Protein AF-0000000067828102 (afdb_homodimer)

Structure (mmCIF, N/CA/C/O backbone):
data_AF-0000000067828102-model_v1
#
loop_
_entity.id
_entity.type
_entity.pdbx_description
1 polymer 'Sll0887 protein'
#
loop_
_atom_site.group_PDB
_atom_site.id
_atom_site.type_symbol
_atom_site.label_atom_id
_atom_site.label_alt_id
_atom_site.label_comp_id
_atom_site.label_asym_id
_atom_site.label_entity_id
_atom_site.label_seq_id
_atom_site.pdbx_PDB_ins_code
_atom_site.Cartn_x
_atom_site.Cartn_y
_atom_site.Cartn_z
_atom_site.occupancy
_atom_site.B_iso_or_equiv
_atom_site.auth_seq_id
_atom_site.auth_comp_id
_atom_site.auth_asym_id
_atom_site.auth_atom_id
_atom_site.pdbx_PDB_model_num
ATOM 1 N N . MET A 1 1 ? 25.422 -5.965 -7.871 1 66.94 1 MET A N 1
ATOM 2 C CA . MET A 1 1 ? 25.219 -7.316 -7.359 1 66.94 1 MET A CA 1
ATOM 3 C C . MET A 1 1 ? 25.672 -7.418 -5.906 1 66.94 1 MET A C 1
ATOM 5 O O . MET A 1 1 ? 26.672 -6.812 -5.512 1 66.94 1 MET A O 1
ATOM 9 N N . LEU A 1 2 ? 24.719 -8.117 -5.129 1 79.94 2 LEU A N 1
ATOM 10 C CA . LEU A 1 2 ? 25.047 -8.297 -3.719 1 79.94 2 LEU A CA 1
ATOM 11 C C . LEU A 1 2 ? 26.281 -9.18 -3.562 1 79.94 2 LEU A C 1
ATOM 13 O O . LEU A 1 2 ? 26.422 -10.18 -4.266 1 79.94 2 LEU A O 1
ATOM 17 N N . ASP A 1 3 ? 27.203 -8.742 -2.801 1 86.69 3 ASP A N 1
ATOM 18 C CA . ASP A 1 3 ? 28.312 -9.602 -2.404 1 86.69 3 ASP A CA 1
ATOM 19 C C . ASP A 1 3 ? 27.953 -10.438 -1.177 1 86.69 3 ASP A C 1
ATOM 21 O O . ASP A 1 3 ? 28.297 -10.07 -0.05 1 86.69 3 ASP A O 1
ATOM 25 N N . ILE A 1 4 ? 27.359 -11.539 -1.429 1 89.44 4 ILE A N 1
ATOM 26 C CA . ILE A 1 4 ? 26.797 -12.375 -0.381 1 89.44 4 ILE A CA 1
ATOM 27 C C . ILE A 1 4 ? 27.906 -12.914 0.514 1 89.44 4 ILE A C 1
ATOM 29 O O . ILE A 1 4 ? 27.734 -13.023 1.73 1 89.44 4 ILE A O 1
ATOM 33 N N . GLN A 1 5 ? 28.969 -13.219 -0.144 1 91.44 5 GLN A N 1
ATOM 34 C CA . GLN A 1 5 ? 30.109 -13.719 0.635 1 91.44 5 GLN A CA 1
ATOM 35 C C . GLN A 1 5 ? 30.609 -12.656 1.608 1 91.44 5 GLN A C 1
ATOM 37 O O . GLN A 1 5 ? 30.906 -12.961 2.764 1 91.44 5 GLN A O 1
ATOM 42 N N . ALA A 1 6 ? 30.609 -11.484 1.113 1 93.12 6 ALA A N 1
ATOM 43 C CA . ALA A 1 6 ? 31.031 -10.398 1.994 1 93.12 6 ALA A CA 1
ATOM 44 C C . ALA A 1 6 ? 30.062 -10.227 3.156 1 93.12 6 ALA A C 1
ATOM 46 O O . ALA A 1 6 ? 30.484 -10.055 4.305 1 93.12 6 ALA A O 1
ATOM 47 N N . ILE A 1 7 ? 28.828 -10.297 2.836 1 93.88 7 ILE A N 1
ATOM 48 C CA . ILE A 1 7 ? 27.797 -10.141 3.865 1 93.88 7 ILE A CA 1
ATOM 49 C C . ILE A 1 7 ? 27.906 -11.281 4.879 1 93.88 7 ILE A C 1
ATOM 51 O O . ILE A 1 7 ? 27.828 -11.047 6.09 1 93.88 7 ILE A O 1
ATOM 55 N N . ALA A 1 8 ? 28.125 -12.469 4.367 1 94.5 8 ALA A N 1
ATOM 56 C CA . ALA A 1 8 ? 28.297 -13.633 5.242 1 94.5 8 ALA A CA 1
ATOM 57 C C . ALA A 1 8 ? 29.5 -13.453 6.164 1 94.5 8 ALA A C 1
ATOM 59 O O . ALA A 1 8 ? 29.422 -13.734 7.363 1 94.5 8 ALA A O 1
ATOM 60 N N . ASP A 1 9 ? 30.516 -12.977 5.629 1 95.94 9 ASP A N 1
ATOM 61 C CA . ASP A 1 9 ? 31.734 -12.75 6.406 1 95.94 9 ASP A CA 1
ATOM 62 C C . ASP A 1 9 ? 31.516 -11.672 7.469 1 95.94 9 ASP A C 1
ATOM 64 O O . ASP A 1 9 ? 31.922 -11.836 8.617 1 95.94 9 ASP A O 1
ATOM 68 N N . HIS A 1 10 ? 30.906 -10.602 7.02 1 96.06 10 HIS A N 1
ATOM 69 C CA . HIS A 1 10 ? 30.594 -9.539 7.969 1 96.06 10 HIS A CA 1
ATOM 70 C C . HIS A 1 10 ? 29.734 -10.062 9.117 1 96.06 10 HIS A C 1
ATOM 72 O O . HIS A 1 10 ? 29.969 -9.719 10.273 1 96.06 10 HIS A O 1
ATOM 78 N N . ALA A 1 11 ? 28.766 -10.867 8.75 1 96.06 11 ALA A N 1
ATOM 79 C CA . ALA A 1 11 ? 27.859 -11.422 9.75 1 96.06 11 ALA A CA 1
ATOM 80 C C . ALA A 1 11 ? 28.609 -12.336 10.711 1 96.06 11 ALA A C 1
ATOM 82 O O . ALA A 1 11 ? 28.422 -12.25 11.93 1 96.06 11 ALA A O 1
ATOM 83 N N . HIS A 1 12 ? 29.438 -13.164 10.172 1 96.31 12 HIS A N 1
ATOM 84 C CA . HIS A 1 12 ? 30.203 -14.094 10.992 1 96.31 12 HIS A CA 1
ATOM 85 C C . HIS A 1 12 ? 31.141 -13.352 11.945 1 96.31 12 HIS A C 1
ATOM 87 O O . HIS A 1 12 ? 31.188 -13.656 13.141 1 96.31 12 HIS A O 1
ATOM 93 N N . GLN A 1 13 ? 31.781 -12.445 11.461 1 96.81 13 GLN A N 1
ATOM 94 C CA . GLN A 1 13 ? 32.719 -11.672 12.266 1 96.81 13 GLN A CA 1
ATOM 95 C C . GLN A 1 13 ? 32 -10.859 13.336 1 96.81 13 GLN A C 1
ATOM 97 O O . GLN A 1 13 ? 32.406 -10.836 14.492 1 96.81 13 GLN A O 1
ATOM 102 N N . GLY A 1 14 ? 30.969 -10.211 12.867 1 96.88 14 GLY A N 1
ATOM 103 C CA . GLY A 1 14 ? 30.188 -9.438 13.812 1 96.88 14 GLY A CA 1
ATOM 104 C C . GLY A 1 14 ? 29.594 -10.273 14.922 1 96.88 14 GLY A C 1
ATOM 105 O O . GLY A 1 14 ? 29.641 -9.898 16.094 1 96.88 14 GLY A O 1
ATOM 106 N N . ALA A 1 15 ? 29.078 -11.406 14.578 1 97.69 15 ALA A N 1
ATOM 107 C CA . ALA A 1 15 ? 28.484 -12.312 15.555 1 97.69 15 ALA A CA 1
ATOM 108 C C . ALA A 1 15 ? 29.516 -12.812 16.547 1 97.69 15 ALA A C 1
ATOM 110 O O . ALA A 1 15 ? 29.266 -12.859 17.766 1 97.69 15 ALA A O 1
ATOM 111 N N . ALA A 1 16 ? 30.609 -13.156 16.047 1 97.12 16 ALA A N 1
ATOM 112 C CA . ALA A 1 16 ? 31.703 -13.641 16.891 1 97.12 16 ALA A CA 1
ATOM 113 C C . ALA A 1 16 ? 32.125 -12.57 17.906 1 97.12 16 ALA A C 1
ATOM 115 O O . ALA A 1 16 ? 32.281 -12.859 19.094 1 97.12 16 ALA A O 1
ATOM 116 N N . ALA A 1 17 ? 32.219 -11.383 17.438 1 97.12 17 ALA A N 1
ATOM 117 C CA . ALA A 1 17 ? 32.656 -10.266 18.281 1 97.12 17 ALA A CA 1
ATOM 118 C C . ALA A 1 17 ? 31.625 -9.984 19.375 1 97.12 17 ALA A C 1
ATOM 120 O O . ALA A 1 17 ? 31.969 -9.562 20.469 1 97.12 17 ALA A O 1
ATOM 121 N N . LEU A 1 18 ? 30.391 -10.289 19.125 1 96.5 18 LEU A N 1
ATOM 122 C CA . LEU A 1 18 ? 29.312 -9.961 20.031 1 96.5 18 LEU A CA 1
ATOM 123 C C . LEU A 1 18 ? 28.922 -11.172 20.875 1 96.5 18 LEU A C 1
ATOM 125 O O . LEU A 1 18 ? 28.062 -11.078 21.75 1 96.5 18 LEU A O 1
ATOM 129 N N . GLY A 1 19 ? 29.469 -12.305 20.547 1 97 19 GLY A N 1
ATOM 130 C CA . GLY A 1 19 ? 29.156 -13.523 21.266 1 97 19 GLY A CA 1
ATOM 131 C C . GLY A 1 19 ? 27.828 -14.141 20.859 1 97 19 GLY A C 1
ATOM 132 O O . GLY A 1 19 ? 27.188 -14.812 21.672 1 97 19 GLY A O 1
ATOM 133 N N . ILE A 1 20 ? 27.391 -13.82 19.672 1 97.56 20 ILE A N 1
ATOM 134 C CA . ILE A 1 20 ? 26.141 -14.352 19.156 1 97.56 20 ILE A CA 1
ATOM 135 C C . ILE A 1 20 ? 26.375 -15.734 18.547 1 97.56 20 ILE A C 1
ATOM 137 O O . ILE A 1 20 ? 27.172 -15.883 17.625 1 97.56 20 ILE A O 1
ATOM 141 N N . LYS A 1 21 ? 25.641 -16.688 18.969 1 97.19 21 LYS A N 1
ATOM 142 C CA . LYS A 1 21 ? 25.844 -18.062 18.516 1 97.19 21 LYS A CA 1
ATOM 143 C C . LYS A 1 21 ? 24.875 -18.422 17.406 1 97.19 21 LYS A C 1
ATOM 145 O O . LYS A 1 21 ? 25.188 -19.234 16.531 1 97.19 21 LYS A O 1
ATOM 150 N N . GLN A 1 22 ? 23.688 -17.906 17.531 1 97.75 22 GLN A N 1
ATOM 151 C CA . GLN A 1 22 ? 22.656 -18.266 16.562 1 97.75 22 GLN A CA 1
ATOM 152 C C . GLN A 1 22 ? 22.047 -17.031 15.914 1 97.75 22 GLN A C 1
ATOM 154 O O . GLN A 1 22 ? 21.562 -16.125 16.609 1 97.75 22 GLN A O 1
ATOM 159 N N . TYR A 1 23 ? 22.125 -16.969 14.602 1 97.94 23 TYR A N 1
ATOM 160 C CA . TYR A 1 23 ? 21.547 -15.883 13.82 1 97.94 23 TYR A CA 1
ATOM 161 C C . TYR A 1 23 ? 21.203 -16.344 12.406 1 97.94 23 TYR A C 1
ATOM 163 O O . TYR A 1 23 ? 21.75 -17.344 11.93 1 97.94 23 TYR A O 1
ATOM 171 N N . ASP A 1 24 ? 20.281 -15.688 11.781 1 97.62 24 ASP A N 1
ATOM 172 C CA . ASP A 1 24 ? 20.094 -15.844 10.344 1 97.62 24 ASP A CA 1
ATOM 173 C C . ASP A 1 24 ? 19.828 -14.5 9.672 1 97.62 24 ASP A C 1
ATOM 175 O O . ASP A 1 24 ? 19.594 -13.5 10.344 1 97.62 24 ASP A O 1
ATOM 179 N N . ILE A 1 25 ? 20.125 -14.43 8.383 1 97.5 25 ILE A N 1
ATOM 180 C CA . ILE A 1 25 ? 20 -13.219 7.582 1 97.5 25 ILE A CA 1
ATOM 181 C C . ILE A 1 25 ? 19.266 -13.539 6.273 1 97.5 25 ILE A C 1
ATOM 183 O O . ILE A 1 25 ? 19.609 -14.508 5.59 1 97.5 25 ILE A O 1
ATOM 187 N N . TYR A 1 26 ? 18.25 -12.797 6.055 1 97.5 26 TYR A N 1
ATOM 188 C CA . TYR A 1 26 ? 17.609 -12.773 4.742 1 97.5 26 TYR A CA 1
ATOM 189 C C . TYR A 1 26 ? 17.828 -11.438 4.051 1 97.5 26 TYR A C 1
ATOM 191 O O . TYR A 1 26 ? 17.672 -10.383 4.676 1 97.5 26 TYR A O 1
ATOM 199 N N . GLY A 1 27 ? 18.188 -11.523 2.789 1 95.94 27 GLY A N 1
ATOM 200 C CA . GLY A 1 27 ? 18.422 -10.289 2.051 1 95.94 27 GLY A CA 1
ATOM 201 C C . GLY A 1 27 ? 17.875 -10.336 0.637 1 95.94 27 GLY A C 1
ATOM 202 O O . GLY A 1 27 ? 17.672 -11.414 0.078 1 95.94 27 GLY A O 1
ATOM 203 N N . SER A 1 28 ? 17.562 -9.141 0.165 1 94.69 28 SER A N 1
ATOM 204 C CA . SER A 1 28 ? 17.109 -8.992 -1.21 1 94.69 28 SER A CA 1
AT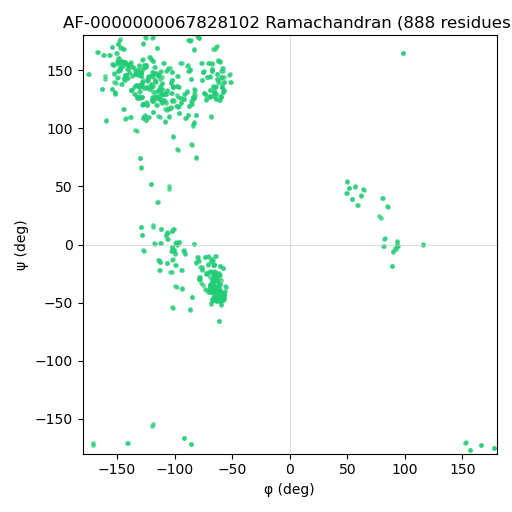OM 205 C C . SER A 1 28 ? 17.641 -7.711 -1.84 1 94.69 28 SER A C 1
ATOM 207 O O . SER A 1 28 ? 17.922 -6.734 -1.139 1 94.69 28 SER A O 1
ATOM 209 N N . SER A 1 29 ? 17.984 -7.809 -3.076 1 94.88 29 SER A N 1
ATOM 210 C CA . SER A 1 29 ? 18.344 -6.676 -3.916 1 94.88 29 SER A CA 1
ATOM 211 C C . SER A 1 29 ? 17.531 -6.648 -5.203 1 94.88 29 SER A C 1
ATOM 213 O O . SER A 1 29 ? 17.297 -7.691 -5.816 1 94.88 29 SER A O 1
ATOM 215 N N . VAL A 1 30 ? 17.047 -5.508 -5.543 1 95.12 30 VAL A N 1
ATOM 216 C CA . VAL A 1 30 ? 16.234 -5.355 -6.738 1 95.12 30 VAL A CA 1
ATOM 217 C C . VAL A 1 30 ? 16.781 -4.234 -7.609 1 95.12 30 VAL A C 1
ATOM 219 O O . VAL A 1 30 ? 16.953 -3.102 -7.148 1 95.12 30 VAL A O 1
ATOM 222 N N . ASP A 1 31 ? 17.125 -4.594 -8.828 1 94 31 ASP A N 1
ATOM 223 C CA . ASP A 1 31 ? 17.438 -3.633 -9.883 1 94 31 ASP A CA 1
ATOM 224 C C . ASP A 1 31 ? 16.25 -3.473 -10.836 1 94 31 ASP A C 1
ATOM 226 O O . ASP A 1 31 ? 15.781 -4.453 -11.414 1 94 31 ASP A O 1
ATOM 230 N N . ASP A 1 32 ? 15.828 -2.256 -10.969 1 94.62 32 ASP A N 1
ATOM 231 C CA . ASP A 1 32 ? 14.656 -2.008 -11.789 1 94.62 32 ASP A CA 1
ATOM 232 C C . ASP A 1 32 ? 14.906 -0.877 -12.789 1 94.62 32 ASP A C 1
ATOM 234 O O . ASP A 1 32 ? 15.594 0.095 -12.469 1 94.62 32 ASP A O 1
ATOM 238 N N . ALA A 1 33 ? 14.508 -1.045 -14.008 1 94.69 33 ALA A N 1
ATOM 239 C CA . ALA A 1 33 ? 14.469 -0.009 -15.039 1 94.69 33 ALA A CA 1
ATOM 240 C C . ALA A 1 33 ? 13.133 -0.003 -15.766 1 94.69 33 ALA A C 1
ATOM 242 O O . ALA A 1 33 ? 12.648 -1.051 -16.203 1 94.69 33 ALA A O 1
ATOM 243 N N . GLY A 1 34 ? 12.5 1.102 -15.828 1 95.25 34 GLY A N 1
ATOM 244 C CA . GLY A 1 34 ? 11.18 1.155 -16.438 1 95.25 34 GLY A CA 1
ATOM 245 C C . GLY A 1 34 ? 10.914 2.463 -17.172 1 95.25 34 GLY A C 1
ATOM 246 O O . GLY A 1 34 ? 11.586 3.463 -16.922 1 95.25 34 GLY A O 1
ATOM 247 N N . VAL A 1 35 ? 9.938 2.418 -18.125 1 95 35 VAL A N 1
ATOM 248 C CA . VAL A 1 35 ? 9.57 3.582 -18.922 1 95 35 VAL A CA 1
ATOM 249 C C . VAL A 1 35 ? 8.055 3.678 -19.047 1 95 35 VAL A C 1
ATOM 251 O O . VAL A 1 35 ? 7.359 2.66 -19 1 95 35 VAL A O 1
ATOM 254 N N . GLU A 1 36 ? 7.531 4.758 -19.078 1 94.56 36 GLU A N 1
ATOM 255 C CA . GLU A 1 36 ? 6.168 5.102 -19.453 1 94.56 36 GLU A CA 1
ATOM 256 C C . GLU A 1 36 ? 6.156 6.102 -20.609 1 94.56 36 GLU A C 1
ATOM 258 O O . GLU A 1 36 ? 7.055 6.934 -20.734 1 94.56 36 GLU A O 1
ATOM 263 N N . VAL A 1 37 ? 5.188 5.973 -21.469 1 93.69 37 VAL A N 1
ATOM 264 C CA . VAL A 1 37 ? 5.109 6.863 -22.625 1 93.69 37 VAL A CA 1
ATOM 265 C C . VAL A 1 37 ? 3.715 7.48 -22.703 1 93.69 37 VAL A C 1
ATOM 267 O O . VAL A 1 37 ? 2.771 6.988 -22.078 1 93.69 37 VAL A O 1
ATOM 270 N N . ASP A 1 38 ? 3.617 8.57 -23.375 1 90.31 38 ASP A N 1
ATOM 271 C CA . ASP A 1 38 ? 2.371 9.266 -23.688 1 90.31 38 ASP A CA 1
ATOM 272 C C . ASP A 1 38 ? 2.416 9.891 -25.078 1 90.31 38 ASP A C 1
ATOM 274 O O . ASP A 1 38 ? 3.189 10.82 -25.328 1 90.31 38 ASP A O 1
ATOM 278 N N . SER A 1 39 ? 1.56 9.422 -25.938 1 88.19 39 SER A N 1
ATOM 279 C CA . SER A 1 39 ? 1.425 9.938 -27.297 1 88.19 39 SER A CA 1
ATOM 280 C C . SER A 1 39 ? 2.764 9.93 -28.031 1 88.19 39 SER A C 1
ATOM 282 O O . SER A 1 39 ? 3.158 10.938 -28.625 1 88.19 39 SER A O 1
ATOM 284 N N . GLY A 1 40 ? 3.518 8.891 -27.812 1 89.56 40 GLY A N 1
ATOM 285 C CA . GLY A 1 40 ? 4.727 8.648 -28.594 1 89.56 40 GLY A CA 1
ATOM 286 C C . GLY A 1 40 ? 5.973 9.219 -27.938 1 89.56 40 GLY A C 1
ATOM 287 O O . GLY A 1 40 ? 7.086 8.992 -28.422 1 89.56 40 GLY A O 1
ATOM 288 N N . GLU A 1 41 ? 5.805 9.867 -26.781 1 88.69 41 GLU A N 1
ATOM 289 C CA . GLU A 1 41 ? 6.941 10.484 -26.109 1 88.69 41 GLU A CA 1
ATOM 290 C C . GLU A 1 41 ? 7.152 9.875 -24.734 1 88.69 41 GLU A C 1
ATOM 292 O O . GLU A 1 41 ? 6.191 9.492 -24.062 1 88.69 41 GLU A O 1
ATOM 297 N N . PRO A 1 42 ? 8.461 9.828 -24.328 1 87.62 42 PRO A N 1
ATOM 298 C CA . PRO A 1 42 ? 8.688 9.359 -22.953 1 87.62 42 PRO A CA 1
ATOM 299 C C . PRO A 1 42 ? 8.023 10.25 -21.906 1 87.62 42 PRO A C 1
ATOM 301 O O . PRO A 1 42 ? 8.172 11.477 -21.953 1 87.62 42 PRO A O 1
ATOM 304 N N . LYS A 1 43 ? 7.223 9.664 -21.109 1 85.19 43 LYS A N 1
ATOM 305 C CA . LYS A 1 43 ? 6.562 10.336 -19.984 1 85.19 43 LYS A CA 1
ATOM 306 C C . LYS A 1 43 ? 7.367 10.172 -18.703 1 85.19 43 LYS A C 1
ATOM 308 O O . LYS A 1 43 ? 7.445 11.102 -17.891 1 85.19 43 LYS A O 1
ATOM 313 N N . GLN A 1 44 ? 7.938 8.984 -18.531 1 85.81 44 GLN A N 1
ATOM 314 C CA . GLN A 1 44 ? 8.727 8.664 -17.359 1 85.81 44 GLN A CA 1
ATOM 315 C C . GLN A 1 44 ? 9.797 7.617 -17.672 1 85.81 44 GLN A C 1
ATOM 317 O O . GLN A 1 44 ? 9.531 6.648 -18.391 1 85.81 44 GLN A O 1
ATOM 322 N N . VAL A 1 45 ? 11.023 7.961 -17.25 1 89.38 45 VAL A N 1
ATOM 323 C CA . VAL A 1 45 ? 12.133 7.016 -17.297 1 89.38 45 VAL A CA 1
ATOM 324 C C . VAL A 1 45 ? 12.805 6.926 -15.93 1 89.38 45 VAL A C 1
ATOM 326 O O . VAL A 1 45 ? 13.227 7.941 -15.375 1 89.38 45 VAL A O 1
ATOM 329 N N . GLU A 1 46 ? 12.836 5.758 -15.375 1 91.19 46 GLU A N 1
ATOM 330 C CA . GLU A 1 46 ? 13.367 5.617 -14.023 1 91.19 46 GLU A CA 1
ATOM 331 C C . GLU A 1 46 ? 14.141 4.312 -13.867 1 91.19 46 GLU A C 1
ATOM 333 O O . GLU A 1 46 ? 13.844 3.324 -14.547 1 91.19 46 GLU A O 1
ATOM 338 N N . ALA A 1 47 ? 15.164 4.387 -13.062 1 93.44 47 ALA A N 1
ATOM 339 C CA . ALA A 1 47 ? 15.906 3.209 -12.633 1 93.44 47 ALA A CA 1
ATOM 340 C C . ALA A 1 47 ? 16.094 3.197 -11.117 1 93.44 47 ALA A C 1
ATOM 342 O O . ALA A 1 47 ? 15.969 4.234 -10.461 1 93.44 47 ALA A O 1
ATOM 343 N N . SER A 1 48 ? 16.25 2.025 -10.602 1 94.12 48 SER A N 1
ATOM 344 C CA . SER A 1 48 ? 16.438 1.927 -9.156 1 94.12 48 SER A CA 1
ATOM 345 C C . SER A 1 48 ? 17.297 0.723 -8.797 1 94.12 48 SER A C 1
ATOM 347 O O . SER A 1 48 ? 17.297 -0.287 -9.5 1 94.12 48 SER A O 1
ATOM 349 N N . ASN A 1 49 ? 18.109 0.901 -7.809 1 93.25 49 ASN A N 1
ATOM 350 C CA . ASN A 1 49 ? 18.859 -0.155 -7.129 1 93.25 49 ASN A CA 1
ATOM 351 C C . ASN A 1 49 ? 18.609 -0.135 -5.625 1 93.25 49 ASN A C 1
ATOM 353 O O . ASN A 1 49 ? 19.094 0.762 -4.926 1 93.25 49 ASN A O 1
ATOM 357 N N . ARG A 1 50 ? 17.922 -1.169 -5.176 1 93.75 50 ARG A N 1
ATOM 358 C CA . ARG A 1 50 ? 17.547 -1.214 -3.766 1 93.75 50 ARG A CA 1
ATOM 359 C C . ARG A 1 50 ? 17.938 -2.545 -3.135 1 93.75 50 ARG A C 1
ATOM 361 O O . ARG A 1 50 ? 17.812 -3.598 -3.766 1 93.75 50 ARG A O 1
ATOM 368 N N . ALA A 1 51 ? 18.484 -2.455 -1.957 1 94.81 51 ALA A N 1
ATOM 369 C CA . ALA A 1 51 ? 18.844 -3.666 -1.229 1 94.81 51 ALA A CA 1
ATOM 370 C C . ALA A 1 51 ? 18.578 -3.514 0.264 1 94.81 51 ALA A C 1
ATOM 372 O O . ALA A 1 51 ? 18.641 -2.408 0.806 1 94.81 51 ALA A O 1
ATOM 373 N N . SER A 1 52 ? 18.188 -4.574 0.926 1 95.12 52 SER A N 1
ATOM 374 C CA . SER A 1 52 ? 17.969 -4.605 2.367 1 95.12 52 SER A CA 1
ATOM 375 C C . SER A 1 52 ? 18.172 -6.008 2.932 1 95.12 52 SER A C 1
ATOM 377 O O . SER A 1 52 ? 18.109 -6.992 2.193 1 95.12 52 SER A O 1
ATOM 379 N N . VAL A 1 53 ? 18.516 -6.062 4.223 1 95.94 53 VAL A N 1
ATOM 380 C CA . VAL A 1 53 ? 18.609 -7.355 4.887 1 95.94 53 VAL A CA 1
ATOM 381 C C . VAL A 1 53 ? 17.812 -7.336 6.188 1 95.94 53 VAL A C 1
ATOM 383 O O . VAL A 1 53 ? 17.625 -6.277 6.793 1 95.94 53 VAL A O 1
ATOM 386 N N . ILE A 1 54 ? 17.281 -8.422 6.535 1 97.19 54 ILE A N 1
ATOM 387 C CA . ILE A 1 54 ? 16.656 -8.695 7.828 1 97.19 54 ILE A CA 1
ATOM 388 C C . ILE A 1 54 ? 17.531 -9.664 8.625 1 97.19 54 ILE A C 1
ATOM 390 O O . ILE A 1 54 ? 17.969 -10.688 8.102 1 97.19 54 ILE A O 1
ATOM 394 N N . VAL A 1 55 ? 17.797 -9.273 9.867 1 97.19 55 VAL A N 1
ATOM 395 C CA . VAL A 1 55 ? 18.656 -10.07 10.742 1 97.19 55 VAL A CA 1
ATOM 396 C C . VAL A 1 55 ? 17.844 -10.539 11.953 1 97.19 55 VAL A C 1
ATOM 398 O O . VAL A 1 55 ? 17.172 -9.742 12.602 1 97.19 55 VAL A O 1
ATOM 401 N N . ARG A 1 56 ? 17.938 -11.852 12.266 1 97.06 56 ARG A N 1
ATOM 402 C CA . ARG A 1 56 ? 17.406 -12.391 13.508 1 97.06 56 ARG A CA 1
ATOM 403 C C . ARG A 1 56 ? 18.531 -12.969 14.375 1 97.06 56 ARG A C 1
ATOM 405 O O . ARG A 1 56 ? 19.453 -13.609 13.867 1 97.06 56 ARG A O 1
ATOM 412 N N . VAL A 1 57 ? 18.375 -12.727 15.617 1 97.19 57 VAL A N 1
ATOM 413 C CA . VAL A 1 57 ? 19.359 -13.227 16.578 1 97.19 57 VAL A CA 1
ATOM 414 C C . VAL A 1 57 ? 18.641 -13.938 17.719 1 97.19 57 VAL A C 1
ATOM 416 O O . VAL A 1 57 ? 17.625 -13.438 18.234 1 97.19 57 VAL A O 1
ATOM 419 N N . TRP A 1 58 ? 19.109 -15.133 18.047 1 96.31 58 TRP A N 1
ATOM 420 C CA . TRP A 1 58 ? 18.672 -15.844 19.25 1 96.31 58 TRP A CA 1
ATOM 421 C C . TRP A 1 58 ? 19.656 -15.625 20.391 1 96.31 58 TRP A C 1
ATOM 423 O O . TRP A 1 58 ? 20.859 -15.875 20.234 1 96.31 58 TRP A O 1
ATOM 433 N N . ASN A 1 59 ? 19.156 -15.203 21.484 1 95.44 59 ASN A N 1
ATOM 434 C CA . ASN A 1 59 ? 20.031 -15.023 22.625 1 95.44 59 ASN A CA 1
ATOM 435 C C . ASN A 1 59 ? 20.203 -16.328 23.406 1 95.44 59 ASN A C 1
ATOM 437 O O . ASN A 1 59 ? 19.75 -17.375 22.969 1 95.44 59 ASN A O 1
ATOM 441 N N . GLU A 1 60 ? 20.844 -16.25 24.562 1 94.25 60 GLU A N 1
ATOM 442 C CA . GLU A 1 60 ? 21.203 -17.438 25.344 1 94.25 60 GLU A CA 1
ATOM 443 C C . GLU A 1 60 ? 19.953 -18.156 25.859 1 94.25 60 GLU A C 1
ATOM 445 O O . GLU A 1 60 ? 19.984 -19.359 26.094 1 94.25 60 GLU A O 1
ATOM 450 N N . LYS A 1 61 ? 18.938 -17.469 26 1 91.94 61 LYS A N 1
ATOM 451 C CA . LYS A 1 61 ? 17.688 -18.047 26.516 1 91.94 61 LYS A CA 1
ATOM 452 C C . LYS A 1 61 ? 16.797 -18.531 25.375 1 91.94 61 LYS A C 1
ATOM 454 O O . LYS A 1 61 ? 15.688 -19 25.609 1 91.94 61 LYS A O 1
ATOM 459 N N . GLY A 1 62 ? 17.266 -18.25 24.141 1 91.56 62 GLY A N 1
ATOM 460 C CA . GLY A 1 62 ? 16.531 -18.703 22.969 1 91.56 62 GLY A CA 1
ATOM 461 C C . GLY A 1 62 ? 15.555 -17.656 22.438 1 91.56 62 GLY A C 1
ATOM 462 O O . GLY A 1 62 ? 14.875 -17.891 21.438 1 91.56 62 GLY A O 1
ATOM 463 N N . LEU A 1 63 ? 15.5 -16.547 23.062 1 92.5 63 LEU A N 1
ATOM 464 C CA . LEU A 1 63 ? 14.594 -15.492 22.625 1 92.5 63 LEU A CA 1
ATOM 465 C C . LEU A 1 63 ? 15.133 -14.805 21.375 1 92.5 63 LEU A C 1
ATOM 467 O O . LEU A 1 63 ? 16.344 -14.656 21.203 1 92.5 63 LEU A O 1
ATOM 471 N N . VAL A 1 64 ? 14.211 -14.344 20.547 1 93.38 64 VAL A N 1
ATOM 472 C CA . VAL A 1 64 ? 14.617 -13.875 19.219 1 93.38 64 VAL A CA 1
ATOM 473 C C . VAL A 1 64 ? 14.406 -12.367 19.125 1 93.38 64 VAL A C 1
ATOM 475 O O . VAL A 1 64 ? 13.406 -11.836 19.609 1 93.38 64 VAL A O 1
ATOM 478 N N . GLY A 1 65 ? 15.383 -11.633 18.578 1 94.25 65 GLY A N 1
ATOM 479 C CA . GLY A 1 65 ? 15.281 -10.25 18.156 1 94.25 65 GLY A CA 1
ATOM 480 C C . GLY A 1 65 ? 15.477 -10.07 16.656 1 94.25 65 GLY A C 1
ATOM 481 O O . GLY A 1 65 ? 16.234 -10.82 16.031 1 94.25 65 GLY A O 1
ATOM 482 N N . VAL A 1 66 ? 14.789 -9.086 16.078 1 94.94 66 VAL A N 1
ATOM 483 C CA . VAL A 1 66 ? 14.812 -8.898 14.633 1 94.94 66 VAL A CA 1
ATOM 484 C C . VAL A 1 66 ? 15.148 -7.441 14.312 1 94.94 66 VAL A C 1
ATOM 486 O O . VAL A 1 66 ? 14.664 -6.523 14.977 1 94.94 66 VAL A O 1
ATOM 489 N N . THR A 1 67 ? 15.977 -7.242 13.352 1 95.5 67 THR A N 1
ATOM 490 C CA . THR A 1 67 ? 16.297 -5.918 12.836 1 95.5 67 THR A CA 1
ATOM 491 C C . THR A 1 67 ? 16.406 -5.945 11.312 1 95.5 67 THR A C 1
ATOM 493 O O . THR A 1 67 ? 16.766 -6.969 10.727 1 95.5 67 THR A O 1
ATOM 496 N N . SER A 1 68 ? 16.062 -4.867 10.68 1 95.75 68 SER A N 1
ATOM 497 C CA . SER A 1 68 ? 16.266 -4.695 9.25 1 95.75 68 SER A CA 1
ATOM 498 C C . SER A 1 68 ? 17.188 -3.506 8.961 1 95.75 68 SER A C 1
ATOM 500 O O . SER A 1 68 ? 17.188 -2.531 9.719 1 95.75 68 SER A O 1
ATOM 502 N N . THR A 1 69 ? 18 -3.615 7.961 1 95.25 69 THR A N 1
ATOM 503 C CA . THR A 1 69 ? 18.922 -2.533 7.617 1 95.25 69 THR A CA 1
ATOM 504 C C . THR A 1 69 ? 19.156 -2.484 6.109 1 95.25 69 THR A C 1
ATOM 506 O O . THR A 1 69 ? 19.047 -3.506 5.426 1 95.25 69 THR A O 1
ATOM 509 N N . THR A 1 70 ? 19.422 -1.308 5.559 1 94.69 70 THR A N 1
ATOM 510 C CA . THR A 1 70 ? 19.844 -1.131 4.176 1 94.69 70 THR A CA 1
ATOM 511 C C . THR A 1 70 ? 21.344 -0.877 4.094 1 94.69 70 THR A C 1
ATOM 513 O O . THR A 1 70 ? 21.906 -0.757 3.002 1 94.69 70 THR A O 1
ATOM 516 N N . ASP A 1 71 ? 22.016 -0.804 5.242 1 92.38 71 ASP A N 1
ATOM 517 C CA . ASP A 1 71 ? 23.469 -0.67 5.281 1 92.38 71 ASP A CA 1
ATOM 518 C C . ASP A 1 71 ? 24.141 -2.039 5.32 1 92.38 71 ASP A C 1
ATOM 520 O O . ASP A 1 71 ? 24.219 -2.672 6.375 1 92.38 71 ASP A O 1
ATOM 524 N N . LEU A 1 72 ? 24.781 -2.418 4.207 1 93 72 LEU A N 1
ATOM 525 C CA . LEU A 1 72 ? 25.234 -3.799 4.066 1 93 72 LEU A CA 1
ATOM 526 C C . LEU A 1 72 ? 26.75 -3.893 4.23 1 93 72 LEU A C 1
ATOM 528 O O . LEU A 1 72 ? 27.344 -4.941 3.961 1 93 72 LEU A O 1
ATOM 532 N N . ASP A 1 73 ? 27.344 -2.85 4.641 1 90.5 73 ASP A N 1
ATOM 533 C CA . ASP A 1 73 ? 28.781 -2.92 4.91 1 90.5 73 ASP A CA 1
ATOM 534 C C . ASP A 1 73 ? 29.047 -3.555 6.273 1 90.5 73 ASP A C 1
ATOM 536 O O . ASP A 1 73 ? 28.125 -3.979 6.965 1 90.5 73 ASP A O 1
ATOM 540 N N . GLN A 1 74 ? 30.312 -3.697 6.629 1 93.69 74 GLN A N 1
ATOM 541 C CA . GLN A 1 74 ? 30.688 -4.395 7.855 1 93.69 74 GLN A CA 1
ATOM 542 C C . GLN A 1 74 ? 30.078 -3.721 9.086 1 93.69 74 GLN A C 1
ATOM 544 O O . GLN A 1 74 ? 29.531 -4.395 9.953 1 93.69 74 GLN A O 1
ATOM 549 N N . ALA A 1 75 ? 30.172 -2.406 9.141 1 92.06 75 ALA A N 1
ATOM 550 C CA . ALA A 1 75 ? 29.641 -1.663 10.281 1 92.06 75 ALA A CA 1
ATOM 551 C C . ALA A 1 75 ? 28.125 -1.804 10.375 1 92.06 75 ALA A C 1
ATOM 553 O O . ALA A 1 75 ? 27.578 -1.979 11.461 1 92.06 75 ALA A O 1
ATOM 554 N N . GLY A 1 76 ? 27.5 -1.698 9.203 1 92.56 76 GLY A N 1
ATOM 555 C CA . GLY A 1 76 ? 26.047 -1.81 9.164 1 92.56 76 GLY A CA 1
ATOM 556 C C . GLY A 1 76 ? 25.547 -3.168 9.609 1 92.56 76 GLY A C 1
ATOM 557 O O . GLY A 1 76 ? 24.609 -3.258 10.406 1 92.56 76 GLY A O 1
ATOM 558 N N . ILE A 1 77 ? 26.156 -4.215 9.164 1 95.88 77 ILE A N 1
ATOM 559 C CA . ILE A 1 77 ? 25.766 -5.574 9.516 1 95.88 77 ILE A CA 1
ATOM 560 C C . ILE A 1 77 ? 26.031 -5.82 11 1 95.88 77 ILE A C 1
ATOM 562 O O . ILE A 1 77 ? 25.203 -6.406 11.695 1 95.88 77 ILE A O 1
ATOM 566 N N . SER A 1 78 ? 27.156 -5.352 11.484 1 96.06 78 SER A N 1
ATOM 567 C CA . SER A 1 78 ? 27.484 -5.512 12.898 1 96.06 78 SER A CA 1
ATOM 568 C C . SER A 1 78 ? 26.469 -4.793 13.781 1 96.06 78 SER A C 1
ATOM 570 O O . SER A 1 78 ? 26.031 -5.34 14.805 1 96.06 78 SER A O 1
ATOM 572 N N . LEU A 1 79 ? 26.141 -3.645 13.352 1 94.38 79 LEU A N 1
ATOM 573 C CA . LEU A 1 79 ? 25.156 -2.879 14.109 1 94.38 79 LEU A CA 1
ATOM 574 C C . LEU A 1 79 ? 23.812 -3.586 14.109 1 94.38 79 LEU A C 1
ATOM 576 O O . LEU A 1 79 ? 23.109 -3.6 15.133 1 94.38 79 LEU A O 1
ATOM 580 N N . ALA A 1 80 ? 23.406 -4.094 12.984 1 95.69 80 ALA A N 1
ATOM 581 C CA . ALA A 1 80 ? 22.141 -4.824 12.891 1 95.69 80 ALA A CA 1
ATOM 582 C C . ALA A 1 80 ? 22.141 -6.027 13.828 1 95.69 80 ALA A C 1
ATOM 584 O O . ALA A 1 80 ? 21.141 -6.285 14.508 1 95.69 80 ALA A O 1
ATOM 585 N N . LEU A 1 81 ? 23.266 -6.762 13.875 1 97.44 81 LEU A N 1
ATOM 586 C CA . LEU A 1 81 ? 23.406 -7.902 14.766 1 97.44 81 LEU A CA 1
ATOM 587 C C . LEU A 1 81 ? 23.297 -7.469 16.219 1 97.44 81 LEU A C 1
ATOM 589 O O . LEU A 1 81 ? 22.562 -8.086 17.016 1 97.44 81 LEU A O 1
ATOM 593 N N . GLU A 1 82 ? 23.938 -6.43 16.562 1 96.12 82 GLU A N 1
ATOM 594 C CA . GLU A 1 82 ? 23.922 -5.918 17.922 1 96.12 82 GLU A CA 1
ATOM 595 C C . GLU A 1 82 ? 22.516 -5.5 18.344 1 96.12 82 GLU A C 1
ATOM 597 O O . GLU A 1 82 ? 22.062 -5.844 19.438 1 96.12 82 GLU A O 1
ATOM 602 N N . THR A 1 83 ? 21.891 -4.781 17.469 1 94.19 83 THR A N 1
ATOM 603 C CA . THR A 1 83 ? 20.547 -4.297 17.75 1 94.19 83 THR A CA 1
ATOM 604 C C . THR A 1 83 ? 19.562 -5.461 17.891 1 94.19 83 THR A C 1
ATOM 606 O O . THR A 1 83 ? 18.703 -5.453 18.766 1 94.19 83 THR A O 1
ATOM 609 N N . ALA A 1 84 ? 19.672 -6.398 17.016 1 95.62 84 ALA A N 1
ATOM 610 C CA . ALA A 1 84 ? 18.828 -7.586 17.094 1 95.62 84 ALA A CA 1
ATOM 611 C C . ALA A 1 84 ? 19.062 -8.336 18.406 1 95.62 84 ALA A C 1
ATOM 613 O O . ALA A 1 84 ? 18.125 -8.82 19.031 1 95.62 84 ALA A O 1
ATOM 614 N N . ALA A 1 85 ? 20.328 -8.445 18.797 1 95.75 85 ALA A N 1
ATOM 615 C CA . ALA A 1 85 ? 20.656 -9.109 20.062 1 95.75 85 ALA A CA 1
ATOM 616 C C . ALA A 1 85 ? 20.016 -8.398 21.25 1 95.75 85 ALA A C 1
ATOM 618 O O . ALA A 1 85 ? 19.453 -9.039 22.141 1 95.75 85 ALA A O 1
ATOM 619 N N . GLU A 1 86 ? 20.062 -7.148 21.219 1 91.94 86 GLU A N 1
ATOM 620 C CA . GLU A 1 86 ? 19.453 -6.367 22.281 1 91.94 86 GLU A CA 1
ATOM 621 C C . GLU A 1 86 ? 17.938 -6.57 22.312 1 91.94 86 GLU A C 1
ATOM 623 O O . GLU A 1 86 ? 17.344 -6.746 23.375 1 91.94 86 GLU A O 1
ATOM 628 N N . ALA A 1 87 ? 17.375 -6.559 21.172 1 91.44 87 ALA A N 1
ATOM 629 C CA . ALA A 1 87 ? 15.93 -6.75 21.062 1 91.44 87 ALA A CA 1
ATOM 630 C C . ALA A 1 87 ? 15.523 -8.133 21.547 1 91.44 87 ALA A C 1
ATOM 632 O O . ALA A 1 87 ? 14.414 -8.312 22.078 1 91.44 87 ALA A O 1
ATOM 633 N N . SER A 1 88 ? 16.406 -9.102 21.422 1 93.5 88 SER A N 1
ATOM 634 C CA . SER A 1 88 ? 16.094 -10.484 21.766 1 93.5 88 SER A CA 1
ATOM 635 C C . SER A 1 88 ? 15.812 -10.625 23.266 1 93.5 88 SER A C 1
ATOM 637 O O . SER A 1 88 ? 15.133 -11.562 23.672 1 93.5 88 SER A O 1
ATOM 639 N N . ALA A 1 89 ? 16.328 -9.734 24.031 1 91.56 89 ALA A N 1
ATOM 640 C CA . ALA A 1 89 ? 16.078 -9.766 25.469 1 91.56 89 ALA A CA 1
ATOM 641 C C . ALA A 1 89 ? 14.578 -9.633 25.766 1 91.56 89 ALA A C 1
ATOM 643 O O . ALA A 1 89 ? 14.109 -10.055 26.828 1 91.56 89 ALA A O 1
ATOM 644 N N . PHE A 1 90 ? 13.883 -9.148 24.781 1 88.5 90 PHE A N 1
ATOM 645 C CA . PHE A 1 90 ? 12.461 -8.875 24.969 1 88.5 90 PHE A CA 1
ATOM 646 C C . PHE A 1 90 ? 11.625 -9.711 24 1 88.5 90 PHE A C 1
ATOM 648 O O . PHE A 1 90 ? 10.492 -9.352 23.688 1 88.5 90 PHE A O 1
ATOM 655 N N . GLY A 1 91 ? 12.219 -10.648 23.469 1 87.12 91 GLY A N 1
ATOM 656 C CA . GLY A 1 91 ? 11.547 -11.508 22.516 1 87.12 91 GLY A CA 1
ATOM 657 C C . GLY A 1 91 ? 10.422 -12.312 23.125 1 87.12 91 GLY A C 1
ATOM 658 O O . GLY A 1 91 ? 10.297 -12.398 24.344 1 87.12 91 GLY A O 1
ATOM 659 N N . ILE A 1 92 ? 9.672 -12.898 22.234 1 83.56 92 ILE A N 1
ATOM 660 C CA . ILE A 1 92 ? 8.531 -13.703 22.656 1 83.56 92 ILE A CA 1
ATOM 661 C C . ILE A 1 92 ? 9.023 -14.961 23.391 1 83.56 92 ILE A C 1
ATOM 663 O O . ILE A 1 92 ? 10.062 -15.523 23.031 1 83.56 92 ILE A O 1
ATOM 667 N N . THR A 1 93 ? 8.219 -15.398 24.312 1 85.06 93 THR A N 1
ATOM 668 C CA . THR A 1 93 ? 8.633 -16.531 25.125 1 85.06 93 THR A CA 1
ATOM 669 C C . THR A 1 93 ? 7.859 -17.781 24.734 1 85.06 93 THR A C 1
ATOM 671 O O . THR A 1 93 ? 8.297 -18.906 25.016 1 85.06 93 THR A O 1
ATOM 674 N N . ASP A 1 94 ? 6.73 -17.547 23.984 1 83.81 94 ASP A N 1
ATOM 675 C CA . ASP A 1 94 ? 5.922 -18.688 23.547 1 83.81 94 ASP A CA 1
ATOM 676 C C . ASP A 1 94 ? 6.203 -19.031 22.078 1 83.81 94 ASP A C 1
ATOM 678 O O . ASP A 1 94 ? 6.32 -18.125 21.234 1 83.81 94 ASP A O 1
ATOM 682 N N . ASN A 1 95 ? 6.352 -20.344 21.844 1 86.69 95 ASN A N 1
ATOM 683 C CA . ASN A 1 95 ? 6.555 -20.844 20.484 1 86.69 95 ASN A CA 1
ATOM 684 C C . ASN A 1 95 ? 7.66 -20.062 19.766 1 86.69 95 ASN A C 1
ATOM 686 O O . ASN A 1 95 ? 7.453 -19.547 18.672 1 86.69 95 ASN A O 1
ATOM 690 N N . ILE A 1 96 ? 8.781 -20 20.359 1 87.94 96 ILE A N 1
ATOM 691 C CA . ILE A 1 96 ? 9.938 -19.281 19.844 1 87.94 96 ILE A CA 1
ATOM 692 C C . ILE A 1 96 ? 10.336 -19.844 18.484 1 87.94 96 ILE A C 1
ATOM 694 O O . ILE A 1 96 ? 10.492 -21.062 18.344 1 87.94 96 ILE A O 1
ATOM 698 N N . PRO A 1 97 ? 10.445 -19.016 17.547 1 88.12 97 PRO A N 1
ATOM 699 C CA . PRO A 1 97 ? 10.867 -19.516 16.25 1 88.12 97 PRO A CA 1
ATOM 700 C C . PRO A 1 97 ? 12.273 -20.109 16.266 1 88.12 97 PRO A C 1
ATOM 702 O O . PRO A 1 97 ? 13.102 -19.719 17.094 1 88.12 97 PRO A O 1
ATOM 705 N N . ASP A 1 98 ? 12.477 -21.125 15.438 1 91.38 98 ASP A N 1
ATOM 706 C CA . ASP A 1 98 ? 13.789 -21.719 15.195 1 91.38 98 ASP A CA 1
ATOM 707 C C . ASP A 1 98 ? 14.094 -21.781 13.703 1 91.38 98 ASP A C 1
ATOM 709 O O . ASP A 1 98 ? 13.258 -21.406 12.875 1 91.38 98 ASP A O 1
ATOM 713 N N . PHE A 1 99 ? 15.375 -22.172 13.445 1 96.06 99 PHE A N 1
ATOM 714 C CA . PHE A 1 99 ? 15.711 -22.391 12.047 1 96.06 99 PHE A CA 1
ATOM 715 C C . PHE A 1 99 ? 14.781 -23.422 11.414 1 96.06 99 PHE A C 1
ATOM 717 O O . PHE A 1 99 ? 14.383 -24.375 12.078 1 96.06 99 PHE A O 1
ATOM 724 N N . SER A 1 100 ? 14.445 -23.219 10.156 1 96.81 100 SER A N 1
ATOM 725 C CA . SER A 1 100 ? 13.781 -24.281 9.422 1 96.81 100 SER A CA 1
ATOM 726 C C . SER A 1 100 ? 14.625 -25.562 9.422 1 96.81 100 SER A C 1
ATOM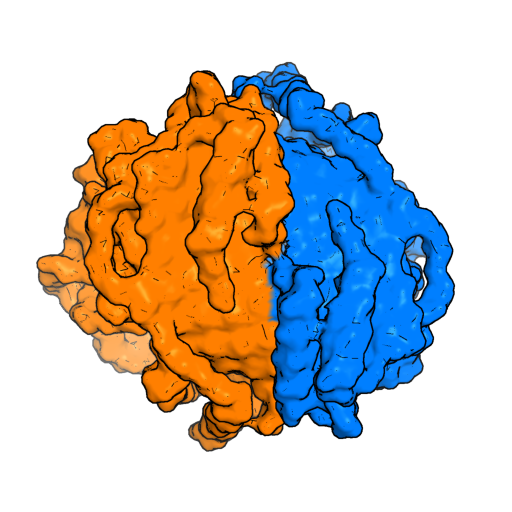 728 O O . SER A 1 100 ? 15.828 -25.516 9.141 1 96.81 100 SER A O 1
ATOM 730 N N . PRO A 1 101 ? 13.977 -26.672 9.727 1 96.81 101 PRO A N 1
ATOM 731 C CA . PRO A 1 101 ? 14.719 -27.922 9.648 1 96.81 101 PRO A CA 1
ATOM 732 C C . PRO A 1 101 ? 15.18 -28.266 8.234 1 96.81 101 PRO A C 1
ATOM 734 O O . PRO A 1 101 ? 16.016 -29.156 8.039 1 96.81 101 PRO A O 1
ATOM 737 N N . GLU A 1 102 ? 14.664 -27.5 7.305 1 97.62 102 GLU A N 1
ATOM 738 C CA . GLU A 1 102 ? 14.984 -27.812 5.914 1 97.62 102 GLU A CA 1
ATOM 739 C C . GLU A 1 102 ? 15.859 -26.734 5.297 1 97.62 102 GLU A C 1
ATOM 741 O O . GLU A 1 102 ? 16.078 -26.719 4.082 1 97.62 102 GLU A O 1
ATOM 746 N N . ALA A 1 103 ? 16.391 -25.891 6.105 1 97.06 103 ALA A N 1
ATOM 747 C CA . ALA A 1 103 ? 17.156 -24.766 5.605 1 97.06 103 ALA A CA 1
ATOM 748 C C . ALA A 1 103 ? 18.438 -25.219 4.91 1 97.06 103 ALA A C 1
ATOM 750 O O . ALA A 1 103 ? 19.047 -24.469 4.145 1 97.06 103 ALA A O 1
ATOM 751 N N . GLN A 1 104 ? 18.844 -26.484 5.168 1 96.44 104 GLN A N 1
ATOM 752 C CA . GLN A 1 104 ? 20.094 -26.969 4.598 1 96.44 104 GLN A CA 1
ATOM 753 C C . GLN A 1 104 ? 19.844 -28.062 3.562 1 96.44 104 GLN A C 1
ATOM 755 O O . GLN A 1 104 ? 20.797 -28.625 3.006 1 96.44 104 GLN A O 1
ATOM 760 N N . VAL A 1 105 ? 18.578 -28.344 3.344 1 96.38 105 VAL A N 1
ATOM 761 C CA . VAL A 1 105 ? 18.25 -29.344 2.334 1 96.38 105 VAL A CA 1
ATOM 762 C C . VAL A 1 105 ? 18.641 -28.844 0.951 1 96.38 105 VAL A C 1
ATOM 764 O O . VAL A 1 105 ? 18.344 -27.703 0.592 1 96.38 105 VAL A O 1
ATOM 767 N N . PRO A 1 106 ? 19.328 -29.672 0.213 1 94.38 106 PRO A N 1
ATOM 768 C CA . PRO A 1 106 ? 19.734 -29.219 -1.126 1 94.38 106 PRO A CA 1
ATOM 769 C C . PRO A 1 106 ? 18.531 -28.844 -1.998 1 94.38 106 PRO A C 1
ATOM 771 O O . PRO A 1 106 ? 17.484 -29.5 -1.931 1 94.38 106 PRO A O 1
ATOM 774 N N . ILE A 1 107 ? 18.734 -27.766 -2.658 1 92.75 107 ILE A N 1
ATOM 775 C CA . ILE A 1 107 ? 17.719 -27.281 -3.592 1 92.75 107 ILE A CA 1
ATOM 776 C C . ILE A 1 107 ? 18.234 -27.406 -5.023 1 92.75 107 ILE A C 1
ATOM 778 O O . ILE A 1 107 ? 19.344 -26.984 -5.324 1 92.75 107 ILE A O 1
ATOM 782 N N . GLY A 1 108 ? 17.469 -27.984 -5.848 1 84.44 108 GLY A N 1
ATOM 783 C CA . GLY A 1 108 ? 17.859 -28.125 -7.242 1 84.44 108 GLY A CA 1
ATOM 784 C C . GLY A 1 108 ? 17.547 -26.891 -8.07 1 84.44 108 GLY A C 1
ATOM 785 O O . GLY A 1 108 ? 16.922 -25.953 -7.574 1 84.44 108 GLY A O 1
ATOM 786 N N . GLY A 1 109 ? 18.094 -26.828 -9.281 1 80.5 109 GLY A N 1
ATOM 787 C CA . GLY A 1 109 ? 17.812 -25.75 -10.227 1 80.5 109 GLY A CA 1
ATOM 788 C C . GLY A 1 109 ? 18.859 -24.672 -10.242 1 80.5 109 GLY A C 1
ATOM 789 O O . GLY A 1 109 ? 19.734 -24.625 -9.375 1 80.5 109 GLY A O 1
ATOM 790 N N . ALA A 1 110 ? 18.734 -23.938 -11.289 1 80.88 110 ALA A N 1
ATOM 791 C CA . ALA A 1 110 ? 19.719 -22.875 -11.477 1 80.88 110 ALA A CA 1
ATOM 792 C C . ALA A 1 110 ? 19.547 -21.781 -10.445 1 80.88 110 ALA A C 1
ATOM 794 O O . ALA A 1 110 ? 18.422 -21.297 -10.211 1 80.88 110 ALA A O 1
ATOM 795 N N . GLU A 1 111 ? 20.625 -21.375 -9.859 1 83.81 111 GLU A N 1
ATOM 796 C CA . GLU A 1 111 ? 20.609 -20.297 -8.891 1 83.81 111 GLU A CA 1
ATOM 797 C C . GLU A 1 111 ? 20.531 -18.938 -9.586 1 83.81 111 GLU A C 1
ATOM 799 O O . GLU A 1 111 ? 20.031 -17.969 -9.008 1 83.81 111 GLU A O 1
ATOM 804 N N . ASN A 1 112 ? 21.047 -18.969 -10.656 1 84.44 112 ASN A N 1
ATOM 805 C CA . ASN A 1 112 ? 21.094 -17.734 -11.438 1 84.44 112 ASN A CA 1
ATOM 806 C C . ASN A 1 112 ? 20.438 -17.906 -12.797 1 84.44 112 ASN A C 1
ATOM 808 O O . ASN A 1 112 ? 20.938 -18.656 -13.648 1 84.44 112 ASN A O 1
ATOM 812 N N . ASP A 1 113 ? 19.328 -17.297 -12.984 1 86.75 113 ASP A N 1
ATOM 813 C CA . ASP A 1 113 ? 18.578 -17.297 -14.234 1 86.75 113 ASP A CA 1
ATOM 814 C C . ASP A 1 113 ? 18.219 -15.867 -14.648 1 86.75 113 ASP A C 1
ATOM 816 O O . ASP A 1 113 ? 17.031 -15.508 -14.664 1 86.75 113 ASP A O 1
ATOM 820 N N . VAL A 1 114 ? 19.312 -15.133 -14.961 1 91.12 114 VAL A N 1
ATOM 821 C CA . VAL A 1 114 ? 19.125 -13.719 -15.258 1 91.12 114 VAL A CA 1
ATOM 822 C C . VAL A 1 114 ? 19.375 -13.461 -16.75 1 91.12 114 VAL A C 1
ATOM 824 O O . VAL A 1 114 ? 20.359 -13.945 -17.297 1 91.12 114 VAL A O 1
ATOM 827 N N . ALA A 1 115 ? 18.469 -12.812 -17.375 1 91.62 115 ALA A N 1
ATOM 828 C CA . ALA A 1 115 ? 18.672 -12.352 -18.75 1 91.62 115 ALA A CA 1
ATOM 829 C C . ALA A 1 115 ? 19.359 -10.992 -18.766 1 91.62 115 ALA A C 1
ATOM 831 O O . ALA A 1 115 ? 19.234 -10.203 -17.828 1 91.62 115 ALA A O 1
ATOM 832 N N . GLU A 1 116 ? 20.062 -10.82 -19.828 1 89.94 116 GLU A N 1
ATOM 833 C CA . GLU A 1 116 ? 20.688 -9.508 -19.969 1 89.94 116 GLU A CA 1
ATOM 834 C C . GLU A 1 116 ? 19.641 -8.414 -20.156 1 89.94 116 GLU A C 1
ATOM 836 O O . GLU A 1 116 ? 18.75 -8.531 -21 1 89.94 116 GLU A O 1
ATOM 841 N N . PRO A 1 117 ? 19.781 -7.457 -19.344 1 91.06 117 PRO A N 1
ATOM 842 C CA . PRO A 1 117 ? 18.797 -6.375 -19.5 1 91.06 117 PRO A CA 1
ATOM 843 C C . PRO A 1 117 ? 18.891 -5.68 -20.844 1 91.06 117 PRO A C 1
ATOM 845 O O . PRO A 1 117 ? 20 -5.504 -21.375 1 91.06 117 PRO A O 1
ATOM 848 N N . ALA A 1 118 ? 17.797 -5.316 -21.391 1 93.19 118 ALA A N 1
ATOM 849 C CA . ALA A 1 118 ? 17.781 -4.543 -22.625 1 93.19 118 ALA A CA 1
ATOM 850 C C . ALA A 1 118 ? 18.156 -3.088 -22.375 1 93.19 118 ALA A C 1
ATOM 852 O O . ALA A 1 118 ? 17.891 -2.555 -21.281 1 93.19 118 ALA A O 1
ATOM 853 N N . PRO A 1 119 ? 18.797 -2.494 -23.406 1 91.06 119 PRO A N 1
ATOM 854 C CA . PRO A 1 119 ? 19.047 -1.058 -23.266 1 91.06 119 PRO A CA 1
ATOM 855 C C . PRO A 1 119 ? 17.766 -0.252 -23.094 1 91.06 119 PRO A C 1
ATOM 857 O O . PRO A 1 119 ? 16.719 -0.6 -23.656 1 91.06 119 PRO A O 1
ATOM 860 N N . MET A 1 120 ? 17.922 0.815 -22.375 1 91.56 120 MET A N 1
ATOM 861 C CA . MET A 1 120 ? 16.766 1.674 -22.109 1 91.56 120 MET A CA 1
ATOM 862 C C . MET A 1 120 ? 16.109 2.141 -23.391 1 91.56 120 MET A C 1
ATOM 864 O O . MET A 1 120 ? 14.891 2.211 -23.484 1 91.56 120 MET A O 1
ATOM 868 N N . GLY A 1 121 ? 16.891 2.465 -24.359 1 92.38 121 GLY A N 1
ATOM 869 C CA . GLY A 1 121 ? 16.375 2.883 -25.641 1 92.38 121 GLY A CA 1
ATOM 870 C C . GLY A 1 121 ? 15.445 1.863 -26.281 1 92.38 121 GLY A C 1
ATOM 871 O O . GLY A 1 121 ? 14.438 2.229 -26.891 1 92.38 121 GLY A O 1
ATOM 872 N N . ASP A 1 122 ? 15.773 0.618 -26.078 1 95.25 122 ASP A N 1
ATOM 873 C CA . ASP A 1 122 ? 14.938 -0.453 -26.609 1 95.25 122 ASP A CA 1
ATOM 874 C C . ASP A 1 122 ? 13.594 -0.513 -25.891 1 95.25 122 ASP A C 1
ATOM 876 O O . ASP A 1 122 ? 12.562 -0.772 -26.516 1 95.25 122 ASP A O 1
ATOM 880 N N . LEU A 1 123 ? 13.625 -0.311 -24.578 1 96.5 123 LEU A N 1
ATOM 881 C CA . LEU A 1 123 ? 12.375 -0.29 -23.812 1 96.5 123 LEU A CA 1
ATOM 882 C C . LEU A 1 123 ? 11.453 0.819 -24.328 1 96.5 123 LEU A C 1
ATOM 884 O O . LEU A 1 123 ? 10.266 0.592 -24.547 1 96.5 123 LEU A O 1
ATOM 888 N N . ILE A 1 124 ? 12.008 1.955 -24.609 1 95 124 ILE A N 1
ATOM 889 C CA . ILE A 1 124 ? 11.234 3.117 -25.031 1 95 124 ILE A CA 1
ATOM 890 C C . ILE A 1 124 ? 10.648 2.871 -26.406 1 95 124 ILE A C 1
ATOM 892 O O . ILE A 1 124 ? 9.445 3.035 -26.625 1 95 124 ILE A O 1
ATOM 896 N N . THR A 1 125 ? 11.5 2.459 -27.328 1 95.88 125 THR A N 1
ATOM 897 C CA . THR A 1 125 ? 11.062 2.246 -28.703 1 95.88 125 THR A CA 1
ATOM 898 C C . THR A 1 125 ? 9.969 1.182 -28.766 1 95.88 125 THR A C 1
ATOM 900 O O . THR A 1 125 ? 8.984 1.333 -29.5 1 95.88 125 THR A O 1
ATOM 903 N N . THR A 1 126 ? 10.195 0.189 -27.938 1 97.5 126 THR A N 1
ATOM 904 C CA . THR A 1 126 ? 9.219 -0.896 -27.906 1 97.5 126 THR A CA 1
ATOM 905 C C . THR A 1 126 ? 7.875 -0.399 -27.375 1 97.5 126 THR A C 1
ATOM 907 O O . THR A 1 126 ? 6.828 -0.696 -27.953 1 97.5 126 THR A O 1
ATOM 910 N N . LEU A 1 127 ? 7.883 0.35 -26.281 1 97.94 127 LEU A N 1
ATOM 911 C CA . LEU A 1 127 ? 6.641 0.816 -25.672 1 97.94 127 LEU A CA 1
ATOM 912 C C . LEU A 1 127 ? 5.957 1.854 -26.562 1 97.94 127 LEU A C 1
ATOM 914 O O . LEU A 1 127 ? 4.73 1.872 -26.656 1 97.94 127 LEU A O 1
ATOM 918 N N . VAL A 1 128 ? 6.738 2.707 -27.234 1 96.81 128 VAL A N 1
ATOM 919 C CA . VAL A 1 128 ? 6.184 3.691 -28.156 1 96.81 128 VAL A CA 1
ATOM 920 C C . VAL A 1 128 ? 5.438 2.98 -29.281 1 96.81 128 VAL A C 1
ATOM 922 O O . VAL A 1 128 ? 4.309 3.344 -29.625 1 96.81 128 VAL A O 1
ATOM 925 N N . LYS A 1 129 ? 6.082 2.033 -29.828 1 97.75 129 LYS A N 1
ATOM 926 C CA . LYS A 1 129 ? 5.457 1.273 -30.906 1 97.75 129 LYS A CA 1
ATOM 927 C C . LYS A 1 129 ? 4.176 0.593 -30.422 1 97.75 129 LYS A C 1
ATOM 929 O O . LYS A 1 129 ? 3.16 0.609 -31.125 1 97.75 129 LYS A O 1
ATOM 934 N N . ALA A 1 130 ? 4.258 -0.013 -29.203 1 98.12 130 ALA A N 1
ATOM 935 C CA . ALA A 1 130 ? 3.082 -0.684 -28.656 1 98.12 130 ALA A CA 1
ATOM 936 C C . ALA A 1 130 ? 1.924 0.294 -28.484 1 98.12 130 ALA A C 1
ATOM 938 O O . ALA A 1 130 ? 0.782 -0.018 -28.828 1 98.12 130 ALA A O 1
ATOM 939 N N . GLU A 1 131 ? 2.211 1.423 -27.906 1 97.88 131 GLU A N 1
ATOM 940 C CA . GLU A 1 131 ? 1.186 2.445 -27.719 1 97.88 131 GLU A CA 1
ATOM 941 C C . GLU A 1 131 ? 0.585 2.877 -29.062 1 97.88 131 GLU A C 1
ATOM 943 O O . GLU A 1 131 ? -0.637 2.959 -29.203 1 97.88 131 GLU A O 1
ATOM 948 N N . GLN A 1 132 ? 1.404 3.104 -30.094 1 97.06 132 GLN A N 1
ATOM 949 C CA . GLN A 1 132 ? 0.96 3.539 -31.406 1 97.06 132 GLN A CA 1
ATOM 950 C C . GLN A 1 132 ? 0.098 2.473 -32.062 1 97.06 132 GLN A C 1
ATOM 952 O O . GLN A 1 132 ? -0.928 2.789 -32.688 1 97.06 132 GLN A O 1
ATOM 957 N N . ASP A 1 133 ? 0.585 1.292 -31.969 1 97.69 133 ASP A N 1
ATOM 958 C CA . ASP A 1 133 ? -0.172 0.189 -32.562 1 97.69 133 ASP A CA 1
ATOM 959 C C . ASP A 1 133 ? -1.566 0.094 -31.938 1 97.69 133 ASP A C 1
ATOM 961 O O . ASP A 1 133 ? -2.547 -0.145 -32.656 1 97.69 133 ASP A O 1
ATOM 965 N N . LEU A 1 134 ? -1.635 0.241 -30.625 1 97.69 134 LEU A N 1
ATOM 966 C CA . LEU A 1 134 ? -2.922 0.164 -29.953 1 97.69 134 LEU A CA 1
ATOM 967 C C . LEU A 1 134 ? -3.826 1.32 -30.359 1 97.69 134 LEU A C 1
ATOM 969 O O . LEU A 1 134 ? -5.012 1.118 -30.641 1 97.69 134 LEU A O 1
ATOM 973 N N . LEU A 1 135 ? -3.312 2.482 -30.484 1 96.94 135 LEU A N 1
ATOM 974 C CA . LEU A 1 135 ? -4.07 3.66 -30.891 1 96.94 135 LEU A CA 1
ATOM 975 C C . LEU A 1 135 ? -4.578 3.506 -32.312 1 96.94 135 LEU A C 1
ATOM 977 O O . LEU A 1 135 ? -5.695 3.932 -32.625 1 96.94 135 LEU A O 1
ATOM 981 N N . ALA A 1 136 ? -3.814 2.912 -33.125 1 96.81 136 ALA A N 1
ATOM 982 C CA . ALA A 1 136 ? -4.145 2.766 -34.531 1 96.81 136 ALA A CA 1
ATOM 983 C C . ALA A 1 136 ? -5.102 1.598 -34.75 1 96.81 136 ALA A C 1
ATOM 985 O O . ALA A 1 136 ? -5.703 1.474 -35.844 1 96.81 136 ALA A O 1
ATOM 986 N N . SER A 1 137 ? -5.215 0.776 -33.812 1 96.81 137 SER A N 1
ATOM 987 C CA . SER A 1 137 ? -5.941 -0.477 -33.969 1 96.81 137 SER A CA 1
ATOM 988 C C . SER A 1 137 ? -7.438 -0.229 -34.156 1 96.81 137 SER A C 1
ATOM 990 O O . SER A 1 137 ? -8.141 -1.043 -34.75 1 96.81 137 SER A O 1
ATOM 992 N N . HIS A 1 138 ? -7.977 0.826 -33.594 1 96.25 138 HIS A N 1
ATOM 993 C CA . HIS A 1 138 ? -9.391 1.147 -33.719 1 96.25 138 HIS A CA 1
ATOM 994 C C . HIS A 1 138 ? -9.656 2.619 -33.406 1 96.25 138 HIS A C 1
ATOM 996 O O . HIS A 1 138 ? -9.102 3.166 -32.469 1 96.25 138 HIS A O 1
ATOM 1002 N N . PRO A 1 139 ? -10.57 3.229 -34.125 1 95.88 139 PRO A N 1
ATOM 1003 C CA . PRO A 1 139 ? -10.812 4.664 -33.938 1 95.88 139 PRO A CA 1
ATOM 1004 C C . PRO A 1 139 ? -11.383 5.004 -32.562 1 95.88 139 PRO A C 1
ATOM 1006 O O . PRO A 1 139 ? -11.188 6.117 -32.062 1 95.88 139 PRO A O 1
ATOM 1009 N N . ALA A 1 140 ? -11.977 4.086 -31.938 1 95.69 140 ALA A N 1
ATOM 1010 C CA . ALA A 1 140 ? -12.594 4.355 -30.641 1 95.69 140 ALA A CA 1
ATOM 1011 C C . ALA A 1 140 ? -11.539 4.434 -29.547 1 95.69 140 ALA A C 1
ATOM 1013 O O . ALA A 1 140 ? -11.805 4.957 -28.469 1 95.69 140 ALA A O 1
ATOM 1014 N N . ILE A 1 141 ? -10.383 3.844 -29.797 1 96.38 141 ILE A N 1
ATOM 1015 C CA . ILE A 1 141 ? -9.297 3.912 -28.812 1 96.38 141 ILE A CA 1
ATOM 1016 C C . ILE A 1 141 ? -8.539 5.227 -28.984 1 96.38 141 ILE A C 1
ATOM 1018 O O . ILE A 1 141 ? -7.719 5.367 -29.891 1 96.38 141 ILE A O 1
ATOM 1022 N N . THR A 1 142 ? -8.797 6.07 -28.094 1 94.12 142 THR A N 1
ATOM 1023 C CA . THR A 1 142 ? -8.336 7.441 -28.281 1 94.12 142 THR A CA 1
ATOM 1024 C C . THR A 1 142 ? -7.082 7.715 -27.453 1 94.12 142 THR A C 1
ATOM 1026 O O . THR A 1 142 ? -6.414 8.734 -27.656 1 94.12 142 THR A O 1
ATOM 1029 N N . GLY A 1 143 ? -6.754 6.801 -26.516 1 93.88 143 GLY A N 1
ATOM 1030 C CA . GLY A 1 143 ? -5.574 7.004 -25.688 1 93.88 143 GLY A CA 1
ATOM 1031 C C . GLY A 1 143 ? -5.168 5.766 -24.906 1 93.88 143 GLY A C 1
ATOM 1032 O O . GLY A 1 143 ? -5.93 4.797 -24.828 1 93.88 143 GLY A O 1
ATOM 1033 N N . VAL A 1 144 ? -3.965 5.84 -24.406 1 94.88 144 VAL A N 1
ATOM 1034 C CA . VAL A 1 144 ? -3.43 4.836 -23.5 1 94.88 144 VAL A CA 1
ATOM 1035 C C . VAL A 1 144 ? -2.826 5.52 -22.266 1 94.88 144 VAL A C 1
ATOM 1037 O O . VAL A 1 144 ? -1.612 5.473 -22.062 1 94.88 144 VAL A O 1
ATOM 1040 N N . PRO A 1 145 ? -3.652 5.984 -21.406 1 88.19 145 PRO A N 1
ATOM 1041 C CA . PRO A 1 145 ? -3.17 6.844 -20.328 1 88.19 145 PRO A CA 1
ATOM 1042 C C . PRO A 1 145 ? -2.27 6.102 -19.344 1 88.19 145 PRO A C 1
ATOM 1044 O O . PRO A 1 145 ? -1.414 6.715 -18.688 1 88.19 145 PRO A O 1
ATOM 1047 N N . TYR A 1 146 ? -2.537 4.844 -19.109 1 91.38 146 TYR A N 1
ATOM 1048 C CA . TYR A 1 146 ? -1.722 4.043 -18.203 1 91.38 146 TYR A CA 1
ATOM 1049 C C . TYR A 1 146 ? -0.975 2.953 -18.969 1 91.38 146 TYR A C 1
ATOM 1051 O O . TYR A 1 146 ? -1.594 2.074 -19.578 1 91.38 146 TYR A O 1
ATOM 1059 N N . ASN A 1 147 ? 0.257 3.133 -19.047 1 96.38 147 ASN A N 1
ATOM 1060 C CA . ASN A 1 147 ? 1.105 2.143 -19.703 1 96.38 147 ASN A CA 1
ATOM 1061 C C . ASN A 1 147 ? 2.498 2.098 -19.078 1 96.38 147 ASN A C 1
ATOM 1063 O O . ASN A 1 147 ? 2.871 2.99 -18.312 1 96.38 147 ASN A O 1
ATOM 1067 N N . GLY A 1 148 ? 3.182 1.02 -19.312 1 97.38 148 GLY A N 1
ATOM 1068 C CA . GLY A 1 148 ? 4.543 0.9 -18.812 1 97.38 148 GLY A CA 1
ATOM 1069 C C . GLY A 1 148 ? 5.238 -0.367 -19.266 1 97.38 148 GLY A C 1
ATOM 1070 O O . GLY A 1 148 ? 4.582 -1.352 -19.609 1 97.38 148 GLY A O 1
ATOM 1071 N N . LEU A 1 149 ? 6.512 -0.262 -19.469 1 98.12 149 LEU A N 1
ATOM 1072 C CA . LEU A 1 149 ? 7.41 -1.373 -19.75 1 98.12 149 LEU A CA 1
ATOM 1073 C C . LEU A 1 149 ? 8.625 -1.334 -18.828 1 98.12 149 LEU A C 1
ATOM 1075 O O . LEU A 1 149 ? 9.25 -0.283 -18.656 1 98.12 149 LEU A O 1
ATOM 1079 N N . SER A 1 150 ? 8.867 -2.463 -18.156 1 97.5 150 SER A N 1
ATOM 1080 C CA . SER A 1 150 ? 9.969 -2.461 -17.203 1 97.5 150 SER A CA 1
ATOM 1081 C C . SER A 1 150 ? 10.695 -3.805 -17.188 1 97.5 150 SER A C 1
ATOM 1083 O O . SER A 1 150 ? 10.156 -4.809 -17.672 1 97.5 150 SER A O 1
ATOM 1085 N N . GLU A 1 151 ? 11.906 -3.752 -16.766 1 96.75 151 GLU A N 1
ATOM 1086 C CA . GLU A 1 151 ? 12.719 -4.922 -16.453 1 96.75 151 GLU A CA 1
ATOM 1087 C C . GLU A 1 151 ? 13.219 -4.875 -15.008 1 96.75 151 GLU A C 1
ATOM 1089 O O . GLU A 1 151 ? 13.531 -3.801 -14.492 1 96.75 151 GLU A O 1
ATOM 1094 N N . GLN A 1 152 ? 13.234 -6.031 -14.43 1 95.94 152 GLN A N 1
ATOM 1095 C CA . GLN A 1 152 ? 13.648 -6.133 -13.031 1 95.94 152 GLN A CA 1
ATOM 1096 C C . GLN A 1 152 ? 14.555 -7.344 -12.82 1 95.94 152 GLN A C 1
ATOM 1098 O O . GLN A 1 152 ? 14.312 -8.414 -13.383 1 95.94 152 GLN A O 1
ATOM 1103 N N . THR A 1 153 ? 15.633 -7.133 -12.133 1 95 153 THR A N 1
ATOM 1104 C CA . THR A 1 153 ? 16.469 -8.219 -11.633 1 95 153 THR A CA 1
ATOM 1105 C C . THR A 1 153 ? 16.391 -8.297 -10.109 1 95 153 THR A C 1
ATOM 1107 O O . THR A 1 153 ? 16.625 -7.297 -9.422 1 95 153 THR A O 1
ATOM 1110 N N . THR A 1 154 ? 16.031 -9.438 -9.609 1 94.12 154 THR A N 1
ATOM 1111 C CA . THR A 1 154 ? 15.898 -9.641 -8.164 1 94.12 154 THR A CA 1
ATOM 1112 C C . THR A 1 154 ? 16.891 -10.688 -7.676 1 94.12 154 THR A C 1
ATOM 1114 O O . THR A 1 154 ? 16.969 -11.789 -8.227 1 94.12 154 THR A O 1
ATOM 1117 N N . GLU A 1 155 ? 17.625 -10.305 -6.707 1 94.56 155 GLU A N 1
ATOM 1118 C CA . GLU A 1 155 ? 18.531 -11.203 -6 1 94.56 155 GLU A CA 1
ATOM 1119 C C . GLU A 1 155 ? 18.062 -11.43 -4.562 1 94.56 155 GLU A C 1
ATOM 1121 O O . GLU A 1 155 ? 17.719 -10.477 -3.861 1 94.56 155 GLU A O 1
ATOM 1126 N N . ARG A 1 156 ? 18.031 -12.695 -4.16 1 95.25 156 ARG A N 1
ATOM 1127 C CA . ARG A 1 156 ? 17.672 -13.023 -2.783 1 95.25 156 ARG A CA 1
ATOM 1128 C C . ARG A 1 156 ? 18.641 -14.039 -2.189 1 95.25 156 ARG A C 1
ATOM 1130 O O . ARG A 1 156 ? 19.203 -14.867 -2.912 1 95.25 156 ARG A O 1
ATOM 1137 N N . PHE A 1 157 ? 18.844 -13.961 -0.936 1 96.44 157 PHE A N 1
ATOM 1138 C CA . PHE A 1 157 ? 19.672 -14.953 -0.266 1 96.44 157 PHE A CA 1
ATOM 1139 C C . PHE A 1 157 ? 19.203 -15.18 1.166 1 96.44 157 PHE A C 1
ATOM 1141 O O . PHE A 1 157 ? 18.438 -14.375 1.709 1 96.44 157 PHE A O 1
ATOM 1148 N N . TYR A 1 158 ? 19.547 -16.312 1.708 1 97.44 158 TYR A N 1
ATOM 1149 C CA . TYR A 1 158 ? 19.359 -16.688 3.104 1 97.44 158 TYR A CA 1
ATOM 1150 C C . TYR A 1 158 ? 20.594 -17.406 3.65 1 97.44 158 TYR A C 1
ATOM 1152 O O . TYR A 1 158 ? 21.172 -18.266 2.98 1 97.44 158 TYR A O 1
ATOM 1160 N N . LEU A 1 159 ? 21.031 -17.016 4.785 1 97.19 159 LEU A N 1
ATOM 1161 C CA . LEU A 1 159 ? 22.109 -17.719 5.469 1 97.19 159 LEU A CA 1
ATOM 1162 C C . LEU A 1 159 ? 21.828 -17.797 6.969 1 97.19 159 LEU A C 1
ATOM 1164 O O . LEU A 1 159 ? 21.078 -16.984 7.512 1 97.19 159 LEU A O 1
ATOM 1168 N N . ASN A 1 160 ? 22.391 -18.766 7.59 1 97.31 160 ASN A N 1
ATOM 1169 C CA . ASN A 1 160 ? 22.25 -18.828 9.039 1 97.31 160 ASN A CA 1
ATOM 1170 C C . ASN A 1 160 ? 23.516 -19.375 9.695 1 97.31 160 ASN A C 1
ATOM 1172 O O . ASN A 1 160 ? 24.438 -19.812 9 1 97.31 160 ASN A O 1
ATOM 1176 N N . SER A 1 161 ? 23.625 -19.281 10.961 1 97.44 161 SER A N 1
ATOM 1177 C CA . SER A 1 161 ? 24.812 -19.625 11.742 1 97.44 161 SER A CA 1
ATOM 1178 C C . SER A 1 161 ? 25.047 -21.125 11.773 1 97.44 161 SER A C 1
ATOM 1180 O O . SER A 1 161 ? 26.109 -21.594 12.188 1 97.44 161 SER A O 1
ATOM 1182 N N . ALA A 1 162 ? 24.047 -21.875 11.297 1 96.69 162 ALA A N 1
ATOM 1183 C CA . ALA A 1 162 ? 24.203 -23.328 11.258 1 96.69 162 ALA A CA 1
ATOM 1184 C C . ALA A 1 162 ? 24.781 -23.781 9.93 1 96.69 162 ALA A C 1
ATOM 1186 O O . ALA A 1 162 ? 25.047 -24.969 9.727 1 96.69 162 ALA A O 1
ATOM 1187 N N . GLY A 1 163 ? 24.891 -22.875 9.047 1 94.81 163 GLY A N 1
ATOM 1188 C CA . GLY A 1 163 ? 25.609 -23.219 7.828 1 94.81 163 GLY A CA 1
ATOM 1189 C C . GLY A 1 163 ? 24.719 -23.188 6.594 1 94.81 163 GLY A C 1
ATOM 1190 O O . GLY A 1 163 ? 25.188 -23.438 5.48 1 94.81 163 GLY A O 1
ATOM 1191 N N . ALA A 1 164 ? 23.484 -22.875 6.75 1 96.38 164 ALA A N 1
ATOM 1192 C CA . ALA A 1 164 ? 22.625 -22.734 5.586 1 96.38 164 ALA A CA 1
ATOM 1193 C C . ALA A 1 164 ? 23.031 -21.547 4.73 1 96.38 164 ALA A C 1
ATOM 1195 O O . ALA A 1 164 ? 23.391 -20.484 5.262 1 96.38 164 ALA A O 1
ATOM 1196 N N . LYS A 1 165 ? 23.062 -21.75 3.41 1 93.75 165 LYS A N 1
ATOM 1197 C CA . LYS A 1 165 ? 23.344 -20.703 2.432 1 93.75 165 LYS A CA 1
ATOM 1198 C C . LYS A 1 165 ? 22.484 -20.875 1.179 1 93.75 165 LYS A C 1
ATOM 1200 O O . LYS A 1 165 ? 22.609 -21.875 0.472 1 93.75 165 LYS A O 1
ATOM 1205 N N . ARG A 1 166 ? 21.547 -19.984 1.031 1 96.19 166 ARG A N 1
ATOM 1206 C CA . ARG A 1 166 ? 20.656 -19.969 -0.133 1 96.19 166 ARG A CA 1
ATOM 1207 C C . ARG A 1 166 ? 20.922 -18.734 -0.997 1 96.19 166 ARG A C 1
ATOM 1209 O O . ARG A 1 166 ? 21.266 -17.672 -0.481 1 96.19 166 ARG A O 1
ATOM 1216 N N . TYR A 1 167 ? 20.828 -18.953 -2.238 1 94.25 167 TYR A N 1
ATOM 1217 C CA . TYR A 1 167 ? 20.953 -17.844 -3.172 1 94.25 167 TYR A CA 1
ATOM 1218 C C . TYR A 1 167 ? 20.156 -18.109 -4.445 1 94.25 167 TYR A C 1
ATOM 1220 O O . TYR A 1 167 ? 20.109 -19.234 -4.922 1 94.25 167 TYR A O 1
ATOM 1228 N N . GLU A 1 168 ? 19.5 -17.078 -4.93 1 94.69 168 GLU A N 1
ATOM 1229 C CA . GLU A 1 168 ? 18.891 -17.141 -6.258 1 94.69 168 GLU A CA 1
ATOM 1230 C C . GLU A 1 168 ? 18.797 -15.75 -6.883 1 94.69 168 GLU A C 1
ATOM 1232 O O . GLU A 1 168 ? 18.719 -14.75 -6.172 1 94.69 168 GLU A O 1
ATOM 1237 N N . CYS A 1 169 ? 18.922 -15.656 -8.133 1 94.19 169 CYS A N 1
ATOM 1238 C CA . CYS A 1 169 ? 18.828 -14.438 -8.922 1 94.19 169 CYS A CA 1
ATOM 1239 C C . CYS A 1 169 ? 17.969 -14.664 -10.164 1 94.19 169 CYS A C 1
ATOM 1241 O O . CYS A 1 169 ? 18.141 -15.656 -10.875 1 94.19 169 CYS A O 1
ATOM 1243 N N . ARG A 1 170 ? 16.984 -13.75 -10.352 1 92.94 170 ARG A N 1
ATOM 1244 C CA . ARG A 1 170 ? 16.078 -13.875 -11.492 1 92.94 170 ARG A CA 1
ATOM 1245 C C . ARG A 1 170 ? 15.773 -12.508 -12.086 1 92.94 170 ARG A C 1
ATOM 1247 O O . ARG A 1 170 ? 15.953 -11.477 -11.43 1 92.94 170 ARG A O 1
ATOM 1254 N N . SER A 1 171 ? 15.445 -12.5 -13.312 1 93.81 171 SER A N 1
ATOM 1255 C CA . SER A 1 171 ? 15.016 -11.273 -13.977 1 93.81 171 SER A CA 1
ATOM 1256 C C . SER A 1 171 ? 13.68 -11.477 -14.688 1 93.81 171 SER A C 1
ATOM 1258 O O . SER A 1 171 ? 13.32 -12.602 -15.039 1 93.81 171 SER A O 1
ATOM 1260 N N . TYR A 1 172 ? 12.93 -10.477 -14.805 1 95.25 172 TYR A N 1
ATOM 1261 C CA . TYR A 1 172 ? 11.719 -10.539 -15.617 1 95.25 172 TYR A CA 1
ATOM 1262 C C . TYR A 1 172 ? 11.398 -9.18 -16.219 1 95.25 172 TYR A C 1
ATOM 1264 O O . TYR A 1 172 ? 11.969 -8.164 -15.82 1 95.25 172 TYR A O 1
ATOM 1272 N N . ALA A 1 173 ? 10.648 -9.18 -17.312 1 96.75 173 ALA A N 1
ATOM 1273 C CA . ALA A 1 173 ? 10.109 -8.008 -17.984 1 96.75 173 ALA A CA 1
ATOM 1274 C C . ALA A 1 173 ? 8.586 -7.977 -17.906 1 96.75 173 ALA A C 1
ATOM 1276 O O . ALA A 1 173 ? 7.938 -9.031 -17.891 1 96.75 173 ALA A O 1
ATOM 1277 N N . SER A 1 174 ? 8.055 -6.836 -17.797 1 97.56 174 SER A N 1
ATOM 1278 C CA . SER A 1 174 ? 6.605 -6.703 -17.734 1 97.56 174 SER A CA 1
ATOM 1279 C C . SER A 1 174 ? 6.121 -5.492 -18.531 1 97.56 174 SER A C 1
ATOM 1281 O O . SER A 1 174 ? 6.812 -4.473 -18.594 1 97.56 174 SER A O 1
ATOM 1283 N N . ILE A 1 175 ? 4.98 -5.664 -19.156 1 98.25 175 ILE A N 1
ATOM 1284 C CA . ILE A 1 175 ? 4.305 -4.57 -19.844 1 98.25 175 ILE A CA 1
ATOM 1285 C C . ILE A 1 175 ? 2.854 -4.484 -19.375 1 98.25 175 ILE A C 1
ATOM 1287 O O . ILE A 1 175 ? 2.217 -5.508 -19.109 1 98.25 175 ILE A O 1
ATOM 1291 N N . TYR A 1 176 ? 2.406 -3.352 -19.203 1 98 176 TYR A N 1
ATOM 1292 C CA . TYR A 1 176 ? 0.978 -3.148 -18.984 1 98 176 TYR A CA 1
ATOM 1293 C C . TYR A 1 176 ? 0.453 -2.006 -19.844 1 98 176 TYR A C 1
ATOM 1295 O O . TYR A 1 176 ? 1.144 -1.003 -20.047 1 98 176 TYR A O 1
ATOM 1303 N N . LEU A 1 177 ? -0.686 -2.197 -20.422 1 97.75 177 LEU A N 1
ATOM 1304 C CA . LEU A 1 177 ? -1.394 -1.224 -21.25 1 97.75 177 LEU A CA 1
ATOM 1305 C C . LEU A 1 177 ? -2.848 -1.093 -20.812 1 97.75 177 LEU A C 1
ATOM 1307 O O . LEU A 1 177 ? -3.559 -2.094 -20.703 1 97.75 177 LEU A O 1
ATOM 1311 N N . TYR A 1 178 ? -3.236 0.082 -20.547 1 95.38 178 TYR A N 1
ATOM 1312 C CA . TYR A 1 178 ? -4.637 0.383 -20.281 1 95.38 178 TYR A CA 1
ATOM 1313 C C . TYR A 1 178 ? -5.16 1.454 -21.219 1 95.38 178 TYR A C 1
ATOM 1315 O O . TYR A 1 178 ? -4.703 2.598 -21.188 1 95.38 178 TYR A O 1
ATOM 1323 N N . SER A 1 179 ? -6.148 1.095 -21.969 1 95.38 179 SER A N 1
ATOM 1324 C CA . SER A 1 179 ? -6.668 1.969 -23.016 1 95.38 179 SER A CA 1
ATOM 1325 C C . SER A 1 179 ? -7.84 2.801 -22.5 1 95.38 179 SER A C 1
ATOM 1327 O O . SER A 1 179 ? -8.445 2.469 -21.484 1 95.38 179 SER A O 1
ATOM 1329 N N . ARG A 1 180 ? -8 3.867 -23.172 1 91.56 180 ARG A N 1
ATOM 1330 C CA . ARG A 1 180 ? -9.203 4.688 -23.047 1 91.56 180 ARG A CA 1
ATOM 1331 C C . ARG A 1 180 ? -9.953 4.77 -24.375 1 91.56 180 ARG A C 1
ATOM 1333 O O . ARG A 1 180 ? -9.383 5.164 -25.391 1 91.56 180 ARG A O 1
ATOM 1340 N N . ALA A 1 181 ? -11.219 4.379 -24.328 1 94.12 181 ALA A N 1
ATOM 1341 C CA . ALA A 1 181 ? -12.062 4.414 -25.516 1 94.12 181 ALA A CA 1
ATOM 1342 C C . ALA A 1 181 ? -13.234 5.383 -25.328 1 94.12 181 ALA A C 1
ATOM 1344 O O . ALA A 1 181 ? -13.805 5.477 -24.25 1 94.12 181 ALA A O 1
ATOM 1345 N N . GLU A 1 182 ? -13.477 6.043 -26.391 1 92.06 182 GLU A N 1
ATOM 1346 C CA . GLU A 1 182 ? -14.57 7.012 -26.391 1 92.06 182 GLU A CA 1
ATOM 1347 C C . GLU A 1 182 ? -15.43 6.875 -27.641 1 92.06 182 GLU A C 1
ATOM 1349 O O . GLU A 1 182 ? -14.93 6.578 -28.719 1 92.06 182 GLU A O 1
ATOM 1354 N N . GLN A 1 183 ? -16.719 6.926 -27.391 1 90.56 183 GLN A N 1
ATOM 1355 C CA . GLN A 1 183 ? -17.719 7.023 -28.453 1 90.56 183 GLN A CA 1
ATOM 1356 C C . GLN A 1 183 ? -18.719 8.133 -28.156 1 90.56 183 GLN A C 1
ATOM 1358 O O . GLN A 1 183 ? -19.062 8.367 -27 1 90.56 183 GLN A O 1
ATOM 1363 N N . GLU A 1 184 ? -19.156 8.742 -29.156 1 90 184 GLU A N 1
ATOM 1364 C CA . GLU A 1 184 ? -20.109 9.836 -28.984 1 90 184 GLU A CA 1
ATOM 1365 C C . GLU A 1 184 ? -21.359 9.367 -28.25 1 90 184 GLU A C 1
ATOM 1367 O O . GLU A 1 184 ? -21.938 8.328 -28.578 1 90 184 GLU A O 1
ATOM 1372 N N . GLY A 1 185 ? -21.719 10.086 -27.297 1 87.5 185 GLY A N 1
ATOM 1373 C CA . GLY A 1 185 ? -22.953 9.82 -26.562 1 87.5 185 GLY A CA 1
ATOM 1374 C C . GLY A 1 185 ? -22.797 8.742 -25.516 1 87.5 185 GLY A C 1
ATOM 1375 O O . GLY A 1 185 ?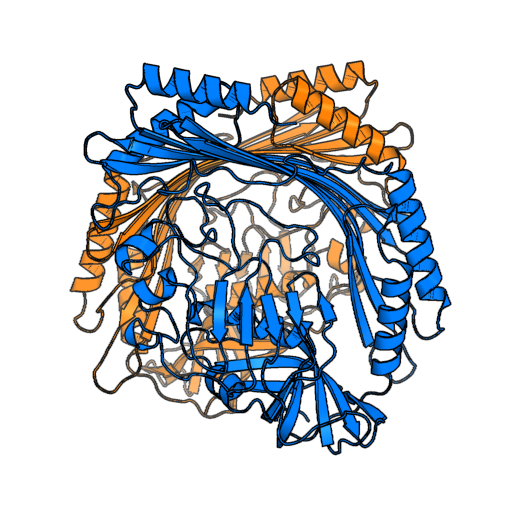 -23.766 8.383 -24.844 1 87.5 185 GLY A O 1
ATOM 1376 N N . LYS A 1 186 ? -21.641 8.227 -25.469 1 87.25 186 LYS A N 1
ATOM 1377 C CA . LYS A 1 186 ? -21.422 7.156 -24.5 1 87.25 186 LYS A CA 1
ATOM 1378 C C . LYS A 1 186 ? -20.344 7.535 -23.484 1 87.25 186 LYS A C 1
ATOM 1380 O O . LYS A 1 186 ? -19.547 8.43 -23.734 1 87.25 186 LYS A O 1
ATOM 1385 N N . LYS A 1 187 ? -20.359 6.871 -22.312 1 82.19 187 LYS A N 1
ATOM 1386 C CA . LYS A 1 187 ? -19.312 7.047 -21.328 1 82.19 187 LYS A CA 1
ATOM 1387 C C . LYS A 1 187 ? -18.016 6.383 -21.781 1 82.19 187 LYS A C 1
ATOM 1389 O O . LYS A 1 187 ? -18.031 5.336 -22.438 1 82.19 187 LYS A O 1
ATOM 1394 N N . PRO A 1 188 ? -16.875 7.031 -21.438 1 87.25 188 PRO A N 1
ATOM 1395 C CA . PRO A 1 188 ? -15.602 6.383 -21.781 1 87.25 188 PRO A CA 1
ATOM 1396 C C . PRO A 1 188 ? -15.453 5.008 -21.125 1 87.25 188 PRO A C 1
ATOM 1398 O O . PRO A 1 188 ? -15.945 4.789 -20.016 1 87.25 188 PRO A O 1
ATOM 1401 N N . ARG A 1 189 ? -14.867 4.137 -21.844 1 90 189 ARG A N 1
ATOM 1402 C CA . ARG A 1 189 ? -14.578 2.793 -21.359 1 90 189 ARG A CA 1
ATOM 1403 C C . ARG A 1 189 ? -13.078 2.527 -21.344 1 90 189 ARG A C 1
ATOM 1405 O O . ARG A 1 189 ? -12.328 3.133 -22.125 1 90 189 ARG A O 1
ATOM 1412 N N . SER A 1 190 ? -12.648 1.731 -20.422 1 91.38 190 SER A N 1
ATOM 1413 C CA . SER A 1 190 ? -11.242 1.368 -20.328 1 91.38 190 SER A CA 1
ATOM 1414 C C . SER A 1 190 ? -11.07 -0.139 -20.172 1 91.38 190 SER A C 1
ATOM 1416 O O . SER A 1 190 ? -11.984 -0.831 -19.719 1 91.38 190 SER A O 1
ATOM 1418 N N . ALA A 1 191 ? -10.047 -0.653 -20.625 1 92.88 191 ALA A N 1
ATOM 1419 C CA . ALA A 1 191 ? -9.617 -2.033 -20.406 1 92.88 191 ALA A CA 1
ATOM 1420 C C . ALA A 1 191 ? -8.094 -2.137 -20.391 1 92.88 191 ALA A C 1
ATOM 1422 O O . ALA A 1 191 ? -7.402 -1.237 -20.875 1 92.88 191 ALA A O 1
ATOM 1423 N N . GLY A 1 192 ? -7.625 -3.154 -19.75 1 94.69 192 GLY A N 1
ATOM 1424 C CA . GLY A 1 192 ? -6.18 -3.283 -19.672 1 94.69 192 GLY A CA 1
ATOM 1425 C C . GLY A 1 192 ? -5.711 -4.723 -19.578 1 94.69 192 GLY A C 1
ATOM 1426 O O . GLY A 1 192 ? -6.527 -5.637 -19.422 1 94.69 192 GLY A O 1
ATOM 1427 N N . GLU A 1 193 ? -4.473 -4.859 -19.812 1 95.94 193 GLU A N 1
ATOM 1428 C CA . GLU A 1 193 ? -3.795 -6.148 -19.734 1 95.94 193 GLU A CA 1
ATOM 1429 C C . GLU A 1 193 ? -2.338 -5.98 -19.297 1 95.94 193 GLU A C 1
ATOM 1431 O O . GLU A 1 193 ? -1.754 -4.906 -19.484 1 95.94 193 GLU A O 1
ATOM 1436 N N . MET A 1 194 ? -1.883 -7.016 -18.641 1 96.19 194 MET A N 1
ATOM 1437 C CA . MET A 1 194 ? -0.476 -7.066 -18.25 1 96.19 194 MET A CA 1
ATOM 1438 C C . MET A 1 194 ? 0.152 -8.398 -18.641 1 96.19 194 MET A C 1
ATOM 1440 O O . MET A 1 194 ? -0.481 -9.445 -18.531 1 96.19 194 MET A O 1
ATOM 1444 N N . LYS A 1 195 ? 1.342 -8.305 -19.172 1 97 195 LYS A N 1
ATOM 1445 C CA . LYS A 1 195 ? 2.125 -9.492 -19.516 1 97 195 LYS A CA 1
ATOM 1446 C C . LYS A 1 195 ? 3.482 -9.469 -18.812 1 97 195 LYS A C 1
ATOM 1448 O O . LYS A 1 195 ? 4.062 -8.406 -18.609 1 97 195 LYS A O 1
ATOM 1453 N N . ILE A 1 196 ? 3.9 -10.617 -18.375 1 96.31 196 ILE A N 1
ATOM 1454 C CA . ILE A 1 196 ? 5.211 -10.773 -17.75 1 96.31 196 ILE A CA 1
ATOM 1455 C C . ILE A 1 196 ? 5.965 -11.922 -18.422 1 96.31 196 ILE A C 1
ATOM 1457 O O . ILE A 1 196 ? 5.359 -12.914 -18.844 1 96.31 196 ILE A O 1
ATOM 1461 N N . SER A 1 197 ? 7.246 -11.781 -18.641 1 95.62 197 SER A N 1
ATOM 1462 C CA . SER A 1 197 ? 8.133 -12.82 -19.156 1 95.62 197 SER A CA 1
ATOM 1463 C C . SER A 1 197 ? 9.539 -12.688 -18.578 1 95.62 197 SER A C 1
ATOM 1465 O O . SER A 1 197 ? 9.805 -11.781 -17.781 1 95.62 197 SER A O 1
ATOM 1467 N N . ARG A 1 198 ? 10.406 -13.594 -18.906 1 93 198 ARG A N 1
ATOM 1468 C CA . ARG A 1 198 ? 11.75 -13.617 -18.344 1 93 198 ARG A CA 1
ATOM 1469 C C . ARG A 1 198 ? 12.578 -12.445 -18.859 1 93 198 ARG A C 1
ATOM 1471 O O . ARG A 1 198 ? 13.477 -11.961 -18.172 1 93 198 ARG A O 1
ATOM 1478 N N . ASP A 1 199 ? 12.273 -12.102 -20.125 1 94.31 199 ASP A N 1
ATOM 1479 C CA . ASP A 1 199 ? 13 -10.992 -20.734 1 94.31 199 ASP A CA 1
ATOM 1480 C C . ASP A 1 199 ? 12.125 -10.258 -21.75 1 94.31 199 ASP A C 1
ATOM 1482 O O . ASP A 1 199 ? 10.992 -10.672 -22.016 1 94.31 199 ASP A O 1
ATOM 1486 N N . LEU A 1 200 ? 12.68 -9.148 -22.219 1 96.12 200 LEU A N 1
ATOM 1487 C CA . LEU A 1 200 ? 11.93 -8.328 -23.156 1 96.12 200 LEU A CA 1
ATOM 1488 C C . LEU A 1 200 ? 11.641 -9.094 -24.438 1 96.12 200 LEU A C 1
ATOM 1490 O O . LEU A 1 200 ? 10.531 -9.008 -24.984 1 96.12 200 LEU A O 1
ATOM 1494 N N . ALA A 1 201 ? 12.555 -9.898 -24.906 1 94.31 201 ALA A N 1
ATOM 1495 C CA . ALA A 1 201 ? 12.453 -10.594 -26.188 1 94.31 201 ALA A CA 1
ATOM 1496 C C . ALA A 1 201 ? 11.312 -11.609 -26.172 1 94.31 201 ALA A C 1
ATOM 1498 O O . ALA A 1 201 ? 10.672 -11.844 -27.188 1 94.31 201 ALA A O 1
ATOM 1499 N N . SER A 1 202 ? 11.047 -12.148 -25.016 1 94.75 202 SER A N 1
ATOM 1500 C CA . SER A 1 202 ? 10.031 -13.188 -24.922 1 94.75 202 SER A CA 1
ATOM 1501 C C . SER A 1 202 ? 8.695 -12.617 -24.469 1 94.75 202 SER A C 1
ATOM 1503 O O . SER A 1 202 ? 7.723 -13.352 -24.312 1 94.75 202 SER A O 1
ATOM 1505 N N . LEU A 1 203 ? 8.68 -11.352 -24.25 1 96.44 203 LEU A N 1
ATOM 1506 C CA . LEU A 1 203 ? 7.457 -10.711 -23.781 1 96.44 203 LEU A CA 1
ATOM 1507 C C . LEU A 1 203 ? 6.395 -10.719 -24.875 1 96.44 203 LEU A C 1
ATOM 1509 O O . LEU A 1 203 ? 6.668 -10.328 -26.016 1 96.44 203 LEU A O 1
ATOM 1513 N N . ASP A 1 204 ? 5.234 -11.18 -24.594 1 96.56 204 ASP A N 1
ATOM 1514 C CA . ASP A 1 204 ? 4.148 -11.297 -25.562 1 96.56 204 ASP A CA 1
ATOM 1515 C C . ASP A 1 204 ? 3.43 -9.961 -25.734 1 96.56 204 ASP A C 1
ATOM 1517 O O . ASP A 1 204 ? 2.26 -9.828 -25.375 1 96.56 204 ASP A O 1
ATOM 1521 N N . ILE A 1 205 ? 4.059 -9.047 -26.438 1 97.75 205 ILE A N 1
ATOM 1522 C CA . ILE A 1 205 ? 3.531 -7.699 -26.625 1 97.75 205 ILE A CA 1
ATOM 1523 C C . ILE A 1 205 ? 2.314 -7.754 -27.547 1 97.75 205 ILE A C 1
ATOM 1525 O O . ILE A 1 205 ? 1.297 -7.109 -27.281 1 97.75 205 ILE A O 1
ATOM 1529 N N . ASP A 1 206 ? 2.391 -8.555 -28.578 1 97.25 206 ASP A N 1
ATOM 1530 C CA . ASP A 1 206 ? 1.278 -8.688 -29.516 1 97.25 206 ASP A CA 1
ATOM 1531 C C . ASP A 1 206 ? 0.032 -9.227 -28.812 1 97.25 206 ASP A C 1
ATOM 1533 O O . ASP A 1 206 ? -1.077 -8.742 -29.047 1 97.25 206 ASP A O 1
ATOM 1537 N N . GLY A 1 207 ? 0.312 -10.227 -27.969 1 96.81 207 GLY A N 1
ATOM 1538 C CA . GLY A 1 207 ? -0.808 -10.758 -27.219 1 96.81 207 GLY A CA 1
ATOM 1539 C C . GLY A 1 207 ? -1.432 -9.734 -26.281 1 96.81 207 GLY A C 1
ATOM 1540 O O . GLY A 1 207 ? -2.652 -9.695 -26.125 1 96.81 207 GLY A O 1
ATOM 1541 N N . CYS A 1 208 ? -0.612 -8.938 -25.672 1 97.5 208 CYS A N 1
ATOM 1542 C CA . CYS A 1 208 ? -1.109 -7.871 -24.812 1 97.5 208 CYS A CA 1
ATOM 1543 C C . CYS A 1 208 ? -1.979 -6.895 -25.594 1 97.5 208 CYS A C 1
ATOM 1545 O O . CYS A 1 208 ? -3.096 -6.582 -25.188 1 97.5 208 CYS A O 1
ATOM 1547 N N . LEU A 1 209 ? -1.473 -6.484 -26.75 1 97.75 209 LEU A N 1
ATOM 1548 C CA . LEU A 1 209 ? -2.174 -5.531 -27.609 1 97.75 209 LEU A CA 1
ATOM 1549 C C . LEU A 1 209 ? -3.521 -6.09 -28.047 1 97.75 209 LEU A C 1
ATOM 1551 O O . LEU A 1 209 ? -4.543 -5.402 -27.969 1 97.75 209 LEU A O 1
ATOM 1555 N N . GLN A 1 210 ? -3.508 -7.266 -28.469 1 97.56 210 GLN A N 1
ATOM 1556 C CA . GLN A 1 210 ? -4.727 -7.906 -28.953 1 97.56 210 GLN A CA 1
ATOM 1557 C C . GLN A 1 210 ? -5.773 -8.008 -27.844 1 97.56 210 GLN A C 1
ATOM 1559 O O . GLN A 1 210 ? -6.949 -7.719 -28.062 1 97.56 210 GLN A O 1
ATOM 1564 N N . THR A 1 211 ? -5.289 -8.414 -26.688 1 96.38 211 THR A N 1
ATOM 1565 C CA . THR A 1 211 ? -6.199 -8.562 -25.562 1 96.38 211 THR A CA 1
ATOM 1566 C C . THR A 1 211 ? -6.812 -7.223 -25.172 1 96.38 211 THR A C 1
ATOM 1568 O O . THR A 1 211 ? -8.023 -7.125 -24.984 1 96.38 211 THR A O 1
ATOM 1571 N N . VAL A 1 212 ? -6 -6.188 -25.062 1 97.44 212 VAL A N 1
ATOM 1572 C CA . VAL A 1 212 ? -6.488 -4.867 -24.672 1 97.44 212 VAL A CA 1
ATOM 1573 C C . VAL A 1 212 ? -7.488 -4.363 -25.719 1 97.44 212 VAL A C 1
ATOM 1575 O O . VAL A 1 212 ? -8.555 -3.854 -25.359 1 97.44 212 VAL A O 1
ATOM 1578 N N . LYS A 1 213 ? -7.133 -4.551 -27 1 97.5 213 LYS A N 1
ATOM 1579 C CA . LYS A 1 213 ? -8.016 -4.117 -28.078 1 97.5 213 LYS A CA 1
ATOM 1580 C C . LYS A 1 213 ? -9.375 -4.816 -27.984 1 97.5 213 LYS A C 1
ATOM 1582 O O . LYS A 1 213 ? -10.414 -4.16 -27.969 1 97.5 213 LYS A O 1
ATOM 1587 N N . GLU A 1 214 ? -9.352 -6.094 -27.891 1 96.44 214 GLU A N 1
ATOM 1588 C CA . GLU A 1 214 ? -10.578 -6.887 -27.875 1 96.44 214 GLU A CA 1
ATOM 1589 C C . GLU A 1 214 ? -11.438 -6.555 -26.656 1 96.44 214 GLU A C 1
ATOM 1591 O O . GLU A 1 214 ? -12.648 -6.367 -26.781 1 96.44 214 GLU A O 1
ATOM 1596 N N . LYS A 1 215 ? -10.789 -6.5 -25.5 1 95.44 215 LYS A N 1
ATOM 1597 C CA . LYS A 1 215 ? -11.531 -6.191 -24.281 1 95.44 215 LYS A CA 1
ATOM 1598 C C . LYS A 1 215 ? -12.125 -4.785 -24.344 1 95.44 215 LYS A C 1
ATOM 1600 O O . LYS A 1 215 ? -13.289 -4.582 -24 1 95.44 215 LYS A O 1
ATOM 1605 N N . THR A 1 216 ? -11.328 -3.832 -24.781 1 95.31 216 THR A N 1
ATOM 1606 C CA . THR A 1 216 ? -11.789 -2.451 -24.859 1 95.31 216 THR A CA 1
ATOM 1607 C C . THR A 1 216 ? -13.008 -2.338 -25.766 1 95.31 216 THR A C 1
ATOM 1609 O O . THR A 1 216 ? -14.023 -1.749 -25.375 1 95.31 216 THR A O 1
ATOM 1612 N N . LEU A 1 217 ? -12.945 -2.943 -26.938 1 95.5 217 LEU A N 1
ATOM 1613 C CA . LEU A 1 217 ? -14.039 -2.863 -27.906 1 95.5 217 LEU A CA 1
ATOM 1614 C C . LEU A 1 217 ? -15.273 -3.588 -27.391 1 95.5 217 LEU A C 1
ATOM 1616 O O . LEU A 1 217 ? -16.406 -3.143 -27.609 1 95.5 217 LEU A O 1
ATOM 1620 N N . SER A 1 218 ? -15.039 -4.645 -26.641 1 94.88 218 SER A N 1
ATOM 1621 C CA . SER A 1 218 ? -16.141 -5.445 -26.109 1 94.88 218 SER A CA 1
ATOM 1622 C C . SER A 1 218 ? -16.906 -4.699 -25.016 1 94.88 218 SER A C 1
ATOM 1624 O O . SER A 1 218 ? -18.047 -5.035 -24.719 1 94.88 218 SER A O 1
ATOM 1626 N N . HIS A 1 219 ? -16.312 -3.635 -24.453 1 94.94 219 HIS A N 1
ATOM 1627 C CA . HIS A 1 219 ? -16.938 -2.916 -23.359 1 94.94 219 HIS A CA 1
ATOM 1628 C C . HIS A 1 219 ? -17.641 -1.653 -23.844 1 94.94 219 HIS A C 1
ATOM 1630 O O . HIS A 1 219 ? -18.266 -0.938 -23.062 1 94.94 219 HIS A O 1
ATOM 1636 N N . LEU A 1 220 ? -17.594 -1.436 -25.156 1 92.88 220 LEU A N 1
ATOM 1637 C CA . LEU A 1 220 ? -18.172 -0.209 -25.703 1 92.88 220 LEU A CA 1
ATOM 1638 C C . LEU A 1 220 ? -19.703 -0.283 -25.719 1 92.88 220 LEU A C 1
ATOM 1640 O O . LEU A 1 220 ? -20.375 0.738 -25.578 1 92.88 220 LEU A O 1
ATOM 1644 N N . ASP A 1 221 ? -20.172 -1.473 -25.953 1 90.94 221 ASP A N 1
ATOM 1645 C CA . ASP A 1 221 ? -21.625 -1.656 -25.953 1 90.94 221 ASP A CA 1
ATOM 1646 C C . ASP A 1 221 ? -22.125 -2.172 -24.609 1 90.94 221 ASP A C 1
ATOM 1648 O O . ASP A 1 221 ? -22.469 -3.35 -24.484 1 90.94 221 ASP A O 1
ATOM 1652 N N . TYR A 1 222 ? -22.266 -1.24 -23.688 1 94.38 222 TYR A N 1
ATOM 1653 C CA . TYR A 1 222 ? -22.656 -1.635 -22.328 1 94.38 222 TYR A CA 1
ATOM 1654 C C . TYR A 1 222 ? -24.125 -1.321 -22.062 1 94.38 222 TYR A C 1
ATOM 1656 O O . TYR A 1 222 ? -24.703 -0.459 -22.719 1 94.38 222 TYR A O 1
ATOM 1664 N N . ARG A 1 223 ? -24.719 -2.102 -21.188 1 94.38 223 ARG A N 1
ATOM 1665 C CA . ARG A 1 223 ? -26.078 -1.896 -20.688 1 94.38 223 ARG A CA 1
ATOM 1666 C C . ARG A 1 223 ? -26.156 -2.209 -19.188 1 94.38 223 ARG A C 1
ATOM 1668 O O . ARG A 1 223 ? -25.344 -2.965 -18.672 1 94.38 223 ARG A O 1
ATOM 1675 N N . PRO A 1 224 ? -27.094 -1.52 -18.5 1 94.19 224 PRO A N 1
ATOM 1676 C CA . PRO A 1 224 ? -27.312 -1.934 -17.109 1 94.19 224 PRO A CA 1
ATOM 1677 C C . PRO A 1 224 ? -27.812 -3.369 -17 1 94.19 224 PRO A C 1
ATOM 1679 O O . PRO A 1 224 ? -28.328 -3.93 -17.969 1 94.19 224 PRO A O 1
ATOM 1682 N N . ILE A 1 225 ? -27.641 -3.932 -15.891 1 95.62 225 ILE A N 1
ATOM 1683 C CA . ILE A 1 225 ? -28.125 -5.281 -15.625 1 95.62 225 ILE A CA 1
ATOM 1684 C C . ILE A 1 225 ? -29.109 -5.254 -14.469 1 95.62 225 ILE A C 1
ATOM 1686 O O . ILE A 1 225 ? -28.906 -4.539 -13.484 1 95.62 225 ILE A O 1
ATOM 1690 N N . PRO A 1 226 ? -30.25 -5.965 -14.57 1 95.06 226 PRO A N 1
ATOM 1691 C CA . PRO A 1 226 ? -31.172 -6.039 -13.43 1 95.06 226 PRO A CA 1
ATOM 1692 C C . PRO A 1 226 ? -30.562 -6.75 -12.227 1 95.06 226 PRO A C 1
ATOM 1694 O O . PRO A 1 226 ? -29.828 -7.727 -12.383 1 95.06 226 PRO A O 1
ATOM 1697 N N . THR A 1 227 ? -30.812 -6.117 -11.078 1 93.12 227 THR A N 1
ATOM 1698 C CA . THR A 1 227 ? -30.422 -6.781 -9.844 1 93.12 227 THR A CA 1
ATOM 1699 C C . THR A 1 227 ? -31.078 -8.156 -9.734 1 93.12 227 THR A C 1
ATOM 1701 O O . THR A 1 227 ? -32.25 -8.328 -10.086 1 93.12 227 THR A O 1
ATOM 1704 N N . GLY A 1 228 ? -30.344 -9.133 -9.266 1 95.38 228 GLY A N 1
ATOM 1705 C CA . GLY A 1 228 ? -30.875 -10.484 -9.125 1 95.38 228 GLY A CA 1
ATOM 1706 C C . GLY A 1 228 ? -29.797 -11.523 -8.891 1 95.38 228 GLY A C 1
ATOM 1707 O O . GLY A 1 228 ? -28.641 -11.188 -8.625 1 95.38 228 GLY A O 1
ATOM 1708 N N . LYS A 1 229 ? -30.25 -12.797 -8.922 1 96.44 229 LYS A N 1
ATOM 1709 C CA . LYS A 1 229 ? -29.328 -13.922 -8.836 1 96.44 229 LYS A CA 1
ATOM 1710 C C . LYS A 1 229 ? -28.984 -14.453 -10.219 1 96.44 229 LYS A C 1
ATOM 1712 O O . LYS A 1 229 ? -29.844 -14.547 -11.094 1 96.44 229 LYS A O 1
ATOM 1717 N N . TYR A 1 230 ? -27.703 -14.711 -10.414 1 98 230 TYR A N 1
ATOM 1718 C CA . TYR A 1 230 ? -27.234 -15.18 -11.711 1 98 230 TYR A CA 1
ATOM 1719 C C . TYR A 1 230 ? -26.25 -16.328 -11.547 1 98 230 TYR A C 1
ATOM 1721 O O . TYR A 1 230 ? -25.641 -16.5 -10.484 1 98 230 TYR A O 1
ATOM 1729 N N . THR A 1 231 ? -26.203 -17.188 -12.594 1 97.94 231 THR A N 1
ATOM 1730 C CA . THR A 1 231 ? -24.984 -17.984 -12.758 1 97.94 231 THR A CA 1
ATOM 1731 C C . THR A 1 231 ? -23.828 -17.094 -13.195 1 97.94 231 THR A C 1
ATOM 1733 O O . THR A 1 231 ? -23.953 -16.297 -14.125 1 97.94 231 THR A O 1
ATOM 1736 N N . VAL A 1 232 ? -22.75 -17.172 -12.461 1 98.62 232 VAL A N 1
ATOM 1737 C CA . VAL A 1 232 ? -21.594 -16.312 -12.711 1 98.62 232 VAL A CA 1
ATOM 1738 C C . VAL A 1 232 ? -20.406 -17.156 -13.164 1 98.62 232 VAL A C 1
ATOM 1740 O O . VAL A 1 232 ? -20.156 -18.234 -12.617 1 98.62 232 VAL A O 1
ATOM 1743 N N . VAL A 1 233 ? -19.766 -16.766 -14.203 1 98.69 233 VAL A N 1
ATOM 1744 C CA . VAL A 1 233 ? -18.516 -17.359 -14.656 1 98.69 233 VAL A CA 1
ATOM 1745 C C . VAL A 1 233 ? -17.344 -16.438 -14.328 1 98.69 233 VAL A C 1
ATOM 1747 O O . VAL A 1 233 ? -17.281 -15.312 -14.828 1 98.69 233 VAL A O 1
ATOM 1750 N N . PHE A 1 234 ? -16.438 -16.891 -13.492 1 98.62 234 PHE A N 1
ATOM 1751 C CA . PHE A 1 234 ? -15.234 -16.109 -13.164 1 98.62 234 PHE A CA 1
ATOM 1752 C C . PHE A 1 234 ? -14.109 -16.422 -14.141 1 98.62 234 PHE A C 1
ATOM 1754 O O . PHE A 1 234 ? -13.82 -17.594 -14.414 1 98.62 234 PHE A O 1
ATOM 1761 N N . SER A 1 235 ? -13.523 -15.359 -14.641 1 98 235 SER A N 1
ATOM 1762 C CA . SER A 1 235 ? -12.258 -15.547 -15.336 1 98 235 SER A CA 1
ATOM 1763 C C . SER A 1 235 ? -11.18 -16.078 -14.391 1 98 235 SER A C 1
ATOM 1765 O O . SER A 1 235 ? -11.375 -16.109 -13.172 1 98 235 SER A O 1
ATOM 1767 N N . ALA A 1 236 ? -10.039 -16.469 -15 1 98.06 236 ALA A N 1
ATOM 1768 C CA . ALA A 1 236 ? -8.906 -16.922 -14.195 1 98.06 236 ALA A CA 1
ATOM 1769 C C . ALA A 1 236 ? -8.477 -15.836 -13.211 1 98.06 236 ALA A C 1
ATOM 1771 O O . ALA A 1 236 ? -8.312 -16.094 -12.016 1 98.06 236 ALA A O 1
ATOM 1772 N N . ARG A 1 237 ? -8.328 -14.625 -13.648 1 96.5 237 ARG A N 1
ATOM 1773 C CA . ARG A 1 237 ? -7.859 -13.523 -12.82 1 96.5 237 ARG A CA 1
ATOM 1774 C C . ARG A 1 237 ? -8.836 -13.234 -11.688 1 96.5 237 ARG A C 1
ATOM 1776 O O . ARG A 1 237 ? -8.43 -13.016 -10.547 1 96.5 237 ARG A O 1
ATOM 1783 N N . ALA A 1 238 ? -10.109 -13.227 -12.031 1 97.88 238 ALA A N 1
ATOM 1784 C CA . ALA A 1 238 ? -11.133 -12.922 -11.039 1 97.88 238 ALA A CA 1
ATOM 1785 C C . ALA A 1 238 ? -11.164 -13.977 -9.938 1 97.88 238 ALA A C 1
ATOM 1787 O O . ALA A 1 238 ? -11.18 -13.641 -8.75 1 97.88 238 ALA A O 1
ATOM 1788 N N . PHE A 1 239 ? -11.172 -15.227 -10.336 1 98.44 239 PHE A N 1
ATOM 1789 C CA . PHE A 1 239 ? -11.273 -16.281 -9.344 1 98.44 239 PHE A CA 1
ATOM 1790 C C . PHE A 1 239 ? -10.023 -16.328 -8.469 1 98.44 239 PHE A C 1
ATOM 1792 O O . PHE A 1 239 ? -10.117 -16.516 -7.254 1 98.44 239 PHE A O 1
ATOM 1799 N N . LEU A 1 240 ? -8.883 -16.156 -9.078 1 98.25 240 LEU A N 1
ATOM 1800 C CA . LEU A 1 240 ? -7.629 -16.156 -8.328 1 98.25 240 LEU A CA 1
ATOM 1801 C C . LEU A 1 240 ? -7.586 -14.992 -7.344 1 98.25 240 LEU A C 1
ATOM 1803 O O . LEU A 1 240 ? -7.039 -15.117 -6.246 1 98.25 240 LEU A O 1
ATOM 1807 N N . SER A 1 241 ? -8.141 -13.875 -7.773 1 97.06 241 SER A N 1
ATOM 1808 C CA . SER A 1 241 ? -8.219 -12.734 -6.863 1 97.06 241 SER A CA 1
ATOM 1809 C C . SER A 1 241 ? -9.055 -13.062 -5.633 1 97.06 241 SER A C 1
ATOM 1811 O O . SER A 1 241 ? -8.703 -12.672 -4.516 1 97.06 241 SER A O 1
ATOM 1813 N N . LEU A 1 242 ? -10.133 -13.758 -5.801 1 96.38 242 LEU A N 1
ATOM 1814 C CA . LEU A 1 242 ? -10.969 -14.172 -4.68 1 96.38 242 LEU A CA 1
ATOM 1815 C C . LEU A 1 242 ? -10.234 -15.172 -3.791 1 96.38 242 LEU A C 1
ATOM 1817 O O . LEU A 1 242 ? -10.258 -15.047 -2.564 1 96.38 242 LEU A O 1
ATOM 1821 N N . LEU A 1 243 ? -9.617 -16.094 -4.484 1 97.06 243 LEU A N 1
ATOM 1822 C CA . LEU A 1 243 ? -8.836 -17.078 -3.744 1 97.06 243 LEU A CA 1
ATOM 1823 C C . LEU A 1 243 ? -7.781 -16.406 -2.877 1 97.06 243 LEU A C 1
ATOM 1825 O O . LEU A 1 243 ? -7.586 -16.797 -1.721 1 97.06 243 LEU A O 1
ATOM 1829 N N . GLY A 1 244 ? -7.125 -15.445 -3.469 1 97.12 244 GLY A N 1
ATOM 1830 C CA . GLY A 1 244 ? -6.109 -14.703 -2.734 1 97.12 244 GLY A CA 1
ATOM 1831 C C . GLY A 1 244 ? -6.676 -13.875 -1.598 1 97.12 244 GLY A C 1
ATOM 1832 O O . GLY A 1 244 ? -6.074 -13.797 -0.523 1 97.12 244 GLY A O 1
ATOM 1833 N N . ALA A 1 245 ? -7.809 -13.258 -1.814 1 96 245 ALA A N 1
ATOM 1834 C CA . ALA A 1 245 ? -8.438 -12.406 -0.81 1 96 245 ALA A CA 1
ATOM 1835 C C . ALA A 1 245 ? -8.852 -13.219 0.415 1 96 245 ALA A C 1
ATOM 1837 O O . ALA A 1 245 ? -8.938 -12.688 1.521 1 96 245 ALA A O 1
ATOM 1838 N N . PHE A 1 246 ? -9.086 -14.461 0.277 1 96.94 246 PHE A N 1
ATOM 1839 C CA . PHE A 1 246 ? -9.516 -15.32 1.378 1 96.94 246 PHE A CA 1
ATOM 1840 C C . PHE A 1 246 ? -8.461 -16.359 1.698 1 96.94 246 PHE A C 1
ATOM 1842 O O . PHE A 1 246 ? -8.789 -17.5 2.041 1 96.94 246 PHE A O 1
ATOM 1849 N N . SER A 1 247 ? -7.211 -15.922 1.571 1 97.62 247 SER A N 1
ATOM 1850 C CA . SER A 1 247 ? -6.082 -16.812 1.811 1 97.62 247 SER A CA 1
ATOM 1851 C C . SER A 1 247 ? -6.008 -17.234 3.275 1 97.62 247 SER A C 1
ATOM 1853 O O . SER A 1 247 ? -5.32 -18.203 3.617 1 97.62 247 SER A O 1
ATOM 1855 N N . ASN A 1 248 ? -6.691 -16.5 4.18 1 96.5 248 ASN A N 1
ATOM 1856 C CA . ASN A 1 248 ? -6.707 -16.875 5.59 1 96.5 248 ASN A CA 1
ATOM 1857 C C . ASN A 1 248 ? -7.258 -18.281 5.789 1 96.5 248 ASN A C 1
ATOM 1859 O O . ASN A 1 248 ? -6.977 -18.922 6.805 1 96.5 248 ASN A O 1
ATOM 1863 N N . LEU A 1 249 ? -7.977 -18.781 4.844 1 96.94 249 LEU A N 1
ATOM 1864 C CA . LEU A 1 249 ? -8.594 -20.109 4.871 1 96.94 249 LEU A CA 1
ATOM 1865 C C . LEU A 1 249 ? -7.527 -21.188 4.938 1 96.94 249 LEU A C 1
ATOM 1867 O O . LEU A 1 249 ? -7.754 -22.25 5.535 1 96.94 249 LEU A O 1
ATOM 1871 N N . TYR A 1 250 ? -6.395 -20.953 4.344 1 97.94 250 TYR A N 1
ATOM 1872 C CA . TYR A 1 250 ? -5.375 -21.984 4.266 1 97.94 250 TYR A CA 1
ATOM 1873 C C . TYR A 1 250 ? -4.027 -21.469 4.746 1 97.94 250 TYR A C 1
ATOM 1875 O O . TYR A 1 250 ? -2.98 -22.031 4.41 1 97.94 250 TYR A O 1
ATOM 1883 N N . ASN A 1 251 ? -4.008 -20.391 5.387 1 98 251 ASN A N 1
ATOM 1884 C CA . ASN A 1 251 ? -2.861 -19.812 6.09 1 98 251 ASN A CA 1
ATOM 1885 C C . ASN A 1 251 ? -2.775 -20.328 7.527 1 98 251 ASN A C 1
ATOM 1887 O O . ASN A 1 251 ? -3.58 -19.938 8.375 1 98 251 ASN A O 1
ATOM 1891 N N . ALA A 1 252 ? -1.794 -21.109 7.809 1 98 252 ALA A N 1
ATOM 1892 C CA . ALA A 1 252 ? -1.698 -21.781 9.109 1 98 252 ALA A CA 1
ATOM 1893 C C . ALA A 1 252 ? -1.569 -20.75 10.234 1 98 252 ALA A C 1
ATOM 1895 O O . ALA A 1 252 ? -2.084 -20.969 11.336 1 98 252 ALA A O 1
ATOM 1896 N N . GLN A 1 253 ? -0.847 -19.672 9.938 1 95.06 253 GLN A N 1
ATOM 1897 C CA . GLN A 1 253 ? -0.692 -18.641 10.969 1 95.06 253 GLN A CA 1
ATOM 1898 C C . GLN A 1 253 ? -2.027 -17.984 11.281 1 95.06 253 GLN A C 1
ATOM 1900 O O . GLN A 1 253 ? -2.342 -17.719 12.445 1 95.06 253 GLN A O 1
ATOM 1905 N N . SER A 1 254 ? -2.787 -17.75 10.266 1 95.06 254 SER A N 1
ATOM 1906 C CA . SER A 1 254 ? -4.105 -17.156 10.477 1 95.06 254 SER A CA 1
ATOM 1907 C C . SER A 1 254 ? -4.988 -18.062 11.328 1 95.06 254 SER A C 1
ATOM 1909 O O . SER A 1 254 ? -5.762 -17.594 12.156 1 95.06 254 SER A O 1
ATOM 1911 N N . ILE A 1 255 ? -4.902 -19.297 11.086 1 95.62 255 ILE A N 1
ATOM 1912 C CA . ILE A 1 255 ? -5.684 -20.281 11.836 1 95.62 255 ILE A CA 1
ATOM 1913 C C . ILE A 1 255 ? -5.266 -20.25 13.305 1 95.62 255 ILE A C 1
ATOM 1915 O O . ILE A 1 255 ? -6.117 -20.203 14.203 1 95.62 255 ILE A O 1
ATOM 1919 N N . LEU A 1 256 ? -3.977 -20.281 13.531 1 93 256 LEU A N 1
ATOM 1920 C CA . LEU A 1 256 ? -3.473 -20.234 14.898 1 93 256 LEU A CA 1
ATOM 1921 C C . LEU A 1 256 ? -3.895 -18.953 15.594 1 93 256 LEU A C 1
ATOM 1923 O O . LEU A 1 256 ? -4.145 -18.953 16.797 1 93 256 LEU A O 1
ATOM 1927 N N . ASP A 1 257 ? -3.971 -17.891 14.828 1 87.12 257 ASP A N 1
ATOM 1928 C CA . ASP A 1 257 ? -4.332 -16.594 15.391 1 87.12 257 ASP A CA 1
ATOM 1929 C C . ASP A 1 257 ? -5.848 -16.453 15.516 1 87.12 257 ASP A C 1
ATOM 1931 O O . ASP A 1 257 ? -6.344 -15.398 15.93 1 87.12 257 ASP A O 1
ATOM 1935 N N . LYS A 1 258 ? -6.578 -17.484 15.117 1 86.94 258 LYS A N 1
ATOM 1936 C CA . LYS A 1 258 ? -8.039 -17.469 15.117 1 86.94 258 LYS A CA 1
ATOM 1937 C C . LYS A 1 258 ? -8.578 -16.344 14.234 1 86.94 258 LYS A C 1
ATOM 1939 O O . LYS A 1 258 ? -9.523 -15.656 14.609 1 86.94 258 LYS A O 1
ATOM 1944 N N . GLN A 1 259 ? -7.848 -16.094 13.188 1 87.31 259 GLN A N 1
ATOM 1945 C CA . GLN A 1 259 ? -8.219 -15.102 12.18 1 87.31 259 GLN A CA 1
ATOM 1946 C C . GLN A 1 259 ? -8.359 -15.75 10.805 1 87.31 259 GLN A C 1
ATOM 1948 O O . GLN A 1 259 ? -7.773 -15.281 9.828 1 87.31 259 GLN A O 1
ATOM 1953 N N . SER A 1 260 ? -9.133 -16.75 10.828 1 93.62 260 SER A N 1
ATOM 1954 C CA . SER A 1 260 ? -9.297 -17.547 9.617 1 93.62 260 SER A CA 1
ATOM 1955 C C . SER A 1 260 ? -10.742 -18.031 9.469 1 93.62 260 SER A C 1
ATOM 1957 O O . SER A 1 260 ? -11.477 -18.109 10.445 1 93.62 260 SER A O 1
ATOM 1959 N N . LEU A 1 261 ? -11.102 -18.312 8.258 1 93.06 261 LEU A N 1
ATOM 1960 C CA . LEU A 1 261 ? -12.383 -18.969 7.98 1 93.06 261 LEU A CA 1
ATOM 1961 C C . LEU A 1 261 ? -12.336 -20.438 8.375 1 93.06 261 LEU A C 1
ATOM 1963 O O . LEU A 1 261 ? -13.367 -21.109 8.414 1 93.06 261 LEU A O 1
ATOM 1967 N N . ALA A 1 262 ? -11.156 -20.922 8.68 1 95.69 262 ALA A N 1
ATOM 1968 C CA . ALA A 1 262 ? -10.961 -22.328 9.023 1 95.69 262 ALA A CA 1
ATOM 1969 C C . ALA A 1 262 ? -10.367 -22.469 10.43 1 95.69 262 ALA A C 1
ATOM 1971 O O . ALA A 1 262 ? -9.891 -21.484 11.008 1 95.69 262 ALA A O 1
ATOM 1972 N N . THR A 1 263 ? -10.547 -23.609 10.961 1 95.25 263 THR A N 1
ATOM 1973 C CA . THR A 1 263 ? -9.875 -24.047 12.18 1 95.25 263 THR A CA 1
ATOM 1974 C C . THR A 1 263 ? -9.023 -25.281 11.914 1 95.25 263 THR A C 1
ATOM 1976 O O . THR A 1 263 ? -9.008 -25.797 10.797 1 95.25 263 THR A O 1
ATOM 1979 N N . LYS A 1 264 ? -8.328 -25.75 13.008 1 94.81 264 LYS A N 1
ATOM 1980 C CA . LYS A 1 264 ? -7.535 -26.969 12.867 1 94.81 264 LYS A CA 1
ATOM 1981 C C . LYS A 1 264 ? -8.414 -28.172 12.5 1 94.81 264 LYS A C 1
ATOM 1983 O O . LYS A 1 264 ? -7.988 -29.047 11.75 1 94.81 264 LYS A O 1
ATOM 1988 N N . GLU A 1 265 ? -9.609 -28.094 12.938 1 96.12 265 GLU A N 1
ATOM 1989 C CA . GLU A 1 265 ? -10.531 -29.203 12.734 1 96.12 265 GLU A CA 1
ATOM 1990 C C . GLU A 1 265 ? -11.109 -29.188 11.32 1 96.12 265 GLU A C 1
ATOM 1992 O O . GLU A 1 265 ? -11.695 -30.188 10.875 1 96.12 265 GLU A O 1
ATOM 1997 N N . THR A 1 266 ? -10.914 -28.078 10.641 1 96.94 266 THR A N 1
ATOM 1998 C CA . THR A 1 266 ? -11.43 -27.969 9.281 1 96.94 266 THR A CA 1
ATOM 1999 C C . THR A 1 266 ? -10.609 -28.828 8.32 1 96.94 266 THR A C 1
ATOM 2001 O O . THR A 1 266 ? -11.102 -29.25 7.27 1 96.94 266 THR A O 1
ATOM 2004 N N . LEU A 1 267 ? -9.383 -29.062 8.711 1 96.62 267 LEU A N 1
ATOM 2005 C CA . LEU A 1 267 ? -8.516 -29.906 7.891 1 96.62 267 LEU A CA 1
ATOM 2006 C C . LEU A 1 267 ? -9.109 -31.297 7.73 1 96.62 267 LEU A C 1
ATOM 2008 O O . LEU A 1 267 ? -9.539 -31.906 8.711 1 96.62 267 LEU A O 1
ATOM 2012 N N . GLY A 1 268 ? -9.195 -31.672 6.496 1 97.19 268 GLY A N 1
ATOM 2013 C CA . GLY A 1 268 ? -9.727 -33 6.227 1 97.19 268 GLY A CA 1
ATOM 2014 C C . GLY A 1 268 ? -11.227 -33 5.98 1 97.19 268 GLY A C 1
ATOM 2015 O O . GLY A 1 268 ? -11.82 -34.062 5.719 1 97.19 268 GLY A O 1
ATOM 2016 N N . THR A 1 269 ? -11.812 -31.875 5.984 1 98.12 269 THR A N 1
ATOM 2017 C CA . THR A 1 269 ? -13.258 -31.812 5.77 1 98.12 269 THR A CA 1
ATOM 2018 C C . THR A 1 269 ? -13.578 -31.188 4.414 1 98.12 269 THR A C 1
ATOM 2020 O O . THR A 1 269 ? -12.734 -30.516 3.824 1 98.12 269 THR A O 1
ATOM 2023 N N . ALA A 1 270 ? -14.781 -31.531 3.896 1 98.44 270 ALA A N 1
ATOM 2024 C CA . ALA A 1 270 ? -15.242 -30.953 2.635 1 98.44 270 ALA A CA 1
ATOM 2025 C C . ALA A 1 270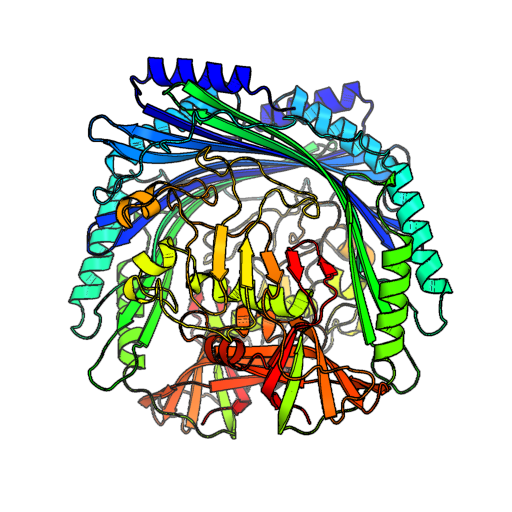 ? -15.641 -29.5 2.807 1 98.44 270 ALA A C 1
ATOM 2027 O O . ALA A 1 270 ? -16.484 -29.172 3.646 1 98.44 270 ALA A O 1
ATOM 2028 N N . ILE A 1 271 ? -15.016 -28.625 1.977 1 98.25 271 ILE A N 1
ATOM 2029 C CA . ILE A 1 271 ? -15.344 -27.219 2.109 1 98.25 271 ILE A CA 1
ATOM 2030 C C . ILE A 1 271 ? -15.75 -26.656 0.752 1 98.25 271 ILE A C 1
ATOM 2032 O O . ILE A 1 271 ? -16.125 -25.484 0.647 1 98.25 271 ILE A O 1
ATOM 2036 N N . ALA A 1 272 ? -15.664 -27.422 -0.298 1 98.5 272 ALA A N 1
ATOM 2037 C CA . ALA A 1 272 ? -15.914 -26.953 -1.66 1 98.5 272 ALA A CA 1
ATOM 2038 C C . ALA A 1 272 ? -16.516 -28.062 -2.516 1 98.5 272 ALA A C 1
ATOM 2040 O O . ALA A 1 272 ? -16.656 -29.203 -2.061 1 98.5 272 ALA A O 1
ATOM 2041 N N . SER A 1 273 ? -16.984 -27.672 -3.711 1 98.12 273 SER A N 1
ATOM 2042 C CA . SER A 1 273 ? -17.422 -28.641 -4.711 1 98.12 273 SER A CA 1
ATOM 2043 C C . SER A 1 273 ? -16.344 -29.688 -4.953 1 98.12 273 SER A C 1
ATOM 2045 O O . SER A 1 273 ? -15.148 -29.375 -4.996 1 98.12 273 SER A O 1
ATOM 2047 N N . GLU A 1 274 ? -16.797 -30.891 -5.23 1 97.62 274 GLU A N 1
ATOM 2048 C CA . GLU A 1 274 ? -15.859 -31.984 -5.488 1 97.62 274 GLU A CA 1
ATOM 2049 C C . GLU A 1 274 ? -15.086 -31.766 -6.781 1 97.62 274 GLU A C 1
ATOM 2051 O O . GLU A 1 274 ? -14.055 -32.406 -7.02 1 97.62 274 GLU A O 1
ATOM 2056 N N . LEU A 1 275 ? -15.492 -30.859 -7.562 1 97.88 275 LEU A N 1
ATOM 2057 C CA . LEU A 1 275 ? -14.828 -30.562 -8.828 1 97.88 275 LEU A CA 1
ATOM 2058 C C . LEU A 1 275 ? -13.562 -29.75 -8.586 1 97.88 275 LEU A C 1
ATOM 2060 O O . LEU A 1 275 ? -12.688 -29.672 -9.461 1 97.88 275 LEU A O 1
ATOM 2064 N N . LEU A 1 276 ? -13.43 -29.125 -7.469 1 98.56 276 LEU A N 1
ATOM 2065 C CA . LEU A 1 276 ? -12.398 -28.109 -7.277 1 98.56 276 LEU A CA 1
ATOM 2066 C C . LEU A 1 276 ? -11.148 -28.719 -6.652 1 98.56 276 LEU A C 1
ATOM 2068 O O . LEU A 1 276 ? -11.219 -29.359 -5.602 1 98.56 276 LEU A O 1
ATOM 2072 N N . CYS A 1 277 ? -10.078 -28.5 -7.285 1 98.69 277 CYS A N 1
ATOM 2073 C CA . CYS A 1 277 ? -8.742 -28.688 -6.723 1 98.69 277 CYS A CA 1
ATOM 2074 C C . CYS A 1 277 ? -7.949 -27.391 -6.773 1 98.69 277 CYS A C 1
ATOM 2076 O O . CYS A 1 277 ? -8.016 -26.656 -7.758 1 98.69 277 CYS A O 1
ATOM 2078 N N . VAL A 1 278 ? -7.301 -27.047 -5.707 1 98.69 278 VAL A N 1
ATOM 2079 C CA . VAL A 1 278 ? -6.422 -25.875 -5.629 1 98.69 278 VAL A CA 1
ATOM 2080 C C . VAL A 1 278 ? -5.062 -26.297 -5.07 1 98.69 278 VAL A C 1
ATOM 2082 O O . VAL A 1 278 ? -4.988 -26.938 -4.016 1 98.69 278 VAL A O 1
ATOM 2085 N N . SER A 1 279 ? -4.043 -25.984 -5.742 1 98.5 279 SER A N 1
ATOM 2086 C CA . SER A 1 279 ? -2.68 -26.156 -5.242 1 98.5 279 SER A CA 1
ATOM 2087 C C . SER A 1 279 ? -1.896 -24.844 -5.34 1 98.5 279 SER A C 1
ATOM 2089 O O . SER A 1 279 ? -2.283 -23.938 -6.074 1 98.5 279 SER A O 1
ATOM 2091 N N . ASP A 1 280 ? -0.946 -24.703 -4.547 1 98.25 280 ASP A N 1
ATOM 2092 C CA . ASP A 1 280 ? 0.07 -23.672 -4.707 1 98.25 280 ASP A CA 1
ATOM 2093 C C . ASP A 1 280 ? 1.404 -24.281 -5.141 1 98.25 280 ASP A C 1
ATOM 2095 O O . ASP A 1 280 ? 1.924 -25.188 -4.488 1 98.25 280 ASP A O 1
ATOM 2099 N N . ASP A 1 281 ? 1.858 -23.781 -6.234 1 97 281 ASP A N 1
ATOM 2100 C CA . ASP A 1 281 ? 3.057 -24.375 -6.82 1 97 281 ASP A CA 1
ATOM 2101 C C . ASP A 1 281 ? 4.047 -23.297 -7.258 1 97 281 ASP A C 1
ATOM 2103 O O . ASP A 1 281 ? 4.027 -22.844 -8.406 1 97 281 ASP A O 1
ATOM 2107 N N . ALA A 1 282 ? 5.02 -23.062 -6.398 1 95.06 282 ALA A N 1
ATOM 2108 C CA . ALA A 1 282 ? 5.996 -22 -6.637 1 95.06 282 ALA A CA 1
ATOM 2109 C C . ALA A 1 282 ? 6.809 -22.281 -7.898 1 95.06 282 ALA A C 1
ATOM 2111 O O . ALA A 1 282 ? 7.219 -21.359 -8.594 1 95.06 282 ALA A O 1
ATOM 2112 N N . LEU A 1 283 ? 7.027 -23.5 -8.227 1 94.12 283 LEU A N 1
ATOM 2113 C CA . LEU A 1 283 ? 7.961 -23.875 -9.289 1 94.12 283 LEU A CA 1
ATOM 2114 C C . LEU A 1 283 ? 7.215 -24.25 -10.562 1 94.12 283 LEU A C 1
ATOM 2116 O O . LEU A 1 283 ? 7.797 -24.844 -11.477 1 94.12 283 LEU A O 1
ATOM 2120 N N . HIS A 1 284 ? 5.918 -23.953 -10.57 1 94.94 284 HIS A N 1
ATOM 2121 C CA . HIS A 1 284 ? 5.164 -24.188 -11.797 1 94.94 284 HIS A CA 1
ATOM 2122 C C . HIS A 1 284 ? 5.852 -23.562 -13 1 94.94 284 HIS A C 1
ATOM 2124 O O . HIS A 1 284 ? 6.352 -22.438 -12.914 1 94.94 284 HIS A O 1
ATOM 2130 N N . PRO A 1 285 ? 5.855 -24.25 -14.109 1 91.75 285 PRO A N 1
ATOM 2131 C CA . PRO A 1 285 ? 6.543 -23.719 -15.289 1 91.75 285 PRO A CA 1
ATOM 2132 C C . PRO A 1 285 ? 5.957 -22.391 -15.766 1 91.75 285 PRO A C 1
ATOM 2134 O O . PRO A 1 285 ? 6.652 -21.594 -16.391 1 91.75 285 PRO A O 1
ATOM 2137 N N . GLY A 1 286 ? 4.734 -22.188 -15.461 1 92 286 GLY A N 1
ATOM 2138 C CA . GLY A 1 286 ? 4.09 -20.953 -15.852 1 92 286 GLY A CA 1
ATOM 2139 C C . GLY A 1 286 ? 4.426 -19.781 -14.938 1 92 286 GLY A C 1
ATOM 2140 O O . GLY A 1 286 ? 4.117 -18.641 -15.242 1 92 286 GLY A O 1
ATOM 2141 N N . ASN A 1 287 ? 5.047 -20.031 -13.828 1 94.25 287 ASN A N 1
ATOM 2142 C CA . ASN A 1 287 ? 5.426 -19 -12.875 1 94.25 287 ASN A CA 1
ATOM 2143 C C . ASN A 1 287 ? 6.75 -18.344 -13.25 1 94.25 287 ASN A C 1
ATOM 2145 O O . ASN A 1 287 ? 7.816 -18.906 -13 1 94.25 287 ASN A O 1
ATOM 2149 N N . ILE A 1 288 ? 6.715 -17.203 -13.797 1 91.5 288 ILE A N 1
ATOM 2150 C CA . ILE A 1 288 ? 7.887 -16.484 -14.297 1 91.5 288 ILE A CA 1
ATOM 2151 C C . ILE A 1 288 ? 8.797 -16.109 -13.125 1 91.5 288 ILE A C 1
ATOM 2153 O O . ILE A 1 288 ? 10.023 -16.125 -13.266 1 91.5 288 ILE A O 1
ATOM 2157 N N . SER A 1 289 ? 8.219 -15.789 -12 1 86.69 289 SER A N 1
ATOM 2158 C CA . SER A 1 289 ? 8.992 -15.352 -10.836 1 86.69 289 SER A CA 1
ATOM 2159 C C . SER A 1 289 ? 9.07 -16.453 -9.781 1 86.69 289 SER A C 1
ATOM 2161 O O . SER A 1 289 ? 8.844 -16.188 -8.594 1 86.69 289 SER A O 1
ATOM 2163 N N . ALA A 1 290 ? 9.398 -17.625 -10.219 1 91 290 ALA A N 1
ATOM 2164 C CA . ALA A 1 290 ? 9.438 -18.766 -9.305 1 91 290 ALA A CA 1
ATOM 2165 C C . ALA A 1 290 ? 10.516 -18.594 -8.242 1 91 290 ALA A C 1
ATOM 2167 O O . ALA A 1 290 ? 11.648 -18.203 -8.562 1 91 290 ALA A O 1
ATOM 2168 N N . GLU A 1 291 ? 10.164 -18.781 -7.059 1 93.31 291 GLU A N 1
ATOM 2169 C CA . GLU A 1 291 ? 11.086 -18.766 -5.926 1 93.31 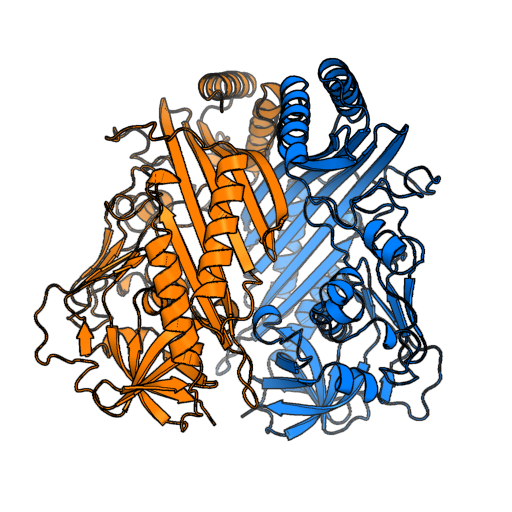291 GLU A CA 1
ATOM 2170 C C . GLU A 1 291 ? 11.398 -20.188 -5.453 1 93.31 291 GLU A C 1
ATOM 2172 O O . GLU A 1 291 ? 10.492 -21.016 -5.34 1 93.31 291 GLU A O 1
ATOM 2177 N N . ARG A 1 292 ? 12.672 -20.438 -5.125 1 95.94 292 ARG A N 1
ATOM 2178 C CA . ARG A 1 292 ? 13.07 -21.797 -4.805 1 95.94 292 ARG A CA 1
ATOM 2179 C C . ARG A 1 292 ? 13.133 -22.016 -3.297 1 95.94 292 ARG A C 1
ATOM 2181 O O . ARG A 1 292 ? 13.234 -23.156 -2.832 1 95.94 292 ARG A O 1
ATOM 2188 N N . PHE A 1 293 ? 13.18 -20.953 -2.537 1 97.31 293 PHE A N 1
ATOM 2189 C CA . PHE A 1 293 ? 13.141 -21.031 -1.081 1 97.31 293 PHE A CA 1
ATOM 2190 C C . PHE A 1 293 ? 12.398 -19.828 -0.493 1 97.31 293 PHE A C 1
ATOM 2192 O O . PHE A 1 293 ? 12.281 -18.797 -1.143 1 97.31 293 PHE A O 1
ATOM 2199 N N . ASP A 1 294 ? 11.852 -20.016 0.651 1 97.19 294 ASP A N 1
ATOM 2200 C CA . ASP A 1 294 ? 11.086 -18.938 1.273 1 97.19 294 ASP A CA 1
ATOM 2201 C C . ASP A 1 294 ? 11.969 -18.094 2.188 1 97.19 294 ASP A C 1
ATOM 2203 O O . ASP A 1 294 ? 13.195 -18.156 2.113 1 97.19 294 ASP A O 1
ATOM 2207 N N . GLY A 1 295 ? 11.398 -17.25 3.025 1 97.19 295 GLY A N 1
ATOM 2208 C CA . GLY A 1 295 ? 12.133 -16.312 3.861 1 97.19 295 GLY A CA 1
ATOM 2209 C C . GLY A 1 295 ? 12.945 -17 4.949 1 97.19 295 GLY A C 1
ATOM 2210 O O . GLY A 1 295 ? 13.836 -16.391 5.543 1 97.19 295 GLY A O 1
ATOM 2211 N N . GLU A 1 296 ? 12.672 -18.312 5.203 1 97.06 296 GLU A N 1
ATOM 2212 C CA . GLU A 1 296 ? 13.375 -19.062 6.238 1 97.06 296 GLU A CA 1
ATOM 2213 C C . GLU A 1 296 ? 14.352 -20.062 5.625 1 97.06 296 GLU A C 1
ATOM 2215 O O . GLU A 1 296 ? 14.914 -20.906 6.332 1 97.06 296 GLU A O 1
ATOM 2220 N N . GLY A 1 297 ? 14.508 -19.969 4.293 1 97.5 297 GLY A N 1
ATOM 2221 C CA . GLY A 1 297 ? 15.422 -20.859 3.6 1 97.5 297 GLY A CA 1
ATOM 2222 C C . GLY A 1 297 ? 14.805 -22.219 3.283 1 97.5 297 GLY A C 1
ATOM 2223 O O . GLY A 1 297 ? 15.484 -23.109 2.785 1 97.5 297 GLY A O 1
ATOM 2224 N N . THR A 1 298 ? 13.57 -22.328 3.57 1 98.19 298 THR A N 1
ATOM 2225 C CA . THR A 1 298 ? 12.883 -23.578 3.281 1 98.19 298 THR A CA 1
ATOM 2226 C C . THR A 1 298 ? 12.617 -23.719 1.784 1 98.19 298 THR A C 1
ATOM 2228 O O . THR A 1 298 ? 12.102 -22.781 1.152 1 98.19 298 THR A O 1
ATOM 2231 N N . PRO A 1 299 ? 13 -24.922 1.243 1 97.56 299 PRO A N 1
ATOM 2232 C CA . PRO A 1 299 ? 12.672 -25.109 -0.172 1 97.56 299 PRO A CA 1
ATOM 2233 C C . PRO A 1 299 ? 11.18 -25 -0.451 1 97.56 299 PRO A C 1
ATOM 2235 O O . PRO A 1 299 ? 10.359 -25.5 0.331 1 97.56 299 PRO A O 1
ATOM 2238 N N . THR A 1 300 ? 10.898 -24.25 -1.529 1 97.19 300 THR A N 1
ATOM 2239 C CA . THR A 1 300 ? 9.5 -24.172 -1.933 1 97.19 300 THR A CA 1
ATOM 2240 C C . THR A 1 300 ? 9.031 -25.516 -2.518 1 97.19 300 THR A C 1
ATOM 2242 O O . THR A 1 300 ? 9.852 -26.328 -2.945 1 97.19 300 THR A O 1
ATOM 2245 N N . ARG A 1 301 ? 7.77 -25.734 -2.469 1 96.44 301 ARG A N 1
ATOM 2246 C CA . ARG A 1 301 ? 7.203 -26.969 -2.975 1 96.44 301 ARG A CA 1
ATOM 2247 C C . ARG A 1 301 ? 5.734 -26.797 -3.346 1 96.44 301 ARG A C 1
ATOM 2249 O O . ARG A 1 301 ? 5.121 -25.781 -3 1 96.44 301 ARG A O 1
ATOM 2256 N N . ARG A 1 302 ? 5.281 -27.75 -4.125 1 97.38 302 ARG A N 1
ATOM 2257 C CA . ARG A 1 302 ? 3.848 -27.797 -4.402 1 97.38 302 ARG A CA 1
ATOM 2258 C C . ARG A 1 302 ? 3.068 -28.281 -3.188 1 97.38 302 ARG A C 1
ATOM 2260 O O . ARG A 1 302 ? 3.473 -29.234 -2.529 1 97.38 302 ARG A O 1
ATOM 2267 N N . VAL A 1 303 ? 2.072 -27.547 -2.803 1 98.25 303 VAL A N 1
ATOM 2268 C CA . VAL A 1 303 ? 1.182 -27.922 -1.708 1 98.25 303 VAL A CA 1
ATOM 2269 C C . VAL A 1 303 ? -0.251 -28.047 -2.225 1 98.25 303 VAL A C 1
ATOM 2271 O O . VAL A 1 303 ? -0.769 -27.109 -2.857 1 98.25 303 VAL A O 1
ATOM 2274 N N . ASP A 1 304 ? -0.847 -29.219 -1.968 1 98.19 304 ASP A N 1
ATOM 2275 C CA . ASP A 1 304 ? -2.268 -29.375 -2.264 1 98.19 304 ASP A CA 1
ATOM 2276 C C . ASP A 1 304 ? -3.129 -28.781 -1.146 1 98.19 304 ASP A C 1
ATOM 2278 O O . ASP A 1 304 ? -3.174 -29.328 -0.042 1 98.19 304 ASP A O 1
ATOM 2282 N N . ILE A 1 305 ? -3.803 -27.703 -1.459 1 98.5 305 ILE A N 1
ATOM 2283 C CA . ILE A 1 305 ? -4.609 -27.016 -0.467 1 98.5 305 ILE A CA 1
ATOM 2284 C C . ILE A 1 305 ? -6.004 -27.625 -0.406 1 98.5 305 ILE A C 1
ATOM 2286 O O . ILE A 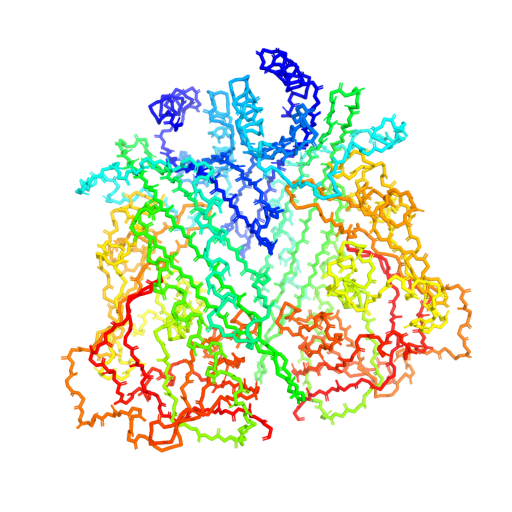1 305 ? -6.465 -28.031 0.663 1 98.5 305 ILE A O 1
ATOM 2290 N N . ILE A 1 306 ? -6.68 -27.672 -1.53 1 98.75 306 ILE A N 1
ATOM 2291 C CA . ILE A 1 306 ? -7.98 -28.312 -1.675 1 98.75 306 ILE A CA 1
ATOM 2292 C C . ILE A 1 306 ? -7.883 -29.453 -2.691 1 98.75 306 ILE A C 1
ATOM 2294 O O . ILE A 1 306 ? -7.41 -29.25 -3.812 1 98.75 306 ILE A O 1
ATOM 2298 N N . LYS A 1 307 ? -8.227 -30.625 -2.322 1 98.5 307 LYS A N 1
ATOM 2299 C CA . LYS A 1 307 ? -8.297 -31.781 -3.211 1 98.5 307 LYS A CA 1
ATOM 2300 C C . LYS A 1 307 ? -9.719 -32.344 -3.285 1 98.5 307 LYS A C 1
ATOM 2302 O O . LYS A 1 307 ? -10.242 -32.844 -2.295 1 98.5 307 LYS A O 1
ATOM 2307 N N . ASN A 1 308 ? -10.289 -32.219 -4.465 1 98.38 308 ASN A N 1
ATOM 2308 C CA . ASN A 1 308 ? -11.648 -32.688 -4.699 1 98.38 308 ASN A CA 1
ATOM 2309 C C . ASN A 1 308 ? -12.609 -32.188 -3.633 1 98.38 308 ASN A C 1
ATOM 2311 O O . ASN A 1 308 ? -13.367 -32.969 -3.055 1 98.38 308 ASN A O 1
ATOM 2315 N N . GLY A 1 309 ? -12.453 -30.922 -3.336 1 98.5 309 GLY A N 1
ATOM 2316 C CA . GLY A 1 309 ? -13.383 -30.219 -2.465 1 98.5 309 GLY A CA 1
ATOM 2317 C C . GLY A 1 309 ? -13 -30.297 -0.998 1 98.5 309 GLY A C 1
ATOM 2318 O O . GLY A 1 309 ? -13.633 -29.672 -0.15 1 98.5 309 GLY A O 1
ATOM 2319 N N . VAL A 1 310 ? -12 -31.047 -0.654 1 98.69 310 VAL A N 1
ATOM 2320 C CA . VAL A 1 310 ? -11.594 -31.25 0.735 1 98.69 310 VAL A CA 1
ATOM 2321 C C . VAL A 1 310 ? -10.359 -30.406 1.04 1 98.69 310 VAL A C 1
ATOM 2323 O O . VAL A 1 310 ? -9.414 -30.375 0.251 1 98.69 310 VAL A O 1
ATOM 2326 N N . LEU A 1 311 ? -10.43 -29.672 2.137 1 98.62 311 LEU A N 1
ATOM 2327 C CA . LEU A 1 311 ? -9.227 -28.984 2.59 1 98.62 311 LEU A CA 1
ATOM 2328 C C . LEU A 1 311 ? -8.18 -29.969 3.076 1 98.62 311 LEU A C 1
ATOM 2330 O O . LEU A 1 311 ? -8.32 -30.562 4.152 1 98.62 311 LEU A O 1
ATOM 2334 N N . THR A 1 312 ? -7.102 -30.109 2.328 1 97.69 312 THR A N 1
ATOM 2335 C CA . THR A 1 312 ? -6.156 -31.172 2.625 1 97.69 312 THR A CA 1
ATOM 2336 C C . THR A 1 312 ? -4.828 -30.609 3.109 1 97.69 312 THR A C 1
ATOM 2338 O O . THR A 1 312 ? -4.027 -31.312 3.723 1 97.69 312 THR A O 1
ATOM 2341 N N . GLY A 1 313 ? -4.57 -29.359 2.768 1 97.25 313 GLY A N 1
ATOM 2342 C CA . GLY A 1 313 ? -3.277 -28.797 3.135 1 97.25 313 GLY A CA 1
ATOM 2343 C C . GLY A 1 313 ? -3.348 -27.344 3.531 1 97.25 313 GLY A C 1
ATOM 2344 O O . GLY A 1 313 ? -4.281 -26.625 3.148 1 97.25 313 GLY A O 1
ATOM 2345 N N . LEU A 1 314 ? -2.346 -26.922 4.305 1 98.31 314 LEU A N 1
ATOM 2346 C CA . LEU A 1 314 ? -2.141 -25.547 4.711 1 98.31 314 LEU A CA 1
ATOM 2347 C C . LEU A 1 314 ? -0.741 -25.062 4.336 1 98.31 314 LEU A C 1
ATOM 2349 O O . LEU A 1 314 ? 0.167 -25.875 4.156 1 98.31 314 LEU A O 1
ATOM 2353 N N . LEU A 1 315 ? -0.612 -23.812 4.168 1 98.62 315 LEU A N 1
ATOM 2354 C CA . LEU A 1 315 ? 0.713 -23.219 4.031 1 98.62 315 LEU A CA 1
ATOM 2355 C C . LEU A 1 315 ? 1.346 -22.984 5.398 1 98.62 315 LEU A C 1
ATOM 2357 O O . LEU A 1 315 ? 0.707 -22.438 6.297 1 98.62 315 LEU A O 1
ATOM 2361 N N . HIS A 1 316 ? 2.6 -23.406 5.461 1 98.25 316 HIS A N 1
ATOM 2362 C CA . HIS A 1 316 ? 3.236 -23.391 6.773 1 98.25 316 HIS A CA 1
ATOM 2363 C C . HIS A 1 316 ? 4.586 -22.672 6.719 1 98.25 316 HIS A C 1
ATOM 2365 O O . HIS A 1 316 ? 5.316 -22.797 5.734 1 98.25 316 HIS A O 1
ATOM 2371 N N . SER A 1 317 ? 4.867 -22.016 7.777 1 97.5 317 SER A N 1
ATOM 2372 C CA . SER A 1 317 ? 6.238 -21.688 8.156 1 97.5 317 SER A CA 1
ATOM 2373 C C . SER A 1 317 ? 6.855 -22.797 9 1 97.5 317 SER A C 1
ATOM 2375 O O . SER A 1 317 ? 6.195 -23.797 9.297 1 97.5 317 SER A O 1
ATOM 2377 N N . ALA A 1 318 ? 8.109 -22.656 9.336 1 96.25 318 ALA A N 1
ATOM 2378 C CA . ALA A 1 318 ? 8.711 -23.609 10.266 1 96.25 318 ALA A CA 1
ATOM 2379 C C . ALA A 1 318 ? 7.965 -23.609 11.602 1 96.25 318 ALA A C 1
ATOM 2381 O O . ALA A 1 318 ? 7.695 -24.672 12.164 1 96.25 318 ALA A O 1
ATOM 2382 N N . GLY A 1 319 ? 7.582 -22.453 12.102 1 94.31 319 GLY A N 1
ATOM 2383 C CA . GLY A 1 319 ? 6.902 -22.328 13.383 1 94.31 319 GLY A CA 1
ATOM 2384 C C . GLY A 1 319 ? 5.512 -22.922 13.375 1 94.31 319 GLY A C 1
ATOM 2385 O O . GLY A 1 319 ? 5.145 -23.672 14.297 1 94.31 319 GLY A O 1
ATOM 2386 N N . THR A 1 320 ? 4.746 -22.594 12.359 1 96.38 320 THR A N 1
ATOM 2387 C CA . THR A 1 320 ? 3.391 -23.141 12.312 1 96.38 320 THR A CA 1
ATOM 2388 C C . THR A 1 320 ? 3.414 -24.641 12.047 1 96.38 320 THR A C 1
ATOM 2390 O O . THR A 1 320 ? 2.559 -25.375 12.547 1 96.38 320 THR A O 1
ATOM 2393 N N . ALA A 1 321 ? 4.352 -25.094 11.25 1 97.38 321 ALA A N 1
ATOM 2394 C CA . ALA A 1 321 ? 4.48 -26.531 11 1 97.38 321 ALA A CA 1
ATOM 2395 C C . ALA A 1 321 ? 4.691 -27.297 12.305 1 97.38 321 ALA A C 1
ATOM 2397 O O . ALA A 1 321 ? 4.059 -28.328 12.531 1 97.38 321 ALA A O 1
ATOM 2398 N N . LYS A 1 322 ? 5.555 -26.812 13.133 1 95.44 322 LYS A N 1
ATOM 2399 C CA . LYS A 1 322 ? 5.809 -27.438 14.43 1 95.44 322 LYS A CA 1
ATOM 2400 C C . LYS A 1 322 ? 4.531 -27.516 15.266 1 95.44 322 LYS A C 1
ATOM 2402 O O . LYS A 1 322 ? 4.234 -28.547 15.852 1 95.44 322 LYS A O 1
ATOM 2407 N N . ARG A 1 323 ? 3.809 -26.453 15.258 1 94.94 323 ARG A N 1
ATOM 2408 C CA . ARG A 1 323 ? 2.615 -26.359 16.094 1 94.94 323 ARG A CA 1
ATOM 2409 C C . ARG A 1 323 ? 1.495 -27.25 15.555 1 94.94 323 ARG A C 1
ATOM 2411 O O . ARG A 1 323 ? 0.573 -27.609 16.281 1 94.94 323 ARG A O 1
ATOM 2418 N N . PHE A 1 324 ? 1.526 -27.516 14.273 1 96.69 324 PHE A N 1
ATOM 2419 C CA . PHE A 1 324 ? 0.551 -28.406 13.648 1 96.69 324 PHE A CA 1
ATOM 2420 C C . PHE A 1 324 ? 1.1 -29.828 13.531 1 96.69 324 PHE A C 1
ATOM 2422 O O . PHE A 1 324 ? 0.456 -30.703 12.945 1 96.69 324 PHE A O 1
ATOM 2429 N N . ASP A 1 325 ? 2.264 -30.047 14.008 1 95.56 325 ASP A N 1
ATOM 2430 C CA . ASP A 1 325 ? 2.938 -31.344 13.938 1 95.56 325 ASP A CA 1
ATOM 2431 C C . ASP A 1 325 ? 3.064 -31.828 12.492 1 95.56 325 ASP A C 1
ATOM 2433 O O . ASP A 1 325 ? 2.652 -32.938 12.164 1 95.56 325 ASP A O 1
ATOM 2437 N N . THR A 1 326 ? 3.584 -30.922 11.625 1 96.69 326 THR A N 1
ATOM 2438 C CA . THR A 1 326 ? 3.82 -31.203 10.211 1 96.69 326 THR A CA 1
ATOM 2439 C C . THR A 1 326 ? 5.129 -30.562 9.75 1 96.69 326 THR A C 1
ATOM 2441 O O . THR A 1 326 ? 5.973 -30.203 10.57 1 96.69 326 THR A O 1
ATOM 2444 N N . GLN A 1 327 ? 5.383 -30.562 8.477 1 96.75 327 GLN A N 1
ATOM 2445 C CA . GLN A 1 327 ? 6.609 -30 7.914 1 96.75 327 GLN A CA 1
ATOM 2446 C C . GLN A 1 327 ? 6.355 -28.625 7.297 1 96.75 327 GLN A C 1
ATOM 2448 O O . GLN A 1 327 ? 5.246 -28.344 6.836 1 96.75 327 GLN A O 1
ATOM 2453 N N . PRO A 1 328 ? 7.391 -27.797 7.367 1 97.88 328 PRO A N 1
ATOM 2454 C CA . PRO A 1 328 ? 7.23 -26.516 6.668 1 97.88 328 PRO A CA 1
ATOM 2455 C C . PRO A 1 328 ? 7.004 -26.688 5.168 1 97.88 328 PRO A C 1
ATOM 2457 O O . PRO A 1 328 ? 7.359 -27.734 4.602 1 97.88 328 PRO A O 1
ATOM 2460 N N . THR A 1 329 ? 6.402 -25.703 4.535 1 98.31 329 THR A N 1
ATOM 2461 C CA . THR A 1 329 ? 5.988 -25.906 3.15 1 98.31 329 THR A CA 1
ATOM 2462 C C . THR A 1 329 ? 6.727 -24.953 2.223 1 98.31 329 THR A C 1
ATOM 2464 O O . THR A 1 329 ? 6.484 -24.938 1.013 1 98.31 329 THR A O 1
ATOM 2467 N N . GLY A 1 330 ? 7.625 -24.094 2.713 1 98 330 GLY A N 1
ATOM 2468 C CA . GLY A 1 330 ? 8.359 -23.141 1.887 1 98 330 GLY A CA 1
ATOM 2469 C C . GLY A 1 330 ? 7.562 -21.906 1.536 1 98 330 GLY A C 1
ATOM 2470 O O . GLY A 1 330 ? 7.688 -21.375 0.432 1 98 330 GLY A O 1
ATOM 2471 N N . HIS A 1 331 ? 6.781 -21.359 2.477 1 98.25 331 HIS A N 1
ATOM 2472 C CA . HIS A 1 331 ? 5.871 -20.266 2.176 1 98.25 331 HIS A CA 1
ATOM 2473 C C . HIS A 1 331 ? 6.062 -19.109 3.146 1 98.25 331 HIS A C 1
ATOM 2475 O O . HIS A 1 331 ? 5.336 -18.109 3.088 1 98.25 331 HIS A O 1
ATOM 2481 N N . ALA A 1 332 ? 7.062 -19.141 3.986 1 97.69 332 ALA A N 1
ATOM 2482 C CA . ALA A 1 332 ? 7.203 -18.203 5.102 1 97.69 332 ALA A CA 1
ATOM 2483 C C . ALA A 1 332 ? 7.902 -16.922 4.656 1 97.69 332 ALA A C 1
ATOM 2485 O O . ALA A 1 332 ? 8.828 -16.969 3.84 1 97.69 332 ALA A O 1
ATOM 2486 N N . ASN A 1 333 ? 7.445 -15.891 5.188 1 94.88 333 ASN A N 1
ATOM 2487 C CA . ASN A 1 333 ? 8.297 -14.711 5.168 1 94.88 333 ASN A CA 1
ATOM 2488 C C . ASN A 1 333 ? 9.258 -14.688 6.352 1 94.88 333 ASN A C 1
ATOM 2490 O O . ASN A 1 333 ? 9.312 -15.641 7.133 1 94.88 333 ASN A O 1
ATOM 2494 N N . ILE A 1 334 ? 10.141 -13.68 6.348 1 92 334 ILE A N 1
ATOM 2495 C CA . ILE A 1 334 ? 11.047 -13.516 7.484 1 92 334 ILE A CA 1
ATOM 2496 C C . ILE A 1 334 ? 10.734 -12.211 8.203 1 92 334 ILE A C 1
ATOM 2498 O O . ILE A 1 334 ? 10.336 -11.227 7.578 1 92 334 ILE A O 1
ATOM 2502 N N . GLY A 1 335 ? 10.875 -12.172 9.461 1 85.5 335 GLY A N 1
ATOM 2503 C CA . GLY A 1 335 ? 10.656 -10.984 10.273 1 85.5 335 GLY A CA 1
ATOM 2504 C C . GLY A 1 335 ? 10.25 -11.305 11.695 1 85.5 335 GLY A C 1
ATOM 2505 O O . GLY A 1 335 ? 10.445 -12.43 12.164 1 85.5 335 GLY A O 1
ATOM 2506 N N . SER A 1 336 ? 9.844 -10.219 12.375 1 78.38 336 SER A N 1
ATOM 2507 C CA . SER A 1 336 ? 9.414 -10.406 13.758 1 78.38 336 SER A CA 1
ATOM 2508 C C . SER A 1 336 ? 8.094 -11.172 13.82 1 78.38 336 SER A C 1
ATOM 2510 O O . SER A 1 336 ? 7.91 -12.023 14.695 1 78.38 336 SER A O 1
ATOM 2512 N N . LYS A 1 337 ? 7.277 -10.852 12.883 1 79.81 337 LYS A N 1
ATOM 2513 C CA . LYS A 1 337 ? 6.039 -11.617 12.719 1 79.81 337 LYS A CA 1
ATOM 2514 C C . LYS A 1 337 ? 6.086 -12.484 11.469 1 79.81 337 LYS A C 1
ATOM 2516 O O . LYS A 1 337 ? 6 -11.977 10.352 1 79.81 337 LYS A O 1
ATOM 2521 N N . ILE A 1 338 ? 6.254 -13.773 11.727 1 88 338 ILE A N 1
ATOM 2522 C CA . ILE A 1 338 ? 6.359 -14.688 10.602 1 88 338 ILE A CA 1
ATOM 2523 C C . ILE A 1 338 ? 4.961 -15.102 10.148 1 88 338 ILE A C 1
ATOM 2525 O O . ILE A 1 338 ? 4.152 -15.57 10.953 1 88 338 ILE A O 1
ATOM 2529 N N . THR A 1 339 ? 4.695 -14.812 8.914 1 91.69 339 THR A N 1
ATOM 2530 C CA . THR A 1 339 ? 3.479 -15.305 8.281 1 91.69 339 THR A CA 1
ATOM 2531 C C . THR A 1 339 ? 3.807 -16.062 7.004 1 91.69 339 THR A C 1
ATOM 2533 O O . THR A 1 339 ? 4.973 -16.375 6.742 1 91.69 339 THR A O 1
ATOM 2536 N N . VAL A 1 340 ? 2.703 -16.594 6.406 1 96.62 340 VAL A N 1
ATOM 2537 C CA . VAL A 1 340 ? 2.891 -17.375 5.188 1 96.62 340 VAL A CA 1
ATOM 2538 C C . VAL A 1 340 ? 2.025 -16.797 4.066 1 96.62 340 VAL A C 1
ATOM 2540 O O . VAL A 1 340 ? 1.032 -16.109 4.328 1 96.62 340 VAL A O 1
ATOM 2543 N N . GLY A 1 341 ? 2.475 -17 2.838 1 96.56 341 GLY A N 1
ATOM 2544 C CA . GLY A 1 341 ? 1.724 -16.578 1.668 1 96.56 341 GLY A CA 1
ATOM 2545 C C . GLY A 1 341 ? 1.907 -17.5 0.475 1 96.56 341 GLY A C 1
ATOM 2546 O O . GLY A 1 341 ? 2.947 -18.141 0.339 1 96.56 341 GLY A O 1
ATOM 2547 N N . ALA A 1 342 ? 0.906 -17.438 -0.41 1 97.44 342 ALA A N 1
ATOM 2548 C CA . ALA A 1 342 ? 0.94 -18.281 -1.602 1 97.44 342 ALA A CA 1
ATOM 2549 C C . ALA A 1 342 ? 1.92 -17.719 -2.635 1 97.44 342 ALA A C 1
ATOM 2551 O O . ALA A 1 342 ? 2.252 -16.531 -2.613 1 97.44 342 ALA A O 1
ATOM 2552 N N . HIS A 1 343 ? 2.377 -18.688 -3.488 1 96.75 343 HIS A N 1
ATOM 2553 C CA . HIS A 1 343 ? 3.297 -18.328 -4.559 1 96.75 343 HIS A CA 1
ATOM 2554 C C . HIS A 1 343 ? 2.572 -18.219 -5.898 1 96.75 343 HIS A C 1
ATOM 2556 O O . HIS A 1 343 ? 2.703 -17.219 -6.602 1 96.75 343 HIS A O 1
ATOM 2562 N N . PHE A 1 344 ? 1.925 -19.219 -6.227 1 97.69 344 PHE A N 1
ATOM 2563 C CA . PHE A 1 344 ? 1.353 -19.406 -7.555 1 97.69 344 PHE A CA 1
ATOM 2564 C C . PHE A 1 344 ? 0.231 -20.453 -7.512 1 97.69 344 PHE A C 1
ATOM 2566 O O . PHE A 1 344 ? 0.491 -21.656 -7.484 1 97.69 344 PHE A O 1
ATOM 2573 N N . TYR A 1 345 ? -1.012 -19.953 -7.633 1 98.25 345 TYR A N 1
ATOM 2574 C CA . TYR A 1 345 ? -2.162 -20.844 -7.492 1 98.25 345 TYR A CA 1
ATOM 2575 C C . TYR A 1 345 ? -2.35 -21.688 -8.742 1 98.25 345 TYR A C 1
ATOM 2577 O O . TYR A 1 345 ? -2.127 -21.219 -9.859 1 98.25 345 TYR A O 1
ATOM 2585 N N . HIS A 1 346 ? -2.727 -22.953 -8.547 1 98.19 346 HIS A N 1
ATOM 2586 C CA . HIS A 1 346 ? -3.148 -23.844 -9.609 1 98.19 346 HIS A CA 1
ATOM 2587 C C . HIS A 1 346 ? -4.535 -24.422 -9.336 1 98.19 346 HIS A C 1
ATOM 2589 O O . HIS A 1 346 ? -4.703 -25.25 -8.43 1 98.19 346 HIS A O 1
ATOM 2595 N N . VAL A 1 347 ? -5.484 -23.938 -10.078 1 98.56 347 VAL A N 1
ATOM 2596 C CA . VAL A 1 347 ? -6.863 -24.391 -9.945 1 98.56 347 VAL A CA 1
ATOM 2597 C C . VAL A 1 347 ? -7.199 -25.359 -11.078 1 98.56 347 VAL A C 1
ATOM 2599 O O . VAL A 1 347 ? -6.988 -25.047 -12.25 1 98.56 347 VAL A O 1
ATOM 2602 N N . TYR A 1 348 ? -7.637 -26.531 -10.75 1 97.88 348 TYR A N 1
ATOM 2603 C CA . TYR A 1 348 ? -7.949 -27.562 -11.734 1 97.88 348 TYR A CA 1
ATOM 2604 C C . TYR A 1 348 ? -8.977 -28.547 -11.195 1 97.88 348 TYR A C 1
ATOM 2606 O O . TYR A 1 348 ? -9.422 -28.422 -10.047 1 97.88 348 TYR A O 1
ATOM 2614 N N . SER A 1 349 ? -9.445 -29.344 -12.07 1 97.69 349 SER A N 1
ATOM 2615 C CA . SER A 1 349 ? -10.367 -30.406 -11.68 1 97.69 349 SER A CA 1
ATOM 2616 C C . SER A 1 349 ? -9.812 -31.781 -12.023 1 97.69 349 SER A C 1
ATOM 2618 O O . SER A 1 349 ? -9.195 -31.953 -13.086 1 97.69 349 SER A O 1
ATOM 2620 N N . GLU A 1 350 ? -9.977 -32.688 -11.125 1 95.94 350 GLU A N 1
ATOM 2621 C CA . GLU A 1 350 ? -9.594 -34.062 -11.383 1 95.94 350 GLU A CA 1
ATOM 2622 C C . GLU A 1 350 ? -10.812 -34.938 -11.695 1 95.94 350 GLU A C 1
ATOM 2624 O O . GLU A 1 350 ? -10.672 -36.094 -12.062 1 95.94 350 GLU A O 1
ATOM 2629 N N . LYS A 1 351 ? -11.922 -34.344 -11.555 1 93.94 351 LYS A N 1
ATOM 2630 C CA . LYS A 1 351 ? -13.172 -35.031 -11.812 1 93.94 351 LYS A CA 1
ATOM 2631 C C . LYS A 1 351 ? -13.883 -34.469 -13.039 1 93.94 351 LYS A C 1
ATOM 2633 O O . LYS A 1 351 ? -13.742 -33.312 -13.359 1 93.94 351 LYS A O 1
ATOM 2638 N N . THR A 1 352 ? -14.562 -35.406 -13.656 1 89.19 352 THR A N 1
ATOM 2639 C CA . THR A 1 352 ? -15.406 -34.969 -14.766 1 89.19 352 THR A CA 1
ATOM 2640 C C . THR A 1 352 ? -16.75 -34.469 -14.266 1 89.19 352 THR A C 1
ATOM 2642 O O . THR A 1 352 ? -17.422 -35.156 -13.484 1 89.19 352 THR A O 1
ATOM 2645 N N . ALA A 1 353 ? -17.031 -33.312 -14.695 1 87.31 353 ALA A N 1
ATOM 2646 C CA . ALA A 1 353 ? -18.328 -32.75 -14.289 1 87.31 353 ALA A CA 1
ATOM 2647 C C . ALA A 1 353 ? -19.469 -33.531 -14.922 1 87.31 353 ALA A C 1
ATOM 2649 O O . ALA A 1 353 ? -19.328 -34.062 -16.016 1 87.31 353 ALA A O 1
ATOM 2650 N N . GLU A 1 354 ? -20.594 -33.531 -14.211 1 86.56 354 GLU A N 1
ATOM 2651 C CA . GLU A 1 354 ? -21.781 -34.188 -14.742 1 86.56 354 GLU A CA 1
ATOM 2652 C C . GLU A 1 354 ? -22.344 -33.438 -15.93 1 86.56 354 GLU A C 1
ATOM 2654 O O . GLU A 1 354 ? -22.828 -34.031 -16.891 1 86.56 354 GLU A O 1
ATOM 2659 N N . LYS A 1 355 ? -22.344 -32.219 -15.82 1 90.31 355 LYS A N 1
ATOM 2660 C CA . LYS A 1 355 ? -22.812 -31.297 -16.859 1 90.31 355 LYS A CA 1
ATOM 2661 C C . LYS A 1 355 ? -21.719 -30.344 -17.297 1 90.31 355 LYS A C 1
ATOM 2663 O O . LYS A 1 355 ? -20.906 -29.906 -16.484 1 90.31 355 LYS A O 1
ATOM 2668 N N . SER A 1 356 ? -21.688 -30.219 -18.609 1 92.38 356 SER A N 1
ATOM 2669 C CA . SER A 1 356 ? -20.75 -29.234 -19.141 1 92.38 356 SER A CA 1
ATOM 2670 C C . SER A 1 356 ? -21.484 -27.953 -19.547 1 92.38 356 SER A C 1
ATOM 2672 O O . SER A 1 356 ? -22.641 -28 -19.984 1 92.38 356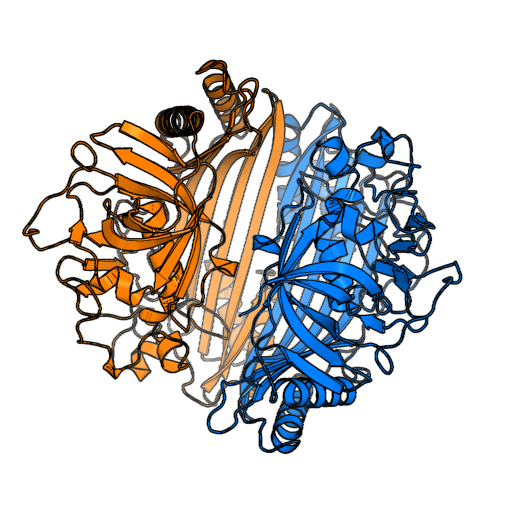 SER A O 1
ATOM 2674 N N . TYR A 1 357 ? -20.844 -26.891 -19.281 1 93.69 357 TYR A N 1
ATOM 2675 C CA . TYR A 1 357 ? -21.375 -25.578 -19.656 1 93.69 357 TYR A CA 1
ATOM 2676 C C . TYR A 1 357 ? -20.469 -24.875 -20.656 1 93.69 357 TYR A C 1
ATOM 2678 O O . TYR A 1 357 ? -19.297 -25.203 -20.781 1 93.69 357 TYR A O 1
ATOM 2686 N N . SER A 1 358 ? -21.094 -24.016 -21.438 1 95 358 SER A N 1
ATOM 2687 C CA . SER A 1 358 ? -20.359 -23.172 -22.375 1 95 358 SER A CA 1
ATOM 2688 C C . SER A 1 358 ? -21 -21.781 -22.484 1 95 358 SER A C 1
ATOM 2690 O O . SER A 1 358 ? -22.219 -21.656 -22.5 1 95 358 SER A O 1
ATOM 2692 N N . LEU A 1 359 ? -20.109 -20.844 -22.625 1 95.56 359 LEU A N 1
ATOM 2693 C CA . LEU A 1 359 ? -20.609 -19.484 -22.797 1 95.56 359 LEU A CA 1
ATOM 2694 C C . LEU A 1 359 ? -21.375 -19.328 -24.109 1 95.56 359 LEU A C 1
ATOM 2696 O O . LEU A 1 359 ? -22.297 -18.516 -24.203 1 95.56 359 LEU A O 1
ATOM 2700 N N . ASP A 1 360 ? -21.062 -20.188 -25.062 1 95.12 360 ASP A N 1
ATOM 2701 C CA . ASP A 1 360 ? -21.672 -20.125 -26.375 1 95.12 360 ASP A CA 1
ATOM 2702 C C . ASP A 1 360 ? -23.156 -20.531 -26.312 1 95.12 360 ASP A C 1
ATOM 2704 O O . ASP A 1 360 ? -23.953 -20.094 -27.141 1 95.12 360 ASP A O 1
ATOM 2708 N N . GLN A 1 361 ? -23.484 -21.266 -25.328 1 95.12 361 GLN A N 1
ATOM 2709 C CA . GLN A 1 361 ? -24.844 -21.797 -25.234 1 95.12 361 GLN A CA 1
ATOM 2710 C C . GLN A 1 361 ? -25.578 -21.203 -24.031 1 95.12 361 GLN A C 1
ATOM 2712 O O . GLN A 1 361 ? -26.797 -21.312 -23.938 1 95.12 361 GLN A O 1
ATOM 2717 N N . ALA A 1 362 ? -24.812 -20.594 -23.203 1 94.88 362 ALA A N 1
ATOM 2718 C CA . ALA A 1 362 ? -25.375 -20.125 -21.938 1 94.88 362 ALA A CA 1
ATOM 2719 C C . ALA A 1 362 ? -26.344 -18.969 -22.172 1 94.88 362 ALA A C 1
ATOM 2721 O O . ALA A 1 362 ? -26.203 -18.203 -23.125 1 94.88 362 ALA A O 1
ATOM 2722 N N . GLU A 1 363 ? -27.406 -18.969 -21.312 1 96.06 363 GLU A N 1
ATOM 2723 C CA . GLU A 1 363 ? -28.375 -17.875 -21.312 1 96.06 363 GLU A CA 1
ATOM 2724 C C . GLU A 1 363 ? -28.422 -17.172 -19.953 1 96.06 363 GLU A C 1
ATOM 2726 O O . GLU A 1 363 ? -28.531 -17.828 -18.906 1 96.06 363 GLU A O 1
ATOM 2731 N N . ASN A 1 364 ? -28.266 -15.922 -20.016 1 96.75 364 ASN A N 1
ATOM 2732 C CA . ASN A 1 364 ? -28.391 -15.094 -18.828 1 96.75 364 ASN A CA 1
ATOM 2733 C C . ASN A 1 364 ? -27.297 -15.414 -17.797 1 96.75 364 ASN A C 1
ATOM 2735 O O . ASN A 1 364 ? -27.594 -15.664 -16.641 1 96.75 364 ASN A O 1
ATOM 2739 N N . VAL A 1 365 ? -26.109 -15.492 -18.312 1 98.12 365 VAL A N 1
ATOM 2740 C CA . VAL A 1 365 ? -24.953 -15.766 -17.469 1 98.12 365 VAL A CA 1
ATOM 2741 C C . VAL A 1 365 ? -24.062 -14.523 -17.375 1 98.12 365 VAL A C 1
ATOM 2743 O O . VAL A 1 365 ? -23.906 -13.797 -18.359 1 98.12 365 VAL A O 1
ATOM 2746 N N . VAL A 1 366 ? -23.578 -14.25 -16.203 1 98.5 366 VAL A N 1
ATOM 2747 C CA . VAL A 1 366 ? -22.672 -13.117 -16.031 1 98.5 366 VAL A CA 1
ATOM 2748 C C . VAL A 1 366 ? -21.219 -13.602 -16.078 1 98.5 366 VAL A C 1
ATOM 2750 O O . VAL A 1 366 ? -20.828 -14.469 -15.289 1 98.5 366 VAL A O 1
ATOM 2753 N N . TYR A 1 367 ? -20.469 -13.117 -17.031 1 98.38 367 TYR A N 1
ATOM 2754 C CA . TYR A 1 367 ? -19.047 -13.391 -17.141 1 98.38 367 TYR A CA 1
ATOM 2755 C C . TYR A 1 367 ? -18.219 -12.266 -16.516 1 98.38 367 TYR A C 1
ATOM 2757 O O . TYR A 1 367 ? -18.234 -11.141 -17 1 98.38 367 TYR A O 1
ATOM 2765 N N . ILE A 1 368 ? -17.516 -12.57 -15.398 1 98.19 368 ILE A N 1
ATOM 2766 C CA . ILE A 1 368 ? -16.719 -11.578 -14.688 1 98.19 368 ILE A CA 1
ATOM 2767 C C . ILE A 1 368 ? -15.25 -11.711 -15.094 1 98.19 368 ILE A C 1
ATOM 2769 O O . ILE A 1 368 ? -14.625 -12.734 -14.844 1 98.19 368 ILE A O 1
ATOM 2773 N N . ASP A 1 369 ? -14.805 -10.664 -15.633 1 96.75 369 ASP A N 1
ATOM 2774 C CA . ASP A 1 369 ? -13.414 -10.633 -16.078 1 96.75 369 ASP A CA 1
ATOM 2775 C C . ASP A 1 369 ? -12.477 -10.25 -14.945 1 96.75 369 ASP A C 1
ATOM 2777 O O . ASP A 1 369 ? -11.406 -10.844 -14.781 1 96.75 369 ASP A O 1
ATOM 2781 N N . LYS A 1 370 ? -12.867 -9.211 -14.188 1 95.06 370 LYS A N 1
ATOM 2782 C CA . LYS A 1 370 ? -12.016 -8.664 -13.141 1 95.06 370 LYS A CA 1
ATOM 2783 C C . LYS A 1 370 ? -12.844 -8.164 -11.961 1 95.06 370 LYS A C 1
ATOM 2785 O O . LYS A 1 370 ? -13.898 -7.547 -12.156 1 95.06 370 LYS A O 1
ATOM 2790 N N . LEU A 1 371 ? -12.305 -8.484 -10.812 1 94.5 371 LEU A N 1
ATOM 2791 C CA . LEU A 1 371 ? -12.898 -7.957 -9.586 1 94.5 371 LEU A CA 1
ATOM 2792 C C . LEU A 1 371 ? -12.141 -6.723 -9.109 1 94.5 371 LEU A C 1
ATOM 2794 O O . LEU A 1 371 ? -10.922 -6.641 -9.266 1 94.5 371 LEU A O 1
ATOM 2798 N N . GLN A 1 372 ? -12.883 -5.855 -8.57 1 87.69 372 GLN A N 1
ATOM 2799 C CA . GLN A 1 372 ? -12.273 -4.621 -8.094 1 87.69 372 GLN A CA 1
ATOM 2800 C C . GLN A 1 372 ? -12.523 -4.422 -6.602 1 87.69 372 GLN A C 1
ATOM 2802 O O . GLN A 1 372 ? -13.383 -5.09 -6.016 1 87.69 372 GLN A O 1
ATOM 2807 N N . ALA A 1 373 ? -11.766 -3.596 -5.953 1 81.19 373 ALA A N 1
ATOM 2808 C CA . ALA A 1 373 ? -11.938 -3.107 -4.59 1 81.19 373 ALA A CA 1
ATOM 2809 C C . ALA A 1 373 ? -11.883 -4.258 -3.584 1 81.19 373 ALA A C 1
ATOM 2811 O O . ALA A 1 373 ? -12.641 -4.273 -2.609 1 81.19 373 ALA A O 1
ATOM 2812 N N . LEU A 1 374 ? -10.969 -5.129 -3.789 1 83.5 374 LEU A N 1
ATOM 2813 C CA . LEU A 1 374 ? -10.875 -6.301 -2.924 1 83.5 374 LEU A CA 1
ATOM 2814 C C . LEU A 1 374 ? -10.578 -5.891 -1.485 1 83.5 374 LEU A C 1
ATOM 2816 O O . LEU A 1 374 ? -11.148 -6.445 -0.547 1 83.5 374 LEU A O 1
ATOM 2820 N N . HIS A 1 375 ? -9.734 -4.918 -1.283 1 73.75 375 HIS A N 1
ATOM 2821 C CA . HIS A 1 375 ? -9.336 -4.508 0.059 1 73.75 375 HIS A CA 1
ATOM 2822 C C . HIS A 1 375 ? -10.516 -3.939 0.837 1 73.75 375 HIS A C 1
ATOM 2824 O O . HIS A 1 375 ? -10.594 -4.09 2.059 1 73.75 375 HIS A O 1
ATOM 2830 N N . ALA A 1 376 ? -11.492 -3.395 0.171 1 67.62 376 ALA A N 1
ATOM 2831 C CA . ALA A 1 376 ? -12.602 -2.715 0.832 1 67.62 376 ALA A CA 1
ATOM 2832 C C . ALA A 1 376 ? -13.859 -3.58 0.826 1 67.62 376 ALA A C 1
ATOM 2834 O O . ALA A 1 376 ? -14.711 -3.449 1.705 1 67.62 376 ALA A O 1
ATOM 2835 N N . GLY A 1 377 ? -13.922 -4.41 -0.036 1 76.75 377 GLY A N 1
ATOM 2836 C CA . GLY A 1 377 ? -15.18 -5.105 -0.238 1 76.75 377 GLY A CA 1
ATOM 2837 C C . GLY A 1 377 ? -15.164 -6.535 0.273 1 76.75 377 GLY A C 1
ATOM 2838 O O . GLY A 1 377 ? -16.125 -7.285 0.065 1 76.75 377 GLY A O 1
ATOM 2839 N N . VAL A 1 378 ? -14.078 -6.91 0.904 1 84.38 378 VAL A N 1
ATOM 2840 C CA . VAL A 1 378 ? -13.945 -8.281 1.385 1 84.38 378 VAL A CA 1
ATOM 2841 C C . VAL A 1 378 ? -13.883 -8.289 2.91 1 84.38 378 VAL A C 1
ATOM 2843 O O . VAL A 1 378 ? -13.172 -7.484 3.516 1 84.38 378 VAL A O 1
ATOM 2846 N N . ASN A 1 379 ? -14.727 -9.055 3.473 1 81.81 379 ASN A N 1
ATOM 2847 C CA . ASN A 1 379 ? -14.609 -9.398 4.887 1 81.81 379 ASN A CA 1
ATOM 2848 C C . ASN A 1 379 ? -14.023 -10.797 5.07 1 81.81 379 ASN A C 1
ATOM 2850 O O . ASN A 1 379 ? -14.758 -11.781 5.113 1 81.81 379 ASN A O 1
ATOM 2854 N N . SER A 1 380 ? -12.75 -10.812 5.207 1 85.12 380 SER A N 1
ATOM 2855 C CA . SER A 1 380 ? -12.023 -12.07 5.145 1 85.12 380 SER A CA 1
ATOM 2856 C C . SER A 1 380 ? -12.375 -12.969 6.324 1 85.12 380 SER A C 1
ATOM 2858 O O . SER A 1 380 ? -12.344 -14.195 6.203 1 85.12 380 SER A O 1
ATOM 2860 N N . LEU A 1 381 ? -12.703 -12.43 7.43 1 82.38 381 LEU A N 1
ATOM 2861 C CA . LEU A 1 381 ? -12.992 -13.234 8.617 1 82.38 381 LEU A CA 1
ATOM 2862 C C . LEU A 1 381 ? -14.398 -13.812 8.539 1 82.38 381 LEU A C 1
ATOM 2864 O O . LEU A 1 381 ? -14.656 -14.906 9.055 1 82.38 381 LEU A O 1
ATOM 2868 N N . GLN A 1 382 ? -15.234 -13.055 7.863 1 80.44 382 GLN A N 1
ATOM 2869 C CA . GLN A 1 382 ? -16.625 -13.508 7.77 1 80.44 382 GLN A CA 1
ATOM 2870 C C . GLN A 1 382 ? -16.859 -14.312 6.496 1 80.44 382 GLN A C 1
ATOM 2872 O O . GLN A 1 382 ? -17.828 -15.07 6.398 1 80.44 382 GLN A O 1
ATOM 2877 N N . GLY A 1 383 ? -16.062 -14.133 5.566 1 89.06 383 GLY A N 1
ATOM 2878 C CA . GLY A 1 383 ? -16.156 -14.867 4.312 1 89.06 383 GLY A CA 1
ATOM 2879 C C . GLY A 1 383 ? -17 -14.148 3.27 1 89.06 383 GLY A C 1
ATOM 2880 O O . GLY A 1 383 ? -17.047 -14.562 2.109 1 89.06 383 GLY A O 1
ATOM 2881 N N . SER A 1 384 ? -17.578 -13.008 3.652 1 88.94 384 SER A N 1
ATOM 2882 C CA . SER A 1 384 ? -18.469 -12.297 2.742 1 88.94 384 SER A CA 1
ATOM 2883 C C . SER A 1 384 ? -17.703 -11.305 1.876 1 88.94 384 SER A C 1
ATOM 2885 O O . SER A 1 384 ? -16.609 -10.859 2.246 1 88.94 384 SER A O 1
ATOM 2887 N N . PHE A 1 385 ? -18.266 -11.008 0.678 1 89.75 385 PHE A N 1
ATOM 2888 C CA . PHE A 1 385 ? -17.672 -10.008 -0.203 1 89.75 385 PHE A CA 1
ATOM 2889 C C . PHE A 1 385 ? -18.75 -9.305 -1.017 1 89.75 385 PHE A C 1
ATOM 2891 O O . PHE A 1 385 ? -19.844 -9.844 -1.198 1 89.75 385 PHE A O 1
ATOM 2898 N N . SER A 1 386 ? -18.547 -8.094 -1.366 1 87.12 386 SER A N 1
ATOM 2899 C CA . SER A 1 386 ? -19.281 -7.27 -2.324 1 87.12 386 SER A CA 1
ATOM 2900 C C . SER A 1 386 ? -18.328 -6.441 -3.178 1 87.12 386 SER A C 1
ATOM 2902 O O . SER A 1 386 ? -17.719 -5.488 -2.691 1 87.12 386 SER A O 1
ATOM 2904 N N . LEU A 1 387 ? -18.234 -6.809 -4.434 1 91.19 387 LEU A N 1
ATOM 2905 C CA . LEU A 1 387 ? -17.141 -6.273 -5.25 1 91.19 387 LEU A CA 1
ATOM 2906 C C . LEU A 1 387 ? -17.672 -5.766 -6.59 1 91.19 387 LEU A C 1
ATOM 2908 O O . LEU A 1 387 ? -18.375 -6.484 -7.297 1 91.19 387 LEU A O 1
ATOM 2912 N N . PRO A 1 388 ? -17.344 -4.527 -6.898 1 89.31 388 PRO A N 1
ATOM 2913 C CA . PRO A 1 388 ? -17.547 -4.141 -8.297 1 89.31 388 PRO A CA 1
ATOM 2914 C C . PRO A 1 388 ? -16.766 -5.02 -9.266 1 89.31 388 PRO A C 1
ATOM 2916 O O . PRO A 1 388 ? -15.742 -5.613 -8.883 1 89.31 388 PRO A O 1
ATOM 2919 N N . PHE A 1 389 ? -17.312 -5.137 -10.492 1 93.44 389 PHE A N 1
ATOM 2920 C CA . PHE A 1 389 ? -16.594 -5.984 -11.438 1 93.44 389 PHE A CA 1
ATOM 2921 C C . PHE A 1 389 ? -16.766 -5.465 -12.859 1 93.44 389 PHE A C 1
ATOM 2923 O O . PHE A 1 389 ? -17.703 -4.711 -13.148 1 93.44 389 PHE A O 1
ATOM 2930 N N . ASP A 1 390 ? -15.758 -5.758 -13.68 1 94.31 390 ASP A N 1
ATOM 2931 C CA . ASP A 1 390 ? -15.898 -5.66 -15.133 1 94.31 390 ASP A CA 1
ATOM 2932 C C . ASP A 1 390 ? -16.344 -6.996 -15.734 1 94.31 390 ASP A C 1
ATOM 2934 O O . ASP A 1 390 ? -15.742 -8.039 -15.453 1 94.31 390 ASP A O 1
ATOM 2938 N N . GLY A 1 391 ? -17.391 -6.938 -16.438 1 97 391 GLY A N 1
ATOM 2939 C CA . GLY A 1 391 ? -17.859 -8.188 -17 1 97 391 GLY A CA 1
ATOM 2940 C C . GLY A 1 391 ? -18.984 -8 -18 1 97 391 GLY A C 1
ATOM 2941 O O . GLY A 1 391 ? -19.188 -6.898 -18.516 1 97 391 GLY A O 1
ATOM 2942 N N . TRP A 1 392 ? -19.594 -9.094 -18.453 1 97.75 392 TRP A N 1
ATOM 2943 C CA . TRP A 1 392 ? -20.609 -9.133 -19.5 1 97.75 392 TRP A CA 1
ATOM 2944 C C . TRP A 1 392 ? -21.797 -10 -19.078 1 97.75 392 TRP A C 1
ATOM 2946 O O . TRP A 1 392 ? -21.625 -10.961 -18.328 1 97.75 392 TRP A O 1
ATOM 2956 N N . LEU A 1 393 ? -22.938 -9.617 -19.531 1 98 393 LEU A N 1
ATOM 2957 C CA . LEU A 1 393 ? -24.047 -10.555 -19.594 1 98 393 LEU A CA 1
ATOM 2958 C C . LEU A 1 393 ? -24 -11.367 -20.891 1 98 393 LEU A C 1
ATOM 2960 O O . LEU A 1 393 ? -23.922 -10.797 -21.984 1 98 393 LEU A O 1
ATOM 2964 N N . VAL A 1 394 ? -23.969 -12.688 -20.734 1 97.69 394 VAL A N 1
ATOM 2965 C CA . VAL A 1 394 ? -23.766 -13.547 -21.906 1 97.69 394 VAL A CA 1
ATOM 2966 C C . VAL A 1 394 ? -25.062 -14.289 -22.219 1 97.69 394 VAL A C 1
ATOM 2968 O O . VAL A 1 394 ? -25.688 -14.898 -21.344 1 97.69 394 VAL A O 1
ATOM 2971 N N . ASN A 1 395 ? -25.531 -14.133 -23.438 1 96.88 395 ASN A N 1
ATOM 2972 C CA . ASN A 1 395 ? -26.672 -14.867 -23.984 1 96.88 395 ASN A CA 1
ATOM 2973 C C . ASN A 1 395 ? -26.312 -15.539 -25.312 1 96.88 395 ASN A C 1
ATOM 2975 O O . ASN A 1 395 ? -26.188 -14.867 -26.344 1 96.88 395 ASN A O 1
ATOM 2979 N N . LYS A 1 396 ? -26.203 -16.828 -25.312 1 95.38 396 LYS A N 1
ATOM 2980 C CA . LYS A 1 396 ? -25.938 -17.641 -26.5 1 95.38 396 LYS A CA 1
ATOM 2981 C C . LYS A 1 396 ? -24.719 -17.109 -27.25 1 95.38 396 LYS A C 1
ATOM 2983 O O . LYS A 1 396 ? -24.797 -16.859 -28.469 1 95.38 396 LYS A O 1
ATOM 2988 N N . GLY A 1 397 ? -23.719 -16.906 -26.484 1 93.38 397 GLY A N 1
ATOM 2989 C CA . GLY A 1 397 ? -22.453 -16.516 -27.078 1 93.38 397 GLY A CA 1
ATOM 2990 C C . GLY A 1 397 ? -22.297 -15.023 -27.234 1 93.38 397 GLY A C 1
ATOM 2991 O O . GLY A 1 397 ? -21.203 -14.523 -27.469 1 93.38 397 GLY A O 1
ATOM 2992 N N . GLU A 1 398 ? -23.406 -14.336 -27.188 1 94.69 398 GLU A N 1
ATOM 2993 C CA . GLU A 1 398 ? -23.359 -12.883 -27.312 1 94.69 398 GLU A CA 1
ATOM 2994 C C . GLU A 1 398 ? -23.047 -12.219 -25.969 1 94.69 398 GLU A C 1
ATOM 2996 O O . GLU A 1 398 ? -23.75 -12.445 -24.984 1 94.69 398 GLU A O 1
ATOM 3001 N N . LYS A 1 399 ? -22 -11.383 -26.016 1 95.31 399 LYS A N 1
ATOM 3002 C CA . LYS A 1 399 ? -21.562 -10.711 -24.797 1 95.31 399 LYS A CA 1
ATOM 3003 C C . LYS A 1 399 ? -22.016 -9.25 -24.781 1 95.31 399 LYS A C 1
ATOM 3005 O O . LYS A 1 399 ? -21.688 -8.484 -25.703 1 95.31 399 LYS A O 1
ATOM 3010 N N . GLN A 1 400 ? -22.797 -9 -23.828 1 96.06 400 GLN A N 1
ATOM 3011 C CA . GLN A 1 400 ? -23.203 -7.617 -23.578 1 96.06 400 GLN A CA 1
ATOM 3012 C C . GLN A 1 400 ? -22.531 -7.059 -22.344 1 96.06 400 GLN A C 1
ATOM 3014 O O . GLN A 1 400 ? -22.766 -7.535 -21.219 1 96.06 400 GLN A O 1
ATOM 3019 N N . SER A 1 401 ? -21.672 -5.988 -22.594 1 96.81 401 SER A N 1
ATOM 3020 C CA . SER A 1 401 ? -20.953 -5.398 -21.484 1 96.81 401 SER A CA 1
ATOM 3021 C C . SER A 1 401 ? -21.906 -4.816 -20.453 1 96.81 401 SER A C 1
ATOM 3023 O O . SER A 1 401 ? -22.953 -4.254 -20.797 1 96.81 401 SER A O 1
ATOM 3025 N N . ILE A 1 402 ? -21.516 -5.043 -19.203 1 96 402 ILE A N 1
ATOM 3026 C CA . ILE A 1 402 ? -22.312 -4.512 -18.109 1 96 402 ILE A CA 1
ATOM 3027 C C . ILE A 1 402 ? -21.797 -3.131 -17.719 1 96 402 ILE A C 1
ATOM 3029 O O . ILE A 1 402 ? -20.594 -2.957 -17.484 1 96 402 ILE A O 1
ATOM 3033 N N . ASP A 1 403 ? -22.656 -2.201 -17.641 1 91.75 403 ASP A N 1
ATOM 3034 C CA . ASP A 1 403 ? -22.281 -0.826 -17.328 1 91.75 403 ASP A CA 1
ATOM 3035 C C . ASP A 1 403 ? -21.625 -0.729 -15.945 1 91.75 403 ASP A C 1
ATOM 3037 O O . ASP A 1 403 ? -20.438 -0.422 -15.828 1 91.75 403 ASP A O 1
ATOM 3041 N N . ALA A 1 404 ? -22.328 -0.99 -14.938 1 87.75 404 ALA A N 1
ATOM 3042 C CA . ALA A 1 404 ? -21.844 -1.007 -13.562 1 87.75 404 ALA A CA 1
ATOM 3043 C C . ALA A 1 404 ? -22.672 -1.974 -12.711 1 87.75 404 ALA A C 1
ATOM 3045 O O . ALA A 1 404 ? -23.906 -1.98 -12.781 1 87.75 404 ALA A O 1
ATOM 3046 N N . ALA A 1 405 ? -21.922 -2.807 -11.977 1 90.94 405 ALA A N 1
ATOM 3047 C CA . ALA A 1 405 ? -22.594 -3.746 -11.086 1 90.94 405 ALA A CA 1
ATOM 3048 C C . ALA A 1 405 ? -21.641 -4.285 -10.031 1 90.94 405 ALA A C 1
ATOM 3050 O O . ALA A 1 405 ? -20.422 -4.098 -10.133 1 90.94 405 ALA A O 1
ATOM 3051 N N . THR A 1 406 ? -22.156 -4.855 -8.992 1 90.62 406 THR A N 1
ATOM 3052 C CA . THR A 1 406 ? -21.375 -5.516 -7.938 1 90.62 406 THR A CA 1
ATOM 3053 C C . THR A 1 406 ? -21.812 -6.973 -7.785 1 90.62 406 THR A C 1
ATOM 3055 O O . THR A 1 406 ? -22.984 -7.301 -7.992 1 90.62 406 THR A O 1
ATOM 3058 N N . VAL A 1 407 ? -20.891 -7.738 -7.512 1 94.81 407 VAL A N 1
ATOM 3059 C CA . VAL A 1 407 ? -21.172 -9.125 -7.164 1 94.81 407 VAL A CA 1
ATOM 3060 C C . VAL A 1 407 ? -20.969 -9.336 -5.664 1 94.81 407 VAL A C 1
ATOM 3062 O O . VAL A 1 407 ? -19.984 -8.852 -5.094 1 94.81 407 VAL A O 1
ATOM 3065 N N . ALA A 1 408 ? -21.906 -9.961 -5.066 1 91.88 408 ALA A N 1
ATOM 3066 C CA . ALA A 1 408 ? -21.828 -10.203 -3.627 1 91.88 408 ALA A CA 1
ATOM 3067 C C . ALA A 1 408 ? -22.078 -11.672 -3.305 1 91.88 408 ALA A C 1
ATOM 3069 O O . ALA A 1 408 ? -22.812 -12.359 -4.02 1 91.88 408 ALA A O 1
ATOM 3070 N N . GLY A 1 409 ? -21.422 -12.141 -2.244 1 92 409 GLY A N 1
ATOM 3071 C CA . GLY A 1 409 ? -21.609 -13.516 -1.804 1 92 409 GLY A CA 1
ATOM 3072 C C . GLY A 1 409 ? -20.734 -13.891 -0.632 1 92 409 GLY A C 1
ATOM 3073 O O . GLY A 1 409 ? -20.172 -13.016 0.034 1 92 409 GLY A O 1
ATOM 3074 N N . ASP A 1 410 ? -20.812 -15.141 -0.296 1 94.44 410 ASP A N 1
ATOM 3075 C CA . ASP A 1 410 ? -19.969 -15.789 0.699 1 94.44 410 ASP A CA 1
ATOM 3076 C C . ASP A 1 410 ? -18.953 -16.734 0.036 1 94.44 410 ASP A C 1
ATOM 3078 O O . ASP A 1 410 ? -19.344 -17.594 -0.763 1 94.44 410 ASP A O 1
ATOM 3082 N N . PHE A 1 411 ? -17.75 -16.562 0.416 1 96.69 411 PHE A N 1
ATOM 3083 C CA . PHE A 1 411 ? -16.688 -17.266 -0.301 1 96.69 411 PHE A CA 1
ATOM 3084 C C . PHE A 1 411 ? -16.844 -18.766 -0.157 1 96.69 411 PHE A C 1
ATOM 3086 O O . PHE A 1 411 ? -16.688 -19.516 -1.13 1 96.69 411 PHE A O 1
ATOM 3093 N N . LEU A 1 412 ? -17.109 -19.281 1.029 1 96.62 412 LEU A N 1
ATOM 3094 C CA . LEU A 1 412 ? -17.281 -20.719 1.219 1 96.62 412 LEU A CA 1
ATOM 3095 C C . LEU A 1 412 ? -18.469 -21.234 0.426 1 96.62 412 LEU A C 1
ATOM 3097 O O . LEU A 1 412 ? -18.438 -22.344 -0.111 1 96.62 412 LEU A O 1
ATOM 3101 N N . GLU A 1 413 ? -19.484 -20.453 0.375 1 97 413 GLU A N 1
ATOM 3102 C CA . GLU A 1 413 ? -20.641 -20.828 -0.446 1 97 413 GLU A CA 1
ATOM 3103 C C . GLU A 1 413 ? -20.266 -20.859 -1.928 1 97 413 GLU A C 1
ATOM 3105 O O . GLU A 1 413 ? -20.734 -21.719 -2.67 1 97 413 GLU A O 1
ATOM 3110 N N . VAL A 1 414 ? -19.453 -19.875 -2.318 1 98.19 414 VAL A N 1
ATOM 3111 C CA . VAL A 1 414 ? -18.984 -19.844 -3.695 1 98.19 414 VAL A CA 1
ATOM 3112 C C . VAL A 1 414 ? -18.266 -21.156 -4.012 1 98.19 414 VAL A C 1
ATOM 3114 O O . VAL A 1 414 ? -18.516 -21.781 -5.043 1 98.19 414 VAL A O 1
ATOM 3117 N N . LEU A 1 415 ? -17.375 -21.609 -3.141 1 98.5 415 LEU A N 1
ATOM 3118 C CA . LEU A 1 415 ? -16.609 -22.828 -3.355 1 98.5 415 LEU A CA 1
ATOM 3119 C C . LEU A 1 415 ? -17.531 -24.031 -3.469 1 98.5 415 LEU A C 1
ATOM 3121 O O . LEU A 1 415 ? -17.297 -24.922 -4.289 1 98.5 415 LEU A O 1
ATOM 3125 N N . LYS A 1 416 ? -18.578 -24.047 -2.744 1 97.94 416 LYS A N 1
ATOM 3126 C CA . LYS A 1 416 ? -19.5 -25.172 -2.699 1 97.94 416 LYS A CA 1
ATOM 3127 C C . LYS A 1 416 ? -20.422 -25.188 -3.916 1 97.94 416 LYS A C 1
ATOM 3129 O O . LYS A 1 416 ? -20.875 -26.25 -4.336 1 97.94 416 LYS A O 1
ATOM 3134 N N . THR A 1 417 ? -20.656 -24.031 -4.445 1 97.81 417 THR A N 1
ATOM 3135 C CA . THR A 1 417 ? -21.672 -23.938 -5.496 1 97.81 417 THR A CA 1
ATOM 3136 C C . THR A 1 417 ? -21.016 -23.875 -6.875 1 97.81 417 THR A C 1
ATOM 3138 O O . THR A 1 417 ? -21.641 -23.484 -7.855 1 97.81 417 THR A O 1
ATOM 3141 N N . ILE A 1 418 ? -19.75 -24.188 -6.91 1 98.25 418 ILE A N 1
ATOM 3142 C CA . ILE A 1 418 ? -19.094 -24.375 -8.195 1 98.25 418 ILE A CA 1
ATOM 3143 C C . ILE A 1 418 ? -19.719 -25.562 -8.922 1 98.25 418 ILE A C 1
ATOM 3145 O O . ILE A 1 418 ? -19.781 -26.672 -8.383 1 98.25 418 ILE A O 1
ATOM 3149 N N . VAL A 1 419 ? -20.172 -25.312 -10.156 1 97.25 419 VAL A N 1
ATOM 3150 C CA . VAL A 1 419 ? -20.906 -26.375 -10.852 1 97.25 419 VAL A CA 1
ATOM 3151 C C . VAL A 1 419 ? -20.094 -26.859 -12.047 1 97.25 419 VAL A C 1
ATOM 3153 O O . VAL A 1 419 ? -20.391 -27.922 -12.617 1 97.25 419 VAL A O 1
ATOM 3156 N N . TYR A 1 420 ? -19.078 -26.094 -12.461 1 97.56 420 TYR A N 1
ATOM 3157 C CA . TYR A 1 420 ? -18.297 -26.5 -13.625 1 97.56 420 TYR A CA 1
ATOM 3158 C C . TYR A 1 420 ? -16.969 -25.75 -13.68 1 97.56 420 TYR A C 1
ATOM 3160 O O . TYR A 1 420 ? -16.906 -24.562 -13.383 1 97.56 420 TYR A O 1
ATOM 3168 N N . LEU A 1 421 ? -15.867 -26.453 -13.93 1 98 421 LEU A N 1
ATOM 3169 C CA . LEU A 1 421 ? -14.562 -25.922 -14.312 1 98 421 LEU A CA 1
ATOM 3170 C C . LEU A 1 421 ? -14.234 -26.281 -15.758 1 98 421 LEU A C 1
ATOM 3172 O O . LEU A 1 421 ? -14.211 -27.453 -16.125 1 98 421 LEU A O 1
ATOM 3176 N N . GLU A 1 422 ? -14.016 -25.266 -16.516 1 96.5 422 GLU A N 1
ATOM 3177 C CA . GLU A 1 422 ? -13.703 -25.562 -17.906 1 96.5 422 GLU A CA 1
ATOM 3178 C C . GLU A 1 422 ? -12.359 -26.266 -18.047 1 96.5 422 GLU A C 1
ATOM 3180 O O . GLU A 1 422 ? -11.477 -26.094 -17.203 1 96.5 422 GLU A O 1
ATOM 3185 N N . PRO A 1 423 ? -12.211 -26.984 -19.109 1 93.69 423 PRO A N 1
ATOM 3186 C CA . PRO A 1 423 ? -11 -27.812 -19.25 1 93.69 423 PRO A CA 1
ATOM 3187 C C . PRO A 1 423 ? -9.758 -26.969 -19.547 1 93.69 423 PRO A C 1
ATOM 3189 O O . PRO A 1 423 ? -8.664 -27.297 -19.078 1 93.69 423 PRO A O 1
ATOM 3192 N N . GLU A 1 424 ? -9.906 -26.016 -20.312 1 94.69 424 GLU A N 1
ATOM 3193 C CA . GLU A 1 424 ? -8.758 -25.188 -20.656 1 94.69 424 GLU A CA 1
ATOM 3194 C C . GLU A 1 424 ? -8.484 -24.141 -19.578 1 94.69 424 GLU A C 1
ATOM 3196 O O . GLU A 1 424 ? -9.383 -23.406 -19.172 1 94.69 424 GLU A O 1
ATOM 3201 N N . ALA A 1 425 ? -7.203 -24.094 -19.125 1 96.75 425 ALA A N 1
ATOM 3202 C CA . ALA A 1 425 ? -6.816 -23.125 -18.109 1 96.75 425 ALA A CA 1
ATOM 3203 C C . ALA A 1 425 ? -5.977 -22 -18.703 1 96.75 425 ALA A C 1
ATOM 3205 O O . ALA A 1 425 ? -5.324 -22.188 -19.734 1 96.75 425 ALA A O 1
ATOM 3206 N N . GLU A 1 426 ? -6.09 -20.922 -18.141 1 96.12 426 GLU A N 1
ATOM 3207 C CA . GLU A 1 426 ? -5.285 -19.75 -18.516 1 96.12 426 GLU A CA 1
ATOM 3208 C C . GLU A 1 426 ? -4.137 -19.547 -17.547 1 96.12 426 GLU A C 1
ATOM 3210 O O . GLU A 1 426 ? -4.316 -19.672 -16.328 1 96.12 426 GLU A O 1
ATOM 3215 N N . VAL A 1 427 ? -2.93 -19.266 -18.141 1 95.25 427 VAL A N 1
ATOM 3216 C CA . VAL A 1 427 ? -1.784 -18.906 -17.297 1 95.25 427 VAL A CA 1
ATOM 3217 C C . VAL A 1 427 ? -1.771 -17.406 -17.031 1 95.25 427 VAL A C 1
ATOM 3219 O O . VAL A 1 427 ? -1.779 -16.609 -17.969 1 95.25 427 VAL A O 1
ATOM 3222 N N . THR A 1 428 ? -1.866 -17.047 -15.789 1 94.38 428 THR A N 1
ATOM 3223 C CA . THR A 1 428 ? -1.777 -15.656 -15.359 1 94.38 428 THR A CA 1
ATOM 3224 C C . THR A 1 428 ? -0.545 -15.438 -14.484 1 94.38 428 THR A C 1
ATOM 3226 O O . THR A 1 428 ? 0.092 -16.391 -14.047 1 94.38 428 THR A O 1
ATOM 3229 N N . PRO A 1 429 ? -0.221 -14.18 -14.211 1 91 429 PRO A N 1
ATOM 3230 C CA . PRO A 1 429 ? 0.919 -13.93 -13.328 1 91 429 PRO A CA 1
ATOM 3231 C C . PRO A 1 429 ? 0.722 -14.516 -11.93 1 91 429 PRO A C 1
ATOM 3233 O O . PRO A 1 429 ? 1.698 -14.844 -11.25 1 91 429 PRO A O 1
ATOM 3236 N N . GLY A 1 430 ? -0.501 -14.664 -11.531 1 93.12 430 GLY A N 1
ATOM 3237 C CA . GLY A 1 430 ? -0.761 -15.102 -10.172 1 93.12 430 GLY A CA 1
ATOM 3238 C C . GLY A 1 430 ? -1.101 -16.578 -10.07 1 93.12 430 GLY A C 1
ATOM 3239 O O . GLY A 1 430 ? -1.276 -17.109 -8.977 1 93.12 430 GLY A O 1
ATOM 3240 N N . GLY A 1 431 ? -1.211 -17.234 -11.227 1 97.31 431 GLY A N 1
ATOM 3241 C CA . GLY A 1 431 ? -1.575 -18.656 -11.195 1 97.31 431 GLY A CA 1
ATOM 3242 C C . GLY A 1 431 ? -2.201 -19.141 -12.484 1 97.31 431 GLY A C 1
ATOM 3243 O O . GLY A 1 431 ? -2.18 -18.422 -13.5 1 97.31 431 GLY A O 1
ATOM 3244 N N . VAL A 1 432 ? -2.586 -20.406 -12.438 1 98 432 VAL A N 1
ATOM 3245 C CA . VAL A 1 432 ? -3.281 -21.062 -13.531 1 98 432 VAL A CA 1
ATOM 3246 C C . VAL A 1 432 ? -4.703 -21.422 -13.102 1 98 432 VAL A C 1
ATOM 3248 O O . VAL A 1 432 ? -4.914 -21.984 -12.031 1 98 432 VAL A O 1
ATOM 3251 N N . CYS A 1 433 ? -5.598 -21.031 -13.867 1 98.62 433 CYS A N 1
ATOM 3252 C CA . CYS A 1 433 ? -6.996 -21.219 -13.5 1 98.62 433 CYS A CA 1
ATOM 3253 C C . CYS A 1 433 ? -7.883 -21.281 -14.742 1 98.62 433 CYS A C 1
ATOM 3255 O O . CYS A 1 433 ? -7.68 -20.531 -15.688 1 98.62 433 CYS A O 1
ATOM 3257 N N . PRO A 1 434 ? -8.82 -22.266 -14.82 1 98.06 434 PRO A N 1
ATOM 3258 C CA . PRO A 1 434 ? -9.844 -22.219 -15.867 1 98.06 434 PRO A CA 1
ATOM 3259 C C . PRO A 1 434 ? -10.977 -21.25 -15.555 1 98.06 434 PRO A C 1
ATOM 3261 O O . PRO A 1 434 ? -10.938 -20.562 -14.523 1 98.06 434 PRO A O 1
ATOM 3264 N N . LEU A 1 435 ? -11.891 -21.156 -16.5 1 98.19 435 LEU A N 1
ATOM 3265 C CA . LEU A 1 435 ? -13.141 -20.484 -16.156 1 98.19 435 LEU A CA 1
ATOM 3266 C C . LEU A 1 435 ? -13.898 -21.266 -15.086 1 98.19 435 LEU A C 1
ATOM 3268 O O . LEU A 1 435 ? -13.961 -22.5 -15.141 1 98.19 435 LEU A O 1
ATOM 3272 N N . VAL A 1 436 ? -14.391 -20.594 -14.141 1 98.62 436 VAL A N 1
ATOM 3273 C CA . VAL A 1 436 ? -15.078 -21.234 -13.023 1 98.62 436 VAL A CA 1
ATOM 3274 C C . VAL A 1 436 ? -16.547 -20.812 -13.023 1 98.62 436 VAL A C 1
ATOM 3276 O O . VAL A 1 436 ? -16.859 -19.625 -12.883 1 98.62 436 VAL A O 1
ATOM 3279 N N . TRP A 1 437 ? -17.422 -21.797 -13.141 1 98.56 437 TRP A N 1
ATOM 3280 C CA . TRP A 1 437 ? -18.875 -21.547 -13.156 1 98.56 437 TRP A CA 1
ATOM 3281 C C . TRP A 1 437 ? -19.469 -21.703 -11.758 1 98.56 437 TRP A C 1
ATOM 3283 O O . TRP A 1 437 ? -19.328 -22.766 -11.133 1 98.56 437 TRP A O 1
ATOM 3293 N N . VAL A 1 438 ? -20.094 -20.703 -11.258 1 98.38 438 VAL A N 1
ATOM 3294 C CA . VAL A 1 438 ? -20.703 -20.703 -9.93 1 98.38 438 VAL A CA 1
ATOM 3295 C C . VAL A 1 438 ? -22.188 -20.328 -10.039 1 98.38 438 VAL A C 1
ATOM 3297 O O . VAL A 1 438 ? -22.531 -19.328 -10.672 1 98.38 438 VAL A O 1
ATOM 3300 N N . GLU A 1 439 ? -23.062 -21.047 -9.352 1 96.38 439 GLU A N 1
ATOM 3301 C CA . GLU A 1 439 ? -24.5 -20.797 -9.43 1 96.38 439 GLU A CA 1
ATOM 3302 C C . GLU A 1 439 ? -24.984 -19.938 -8.266 1 96.38 439 GLU A C 1
ATOM 3304 O O . GLU A 1 439 ? -24.5 -20.094 -7.137 1 96.38 439 GLU A O 1
ATOM 3309 N N . GLY A 1 440 ? -25.844 -18.969 -8.641 1 95.31 440 GLY A N 1
ATOM 3310 C CA . GLY A 1 440 ? -26.688 -18.359 -7.625 1 95.31 440 GLY A CA 1
ATOM 3311 C C . GLY A 1 440 ? -26.016 -17.219 -6.902 1 95.31 440 GLY A C 1
ATOM 3312 O O . GLY A 1 440 ? -26.234 -17 -5.707 1 95.31 440 GLY A O 1
ATOM 3313 N N . LEU A 1 441 ? -25.125 -16.453 -7.566 1 96.56 441 LEU A N 1
ATOM 3314 C CA . LEU A 1 441 ? -24.516 -15.289 -6.914 1 96.56 441 LEU A CA 1
ATOM 3315 C C . LEU A 1 441 ? -25.391 -14.047 -7.113 1 96.56 441 LEU A C 1
ATOM 3317 O O . LEU A 1 441 ? -26.047 -13.906 -8.148 1 96.56 441 LEU A O 1
ATOM 3321 N N . ALA A 1 442 ? -25.328 -13.219 -6.164 1 95.19 442 ALA A N 1
ATOM 3322 C CA . ALA A 1 442 ? -26.109 -11.992 -6.211 1 95.19 442 ALA A CA 1
ATOM 3323 C C . ALA A 1 442 ? -25.391 -10.898 -7 1 95.19 442 ALA A C 1
ATOM 3325 O O . ALA A 1 442 ? -24.219 -10.609 -6.734 1 95.19 442 ALA A O 1
ATOM 3326 N N . ILE A 1 443 ? -26.109 -10.391 -7.969 1 95.62 443 ILE A N 1
ATOM 3327 C CA . ILE A 1 443 ? -25.625 -9.242 -8.734 1 95.62 443 ILE A CA 1
ATOM 3328 C C . ILE A 1 443 ? -26.516 -8.031 -8.461 1 95.62 443 ILE A C 1
ATOM 3330 O O . ILE A 1 443 ? -27.75 -8.125 -8.539 1 95.62 443 ILE A O 1
ATOM 3334 N N . THR A 1 444 ? -25.859 -6.996 -8.055 1 89.25 444 THR A N 1
ATOM 3335 C CA . THR A 1 444 ? -26.578 -5.746 -7.887 1 89.25 444 THR A CA 1
ATOM 3336 C C . THR A 1 444 ? -26.266 -4.781 -9.031 1 89.25 444 THR A C 1
ATOM 3338 O O . THR A 1 444 ? -25.125 -4.348 -9.18 1 89.25 444 THR A O 1
ATOM 3341 N N . GLY A 1 445 ? -27.219 -4.539 -9.867 1 87.25 445 GLY A N 1
ATOM 3342 C CA . GLY A 1 445 ? -27.125 -3.594 -10.969 1 87.25 445 GLY A CA 1
ATOM 3343 C C . GLY A 1 445 ? -28.141 -2.475 -10.883 1 87.25 445 GLY A C 1
ATOM 3344 O O . GLY A 1 445 ? -28.453 -1.989 -9.797 1 87.25 445 GLY A O 1
ATOM 3345 N N . GLU A 1 446 ? -28.547 -1.798 -11.977 1 81.06 446 GLU A N 1
ATOM 3346 C CA . GLU A 1 446 ? -29.531 -0.738 -12.07 1 81.06 446 GLU A CA 1
ATOM 3347 C C . GLU A 1 446 ? -30.812 -1.245 -12.727 1 81.06 446 GLU A C 1
ATOM 3349 O O . GLU A 1 446 ? -30.781 -2.133 -13.586 1 81.06 446 GLU A O 1
ATOM 3354 N N . MET B 1 1 ? 23.422 7.496 11.742 1 67 1 MET B N 1
ATOM 3355 C CA . MET B 1 1 ? 23.219 8.836 11.203 1 67 1 MET B CA 1
ATOM 3356 C C . MET B 1 1 ? 23.875 8.977 9.828 1 67 1 MET B C 1
ATOM 3358 O O . MET B 1 1 ? 24.953 8.43 9.586 1 67 1 MET B O 1
ATOM 3362 N N . LEU B 1 2 ? 23 9.617 8.914 1 79.75 2 LEU B N 1
ATOM 3363 C CA . LEU B 1 2 ? 23.531 9.828 7.574 1 79.75 2 LEU B CA 1
ATOM 3364 C C . LEU B 1 2 ? 24.719 10.789 7.598 1 79.75 2 LEU B C 1
ATOM 3366 O O . LEU B 1 2 ? 24.688 11.797 8.297 1 79.75 2 LEU B O 1
ATOM 3370 N N . ASP B 1 3 ? 25.766 10.406 6.996 1 86.69 3 ASP B N 1
ATOM 3371 C CA . ASP B 1 3 ? 26.875 11.336 6.773 1 86.69 3 ASP B CA 1
ATOM 3372 C C . ASP B 1 3 ? 26.656 12.156 5.5 1 86.69 3 ASP B C 1
ATOM 3374 O O . ASP B 1 3 ? 27.188 11.82 4.441 1 86.69 3 ASP B O 1
ATOM 3378 N N . ILE B 1 4 ? 25.953 13.219 5.652 1 89.5 4 ILE B N 1
ATOM 3379 C CA . ILE B 1 4 ? 25.5 14.023 4.527 1 89.5 4 ILE B CA 1
ATOM 3380 C C . ILE B 1 4 ? 26.703 14.641 3.816 1 89.5 4 ILE B C 1
ATOM 3382 O O . ILE B 1 4 ? 26.719 14.75 2.588 1 89.5 4 ILE B O 1
ATOM 3386 N N . GLN B 1 5 ? 27.641 15.023 4.621 1 91.5 5 GLN B N 1
ATOM 3387 C CA . GLN B 1 5 ? 28.828 15.594 4.02 1 91.5 5 GLN B CA 1
ATOM 3388 C C . GLN B 1 5 ? 29.547 14.578 3.139 1 91.5 5 GLN B C 1
ATOM 3390 O O . GLN B 1 5 ? 30 14.914 2.041 1 91.5 5 GLN B O 1
ATOM 3395 N N . ALA B 1 6 ? 29.562 13.398 3.629 1 93.19 6 ALA B N 1
ATOM 3396 C CA . ALA B 1 6 ? 30.188 12.352 2.826 1 93.19 6 ALA B CA 1
ATOM 3397 C C . ALA B 1 6 ? 29.422 12.125 1.528 1 93.19 6 ALA B C 1
ATOM 3399 O O . ALA B 1 6 ? 30.016 11.977 0.461 1 93.19 6 ALA B O 1
ATOM 3400 N N . ILE B 1 7 ? 28.141 12.102 1.661 1 93.94 7 ILE B N 1
ATOM 3401 C CA . ILE B 1 7 ? 27.297 11.883 0.488 1 93.94 7 ILE B CA 1
ATOM 3402 C C . ILE B 1 7 ? 27.484 13.031 -0.501 1 93.94 7 ILE B C 1
ATOM 3404 O O . ILE B 1 7 ? 27.609 12.812 -1.707 1 93.94 7 ILE B O 1
ATOM 3408 N N . ALA B 1 8 ? 27.547 14.242 0.038 1 94.56 8 ALA B N 1
ATOM 3409 C CA . ALA B 1 8 ? 27.781 15.414 -0.803 1 94.56 8 ALA B CA 1
ATOM 3410 C C . ALA B 1 8 ? 29.109 15.32 -1.529 1 94.56 8 ALA B C 1
ATOM 3412 O O . ALA B 1 8 ? 29.203 15.609 -2.725 1 94.56 8 ALA B O 1
ATOM 3413 N N . ASP B 1 9 ? 30.062 14.906 -0.85 1 95.94 9 ASP B N 1
ATOM 3414 C CA . ASP B 1 9 ? 31.391 14.773 -1.428 1 95.94 9 ASP B CA 1
ATOM 3415 C C . ASP B 1 9 ? 31.422 13.695 -2.51 1 95.94 9 ASP B C 1
ATOM 3417 O O . ASP B 1 9 ? 31.984 13.898 -3.584 1 95.94 9 ASP B O 1
ATOM 3421 N N . HIS B 1 10 ? 30.828 12.586 -2.15 1 96.06 10 HIS B N 1
ATOM 3422 C CA . HIS B 1 10 ? 30.734 11.508 -3.133 1 96.06 10 HIS B CA 1
ATOM 3423 C C . HIS B 1 10 ? 30.016 11.977 -4.398 1 96.06 10 HIS B C 1
ATOM 3425 O O . HIS B 1 10 ? 30.453 11.664 -5.508 1 96.06 10 HIS B O 1
ATOM 3431 N N . ALA B 1 11 ? 28.969 12.711 -4.188 1 96.12 11 ALA B N 1
ATOM 3432 C CA . ALA B 1 11 ? 28.188 13.211 -5.316 1 96.12 11 ALA B CA 1
ATOM 3433 C C . ALA B 1 11 ? 29.016 14.188 -6.16 1 96.12 11 ALA B C 1
ATOM 3435 O O . ALA B 1 11 ? 29.031 14.094 -7.391 1 96.12 11 ALA B O 1
ATOM 3436 N N . HIS B 1 12 ? 29.688 15.062 -5.496 1 96.31 12 HIS B N 1
ATOM 3437 C CA . HIS B 1 12 ? 30.5 16.047 -6.195 1 96.31 12 HIS B CA 1
ATOM 3438 C C . HIS B 1 12 ? 31.625 15.375 -6.992 1 96.31 12 HIS B C 1
ATOM 3440 O O . HIS B 1 12 ? 31.828 15.688 -8.164 1 96.31 12 HIS B O 1
ATOM 3446 N N . GLN B 1 13 ? 32.25 14.508 -6.41 1 96.88 13 GLN B N 1
ATOM 3447 C CA . GLN B 1 13 ? 33.344 13.805 -7.055 1 96.88 13 GLN B CA 1
ATOM 3448 C C . GLN B 1 13 ? 32.844 12.953 -8.219 1 96.88 13 GLN B C 1
ATOM 3450 O O . GLN B 1 13 ? 33.438 12.969 -9.305 1 96.88 13 GLN B O 1
ATOM 3455 N N . GLY B 1 14 ? 31.812 12.227 -7.91 1 96.94 14 GLY B N 1
ATOM 3456 C CA . GLY B 1 14 ? 31.234 11.406 -8.961 1 96.94 14 GLY B CA 1
ATOM 3457 C C . GLY B 1 14 ? 30.766 12.211 -10.156 1 96.94 14 GLY B C 1
ATOM 3458 O O . GLY B 1 14 ? 31.031 11.844 -11.305 1 96.94 14 GLY B O 1
ATOM 3459 N N . ALA B 1 15 ? 30.125 13.312 -9.906 1 97.75 15 ALA B N 1
ATOM 3460 C CA . ALA B 1 15 ? 29.625 14.18 -10.969 1 97.75 15 ALA B CA 1
ATOM 3461 C C . ALA B 1 15 ? 30.766 14.758 -11.789 1 97.75 15 ALA B C 1
ATOM 3463 O O . ALA B 1 15 ? 30.703 14.797 -13.023 1 97.75 15 ALA B O 1
ATOM 3464 N N . ALA B 1 16 ? 31.75 15.172 -11.125 1 97.06 16 ALA B N 1
ATOM 3465 C CA . ALA B 1 16 ? 32.906 15.727 -11.805 1 97.06 16 ALA B CA 1
ATOM 3466 C C . ALA B 1 16 ? 33.562 14.695 -12.727 1 97.06 16 ALA B C 1
ATOM 3468 O O . ALA B 1 16 ? 33.906 15.008 -13.867 1 97.06 16 ALA B O 1
ATOM 3469 N N . ALA B 1 17 ? 33.656 13.516 -12.25 1 97.19 17 ALA B N 1
ATOM 3470 C CA . ALA B 1 17 ? 34.281 12.438 -13.016 1 97.19 17 ALA B CA 1
ATOM 3471 C C . ALA B 1 17 ? 33.469 12.094 -14.258 1 97.19 17 ALA B C 1
ATOM 3473 O O . ALA B 1 17 ? 34 11.703 -15.289 1 97.19 17 ALA B O 1
ATOM 3474 N N . LEU B 1 18 ? 32.188 12.312 -14.18 1 96.56 18 LEU B N 1
ATOM 3475 C CA . LEU B 1 18 ? 31.281 11.914 -15.25 1 96.56 18 LEU B CA 1
ATOM 3476 C C . LEU B 1 18 ? 30.938 13.102 -16.141 1 96.56 18 LEU B C 1
ATOM 3478 O O . LEU B 1 18 ? 30.234 12.953 -17.141 1 96.56 18 LEU B O 1
ATOM 3482 N N . GLY B 1 19 ? 31.359 14.266 -15.742 1 97.06 19 GLY B N 1
ATOM 3483 C CA . GLY B 1 19 ? 31.078 15.469 -16.5 1 97.06 19 GLY B CA 1
ATOM 3484 C C . GLY B 1 19 ? 29.672 15.984 -16.312 1 97.06 19 GLY B C 1
ATOM 3485 O O . GLY B 1 19 ? 29.109 16.625 -17.203 1 97.06 19 GLY B O 1
ATOM 3486 N N . ILE B 1 20 ? 29.078 15.633 -15.195 1 97.62 20 ILE B N 1
ATOM 3487 C CA . ILE B 1 20 ? 27.734 16.078 -14.875 1 97.62 20 ILE B CA 1
ATOM 3488 C C . ILE B 1 20 ? 27.781 17.469 -14.242 1 97.62 20 ILE B C 1
ATOM 3490 O O . ILE B 1 20 ? 28.422 17.656 -13.203 1 97.62 20 ILE B O 1
ATOM 3494 N N . LYS B 1 21 ? 27.047 18.359 -14.781 1 97.25 21 LYS B N 1
ATOM 3495 C CA . LYS B 1 21 ? 27.094 19.734 -14.305 1 97.25 21 LYS B CA 1
ATOM 3496 C C . LYS B 1 21 ? 25.938 20.047 -13.359 1 97.25 21 LYS B C 1
ATOM 3498 O O . LYS B 1 21 ? 26.078 20.859 -12.438 1 97.25 21 LYS B O 1
ATOM 3503 N N . GLN B 1 22 ? 24.828 19.453 -13.664 1 97.81 22 GLN B N 1
ATOM 3504 C CA . GLN B 1 22 ? 23.625 19.734 -12.883 1 97.81 22 GLN B CA 1
ATOM 3505 C C . GLN B 1 22 ? 23.031 18.453 -12.32 1 97.81 22 GLN B C 1
ATOM 3507 O O . GLN B 1 22 ? 22.719 17.531 -13.078 1 97.81 22 GLN B O 1
ATOM 3512 N N . TYR B 1 23 ? 22.906 18.391 -11.008 1 98 23 TYR B N 1
ATOM 3513 C CA . TYR B 1 23 ? 22.281 17.266 -10.32 1 98 23 TYR B CA 1
ATOM 3514 C C . TYR B 1 23 ? 21.703 17.688 -8.977 1 98 23 TYR B C 1
ATOM 3516 O O . TYR B 1 23 ? 22.094 18.734 -8.43 1 98 23 TYR B O 1
ATOM 3524 N N . ASP B 1 24 ? 20.734 16.969 -8.5 1 97.69 24 ASP B N 1
ATOM 3525 C CA . ASP B 1 24 ? 20.328 17.109 -7.109 1 97.69 24 ASP B CA 1
ATOM 3526 C C . ASP B 1 24 ? 20.047 15.742 -6.477 1 97.69 24 ASP B C 1
ATOM 3528 O O . ASP B 1 24 ? 19.984 14.727 -7.18 1 97.69 24 ASP B O 1
ATOM 3532 N N . ILE B 1 25 ? 20.141 15.688 -5.16 1 97.5 25 ILE B N 1
ATOM 3533 C CA . ILE B 1 25 ? 19.969 14.461 -4.379 1 97.5 25 ILE B CA 1
ATOM 3534 C C . ILE B 1 25 ? 19.031 14.727 -3.203 1 97.5 25 ILE B C 1
ATOM 3536 O O . ILE B 1 25 ? 19.203 15.711 -2.479 1 97.5 25 ILE B O 1
ATOM 3540 N N . TYR B 1 26 ? 18.031 13.922 -3.139 1 97.5 26 TYR B N 1
ATOM 3541 C CA . TYR B 1 26 ? 17.203 13.852 -1.944 1 97.5 26 TYR B CA 1
ATOM 3542 C C . TYR B 1 26 ? 17.391 12.523 -1.223 1 97.5 26 TYR B C 1
ATOM 3544 O O . TYR B 1 26 ? 17.422 11.461 -1.854 1 97.5 26 TYR B O 1
ATOM 3552 N N . GLY B 1 27 ? 17.562 12.633 0.079 1 95.94 27 GLY B N 1
ATOM 3553 C CA . GLY B 1 27 ? 17.75 11.414 0.849 1 95.94 27 GLY B CA 1
ATOM 3554 C C . GLY B 1 27 ? 16.984 11.414 2.162 1 95.94 27 GLY B C 1
ATOM 3555 O O . GLY B 1 27 ? 16.641 12.477 2.678 1 95.94 27 GLY B O 1
ATOM 3556 N N . SER B 1 28 ? 16.703 10.188 2.592 1 94.69 28 SER B N 1
ATOM 3557 C CA . SER B 1 28 ? 16.047 10.008 3.881 1 94.69 28 SER B CA 1
ATOM 3558 C C . SER B 1 28 ? 16.562 8.758 4.594 1 94.69 28 SER B C 1
ATOM 3560 O O . SER B 1 28 ? 17.016 7.809 3.947 1 94.69 28 SER B O 1
ATOM 3562 N N . SER B 1 29 ? 16.703 8.883 5.859 1 94.88 29 SER B N 1
ATOM 3563 C CA . SER B 1 29 ? 17.016 7.766 6.75 1 94.88 29 SER B CA 1
ATOM 3564 C C . SER B 1 29 ? 16 7.68 7.898 1 94.88 29 SER B C 1
ATOM 3566 O O . SER B 1 29 ? 15.609 8.703 8.461 1 94.88 29 SER B O 1
ATOM 3568 N N . VAL B 1 30 ? 15.562 6.492 8.164 1 95.12 30 VAL B N 1
ATOM 3569 C CA . VAL B 1 30 ? 14.578 6.273 9.219 1 95.12 30 VAL B CA 1
ATOM 3570 C C . VAL B 1 30 ? 15.07 5.191 10.172 1 95.12 30 VAL B C 1
ATOM 3572 O O . VAL B 1 30 ? 15.383 4.078 9.75 1 95.12 30 VAL B O 1
ATOM 3575 N N . ASP B 1 31 ? 15.211 5.59 11.43 1 93.94 31 ASP B N 1
ATOM 3576 C CA . ASP B 1 31 ? 15.414 4.648 12.523 1 93.94 31 ASP B CA 1
ATOM 3577 C C . ASP B 1 31 ? 14.109 4.406 13.289 1 93.94 31 ASP B C 1
ATOM 3579 O O . ASP B 1 31 ? 13.484 5.348 13.781 1 93.94 31 ASP B O 1
ATOM 3583 N N . ASP B 1 32 ? 13.758 3.146 13.352 1 94.5 32 ASP B N 1
ATOM 3584 C CA . ASP B 1 32 ? 12.492 2.814 13.984 1 94.5 32 ASP B CA 1
ATOM 3585 C C . ASP B 1 32 ? 12.656 1.696 15.008 1 94.5 32 ASP B C 1
ATOM 3587 O O . ASP B 1 32 ? 13.445 0.771 14.797 1 94.5 32 ASP B O 1
ATOM 3591 N N . ALA B 1 33 ? 12.062 1.832 16.156 1 94.5 33 ALA B N 1
ATOM 3592 C CA . ALA B 1 33 ? 11.938 0.789 17.172 1 94.5 33 ALA B CA 1
ATOM 3593 C C . ALA B 1 33 ? 10.5 0.69 17.672 1 94.5 33 ALA B C 1
ATOM 3595 O O . ALA B 1 33 ? 9.883 1.702 18.016 1 94.5 33 ALA B O 1
ATOM 3596 N N . GLY B 1 34 ? 9.938 -0.459 17.641 1 95.12 34 GLY B N 1
ATOM 3597 C CA . GLY B 1 34 ? 8.547 -0.604 18.047 1 95.12 34 GLY B CA 1
ATOM 3598 C C . GLY B 1 34 ? 8.258 -1.932 18.719 1 95.12 34 GLY B C 1
ATOM 3599 O O . GLY B 1 34 ? 9.031 -2.885 18.578 1 95.12 34 GLY B O 1
ATOM 3600 N N . VAL B 1 35 ? 7.148 -1.956 19.516 1 94.81 35 VAL B N 1
ATOM 3601 C CA . VAL B 1 35 ? 6.742 -3.148 20.25 1 94.81 35 VAL B CA 1
ATOM 3602 C C . VAL B 1 35 ? 5.234 -3.344 20.125 1 94.81 35 VAL B C 1
ATOM 3604 O O . VAL B 1 35 ? 4.484 -2.373 19.984 1 94.81 35 VAL B O 1
ATOM 3607 N N . GLU B 1 36 ? 4.789 -4.465 20.078 1 94.5 36 GLU B N 1
ATOM 3608 C CA . GLU B 1 36 ? 3.404 -4.898 20.25 1 94.5 36 GLU B CA 1
ATOM 3609 C C . GLU B 1 36 ? 3.279 -5.906 21.391 1 94.5 36 GLU B C 1
ATOM 3611 O O . GLU B 1 36 ? 4.203 -6.68 21.656 1 94.5 36 GLU B O 1
ATOM 3616 N N . VAL B 1 37 ? 2.182 -5.848 22.094 1 93.5 37 VAL B N 1
ATOM 3617 C CA . VAL B 1 37 ? 1.983 -6.746 23.219 1 93.5 37 VAL B CA 1
ATOM 3618 C C . VAL B 1 37 ? 0.639 -7.461 23.078 1 93.5 37 VAL B C 1
ATOM 3620 O O . VAL B 1 37 ? -0.226 -7.027 22.312 1 93.5 37 VAL B O 1
ATOM 3623 N N . ASP B 1 38 ? 0.508 -8.562 23.75 1 90.19 38 ASP B N 1
ATOM 3624 C CA . ASP B 1 38 ? -0.722 -9.344 23.844 1 90.19 38 ASP B CA 1
ATOM 3625 C C . ASP B 1 38 ? -0.848 -9.984 25.234 1 90.19 38 ASP B C 1
ATOM 3627 O O . ASP B 1 38 ? -0.055 -10.852 25.594 1 90.19 38 ASP B O 1
ATOM 3631 N N . SER B 1 39 ? -1.864 -9.586 25.953 1 88.06 39 SER B N 1
ATOM 3632 C CA . SER B 1 39 ? -2.168 -10.133 27.266 1 88.06 39 SER B CA 1
ATOM 3633 C C . SER B 1 39 ? -0.964 -10.039 28.203 1 88.06 39 SER B C 1
ATOM 3635 O O . SER B 1 39 ? -0.591 -11.023 28.844 1 88.06 39 SER B O 1
ATOM 3637 N N . GLY B 1 40 ? -0.264 -8.945 28.109 1 89.31 40 GLY B N 1
ATOM 3638 C CA . GLY B 1 40 ? 0.789 -8.617 29.062 1 89.31 40 GLY B CA 1
ATOM 3639 C C . GLY B 1 40 ? 2.16 -9.094 28.609 1 89.31 40 GLY B C 1
ATOM 3640 O O . GLY B 1 40 ? 3.166 -8.789 29.266 1 89.31 40 GLY B O 1
ATOM 3641 N N . GLU B 1 41 ? 2.225 -9.742 27.453 1 88.56 41 GLU B N 1
ATOM 3642 C CA . GLU B 1 41 ? 3.496 -10.266 26.953 1 88.56 41 GLU B CA 1
ATOM 3643 C C . GLU B 1 41 ? 3.881 -9.641 25.625 1 88.56 41 GLU B C 1
ATOM 3645 O O . GLU B 1 41 ? 3.01 -9.32 24.812 1 88.56 41 GLU B O 1
ATOM 3650 N N . PRO B 1 42 ? 5.23 -9.492 25.438 1 87.62 42 PRO B N 1
ATOM 3651 C CA . PRO B 1 42 ? 5.641 -9 24.125 1 87.62 42 PRO B CA 1
ATOM 3652 C C . PRO B 1 42 ? 5.215 -9.93 22.984 1 87.62 42 PRO B C 1
ATOM 3654 O O . PRO B 1 42 ? 5.438 -11.141 23.062 1 87.62 42 PRO B O 1
ATOM 3657 N N . LYS B 1 43 ? 4.504 -9.383 22.062 1 85.19 43 LYS B N 1
ATOM 3658 C CA . LYS B 1 43 ? 4.078 -10.094 20.859 1 85.19 43 LYS B CA 1
ATOM 3659 C C . LYS B 1 43 ? 5.055 -9.867 19.719 1 85.19 43 LYS B C 1
ATOM 3661 O O . LYS B 1 43 ? 5.324 -10.781 18.922 1 85.19 43 LYS B O 1
ATOM 3666 N N . GLN B 1 44 ? 5.566 -8.648 19.641 1 86 44 GLN B N 1
ATOM 3667 C CA . GLN B 1 44 ? 6.508 -8.266 18.594 1 86 44 GLN B CA 1
ATOM 3668 C C . GLN B 1 44 ? 7.441 -7.156 19.062 1 86 44 GLN B C 1
ATOM 3670 O O . GLN B 1 44 ? 7.008 -6.215 19.734 1 86 44 GLN B O 1
ATOM 3675 N N . VAL B 1 45 ? 8.742 -7.406 18.844 1 89.25 45 VAL B N 1
ATOM 3676 C CA . VAL B 1 45 ? 9.766 -6.391 19.062 1 89.25 45 VAL B CA 1
ATOM 3677 C C . VAL B 1 45 ? 10.633 -6.246 17.812 1 89.25 45 VAL B C 1
ATOM 3679 O O . VAL B 1 45 ? 11.211 -7.223 17.344 1 89.25 45 VAL B O 1
ATOM 3682 N N . GLU B 1 46 ? 10.656 -5.07 17.281 1 90.94 46 GLU B N 1
ATOM 3683 C CA . GLU B 1 46 ? 11.383 -4.887 16.016 1 90.94 46 GLU B CA 1
ATOM 3684 C C . GLU B 1 46 ? 12.078 -3.529 15.984 1 90.94 46 GLU B C 1
ATOM 3686 O O . GLU B 1 46 ? 11.617 -2.568 16.594 1 90.94 46 GLU B O 1
ATOM 3691 N N . ALA B 1 47 ? 13.211 -3.525 15.344 1 93.38 47 ALA B N 1
ATOM 3692 C CA . ALA B 1 47 ? 13.938 -2.297 15.039 1 93.38 47 ALA B CA 1
ATOM 3693 C C . ALA B 1 47 ? 14.359 -2.262 13.57 1 93.38 47 ALA B C 1
ATOM 3695 O O . ALA B 1 47 ? 14.414 -3.303 12.906 1 93.38 47 ALA B O 1
ATOM 3696 N N . SER B 1 48 ? 14.516 -1.089 13.07 1 94 48 SER B N 1
ATOM 3697 C CA . SER B 1 48 ? 14.93 -0.969 11.68 1 94 48 SER B CA 1
ATOM 3698 C C . SER B 1 48 ? 15.758 0.292 11.453 1 94 48 SER B C 1
ATOM 3700 O O . SER B 1 48 ? 15.57 1.293 12.148 1 94 48 SER B O 1
ATOM 3702 N N . ASN B 1 49 ? 16.703 0.173 10.609 1 93.31 49 ASN B N 1
ATOM 3703 C CA . ASN B 1 49 ? 17.484 1.28 10.055 1 93.31 49 ASN B CA 1
ATOM 3704 C C . ASN B 1 49 ? 17.484 1.254 8.531 1 93.31 49 ASN B C 1
ATOM 3706 O O . ASN B 1 49 ? 18.141 0.406 7.922 1 93.31 49 ASN B O 1
ATOM 3710 N N . ARG B 1 50 ? 16.797 2.232 7.973 1 93.69 50 ARG B N 1
ATOM 3711 C CA . ARG B 1 50 ? 16.641 2.252 6.52 1 93.69 50 ARG B CA 1
ATOM 3712 C C . ARG B 1 50 ? 17.031 3.613 5.949 1 93.69 50 ARG B C 1
ATOM 3714 O O . ARG B 1 50 ? 16.734 4.648 6.547 1 93.69 50 ARG B O 1
ATOM 3721 N N . ALA B 1 51 ? 17.75 3.57 4.863 1 94.81 51 ALA B N 1
ATOM 3722 C CA . ALA B 1 51 ? 18.141 4.812 4.195 1 94.81 51 ALA B CA 1
ATOM 3723 C C . ALA B 1 51 ? 18.109 4.648 2.678 1 94.81 51 ALA B C 1
ATOM 3725 O O . ALA B 1 51 ? 18.359 3.555 2.16 1 94.81 51 ALA B O 1
ATOM 3726 N N . SER B 1 52 ? 17.766 5.68 1.954 1 95.19 52 SER B N 1
ATOM 3727 C CA . SER B 1 52 ? 17.766 5.699 0.495 1 95.19 52 SER B CA 1
ATOM 3728 C C . SER B 1 52 ? 17.953 7.117 -0.036 1 95.19 52 SER B C 1
ATOM 3730 O O . SER B 1 52 ? 17.703 8.094 0.679 1 95.19 52 SER B O 1
ATOM 3732 N N . VAL B 1 53 ? 18.484 7.211 -1.252 1 96 53 VAL B N 1
ATOM 3733 C CA . VAL B 1 53 ? 18.594 8.516 -1.899 1 96 53 VAL B CA 1
ATOM 3734 C C . VAL B 1 53 ? 18 8.438 -3.305 1 96 53 VAL B C 1
ATOM 3736 O O . VAL B 1 53 ? 17.984 7.375 -3.928 1 96 53 VAL B O 1
ATOM 3739 N N . ILE B 1 54 ? 17.469 9.492 -3.742 1 97.19 54 ILE B N 1
ATOM 3740 C CA . ILE B 1 54 ? 17.031 9.727 -5.117 1 97.19 54 ILE B CA 1
ATOM 3741 C C . ILE B 1 54 ? 17.953 10.75 -5.773 1 97.19 54 ILE B C 1
ATOM 3743 O O . ILE B 1 54 ? 18.234 11.805 -5.195 1 97.19 54 ILE B O 1
ATOM 3747 N N . VAL B 1 55 ? 18.422 10.406 -6.957 1 97.25 55 VAL B N 1
ATOM 3748 C CA . VAL B 1 55 ? 19.344 11.258 -7.695 1 97.25 55 VAL B CA 1
ATOM 3749 C C . VAL B 1 55 ? 18.719 11.68 -9.023 1 97.25 55 VAL B C 1
ATOM 3751 O O . VAL B 1 55 ? 18.203 10.836 -9.766 1 97.25 55 VAL B O 1
ATOM 3754 N N . ARG B 1 56 ? 18.766 12.984 -9.312 1 97.06 56 ARG B N 1
ATOM 3755 C CA . ARG B 1 56 ? 18.391 13.5 -10.625 1 97.06 56 ARG B CA 1
ATOM 3756 C C . ARG B 1 56 ? 19.578 14.156 -11.32 1 97.06 56 ARG B C 1
ATOM 3758 O O . ARG B 1 56 ? 20.375 14.852 -10.672 1 97.06 56 ARG B O 1
ATOM 3765 N N . VAL B 1 57 ? 19.641 13.914 -12.562 1 97.25 57 VAL B N 1
ATOM 3766 C CA . VAL B 1 57 ? 20.719 14.484 -13.367 1 97.25 57 VAL B CA 1
ATOM 3767 C C . VAL B 1 57 ? 20.125 15.148 -14.617 1 97.25 57 VAL B C 1
ATOM 3769 O O . VAL B 1 57 ? 19.25 14.594 -15.266 1 97.25 57 VAL B O 1
ATOM 3772 N N . TRP B 1 58 ? 20.578 16.391 -14.867 1 96.38 58 TRP B N 1
ATOM 3773 C CA . TRP B 1 58 ? 20.281 17.062 -16.125 1 96.38 58 TRP B CA 1
ATOM 3774 C C . TRP B 1 58 ? 21.438 16.922 -17.094 1 96.38 58 TRP B C 1
ATOM 3776 O O . TRP B 1 58 ? 22.578 17.25 -16.766 1 96.38 58 TRP B O 1
ATOM 3786 N N . ASN B 1 59 ? 21.125 16.484 -18.25 1 95.56 59 ASN B N 1
ATOM 3787 C CA . ASN B 1 59 ? 22.188 16.375 -19.25 1 95.56 59 ASN B CA 1
ATOM 3788 C C . ASN B 1 59 ? 22.391 17.703 -20 1 95.56 59 ASN B C 1
ATOM 3790 O O . ASN B 1 59 ? 21.797 18.719 -19.641 1 95.56 59 ASN B O 1
ATOM 3794 N N . GLU B 1 60 ? 23.203 17.672 -21.047 1 94.38 60 GLU B N 1
ATOM 3795 C CA . GLU B 1 60 ? 23.594 18.891 -21.75 1 94.38 60 GLU B CA 1
ATOM 3796 C C . GLU B 1 60 ? 22.406 19.531 -22.469 1 94.38 60 GLU B C 1
ATOM 3798 O O . GLU B 1 60 ? 22.375 20.734 -22.688 1 94.38 60 GLU B O 1
ATOM 3803 N N . LYS B 1 61 ? 21.453 18.766 -22.75 1 92.06 61 LYS B N 1
ATOM 3804 C CA . LYS B 1 61 ? 20.266 19.266 -23.438 1 92.06 61 LYS B CA 1
ATOM 3805 C C . LYS B 1 61 ? 19.188 19.688 -22.453 1 92.06 61 LYS B C 1
ATOM 3807 O O . LYS B 1 61 ? 18.094 20.094 -22.859 1 92.06 61 LYS B O 1
ATOM 3812 N N . GLY B 1 62 ? 19.469 19.422 -21.156 1 91.69 62 GLY B N 1
ATOM 3813 C CA . GLY B 1 62 ? 18.531 19.812 -20.109 1 91.69 62 GLY B CA 1
ATOM 3814 C C . GLY B 1 62 ? 17.578 18.703 -19.734 1 91.69 62 GLY B C 1
ATOM 3815 O O . GLY B 1 62 ? 16.734 18.875 -18.844 1 91.69 62 GLY B O 1
ATOM 3816 N N . LEU B 1 63 ? 17.688 17.594 -20.375 1 92.69 63 LEU B N 1
ATOM 3817 C CA . LEU B 1 63 ? 16.797 16.484 -20.062 1 92.69 63 LEU B CA 1
ATOM 3818 C C . LEU B 1 63 ? 17.188 15.82 -18.75 1 92.69 63 LEU B C 1
ATOM 3820 O O . LEU B 1 63 ? 18.359 15.758 -18.406 1 92.69 63 LEU B O 1
ATOM 3824 N N . VAL B 1 64 ? 16.172 15.289 -18.078 1 93.56 64 VAL B N 1
ATOM 3825 C CA . VAL B 1 64 ? 16.406 14.836 -16.719 1 93.56 64 VAL B CA 1
ATOM 3826 C C . VAL B 1 64 ? 16.297 13.312 -16.641 1 93.56 64 VAL B C 1
ATOM 3828 O O . VAL B 1 64 ? 15.422 12.719 -17.281 1 93.56 64 VAL B O 1
ATOM 3831 N N . GLY B 1 65 ? 17.219 12.656 -15.938 1 94.5 65 GLY B N 1
ATOM 3832 C CA . GLY B 1 65 ? 17.156 11.258 -15.531 1 94.5 65 GLY B CA 1
ATOM 3833 C C . GLY B 1 65 ? 17.125 11.078 -14.023 1 94.5 65 GLY B C 1
ATOM 3834 O O . GLY B 1 65 ? 17.719 11.875 -13.289 1 94.5 65 GLY B O 1
ATOM 3835 N N . VAL B 1 66 ? 16.438 10.039 -13.57 1 95.06 66 VAL B N 1
ATOM 3836 C CA . VAL B 1 66 ? 16.25 9.844 -12.133 1 95.06 66 VAL B CA 1
ATOM 3837 C C . VAL B 1 66 ? 16.625 8.414 -11.75 1 95.06 66 VAL B C 1
ATOM 3839 O O . VAL B 1 66 ? 16.312 7.469 -12.484 1 95.06 66 VAL B O 1
ATOM 3842 N N . THR B 1 67 ? 17.312 8.273 -10.672 1 95.56 67 THR B N 1
ATOM 3843 C CA . THR B 1 67 ? 17.641 6.973 -10.102 1 95.56 67 THR B CA 1
ATOM 3844 C C . THR B 1 67 ? 17.516 6.996 -8.578 1 95.56 67 THR B C 1
ATOM 3846 O O . THR B 1 67 ? 17.703 8.039 -7.953 1 95.56 67 THR B O 1
ATOM 3849 N N . SER B 1 68 ? 17.141 5.883 -8.016 1 95.75 68 SER B N 1
ATOM 3850 C CA . SER B 1 68 ? 17.141 5.723 -6.562 1 95.75 68 SER B CA 1
ATOM 3851 C C . SER B 1 68 ? 18.078 4.59 -6.137 1 95.75 68 SER B C 1
ATOM 3853 O O . SER B 1 68 ? 18.266 3.623 -6.875 1 95.75 68 SER B O 1
ATOM 3855 N N . THR B 1 69 ? 18.719 4.754 -5.023 1 95.25 69 THR B N 1
ATOM 3856 C CA . THR B 1 69 ? 19.641 3.732 -4.535 1 95.25 69 THR B CA 1
ATOM 3857 C C . THR B 1 69 ? 19.656 3.693 -3.012 1 95.25 69 THR B C 1
ATOM 3859 O O . THR B 1 69 ? 19.375 4.699 -2.357 1 95.25 69 THR B O 1
ATOM 3862 N N . THR B 1 70 ? 19.906 2.533 -2.418 1 94.69 70 THR B N 1
ATOM 3863 C CA . THR B 1 70 ? 20.125 2.375 -0.984 1 94.69 70 THR B CA 1
ATOM 3864 C C . THR B 1 70 ? 21.609 2.223 -0.674 1 94.69 70 THR B C 1
ATOM 3866 O O . THR B 1 70 ? 22 2.137 0.493 1 94.69 70 THR B O 1
ATOM 3869 N N . ASP B 1 71 ? 22.453 2.203 -1.703 1 92.44 71 ASP B N 1
ATOM 3870 C CA . ASP B 1 71 ? 23.906 2.166 -1.519 1 92.44 71 ASP B CA 1
ATOM 3871 C C . ASP B 1 71 ? 24.484 3.576 -1.463 1 92.44 71 ASP B C 1
ATOM 3873 O O . ASP B 1 71 ? 24.672 4.219 -2.5 1 92.44 71 ASP B O 1
ATOM 3877 N N . LEU B 1 72 ? 24.922 3.986 -0.261 1 93.06 72 LEU B N 1
ATOM 3878 C CA . LEU B 1 72 ? 25.25 5.395 -0.064 1 93.06 72 LEU B CA 1
ATOM 3879 C C . LEU B 1 72 ? 26.766 5.59 0.009 1 93.06 72 LEU B C 1
ATOM 3881 O O . LEU B 1 72 ? 27.234 6.676 0.358 1 93.06 72 LEU B O 1
ATOM 3885 N N . ASP B 1 73 ? 27.484 4.602 -0.305 1 90.56 73 ASP B N 1
ATOM 3886 C CA . ASP B 1 73 ? 28.938 4.77 -0.355 1 90.56 73 ASP B CA 1
ATOM 3887 C C . ASP B 1 73 ? 29.375 5.426 -1.663 1 90.56 73 ASP B C 1
ATOM 3889 O O . ASP B 1 73 ? 28.531 5.789 -2.49 1 90.56 73 ASP B O 1
ATOM 3893 N N . GLN B 1 74 ? 30.656 5.637 -1.824 1 93.75 74 GLN B N 1
ATOM 3894 C CA . GLN B 1 74 ? 31.172 6.363 -2.979 1 93.75 74 GLN B CA 1
ATOM 3895 C C . GLN B 1 74 ? 30.797 5.66 -4.281 1 93.75 74 GLN B C 1
ATOM 3897 O O . GLN B 1 74 ? 30.344 6.301 -5.227 1 93.75 74 GLN B O 1
ATOM 3902 N N . ALA B 1 75 ? 30.984 4.371 -4.32 1 92.12 75 ALA B N 1
ATOM 3903 C CA . ALA B 1 75 ? 30.688 3.602 -5.523 1 92.12 75 ALA B CA 1
ATOM 3904 C C . ALA B 1 75 ? 29.188 3.641 -5.848 1 92.12 75 ALA B C 1
ATOM 3906 O O . ALA B 1 75 ? 28.812 3.783 -7.012 1 92.12 75 ALA B O 1
ATOM 3907 N N . GLY B 1 76 ? 28.391 3.475 -4.793 1 92.62 76 GLY B N 1
ATOM 3908 C CA . GLY B 1 76 ? 26.953 3.49 -4.98 1 92.62 76 GLY B CA 1
ATOM 3909 C C . GLY B 1 76 ? 26.438 4.816 -5.504 1 92.62 76 GLY B C 1
ATOM 3910 O O . GLY B 1 76 ? 25.625 4.848 -6.43 1 92.62 76 GLY B O 1
ATOM 3911 N N . ILE B 1 77 ? 26.906 5.902 -4.965 1 95.94 77 ILE B N 1
ATOM 3912 C CA . ILE B 1 77 ? 26.484 7.23 -5.379 1 95.94 77 ILE B CA 1
ATOM 3913 C C . ILE B 1 77 ? 26.953 7.504 -6.805 1 95.94 77 ILE B C 1
ATOM 3915 O O . ILE B 1 77 ? 26.203 8.039 -7.625 1 95.94 77 ILE B O 1
ATOM 3919 N N . SER B 1 78 ? 28.156 7.109 -7.117 1 96.06 78 SER B N 1
ATOM 3920 C CA . SER B 1 78 ? 28.688 7.297 -8.461 1 96.06 78 SER B CA 1
ATOM 3921 C C . SER B 1 78 ? 27.875 6.523 -9.492 1 96.06 78 SER B C 1
ATOM 3923 O O . SER B 1 78 ? 27.562 7.043 -10.562 1 96.06 78 SER B O 1
ATOM 3925 N N . LEU B 1 79 ? 27.562 5.355 -9.102 1 94.38 79 LEU B N 1
ATOM 3926 C CA . LEU B 1 79 ? 26.75 4.531 -10 1 94.38 79 LEU B CA 1
ATOM 3927 C C . LEU B 1 79 ? 25.375 5.145 -10.211 1 94.38 79 LEU B C 1
ATOM 3929 O O . LEU B 1 79 ? 24.844 5.113 -11.32 1 94.38 79 LEU B O 1
ATOM 3933 N N . ALA B 1 80 ? 24.781 5.617 -9.156 1 95.75 80 ALA B N 1
ATOM 3934 C CA . ALA B 1 80 ? 23.484 6.266 -9.258 1 95.75 80 ALA B CA 1
ATOM 3935 C C . ALA B 1 80 ? 23.531 7.469 -10.195 1 95.75 80 ALA B C 1
ATOM 3937 O O . ALA B 1 80 ? 22.641 7.668 -11.023 1 95.75 80 ALA B O 1
ATOM 3938 N N . LEU B 1 81 ? 24.609 8.266 -10.078 1 97.5 81 LEU B N 1
ATOM 3939 C CA . LEU B 1 81 ? 24.797 9.422 -10.945 1 97.5 81 LEU B CA 1
ATOM 3940 C C . LEU B 1 81 ? 24.938 8.992 -12.398 1 97.5 81 LEU B C 1
ATOM 3942 O O . LEU B 1 81 ? 24.312 9.562 -13.289 1 97.5 81 LEU B O 1
ATOM 3946 N N . GLU B 1 82 ? 25.703 8 -12.617 1 96.19 82 GLU B N 1
ATOM 3947 C CA . GLU B 1 82 ? 25.922 7.5 -13.969 1 96.19 82 GLU B CA 1
ATOM 3948 C C . GLU B 1 82 ? 24.625 6.996 -14.594 1 96.19 82 GLU B C 1
ATOM 3950 O O . GLU B 1 82 ? 24.328 7.312 -15.742 1 96.19 82 GLU B O 1
ATOM 3955 N N . THR B 1 83 ? 23.938 6.23 -13.836 1 94.25 83 THR B N 1
ATOM 3956 C CA . THR B 1 83 ? 22.688 5.66 -14.312 1 94.25 83 THR B CA 1
ATOM 3957 C C . THR B 1 83 ? 21.672 6.758 -14.602 1 94.25 83 THR B C 1
ATOM 3959 O O . THR B 1 83 ? 20.953 6.703 -15.609 1 94.25 83 THR B O 1
ATOM 3962 N N . ALA B 1 84 ? 21.562 7.699 -13.719 1 95.75 84 ALA B N 1
ATOM 3963 C CA . ALA B 1 84 ? 20.656 8.828 -13.938 1 95.75 84 ALA B CA 1
ATOM 3964 C C . ALA B 1 84 ? 21.047 9.602 -15.195 1 95.75 84 ALA B C 1
ATOM 3966 O O . ALA B 1 84 ? 20.188 10.023 -15.969 1 95.75 84 ALA B O 1
ATOM 3967 N N . ALA B 1 85 ? 22.344 9.797 -15.398 1 95.88 85 ALA B N 1
ATOM 3968 C CA . ALA B 1 85 ? 22.828 10.484 -16.594 1 95.88 85 ALA B CA 1
ATOM 3969 C C . ALA B 1 85 ? 22.422 9.742 -17.859 1 95.88 85 ALA B C 1
ATOM 3971 O O . ALA B 1 85 ? 21.969 10.359 -18.828 1 95.88 85 ALA B O 1
ATOM 3972 N N . GLU B 1 86 ? 22.562 8.5 -17.812 1 92.25 86 GLU B N 1
ATOM 3973 C CA . GLU B 1 86 ? 22.156 7.688 -18.969 1 92.25 86 GLU B CA 1
ATOM 3974 C C . GLU B 1 86 ? 20.656 7.789 -19.219 1 92.25 86 GLU B C 1
ATOM 3976 O O . GLU B 1 86 ? 20.234 7.934 -20.375 1 92.25 86 GLU B O 1
ATOM 3981 N N . ALA B 1 87 ? 19.922 7.73 -18.188 1 91.75 87 ALA B N 1
ATOM 3982 C CA . ALA B 1 87 ? 18.469 7.824 -18.312 1 91.75 87 ALA B CA 1
ATOM 3983 C C . ALA B 1 87 ? 18.047 9.188 -18.859 1 91.75 87 ALA B C 1
ATOM 3985 O O . ALA B 1 87 ? 17.031 9.297 -19.531 1 91.75 87 ALA B O 1
ATOM 3986 N N . SER B 1 88 ? 18.844 10.211 -18.594 1 93.69 88 SER B N 1
ATOM 3987 C CA . SER B 1 88 ? 18.5 11.57 -18.984 1 93.69 88 SER B CA 1
ATOM 3988 C C . SER B 1 88 ? 18.438 11.711 -20.5 1 93.69 88 SER B C 1
ATOM 3990 O O . SER B 1 88 ? 17.766 12.602 -21.016 1 93.69 88 SER B O 1
ATOM 3992 N N . ALA B 1 89 ? 19.125 10.852 -21.188 1 91.81 89 ALA B N 1
ATOM 3993 C CA . ALA B 1 89 ? 19.078 10.875 -22.641 1 91.81 89 ALA B CA 1
ATOM 3994 C C . ALA B 1 89 ? 17.656 10.641 -23.156 1 91.81 89 ALA B C 1
ATOM 3996 O O . ALA B 1 89 ? 17.328 11.047 -24.281 1 91.81 89 ALA B O 1
ATOM 3997 N N . PHE B 1 90 ? 16.859 10.102 -22.297 1 88.69 90 PHE B N 1
ATOM 3998 C CA . PHE B 1 90 ? 15.5 9.742 -22.688 1 88.69 90 PHE B CA 1
ATOM 3999 C C . PHE B 1 90 ? 14.477 10.508 -21.859 1 88.69 90 PHE B C 1
ATOM 4001 O O . PHE B 1 90 ? 13.336 10.07 -21.719 1 88.69 90 PHE B O 1
ATOM 4008 N N . GLY B 1 91 ? 14.914 11.492 -21.266 1 87.31 91 GLY B N 1
ATOM 4009 C CA . GLY B 1 91 ? 14.047 12.297 -20.422 1 87.31 91 GLY B CA 1
ATOM 4010 C C . GLY B 1 91 ? 12.969 13.031 -21.203 1 87.31 91 GLY B C 1
ATOM 4011 O O . GLY B 1 91 ? 13.031 13.109 -22.422 1 87.31 91 GLY B O 1
ATOM 4012 N N . ILE B 1 92 ? 12.055 13.547 -20.453 1 83.94 92 ILE B N 1
ATOM 4013 C CA . ILE B 1 92 ? 10.938 14.273 -21.047 1 83.94 92 ILE B CA 1
ATOM 4014 C C . ILE B 1 92 ? 11.453 15.562 -21.688 1 83.94 92 ILE B C 1
ATOM 4016 O O . ILE B 1 92 ? 12.383 16.188 -21.188 1 83.94 92 ILE B O 1
ATOM 4020 N N . THR B 1 93 ? 10.766 15.953 -22.734 1 85.44 93 THR B N 1
ATOM 4021 C CA . THR B 1 93 ? 11.227 17.125 -23.469 1 85.44 93 THR B CA 1
ATOM 4022 C C . THR B 1 93 ? 10.32 18.312 -23.203 1 85.44 93 THR B C 1
ATOM 4024 O O . THR B 1 93 ? 10.719 19.469 -23.422 1 85.44 93 THR B O 1
ATOM 4027 N N . ASP B 1 94 ? 9.109 18 -22.641 1 84 94 ASP B N 1
ATOM 4028 C CA . ASP B 1 94 ? 8.172 19.078 -22.344 1 84 94 ASP B CA 1
ATOM 4029 C C . ASP B 1 94 ? 8.195 19.438 -20.859 1 84 94 ASP B C 1
ATOM 4031 O O . ASP B 1 94 ? 8.227 18.547 -20 1 84 94 ASP B O 1
ATOM 4035 N N . ASN B 1 95 ? 8.219 20.766 -20.594 1 86.75 95 ASN B N 1
ATOM 4036 C CA . ASN B 1 95 ? 8.172 21.25 -19.219 1 86.75 95 ASN B CA 1
ATOM 4037 C C . ASN B 1 95 ? 9.203 20.547 -18.344 1 86.75 95 ASN B C 1
ATOM 4039 O O . ASN B 1 95 ? 8.867 20 -17.297 1 86.75 95 ASN B O 1
ATOM 4043 N N . ILE B 1 96 ? 10.406 20.578 -18.766 1 88.12 96 ILE B N 1
ATOM 4044 C CA . ILE B 1 96 ? 11.516 19.938 -18.078 1 88.12 96 ILE B CA 1
ATOM 4045 C C . ILE B 1 96 ? 11.664 20.516 -16.672 1 88.12 96 ILE B C 1
ATOM 4047 O O . ILE B 1 96 ? 11.703 21.734 -16.5 1 88.12 96 ILE B O 1
ATOM 4051 N N . PRO B 1 97 ? 11.68 19.672 -15.727 1 88.31 97 PRO B N 1
ATOM 4052 C CA . PRO B 1 97 ? 11.867 20.188 -14.367 1 88.31 97 PRO B CA 1
ATOM 4053 C C . PRO B 1 97 ? 13.219 20.875 -14.18 1 88.31 97 PRO B C 1
ATOM 4055 O O . PRO B 1 97 ? 14.188 20.531 -14.875 1 88.31 97 PRO B O 1
ATOM 4058 N N . ASP B 1 98 ? 13.219 21.906 -13.328 1 91.56 98 ASP B N 1
ATOM 4059 C CA . ASP B 1 98 ? 14.438 22.578 -12.891 1 91.56 98 ASP B CA 1
ATOM 4060 C C . ASP B 1 98 ? 14.508 22.641 -11.367 1 91.56 98 ASP B C 1
ATOM 4062 O O . ASP B 1 98 ? 13.578 22.219 -10.672 1 91.56 98 ASP B O 1
ATOM 4066 N N . PHE B 1 99 ? 15.703 23.141 -10.922 1 96.12 99 PHE B N 1
ATOM 4067 C CA . PHE B 1 99 ? 15.805 23.359 -9.484 1 96.12 99 PHE B CA 1
ATOM 4068 C C . PHE B 1 99 ? 14.727 24.328 -9.008 1 96.12 99 PHE B C 1
ATOM 4070 O O . PHE B 1 99 ? 14.359 25.266 -9.719 1 96.12 99 PHE B O 1
ATOM 4077 N N . SER B 1 100 ? 14.219 24.078 -7.809 1 96.88 100 SER B N 1
ATOM 4078 C CA . SER B 1 100 ? 13.383 25.109 -7.188 1 96.88 100 SER B CA 1
ATOM 4079 C C . SER B 1 100 ? 14.133 26.422 -7.059 1 96.88 100 SER B C 1
ATOM 4081 O O . SER B 1 100 ? 15.273 26.453 -6.598 1 96.88 100 SER B O 1
ATOM 4083 N N . PRO B 1 101 ? 13.453 27.5 -7.465 1 96.88 101 PRO B N 1
ATOM 4084 C CA . PRO B 1 101 ? 14.102 28.812 -7.289 1 96.88 101 PRO B CA 1
ATOM 4085 C C . PRO B 1 101 ? 14.312 29.172 -5.816 1 96.88 101 PRO B C 1
ATOM 4087 O O . PRO B 1 101 ? 15.055 30.109 -5.508 1 96.88 101 PRO B O 1
ATOM 4090 N N . GLU B 1 102 ? 13.719 28.375 -4.969 1 97.69 102 GLU B N 1
ATOM 4091 C CA . GLU B 1 102 ? 13.805 28.688 -3.545 1 97.69 102 GLU B CA 1
ATOM 4092 C C . GLU B 1 102 ? 14.648 27.656 -2.799 1 97.69 102 GLU B C 1
ATOM 4094 O O . GLU B 1 102 ? 14.68 27.656 -1.565 1 97.69 102 GLU B O 1
ATOM 4099 N N . ALA B 1 103 ? 15.344 26.875 -3.52 1 97.12 103 ALA B N 1
ATOM 4100 C CA . ALA B 1 103 ? 16.094 25.781 -2.906 1 97.12 103 ALA B CA 1
ATOM 4101 C C . ALA B 1 103 ? 17.219 26.328 -2.023 1 97.12 103 ALA B C 1
ATOM 4103 O O . ALA B 1 103 ? 17.766 25.609 -1.178 1 97.12 103 ALA B O 1
ATOM 4104 N N . GLN B 1 104 ? 17.578 27.609 -2.219 1 96.56 104 GLN B N 1
ATOM 4105 C CA . GLN B 1 104 ? 18.688 28.172 -1.464 1 96.56 104 GLN B CA 1
ATOM 4106 C C . GLN B 1 104 ? 18.219 29.234 -0.483 1 96.56 104 GLN B C 1
ATOM 4108 O O . GLN B 1 104 ? 19.031 29.859 0.207 1 96.56 104 GLN B O 1
ATOM 4113 N N . VAL B 1 105 ? 16.906 29.438 -0.458 1 96.5 105 VAL B N 1
ATOM 4114 C CA . VAL B 1 105 ? 16.375 30.406 0.486 1 96.5 105 VAL B CA 1
ATOM 4115 C C . VAL B 1 105 ? 16.594 29.922 1.915 1 96.5 105 VAL B C 1
ATOM 4117 O O . VAL B 1 105 ? 16.312 28.766 2.23 1 96.5 105 VAL B O 1
ATOM 4120 N N . PRO B 1 106 ? 17.094 30.797 2.738 1 94.5 106 PRO B N 1
ATOM 4121 C CA . PRO B 1 106 ? 17.312 30.375 4.125 1 94.5 106 PRO B CA 1
ATOM 4122 C C . PRO B 1 106 ? 16.016 29.906 4.805 1 94.5 106 PRO B C 1
ATOM 4124 O O . PRO B 1 106 ? 14.953 30.484 4.582 1 94.5 106 PRO B O 1
ATOM 4127 N N . ILE B 1 107 ? 16.188 28.828 5.48 1 92.88 107 ILE B N 1
ATOM 4128 C CA . ILE B 1 107 ? 15.078 28.281 6.25 1 92.88 107 ILE B CA 1
ATOM 4129 C C . ILE B 1 107 ? 15.359 28.422 7.746 1 92.88 107 ILE B C 1
ATOM 4131 O O . ILE B 1 107 ? 16.438 28.062 8.219 1 92.88 107 ILE B O 1
ATOM 4135 N N . GLY B 1 108 ? 14.461 28.953 8.438 1 84.62 108 GLY B N 1
ATOM 4136 C CA . GLY B 1 108 ? 14.625 29.109 9.875 1 84.62 108 GLY B CA 1
ATOM 4137 C C . GLY B 1 108 ? 14.266 27.859 10.656 1 84.62 108 GLY B C 1
ATOM 4138 O O . GLY B 1 108 ? 13.797 26.875 10.078 1 84.62 108 GLY B O 1
ATOM 4139 N N . GLY B 1 109 ? 14.617 27.828 11.938 1 80.19 109 GLY B N 1
ATOM 4140 C CA . GLY B 1 109 ? 14.258 26.734 12.836 1 80.19 109 GLY B CA 1
ATOM 4141 C C . GLY B 1 109 ? 15.367 25.719 13.016 1 80.19 109 GLY B C 1
ATOM 4142 O O . GLY B 1 109 ? 16.375 25.75 12.297 1 80.19 109 GLY B O 1
ATOM 4143 N N . ALA B 1 110 ? 15.133 24.969 14.039 1 80.81 110 ALA B N 1
ATOM 4144 C CA . ALA B 1 110 ? 16.141 23.969 14.375 1 80.81 110 ALA B CA 1
ATOM 4145 C C . ALA B 1 110 ? 16.188 22.875 13.328 1 80.81 110 ALA B C 1
ATOM 4147 O O . ALA B 1 110 ? 15.156 22.328 12.93 1 80.81 110 ALA B O 1
ATOM 4148 N N . GLU B 1 111 ? 17.375 22.547 12.914 1 83.5 111 GLU B N 1
ATOM 4149 C CA . GLU B 1 111 ? 17.578 21.469 11.961 1 83.5 111 GLU B CA 1
ATOM 4150 C C . GLU B 1 111 ? 17.469 20.109 12.641 1 83.5 111 GLU B C 1
ATOM 4152 O O . GLU B 1 111 ? 17.125 19.109 12.008 1 83.5 111 GLU B O 1
ATOM 4157 N N . ASN B 1 112 ? 17.812 20.172 13.781 1 84 112 ASN B N 1
ATOM 4158 C CA . ASN B 1 112 ? 17.828 18.938 14.57 1 84 112 ASN B CA 1
ATOM 4159 C C . ASN B 1 112 ? 16.938 19.062 15.805 1 84 112 ASN B C 1
ATOM 4161 O O . ASN B 1 112 ? 17.25 19.844 16.719 1 84 112 ASN B O 1
ATOM 4165 N N . ASP B 1 113 ? 15.867 18.375 15.812 1 86.44 113 ASP B N 1
ATOM 4166 C CA . ASP B 1 113 ? 14.93 18.297 16.922 1 86.44 113 ASP B CA 1
ATOM 4167 C C . ASP B 1 113 ? 14.602 16.859 17.281 1 86.44 113 ASP B C 1
ATOM 4169 O O . ASP B 1 113 ? 13.469 16.406 17.094 1 86.44 113 ASP B O 1
ATOM 4173 N N . VAL B 1 114 ? 15.68 16.188 17.781 1 91 114 VAL B N 1
ATOM 4174 C CA . VAL B 1 114 ? 15.539 14.766 18.047 1 91 114 VAL B CA 1
ATOM 4175 C C . VAL B 1 114 ? 15.578 14.523 19.547 1 91 114 VAL B C 1
ATOM 4177 O O . VAL B 1 114 ? 16.438 15.062 20.266 1 91 114 VAL B O 1
ATOM 4180 N N . ALA B 1 115 ? 14.633 13.805 20.031 1 91.5 115 ALA B N 1
ATOM 4181 C CA . ALA B 1 115 ? 14.641 13.352 21.422 1 91.5 115 ALA B CA 1
ATOM 4182 C C . ALA B 1 115 ? 15.414 12.039 21.562 1 91.5 115 ALA B C 1
ATOM 4184 O O . ALA B 1 115 ? 15.5 11.258 20.609 1 91.5 115 ALA B O 1
ATOM 4185 N N . GLU B 1 116 ? 15.961 11.922 22.719 1 89.88 116 GLU B N 1
ATOM 4186 C CA . GLU B 1 116 ? 16.641 10.656 22.984 1 89.88 116 GLU B CA 1
ATOM 4187 C C . GLU B 1 116 ? 15.648 9.492 23 1 89.88 116 GLU B C 1
ATOM 4189 O O . GLU B 1 116 ? 14.641 9.539 23.703 1 89.88 116 GLU B O 1
ATOM 4194 N N . PRO B 1 117 ? 16 8.547 22.219 1 90.94 117 PRO B N 1
ATOM 4195 C CA . PRO B 1 117 ? 15.086 7.402 22.219 1 90.94 117 PRO B CA 1
ATOM 4196 C C . PRO B 1 117 ? 15.016 6.707 23.578 1 90.94 117 PRO B C 1
ATOM 4198 O O . PRO B 1 117 ? 16.031 6.602 24.281 1 90.94 117 PRO B O 1
ATOM 4201 N N . ALA B 1 118 ? 13.867 6.27 23.938 1 93 118 ALA B N 1
ATOM 4202 C CA . ALA B 1 118 ? 13.703 5.484 25.172 1 93 118 ALA B CA 1
ATOM 4203 C C . ALA B 1 118 ? 14.211 4.059 24.984 1 93 118 ALA B C 1
ATOM 4205 O O . ALA B 1 118 ? 14.164 3.518 23.875 1 93 118 ALA B O 1
ATOM 4206 N N . PRO B 1 119 ? 14.727 3.506 26.094 1 90.81 119 PRO B N 1
ATOM 4207 C CA . PRO B 1 119 ? 15.094 2.088 26.016 1 90.81 119 PRO B CA 1
ATOM 4208 C C . PRO B 1 119 ? 13.906 1.2 25.641 1 90.81 119 PRO B C 1
ATOM 4210 O O . PRO B 1 119 ? 12.773 1.477 26.031 1 90.81 119 PRO B O 1
ATOM 4213 N N . MET B 1 120 ? 14.25 0.153 24.969 1 91.44 120 MET B N 1
ATOM 4214 C CA . MET B 1 120 ? 13.227 -0.778 24.516 1 91.44 120 MET B CA 1
ATOM 4215 C C . MET B 1 120 ? 12.406 -1.301 25.688 1 91.44 120 MET B C 1
ATOM 4217 O O . MET B 1 120 ? 11.188 -1.451 25.594 1 91.44 120 MET B O 1
ATOM 4221 N N . GLY B 1 121 ? 13.047 -1.585 26.75 1 92.19 121 GLY B N 1
ATOM 4222 C CA . GLY B 1 121 ? 12.359 -2.051 27.953 1 92.19 121 GLY B CA 1
ATOM 4223 C C . GLY B 1 121 ? 11.273 -1.103 28.422 1 92.19 121 GLY B C 1
ATOM 4224 O O . GLY B 1 121 ? 10.211 -1.54 28.859 1 92.19 121 GLY B O 1
ATOM 4225 N N . ASP B 1 122 ? 11.555 0.166 28.266 1 95.12 122 ASP B N 1
ATOM 4226 C CA . ASP B 1 122 ? 10.57 1.173 28.672 1 95.12 122 ASP B CA 1
ATOM 4227 C C . ASP B 1 122 ? 9.352 1.147 27.75 1 95.12 122 ASP B C 1
ATOM 4229 O O . ASP B 1 122 ? 8.219 1.331 28.203 1 95.12 122 ASP B O 1
ATOM 4233 N N . LEU B 1 123 ? 9.602 0.955 26.453 1 96.44 123 LEU B N 1
ATOM 4234 C CA . LEU B 1 123 ? 8.492 0.856 25.516 1 96.44 123 LEU B CA 1
ATOM 4235 C C . LEU B 1 123 ? 7.582 -0.316 25.875 1 96.44 123 LEU B C 1
ATOM 4237 O O . LEU B 1 123 ? 6.355 -0.169 25.906 1 96.44 123 LEU B O 1
ATOM 4241 N N . ILE B 1 124 ? 8.156 -1.408 26.234 1 94.88 124 ILE B N 1
ATOM 4242 C CA . ILE B 1 124 ? 7.406 -2.623 26.531 1 94.88 124 ILE B CA 1
ATOM 4243 C C . ILE B 1 124 ? 6.598 -2.43 27.812 1 94.88 124 ILE B C 1
ATOM 4245 O O . ILE B 1 124 ? 5.387 -2.676 27.844 1 94.88 124 ILE B O 1
ATOM 4249 N N . THR B 1 125 ? 7.27 -1.968 28.844 1 95.81 125 THR B N 1
ATOM 4250 C CA . THR B 1 125 ? 6.609 -1.796 30.141 1 95.81 125 THR B CA 1
ATOM 4251 C C . THR B 1 125 ? 5.449 -0.809 30.031 1 95.81 125 THR B C 1
ATOM 4253 O O . THR B 1 125 ? 4.379 -1.031 30.594 1 95.81 125 THR B O 1
ATOM 4256 N N . THR B 1 126 ? 5.73 0.197 29.25 1 97.5 126 THR B N 1
ATOM 4257 C CA . THR B 1 126 ? 4.703 1.216 29.062 1 97.5 126 THR B CA 1
ATOM 4258 C C . THR B 1 126 ? 3.494 0.633 28.328 1 97.5 126 THR B C 1
ATOM 4260 O O . THR B 1 126 ? 2.354 0.854 28.734 1 97.5 126 THR B O 1
ATOM 4263 N N . LEU B 1 127 ? 3.723 -0.098 27.25 1 97.88 127 LEU B N 1
ATOM 4264 C CA . LEU B 1 127 ? 2.625 -0.642 26.469 1 97.88 127 LEU B CA 1
ATOM 4265 C C . LEU B 1 127 ? 1.884 -1.729 27.234 1 97.88 127 LEU B C 1
ATOM 4267 O O . LEU B 1 127 ? 0.658 -1.831 27.141 1 97.88 127 LEU B O 1
ATOM 4271 N N . VAL B 1 128 ? 2.604 -2.531 28.016 1 96.75 128 VAL B N 1
ATOM 4272 C CA . VAL B 1 128 ? 1.98 -3.559 28.844 1 96.75 128 VAL B CA 1
ATOM 4273 C C . VAL B 1 128 ? 1.027 -2.906 29.844 1 96.75 128 VAL B C 1
ATOM 4275 O O . VAL B 1 128 ? -0.115 -3.346 30 1 96.75 128 VAL B O 1
ATOM 4278 N N . LYS B 1 129 ? 1.512 -1.92 30.484 1 97.75 129 LYS B N 1
ATOM 4279 C CA . LYS B 1 129 ? 0.68 -1.211 31.438 1 97.75 129 LYS B CA 1
ATOM 4280 C C . LYS B 1 129 ? -0.554 -0.612 30.781 1 97.75 129 LYS B C 1
ATOM 4282 O O . LYS B 1 129 ? -1.661 -0.699 31.312 1 97.75 129 LYS B O 1
ATOM 4287 N N . ALA B 1 130 ? -0.329 0.004 29.578 1 98.06 130 ALA B N 1
ATOM 4288 C CA . ALA B 1 130 ? -1.449 0.6 28.859 1 98.06 130 ALA B CA 1
ATOM 4289 C C . ALA B 1 130 ? -2.5 -0.452 28.516 1 98.06 130 ALA B C 1
ATOM 4291 O O . ALA B 1 130 ? -3.699 -0.219 28.672 1 98.06 130 ALA B O 1
ATOM 4292 N N . GLU B 1 131 ? -2.053 -1.555 28 1 97.81 131 GLU B N 1
ATOM 4293 C CA . GLU B 1 131 ? -2.967 -2.643 27.656 1 97.81 131 GLU B CA 1
ATOM 4294 C C . GLU B 1 131 ? -3.736 -3.119 28.891 1 97.81 131 GLU B C 1
ATOM 4296 O O . GLU B 1 131 ? -4.957 -3.283 28.828 1 97.81 131 GLU B O 1
ATOM 4301 N N . GLN B 1 132 ? -3.068 -3.297 30.016 1 97.06 132 GLN B N 1
ATOM 4302 C CA . GLN B 1 132 ? -3.682 -3.77 31.25 1 97.06 132 GLN B CA 1
ATOM 4303 C C . GLN B 1 132 ? -4.707 -2.768 31.781 1 97.06 132 GLN B C 1
ATOM 4305 O O . GLN B 1 132 ? -5.789 -3.154 32.219 1 97.06 132 GLN B O 1
ATOM 4310 N N . ASP B 1 133 ? -4.289 -1.554 31.734 1 97.69 133 ASP B N 1
ATOM 4311 C CA . ASP B 1 133 ? -5.199 -0.508 32.188 1 97.69 133 ASP B CA 1
ATOM 4312 C C . ASP B 1 133 ? -6.484 -0.502 31.375 1 97.69 133 ASP B C 1
ATOM 4314 O O . ASP B 1 133 ? -7.578 -0.333 31.922 1 97.69 133 ASP B O 1
ATOM 4318 N N . LEU B 1 134 ? -6.348 -0.648 30.078 1 97.69 134 LEU B N 1
ATOM 4319 C CA . LEU B 1 134 ? -7.516 -0.653 29.203 1 97.69 134 LEU B CA 1
ATOM 4320 C C . LEU B 1 134 ? -8.391 -1.87 29.469 1 97.69 134 LEU B C 1
ATOM 4322 O O . LEU B 1 134 ? -9.617 -1.751 29.562 1 97.69 134 LEU B O 1
ATOM 4326 N N . LEU B 1 135 ? -7.824 -2.996 29.672 1 96.94 135 LEU B N 1
ATOM 4327 C CA . LEU B 1 135 ? -8.555 -4.223 29.969 1 96.94 135 LEU B CA 1
ATOM 4328 C C . LEU B 1 135 ? -9.289 -4.113 31.297 1 96.94 135 LEU B C 1
ATOM 4330 O O . LEU B 1 135 ? -10.406 -4.617 31.438 1 96.94 135 LEU B O 1
ATOM 4334 N N . ALA B 1 136 ? -8.695 -3.471 32.219 1 96.81 136 ALA B N 1
ATOM 4335 C CA . ALA B 1 136 ? -9.25 -3.357 33.562 1 96.81 136 ALA B CA 1
ATOM 4336 C C . ALA B 1 136 ? -10.305 -2.256 33.625 1 96.81 136 ALA B C 1
ATOM 4338 O O . ALA B 1 136 ? -11.07 -2.178 34.594 1 96.81 136 ALA B O 1
ATOM 4339 N N . SER B 1 137 ? -10.328 -1.442 32.656 1 96.81 137 SER B N 1
ATOM 4340 C CA . SER B 1 137 ? -11.156 -0.242 32.719 1 96.81 137 SER B CA 1
ATOM 4341 C C . SER B 1 137 ? -12.641 -0.589 32.656 1 96.81 137 SER B C 1
ATOM 4343 O O . SER B 1 137 ? -13.477 0.171 33.156 1 96.81 137 SER B O 1
ATOM 4345 N N . HIS B 1 138 ? -13.016 -1.677 32.031 1 96.19 138 HIS B N 1
ATOM 4346 C CA . HIS B 1 138 ? -14.406 -2.092 31.938 1 96.19 138 HIS B CA 1
ATOM 4347 C C . HIS B 1 138 ? -14.523 -3.576 31.609 1 96.19 138 HIS B C 1
ATOM 4349 O O . HIS B 1 138 ? -13.797 -4.078 30.734 1 96.19 138 HIS B O 1
ATOM 4355 N N . PRO B 1 139 ? -15.492 -4.246 32.125 1 95.81 139 PRO B N 1
ATOM 4356 C CA . PRO B 1 139 ? -15.617 -5.691 31.938 1 95.81 139 PRO B CA 1
ATOM 4357 C C . PRO B 1 139 ? -15.938 -6.059 30.5 1 95.81 139 PRO B C 1
ATOM 4359 O O . PRO B 1 139 ? -15.602 -7.156 30.047 1 95.81 139 PRO B O 1
ATOM 4362 N N . ALA B 1 140 ? -16.484 -5.18 29.797 1 95.62 140 ALA B N 1
ATOM 4363 C CA . ALA B 1 140 ? -16.875 -5.48 28.422 1 95.62 140 ALA B CA 1
ATOM 4364 C C . ALA B 1 140 ? -15.664 -5.484 27.484 1 95.62 140 ALA B C 1
ATOM 4366 O O . ALA B 1 140 ? -15.719 -6.02 26.375 1 95.62 140 ALA B O 1
ATOM 4367 N N . ILE B 1 141 ? -14.594 -4.824 27.906 1 96.31 141 ILE B N 1
ATOM 4368 C CA . ILE B 1 141 ? -13.375 -4.816 27.109 1 96.31 141 ILE B CA 1
ATOM 4369 C C . ILE B 1 141 ? -12.562 -6.082 27.391 1 96.31 141 ILE B C 1
ATOM 4371 O O . ILE B 1 141 ? -11.898 -6.18 28.438 1 96.31 141 ILE B O 1
ATOM 4375 N N . THR B 1 142 ? -12.625 -6.914 26.469 1 93.94 142 THR B N 1
ATOM 4376 C CA . THR B 1 142 ? -12.109 -8.258 26.734 1 93.94 142 THR B CA 1
ATOM 4377 C C . THR B 1 142 ? -10.727 -8.438 26.109 1 93.94 142 THR B C 1
ATOM 4379 O O . THR B 1 142 ? -10.031 -9.406 26.406 1 93.94 142 THR B O 1
ATOM 4382 N N . GLY B 1 143 ? -10.32 -7.504 25.219 1 93.69 143 GLY B N 1
ATOM 4383 C CA . GLY B 1 143 ? -9.016 -7.617 24.594 1 93.69 143 GLY B CA 1
ATOM 4384 C C . GLY B 1 143 ? -8.586 -6.348 23.891 1 93.69 143 GLY B C 1
ATOM 4385 O O . GLY B 1 143 ? -9.383 -5.434 23.688 1 93.69 143 GLY B O 1
ATOM 4386 N N . VAL B 1 144 ? -7.309 -6.336 23.578 1 94.81 144 VAL B N 1
ATOM 4387 C CA . VAL B 1 144 ? -6.707 -5.289 22.766 1 94.81 144 VAL B CA 1
ATOM 4388 C C . VAL B 1 144 ? -5.879 -5.922 21.641 1 94.81 144 VAL B C 1
ATOM 4390 O O . VAL B 1 144 ? -4.652 -5.793 21.625 1 94.81 144 VAL B O 1
ATOM 4393 N N . PRO B 1 145 ? -6.535 -6.434 20.656 1 88 145 PRO B N 1
ATOM 4394 C CA . PRO B 1 145 ? -5.836 -7.25 19.672 1 88 145 PRO B CA 1
ATOM 4395 C C . PRO B 1 145 ? -4.848 -6.441 18.828 1 88 145 PRO B C 1
ATOM 4397 O O . PRO B 1 145 ? -3.865 -6.992 18.328 1 88 145 PRO B O 1
ATOM 4400 N N . TYR B 1 146 ? -5.156 -5.199 18.578 1 91.19 146 TYR B N 1
ATOM 4401 C CA . TYR B 1 146 ? -4.262 -4.34 17.797 1 91.19 146 TYR B CA 1
ATOM 4402 C C . TYR B 1 146 ? -3.715 -3.209 18.672 1 91.19 146 TYR B C 1
ATOM 4404 O O . TYR B 1 146 ? -4.477 -2.379 19.172 1 91.19 146 TYR B O 1
ATOM 4412 N N . ASN B 1 147 ? -2.498 -3.309 18.922 1 96.38 147 ASN B N 1
ATOM 4413 C CA . ASN B 1 147 ? -1.826 -2.271 19.703 1 96.38 147 ASN B CA 1
ATOM 4414 C C . ASN B 1 147 ? -0.361 -2.131 19.297 1 96.38 147 ASN B C 1
ATOM 4416 O O . ASN B 1 147 ? 0.18 -2.988 18.594 1 96.38 147 ASN B O 1
ATOM 4420 N N . GLY B 1 148 ? 0.202 -1.015 19.625 1 97.31 148 GLY B N 1
ATOM 4421 C CA . GLY B 1 148 ? 1.612 -0.803 19.344 1 97.31 148 GLY B CA 1
ATOM 4422 C C . GLY B 1 148 ? 2.145 0.504 19.906 1 97.31 148 GLY B C 1
ATOM 4423 O O . GLY B 1 148 ? 1.379 1.44 20.141 1 97.31 148 GLY B O 1
ATOM 4424 N N . LEU B 1 149 ? 3.377 0.486 20.297 1 98.12 149 LEU B N 1
ATOM 4425 C CA . LEU B 1 149 ? 4.148 1.65 20.719 1 98.12 149 LEU B CA 1
ATOM 4426 C C . LEU B 1 149 ? 5.492 1.702 20.016 1 98.12 149 LEU B C 1
ATOM 4428 O O . LEU B 1 149 ? 6.199 0.695 19.938 1 98.12 149 LEU B O 1
ATOM 4432 N N . SER B 1 150 ? 5.758 2.85 19.391 1 97.44 150 SER B N 1
ATOM 4433 C CA . SER B 1 150 ? 6.996 2.928 18.609 1 97.44 150 SER B CA 1
ATOM 4434 C C . SER B 1 150 ? 7.617 4.316 18.719 1 97.44 150 SER B C 1
ATOM 4436 O O . SER B 1 150 ? 6.949 5.277 19.094 1 97.44 150 SER B O 1
ATOM 4438 N N . GLU B 1 151 ? 8.883 4.352 18.469 1 96.69 151 GLU B N 1
ATOM 4439 C CA . GLU B 1 151 ? 9.656 5.578 18.281 1 96.69 151 GLU B CA 1
ATOM 4440 C C . GLU B 1 151 ? 10.375 5.57 16.938 1 96.69 151 GLU B C 1
ATOM 4442 O O . GLU B 1 151 ? 10.836 4.523 16.469 1 96.69 151 GLU B O 1
ATOM 4447 N N . GLN B 1 152 ? 10.391 6.715 16.359 1 95.94 152 GLN B N 1
ATOM 4448 C CA . GLN B 1 152 ? 11.008 6.848 15.039 1 95.94 152 GLN B CA 1
ATOM 4449 C C . GLN B 1 152 ? 11.852 8.117 14.961 1 95.94 152 GLN B C 1
ATOM 4451 O O . GLN B 1 152 ? 11.461 9.164 15.469 1 95.94 152 GLN B O 1
ATOM 4456 N N . THR B 1 153 ? 13.039 7.988 14.461 1 95 153 THR B N 1
ATOM 4457 C CA . THR B 1 153 ? 13.867 9.133 14.086 1 95 153 THR B CA 1
ATOM 4458 C C . THR B 1 153 ? 14.023 9.203 12.57 1 95 153 THR B C 1
ATOM 4460 O O . THR B 1 153 ? 14.43 8.227 11.93 1 95 153 THR B O 1
ATOM 4463 N N . THR B 1 154 ? 13.672 10.32 12.008 1 94.12 154 THR B N 1
ATOM 4464 C CA . THR B 1 154 ? 13.758 10.523 10.57 1 94.12 154 THR B CA 1
ATOM 4465 C C . THR B 1 154 ? 14.742 11.633 10.227 1 94.12 154 THR B C 1
ATOM 4467 O O . THR B 1 154 ? 14.664 12.727 10.789 1 94.12 154 THR B O 1
ATOM 4470 N N . GLU B 1 155 ? 15.617 11.32 9.383 1 94.56 155 GLU B N 1
ATOM 4471 C CA . GLU B 1 155 ? 16.562 12.289 8.812 1 94.56 155 GLU B CA 1
ATOM 4472 C C . GLU B 1 155 ? 16.297 12.492 7.324 1 94.56 155 GLU B C 1
ATOM 4474 O O . GLU B 1 155 ? 16.109 11.523 6.582 1 94.56 155 GLU B O 1
ATOM 4479 N N . ARG B 1 156 ? 16.266 13.742 6.918 1 95.31 156 ARG B N 1
ATOM 4480 C CA . ARG B 1 156 ? 16.094 14.055 5.504 1 95.31 156 ARG B CA 1
ATOM 4481 C C . ARG B 1 156 ? 17.078 15.141 5.059 1 95.31 156 ARG B C 1
ATOM 4483 O O . ARG B 1 156 ? 17.469 16 5.855 1 95.31 156 ARG B O 1
ATOM 4490 N N . PHE B 1 157 ? 17.469 15.086 3.85 1 96.5 157 PHE B N 1
ATOM 4491 C CA . PHE B 1 157 ? 18.328 16.125 3.312 1 96.5 157 PHE B CA 1
ATOM 4492 C C . PHE B 1 157 ? 18.078 16.328 1.824 1 96.5 157 PHE B C 1
ATOM 4494 O O . PHE B 1 157 ? 17.469 15.484 1.173 1 96.5 157 PHE B O 1
ATOM 4501 N N . TYR B 1 158 ? 18.422 17.484 1.34 1 97.5 158 TYR B N 1
ATOM 4502 C CA . TYR B 1 158 ? 18.438 17.859 -0.07 1 97.5 158 TYR B CA 1
ATOM 4503 C C . TYR B 1 158 ? 19.672 18.656 -0.421 1 97.5 158 TYR B C 1
ATOM 4505 O O . TYR B 1 158 ? 20.078 19.562 0.322 1 97.5 158 TYR B O 1
ATOM 4513 N N . LEU B 1 159 ? 20.297 18.297 -1.479 1 97.25 159 LEU B N 1
ATOM 4514 C CA . LEU B 1 159 ? 21.422 19.078 -1.995 1 97.25 159 LEU B CA 1
ATOM 4515 C C . LEU B 1 159 ? 21.391 19.141 -3.518 1 97.25 159 LEU B C 1
ATOM 4517 O O . LEU B 1 159 ? 20.781 18.297 -4.164 1 97.25 159 LEU B O 1
ATOM 4521 N N . ASN B 1 160 ? 21.953 20.141 -4.047 1 97.38 160 ASN B N 1
ATOM 4522 C CA . ASN B 1 160 ? 22.047 20.219 -5.5 1 97.38 160 ASN B CA 1
ATOM 4523 C C . ASN B 1 160 ? 23.359 20.859 -5.957 1 97.38 160 ASN B C 1
ATOM 4525 O O . ASN B 1 160 ? 24.125 21.344 -5.137 1 97.38 160 ASN B O 1
ATOM 4529 N N . SER B 1 161 ? 23.656 20.781 -7.188 1 97.5 161 SER B N 1
ATOM 4530 C CA . SER B 1 161 ? 24.922 21.203 -7.781 1 97.5 161 SER B CA 1
ATOM 4531 C C . SER B 1 161 ? 25.047 22.719 -7.785 1 97.5 161 SER B C 1
ATOM 4533 O O . SER B 1 161 ? 26.125 23.266 -8.039 1 97.5 161 SER B O 1
ATOM 4535 N N . ALA B 1 162 ? 23.953 23.391 -7.465 1 96.75 162 ALA B N 1
ATOM 4536 C CA . ALA B 1 162 ? 24 24.844 -7.406 1 96.75 162 ALA B CA 1
ATOM 4537 C C . ALA B 1 162 ? 24.344 25.328 -6.004 1 96.75 162 ALA B C 1
ATOM 4539 O O . ALA B 1 162 ? 24.5 26.531 -5.773 1 96.75 162 ALA B O 1
ATOM 4540 N N . GLY B 1 163 ? 24.375 24.438 -5.117 1 95 163 GLY B N 1
ATOM 4541 C CA . GLY B 1 163 ? 24.859 24.828 -3.805 1 95 163 GLY B CA 1
ATOM 4542 C C . GLY B 1 163 ? 23.797 24.719 -2.719 1 95 163 GLY B C 1
ATOM 4543 O O . GLY B 1 163 ? 24.078 24.969 -1.547 1 95 163 GLY B O 1
ATOM 4544 N N . ALA B 1 164 ? 22.641 24.328 -3.041 1 96.56 164 ALA B N 1
ATOM 4545 C CA . ALA B 1 164 ? 21.609 24.125 -2.025 1 96.56 164 ALA B CA 1
ATOM 4546 C C . ALA B 1 164 ? 21.969 22.953 -1.112 1 96.56 164 ALA B C 1
ATOM 4548 O O . ALA B 1 164 ? 22.453 21.922 -1.578 1 96.56 164 ALA B O 1
ATOM 4549 N N . LYS B 1 165 ? 21.781 23.156 0.153 1 94.38 165 LYS B N 1
ATOM 4550 C CA . LYS B 1 165 ? 21.984 22.125 1.17 1 94.38 165 LYS B CA 1
ATOM 4551 C C . LYS B 1 165 ? 20.938 22.234 2.275 1 94.38 165 LYS B C 1
ATOM 4553 O O . LYS B 1 165 ? 20.875 23.25 2.982 1 94.38 165 LYS B O 1
ATOM 4558 N N . ARG B 1 166 ? 20.031 21.297 2.295 1 96 166 ARG B N 1
ATOM 4559 C CA . ARG B 1 166 ? 18.984 21.203 3.312 1 96 166 ARG B CA 1
ATOM 4560 C C . ARG B 1 166 ? 19.219 19.984 4.215 1 96 166 ARG B C 1
ATOM 4562 O O . ARG B 1 166 ? 19.703 18.953 3.762 1 96 166 ARG B O 1
ATOM 4569 N N . TYR B 1 167 ? 18.906 20.172 5.418 1 94.38 167 TYR B N 1
ATOM 4570 C CA . TYR B 1 167 ? 18.953 19.062 6.367 1 94.38 167 TYR B CA 1
ATOM 4571 C C . TYR B 1 167 ? 17.953 19.281 7.504 1 94.38 167 TYR B C 1
ATOM 4573 O O . TYR B 1 167 ? 17.766 20.406 7.957 1 94.38 167 TYR B O 1
ATOM 4581 N N . GLU B 1 168 ? 17.312 18.203 7.887 1 94.75 168 GLU B N 1
ATOM 4582 C CA . GLU B 1 168 ? 16.5 18.219 9.109 1 94.75 168 GLU B CA 1
ATOM 4583 C C . GLU B 1 168 ? 16.406 16.828 9.719 1 94.75 168 GLU B C 1
ATOM 4585 O O . GLU B 1 168 ? 16.516 15.82 9.008 1 94.75 168 GLU B O 1
ATOM 4590 N N . CYS B 1 169 ? 16.328 16.734 10.969 1 94.19 169 CYS B N 1
ATOM 4591 C CA . CYS B 1 169 ? 16.188 15.516 11.742 1 94.19 169 CYS B CA 1
ATOM 4592 C C . CYS B 1 169 ? 15.141 15.672 12.836 1 94.19 169 CYS B C 1
ATOM 4594 O O . CYS B 1 169 ? 15.133 16.672 13.555 1 94.19 169 CYS B O 1
ATOM 4596 N N . ARG B 1 170 ? 14.219 14.688 12.859 1 92.94 170 ARG B N 1
ATOM 4597 C CA . ARG B 1 170 ? 13.141 14.742 13.844 1 92.94 170 ARG B CA 1
ATOM 4598 C C . ARG B 1 170 ? 12.828 13.352 14.391 1 92.94 170 ARG B C 1
ATOM 4600 O O . ARG B 1 170 ? 13.188 12.344 13.781 1 92.94 170 ARG B O 1
ATOM 4607 N N . SER B 1 171 ? 12.312 13.328 15.562 1 93.81 171 SER B N 1
ATOM 4608 C CA . SER B 1 171 ? 11.867 12.078 16.156 1 93.81 171 SER B CA 1
ATOM 4609 C C . SER B 1 171 ? 10.43 12.188 16.656 1 93.81 171 SER B C 1
ATOM 4611 O O . SER B 1 171 ? 9.945 13.289 16.938 1 93.81 171 SER B O 1
ATOM 4613 N N . TYR B 1 172 ? 9.734 11.133 16.672 1 95.31 172 TYR B N 1
ATOM 4614 C CA . TYR B 1 172 ? 8.414 11.117 17.297 1 95.31 172 TYR B CA 1
ATOM 4615 C C . TYR B 1 172 ? 8.094 9.734 17.844 1 95.31 172 TYR B C 1
ATOM 4617 O O . TYR B 1 172 ? 8.781 8.758 17.531 1 95.31 172 TYR B O 1
ATOM 4625 N N . ALA B 1 173 ? 7.191 9.68 18.797 1 96.75 173 ALA B N 1
ATOM 4626 C CA . ALA B 1 173 ? 6.629 8.461 19.391 1 96.75 173 ALA B CA 1
ATOM 4627 C C . ALA B 1 173 ? 5.145 8.336 19.062 1 96.75 173 ALA B C 1
ATOM 4629 O O . ALA B 1 173 ? 4.441 9.344 18.938 1 96.75 173 ALA B O 1
ATOM 4630 N N . SER B 1 174 ? 4.719 7.16 18.891 1 97.56 174 SER B N 1
ATOM 4631 C CA . SER B 1 174 ? 3.309 6.926 18.594 1 97.56 174 SER B CA 1
ATOM 4632 C C . SER B 1 174 ? 2.793 5.684 19.297 1 97.56 174 SER B C 1
ATOM 4634 O O . SER B 1 174 ? 3.531 4.711 19.484 1 97.56 174 SER B O 1
ATOM 4636 N N . ILE B 1 175 ? 1.556 5.781 19.734 1 98.25 175 ILE B N 1
ATOM 4637 C CA . ILE B 1 175 ? 0.857 4.641 20.328 1 98.25 175 ILE B CA 1
ATOM 4638 C C . ILE B 1 175 ? -0.495 4.457 19.641 1 98.25 175 ILE B C 1
ATOM 4640 O O . ILE B 1 175 ? -1.152 5.438 19.281 1 98.25 175 ILE B O 1
ATOM 4644 N N . TYR B 1 176 ? -0.837 3.297 19.391 1 98 176 TYR B N 1
ATOM 4645 C CA . TYR B 1 176 ? -2.197 2.998 18.969 1 98 176 TYR B CA 1
ATOM 4646 C C . TYR B 1 176 ? -2.77 1.815 19.734 1 98 176 TYR B C 1
ATOM 4648 O O . TYR B 1 176 ? -2.051 0.861 20.047 1 98 176 TYR B O 1
ATOM 4656 N N . LEU B 1 177 ? -3.998 1.928 20.141 1 97.75 177 LEU B N 1
ATOM 4657 C CA . LEU B 1 177 ? -4.758 0.901 20.844 1 97.75 177 LEU B CA 1
ATOM 4658 C C . LEU B 1 177 ? -6.113 0.677 20.172 1 97.75 177 LEU B C 1
ATOM 4660 O O . LEU B 1 177 ? -6.867 1.629 19.953 1 97.75 177 LEU B O 1
ATOM 4664 N N . TYR B 1 178 ? -6.379 -0.518 19.859 1 95.31 178 TYR B N 1
ATOM 4665 C CA . TYR B 1 178 ? -7.699 -0.911 19.375 1 95.31 178 TYR B CA 1
ATOM 4666 C C . TYR B 1 178 ? -8.281 -2.025 20.234 1 95.31 178 TYR B C 1
ATOM 4668 O O . TYR B 1 178 ? -7.742 -3.133 20.281 1 95.31 178 TYR B O 1
ATOM 4676 N N . SER B 1 179 ? -9.398 -1.736 20.812 1 95.25 179 SER B N 1
ATOM 4677 C CA . SER B 1 179 ? -10.008 -2.654 21.781 1 95.25 179 SER B CA 1
ATOM 4678 C C . SER B 1 179 ? -11.039 -3.555 21.094 1 95.25 179 SER B C 1
ATOM 4680 O O . SER B 1 179 ? -11.508 -3.254 20 1 95.25 179 SER B O 1
ATOM 4682 N N . ARG B 1 180 ? -11.219 -4.625 21.734 1 91.44 180 ARG B N 1
ATOM 4683 C CA . ARG B 1 180 ? -12.328 -5.523 21.422 1 91.44 180 ARG B CA 1
ATOM 4684 C C . ARG B 1 180 ? -13.266 -5.66 22.625 1 91.44 180 ARG B C 1
ATOM 4686 O O . ARG B 1 180 ? -12.836 -6.02 23.719 1 91.44 180 ARG B O 1
ATOM 4693 N N . ALA B 1 181 ? -14.531 -5.363 22.375 1 93.88 181 ALA B N 1
ATOM 4694 C CA . ALA B 1 181 ? -15.547 -5.465 23.422 1 93.88 181 ALA B CA 1
ATOM 4695 C C . ALA B 1 181 ? -16.594 -6.504 23.062 1 93.88 181 ALA B C 1
ATOM 4697 O O . ALA B 1 181 ? -16.984 -6.629 21.891 1 93.88 181 ALA B O 1
ATOM 4698 N N . GLU B 1 182 ? -16.984 -7.184 24.062 1 91.88 182 GLU B N 1
ATOM 4699 C CA . GLU B 1 182 ? -17.984 -8.219 23.891 1 91.88 182 GLU B CA 1
ATOM 4700 C C . GLU B 1 182 ? -19.047 -8.148 24.984 1 91.88 182 GLU B C 1
ATOM 4702 O O . GLU B 1 182 ? -18.734 -7.836 26.141 1 91.88 182 GLU B O 1
ATOM 4707 N N . GLN B 1 183 ? -20.266 -8.281 24.547 1 90.38 183 GLN B N 1
ATOM 4708 C CA . GLN B 1 183 ? -21.406 -8.445 25.438 1 90.38 183 GLN B CA 1
ATOM 4709 C C . GLN B 1 183 ? -22.281 -9.617 24.984 1 90.38 183 GLN B C 1
ATOM 4711 O O . GLN B 1 183 ? -22.422 -9.867 23.797 1 90.38 183 GLN B O 1
ATOM 4716 N N . GLU B 1 184 ? -22.828 -10.273 25.906 1 90.06 184 GLU B N 1
ATOM 4717 C CA . GLU B 1 184 ? -23.656 -11.43 25.594 1 90.06 184 GLU B CA 1
ATOM 4718 C C . GLU B 1 184 ? -24.812 -11.039 24.672 1 90.06 184 GLU B C 1
ATOM 4720 O O . GLU B 1 184 ? -25.5 -10.047 24.906 1 90.06 184 GLU B O 1
ATOM 4725 N N . GLY B 1 185 ? -24.969 -11.766 23.688 1 87.44 185 GLY B N 1
ATOM 4726 C CA . GLY B 1 185 ? -26.078 -11.586 22.766 1 87.44 185 GLY B CA 1
ATOM 4727 C C . GLY B 1 185 ? -25.844 -10.492 21.75 1 87.44 185 GLY B C 1
ATOM 4728 O O . GLY B 1 185 ? -26.719 -10.188 20.938 1 87.44 185 GLY B O 1
ATOM 4729 N N . LYS B 1 186 ? -24.734 -9.883 21.875 1 87.12 186 LYS B N 1
ATOM 4730 C CA . LYS B 1 186 ? -24.438 -8.789 20.953 1 87.12 186 LYS B CA 1
ATOM 4731 C C . LYS B 1 186 ? -23.188 -9.086 20.125 1 87.12 186 LYS B C 1
ATOM 4733 O O . LYS B 1 186 ? -22.375 -9.93 20.5 1 87.12 186 LYS B O 1
ATOM 4738 N N . LYS B 1 187 ? -23.078 -8.414 18.969 1 81.81 187 LYS B N 1
ATOM 4739 C CA . LYS B 1 187 ? -21.875 -8.508 18.156 1 81.81 187 LYS B CA 1
ATOM 4740 C C . LYS B 1 187 ? -20.703 -7.77 18.812 1 81.81 187 LYS B C 1
ATOM 4742 O O . LYS B 1 187 ? -20.906 -6.73 19.453 1 81.81 187 LYS B O 1
ATOM 4747 N N . PRO B 1 188 ? -19.5 -8.336 18.656 1 86.81 188 PRO B N 1
ATOM 4748 C CA . PRO B 1 188 ? -18.344 -7.609 19.188 1 86.81 188 PRO B CA 1
ATOM 4749 C C . PRO B 1 188 ? -18.188 -6.223 18.562 1 86.81 188 PRO B C 1
ATOM 4751 O O . PRO B 1 188 ? -18.5 -6.023 17.391 1 86.81 188 PRO B O 1
ATOM 4754 N N . ARG B 1 189 ? -17.766 -5.324 19.359 1 89.56 189 ARG B N 1
ATOM 4755 C CA . ARG B 1 189 ? -17.5 -3.959 18.922 1 89.56 189 ARG B CA 1
ATOM 4756 C C . ARG B 1 189 ? -16.031 -3.596 19.141 1 89.56 189 ARG B C 1
ATOM 4758 O O . ARG B 1 189 ? -15.375 -4.16 20.016 1 89.56 189 ARG B O 1
ATOM 4765 N N . SER B 1 190 ? -15.523 -2.771 18.297 1 91.06 190 SER B N 1
ATOM 4766 C CA . SER B 1 190 ? -14.141 -2.316 18.406 1 91.06 190 SER B CA 1
ATOM 4767 C C . SER B 1 190 ? -14.047 -0.799 18.281 1 91.06 190 SER B C 1
ATOM 4769 O O . SER B 1 190 ? -14.93 -0.165 17.688 1 91.06 190 SER B O 1
ATOM 4771 N N . ALA B 1 191 ? -13.133 -0.23 18.875 1 92.81 191 ALA B N 1
ATOM 4772 C CA . ALA B 1 191 ? -12.773 1.176 18.734 1 92.81 191 ALA B CA 1
ATOM 4773 C C . ALA B 1 191 ? -11.273 1.383 18.953 1 92.81 191 ALA B C 1
ATOM 4775 O O . ALA B 1 191 ? -10.609 0.528 19.547 1 92.81 191 ALA B O 1
ATOM 4776 N N . GLY B 1 192 ? -10.789 2.432 18.391 1 94.69 192 GLY B N 1
ATOM 4777 C CA . GLY B 1 192 ? -9.359 2.658 18.531 1 94.69 192 GLY B CA 1
ATOM 4778 C C . GLY B 1 192 ? -8.977 4.129 18.5 1 94.69 192 GLY B C 1
ATOM 4779 O O . GLY B 1 192 ? -9.82 4.984 18.219 1 94.69 192 GLY B O 1
ATOM 4780 N N . GLU B 1 193 ? -7.805 4.344 18.922 1 96 193 GLU B N 1
ATOM 4781 C CA . GLU B 1 193 ? -7.207 5.676 18.953 1 96 193 GLU B CA 1
ATOM 4782 C C . GLU B 1 193 ? -5.695 5.609 18.75 1 96 193 GLU B C 1
ATOM 4784 O O . GLU B 1 193 ? -5.074 4.578 19.031 1 96 193 GLU B O 1
ATOM 4789 N N . MET B 1 194 ? -5.215 6.668 18.156 1 96.19 194 MET B N 1
ATOM 4790 C CA . MET B 1 194 ? -3.773 6.816 18 1 96.19 194 MET B CA 1
ATOM 4791 C C . MET B 1 194 ? -3.307 8.18 18.484 1 96.19 194 MET B C 1
ATOM 4793 O O . MET B 1 194 ? -3.984 9.188 18.266 1 96.19 194 MET B O 1
ATOM 4797 N N . LYS B 1 195 ? -2.203 8.172 19.188 1 97 195 LYS B N 1
ATOM 4798 C CA . LYS B 1 195 ? -1.566 9.398 19.641 1 97 195 LYS B CA 1
ATOM 4799 C C . LYS B 1 195 ? -0.118 9.477 19.172 1 97 195 LYS B C 1
ATOM 4801 O O . LYS B 1 195 ? 0.561 8.453 19.062 1 97 195 LYS B O 1
ATOM 4806 N N . ILE B 1 196 ? 0.28 10.648 18.797 1 96.31 196 ILE B N 1
ATOM 4807 C CA . ILE B 1 196 ? 1.656 10.898 18.391 1 96.31 196 ILE B CA 1
ATOM 4808 C C . ILE B 1 196 ? 2.219 12.086 19.172 1 96.31 196 ILE B C 1
ATOM 4810 O O . ILE B 1 196 ? 1.49 13.031 19.5 1 96.31 196 ILE B O 1
ATOM 4814 N N . SER B 1 197 ? 3.449 12.039 19.562 1 95.62 197 SER B N 1
ATOM 4815 C CA . SER B 1 197 ? 4.176 13.117 20.219 1 95.62 197 SER B CA 1
ATOM 4816 C C . SER B 1 197 ? 5.656 13.086 19.875 1 95.62 197 SER B C 1
ATOM 4818 O O . SER B 1 197 ? 6.105 12.203 19.141 1 95.62 197 SER B O 1
ATOM 4820 N N . ARG B 1 198 ? 6.402 14.039 20.312 1 93.06 198 ARG B N 1
ATOM 4821 C CA . ARG B 1 198 ? 7.816 14.156 19.984 1 93.06 198 ARG B CA 1
ATOM 4822 C C . ARG B 1 198 ? 8.625 13.039 20.625 1 93.06 198 ARG B C 1
ATOM 4824 O O . ARG B 1 198 ? 9.648 12.609 20.078 1 93.06 198 ARG B O 1
ATOM 4831 N N . ASP B 1 199 ? 8.156 12.68 21.812 1 94.31 199 ASP B N 1
ATOM 4832 C CA . ASP B 1 199 ? 8.844 11.617 22.531 1 94.31 199 ASP B CA 1
ATOM 4833 C C . ASP B 1 199 ? 7.879 10.812 23.406 1 94.31 199 ASP B C 1
ATOM 4835 O O . ASP B 1 199 ? 6.695 11.148 23.484 1 94.31 199 ASP B O 1
ATOM 4839 N N . LEU B 1 200 ? 8.43 9.734 23.953 1 96.06 200 LEU B N 1
ATOM 4840 C CA . LEU B 1 200 ? 7.602 8.852 24.766 1 96.06 200 LEU B CA 1
ATOM 4841 C C . LEU B 1 200 ? 7.062 9.586 25.984 1 96.06 200 LEU B C 1
ATOM 4843 O O . LEU B 1 200 ? 5.898 9.43 26.359 1 96.06 200 LEU B O 1
ATOM 4847 N N . ALA B 1 201 ? 7.844 10.445 26.594 1 94.31 201 ALA B N 1
ATOM 4848 C CA . ALA B 1 201 ? 7.5 11.117 27.844 1 94.31 201 ALA B CA 1
ATOM 4849 C C . ALA B 1 201 ? 6.309 12.055 27.641 1 94.31 201 ALA B C 1
ATOM 4851 O O . ALA B 1 201 ? 5.5 12.234 28.562 1 94.31 201 ALA B O 1
ATOM 4852 N N . SER B 1 202 ? 6.184 12.586 26.469 1 94.75 202 SER B N 1
ATOM 4853 C CA . SER B 1 202 ? 5.125 13.555 26.219 1 94.75 202 SER B CA 1
ATOM 4854 C C . SER B 1 202 ? 3.916 12.898 25.562 1 94.75 202 SER B C 1
ATOM 4856 O O . SER B 1 202 ? 2.928 13.57 25.25 1 94.75 202 SER B O 1
ATOM 4858 N N . LEU B 1 203 ? 4.02 11.648 25.344 1 96.44 203 LEU B N 1
ATOM 4859 C CA . LEU B 1 203 ? 2.928 10.93 24.688 1 96.44 203 LEU B CA 1
ATOM 4860 C C . LEU B 1 203 ? 1.71 10.852 25.609 1 96.44 203 LEU B C 1
ATOM 4862 O O . LEU B 1 203 ? 1.829 10.477 26.781 1 96.44 203 LEU B O 1
ATOM 4866 N N . ASP B 1 204 ? 0.588 11.242 25.156 1 96.56 204 ASP B N 1
ATOM 4867 C CA . ASP B 1 204 ? -0.642 11.273 25.938 1 96.56 204 ASP B CA 1
ATOM 4868 C C . ASP B 1 204 ? -1.286 9.891 26 1 96.56 204 ASP B C 1
ATOM 4870 O O . ASP B 1 204 ? -2.375 9.68 25.469 1 96.56 204 ASP B O 1
ATOM 4874 N N . ILE B 1 205 ? -0.703 9.016 26.781 1 97.69 205 ILE B N 1
ATOM 4875 C CA . ILE B 1 205 ? -1.161 7.637 26.891 1 97.69 205 ILE B CA 1
ATOM 4876 C C . ILE B 1 205 ? -2.506 7.598 27.609 1 97.69 205 ILE B C 1
ATOM 4878 O O . ILE B 1 205 ? -3.424 6.891 27.188 1 97.69 205 ILE B O 1
ATOM 4882 N N . ASP B 1 206 ? -2.648 8.391 28.641 1 97.19 206 ASP B N 1
ATOM 4883 C CA . ASP B 1 206 ? -3.898 8.438 29.391 1 97.19 206 ASP B CA 1
ATOM 4884 C C . ASP B 1 206 ? -5.055 8.898 28.5 1 97.19 206 ASP B C 1
ATOM 4886 O O . ASP B 1 206 ? -6.152 8.344 28.562 1 97.19 206 ASP B O 1
ATOM 4890 N N . GLY B 1 207 ? -4.711 9.93 27.719 1 96.81 207 GLY B N 1
ATOM 4891 C CA . GLY B 1 207 ? -5.734 10.391 26.797 1 96.81 207 GLY B CA 1
ATOM 4892 C C . GLY B 1 207 ? -6.133 9.336 25.781 1 96.81 207 GLY B C 1
ATOM 4893 O O . GLY B 1 207 ? -7.309 9.219 25.422 1 96.81 207 GLY B O 1
ATOM 4894 N N . CYS B 1 208 ? -5.184 8.602 25.297 1 97.5 208 CYS B N 1
ATOM 4895 C CA . CYS B 1 208 ? -5.469 7.516 24.375 1 97.5 208 CYS B CA 1
ATOM 4896 C C . CYS B 1 208 ? -6.379 6.477 25.016 1 97.5 208 CYS B C 1
ATOM 4898 O O . CYS B 1 208 ? -7.398 6.09 24.438 1 97.5 208 CYS B O 1
ATOM 4900 N N . LEU B 1 209 ? -6.031 6.094 26.25 1 97.69 209 LEU B N 1
ATOM 4901 C CA . LEU B 1 209 ? -6.793 5.094 26.984 1 97.69 209 LEU B CA 1
ATOM 4902 C C . LEU B 1 209 ? -8.227 5.555 27.219 1 97.69 209 LEU B C 1
ATOM 4904 O O . LEU B 1 209 ? -9.172 4.801 26.969 1 97.69 209 LEU B O 1
ATOM 4908 N N . GLN B 1 210 ? -8.352 6.723 27.625 1 97.56 210 GLN B N 1
ATOM 4909 C CA . GLN B 1 210 ? -9.672 7.273 27.906 1 97.56 210 GLN B CA 1
ATOM 4910 C C . GLN B 1 210 ? -10.539 7.316 26.656 1 97.56 210 GLN B C 1
ATOM 4912 O O . GLN B 1 210 ? -11.719 6.953 26.688 1 97.56 210 GLN B O 1
ATOM 4917 N N . THR B 1 211 ? -9.914 7.762 25.594 1 96.44 211 THR B N 1
ATOM 4918 C CA . THR B 1 211 ? -10.648 7.867 24.328 1 96.44 211 THR B CA 1
ATOM 4919 C C . THR B 1 211 ? -11.102 6.492 23.859 1 96.44 211 THR B C 1
ATOM 4921 O O . THR B 1 211 ? -12.266 6.312 23.469 1 96.44 211 THR B O 1
ATOM 4924 N N . VAL B 1 212 ? -10.219 5.516 23.875 1 97.5 212 VAL B N 1
ATOM 4925 C CA . VAL B 1 212 ? -10.555 4.168 23.422 1 97.5 212 VAL B CA 1
ATOM 4926 C C . VAL B 1 212 ? -11.664 3.592 24.297 1 97.5 212 VAL B C 1
ATOM 4928 O O . VAL B 1 212 ? -12.625 3.014 23.781 1 97.5 212 VAL B O 1
ATOM 4931 N N . LYS B 1 213 ? -11.523 3.797 25.625 1 97.5 213 LYS B N 1
ATOM 4932 C CA . LYS B 1 213 ? -12.539 3.301 26.547 1 97.5 213 LYS B CA 1
ATOM 4933 C C . LYS B 1 213 ? -13.898 3.91 26.25 1 97.5 213 LYS B C 1
ATOM 4935 O O . LYS B 1 213 ? -14.883 3.186 26.062 1 97.5 213 LYS B O 1
ATOM 4940 N N . GLU B 1 214 ? -13.945 5.184 26.156 1 96.38 214 GLU B N 1
ATOM 4941 C CA . GLU B 1 214 ? -15.203 5.891 25.953 1 96.38 214 GLU B CA 1
ATOM 4942 C C . GLU B 1 214 ? -15.844 5.516 24.625 1 96.38 214 GLU B C 1
ATOM 4944 O O . GLU B 1 214 ? -17.047 5.25 24.547 1 96.38 214 GLU B O 1
ATOM 4949 N N . LYS B 1 215 ? -15.023 5.508 23.578 1 95.44 215 LYS B N 1
ATOM 4950 C CA . LYS B 1 215 ? -15.547 5.16 22.25 1 95.44 215 LYS B CA 1
ATOM 4951 C C . LYS B 1 215 ? -16.047 3.719 22.219 1 95.44 215 LYS B C 1
ATOM 4953 O O . LYS B 1 215 ? -17.125 3.441 21.688 1 95.44 215 LYS B O 1
ATOM 4958 N N . THR B 1 216 ? -15.266 2.818 22.781 1 95.25 216 THR B N 1
ATOM 4959 C CA . THR B 1 216 ? -15.641 1.409 22.797 1 95.25 216 THR B CA 1
ATOM 4960 C C . THR B 1 216 ? -16.984 1.21 23.5 1 95.25 216 THR B C 1
ATOM 4962 O O . THR B 1 216 ? -17.875 0.557 22.969 1 95.25 216 THR B O 1
ATOM 4965 N N . LEU B 1 217 ? -17.141 1.815 24.672 1 95.44 217 LEU B N 1
ATOM 4966 C CA . LEU B 1 217 ? -18.359 1.658 25.453 1 95.44 217 LEU B CA 1
ATOM 4967 C C . LEU B 1 217 ? -19.547 2.303 24.75 1 95.44 217 LEU B C 1
ATOM 4969 O O . LEU B 1 217 ? -20.656 1.782 24.797 1 95.44 217 LEU B O 1
ATOM 4973 N N . SER B 1 218 ? -19.266 3.377 24.047 1 94.75 218 SER B N 1
ATOM 4974 C CA . SER B 1 218 ? -20.328 4.105 23.359 1 94.75 218 SER B CA 1
ATOM 4975 C C . SER B 1 218 ? -20.859 3.314 22.172 1 94.75 218 SER B C 1
ATOM 4977 O O . SER B 1 218 ? -21.953 3.572 21.688 1 94.75 218 SER B O 1
ATOM 4979 N N . HIS B 1 219 ? -20.109 2.303 21.703 1 94.81 219 HIS B N 1
ATOM 4980 C CA . HIS B 1 219 ? -20.516 1.551 20.516 1 94.81 219 HIS B CA 1
ATOM 4981 C C . HIS B 1 219 ? -21.188 0.241 20.906 1 94.81 219 HIS B C 1
ATOM 4983 O O . HIS B 1 219 ? -21.641 -0.509 20.031 1 94.81 219 HIS B O 1
ATOM 4989 N N . LEU B 1 220 ? -21.344 0.017 22.203 1 92.75 220 LEU B N 1
ATOM 4990 C CA . LEU B 1 220 ? -21.906 -1.247 22.656 1 92.75 220 LEU B CA 1
ATOM 4991 C C . LEU B 1 220 ? -23.422 -1.271 22.453 1 92.75 220 LEU B C 1
ATOM 4993 O O . LEU B 1 220 ? -24 -2.334 22.219 1 92.75 220 LEU B O 1
ATOM 4997 N N . ASP B 1 221 ? -24 -0.114 22.594 1 90.81 221 ASP B N 1
ATOM 4998 C CA . ASP B 1 221 ? -25.438 -0.023 22.375 1 90.81 221 ASP B CA 1
ATOM 4999 C C . ASP B 1 221 ? -25.75 0.476 20.969 1 90.81 221 ASP B C 1
ATOM 5001 O O . ASP B 1 221 ? -26.125 1.638 20.781 1 90.81 221 ASP B O 1
ATOM 5005 N N . TYR B 1 222 ? -25.719 -0.459 20.047 1 94.31 222 TYR B N 1
ATOM 5006 C CA . TYR B 1 222 ? -25.906 -0.076 18.656 1 94.31 222 TYR B CA 1
ATOM 5007 C C . TYR B 1 222 ? -27.297 -0.486 18.156 1 94.31 222 TYR B C 1
ATOM 5009 O O . TYR B 1 222 ? -27.922 -1.393 18.719 1 94.31 222 TYR B O 1
ATOM 5017 N N . ARG B 1 223 ? -27.797 0.26 17.188 1 94.44 223 ARG B N 1
ATOM 5018 C CA . ARG B 1 223 ? -29.047 -0.032 16.484 1 94.44 223 ARG B CA 1
ATOM 5019 C C . ARG B 1 223 ? -28.922 0.294 14.992 1 94.44 223 ARG B C 1
ATOM 5021 O O . ARG B 1 223 ? -28.094 1.108 14.602 1 94.44 223 ARG B O 1
ATOM 5028 N N . PRO B 1 224 ? -29.688 -0.448 14.172 1 94.25 224 PRO B N 1
ATOM 5029 C CA . PRO B 1 224 ? -29.719 -0.036 12.766 1 94.25 224 PRO B CA 1
ATOM 5030 C C . PRO B 1 224 ? -30.297 1.366 12.57 1 94.25 224 PRO B C 1
ATOM 5032 O O . PRO B 1 224 ? -30.984 1.882 13.453 1 94.25 224 PRO B O 1
ATOM 5035 N N . ILE B 1 225 ? -29.984 1.954 11.508 1 95.69 225 ILE B N 1
ATOM 5036 C CA . ILE B 1 225 ? -30.516 3.271 11.164 1 95.69 225 ILE B CA 1
ATOM 5037 C C . ILE B 1 225 ? -31.312 3.189 9.867 1 95.69 225 ILE B C 1
ATOM 5039 O O . ILE B 1 225 ? -30.906 2.496 8.93 1 95.69 225 ILE B O 1
ATOM 5043 N N . PRO B 1 226 ? -32.5 3.83 9.789 1 95.12 226 PRO B N 1
ATOM 5044 C CA . PRO B 1 226 ? -33.25 3.854 8.523 1 95.12 226 PRO B CA 1
ATOM 5045 C C . PRO B 1 226 ? -32.5 4.613 7.426 1 95.12 226 PRO B C 1
ATOM 5047 O O . PRO B 1 226 ? -31.875 5.637 7.695 1 95.12 226 PRO B O 1
ATOM 5050 N N . THR B 1 227 ? -32.531 3.969 6.254 1 93.25 227 THR B N 1
ATOM 5051 C CA . THR B 1 227 ? -32 4.668 5.09 1 93.25 227 THR B CA 1
ATOM 5052 C C . THR B 1 227 ? -32.719 6 4.883 1 93.25 227 THR B C 1
ATOM 5054 O O . THR B 1 227 ? -33.938 6.086 5.047 1 93.25 227 THR B O 1
ATOM 5057 N N . GLY B 1 228 ? -31.984 7.035 4.527 1 95.44 228 GLY B N 1
ATOM 5058 C CA . GLY B 1 228 ? -32.594 8.344 4.305 1 95.44 228 GLY B CA 1
ATOM 5059 C C . GLY B 1 228 ? -31.547 9.461 4.234 1 95.44 228 GLY B C 1
ATOM 5060 O O . GLY B 1 228 ? -30.344 9.195 4.152 1 95.44 228 GLY B O 1
ATOM 5061 N N . LYS B 1 229 ? -32.094 10.688 4.199 1 96.44 229 LYS B N 1
ATOM 5062 C CA . LYS B 1 229 ? -31.234 11.867 4.254 1 96.44 229 LYS B CA 1
ATOM 5063 C C . LYS B 1 229 ? -31.141 12.414 5.676 1 96.44 229 LYS B C 1
ATOM 5065 O O . LYS B 1 229 ? -32.125 12.445 6.402 1 96.44 229 LYS B O 1
ATOM 5070 N N . TYR B 1 230 ? -29.922 12.75 6.062 1 98.06 230 TYR B N 1
ATOM 5071 C CA . TYR B 1 230 ? -29.672 13.242 7.414 1 98.06 230 TYR B CA 1
ATOM 5072 C C . TYR B 1 230 ? -28.75 14.461 7.395 1 98.06 230 TYR B C 1
ATOM 5074 O O . TYR B 1 230 ? -28 14.664 6.441 1 98.06 230 TYR B O 1
ATOM 5082 N N . THR B 1 231 ? -28.938 15.32 8.438 1 97.94 231 THR B N 1
ATOM 5083 C CA . THR B 1 231 ? -27.812 16.172 8.781 1 97.94 231 THR B CA 1
ATOM 5084 C C . THR B 1 231 ? -26.672 15.352 9.391 1 97.94 231 THR B C 1
ATOM 5086 O O . THR B 1 231 ? -26.906 14.547 10.289 1 97.94 231 THR B O 1
ATOM 5089 N N . VAL B 1 232 ? -25.5 15.508 8.836 1 98.62 232 VAL B N 1
ATOM 5090 C CA . VAL B 1 232 ? -24.359 14.727 9.258 1 98.62 232 VAL B CA 1
ATOM 5091 C C . VAL B 1 232 ? -23.312 15.641 9.891 1 98.62 232 VAL B C 1
ATOM 5093 O O . VAL B 1 232 ? -23.047 16.734 9.383 1 98.62 232 VAL B O 1
ATOM 5096 N N . VAL B 1 233 ? -22.797 15.273 11.016 1 98.69 233 VAL B N 1
ATOM 5097 C CA . VAL B 1 233 ? -21.672 15.945 11.656 1 98.69 233 VAL B CA 1
ATOM 5098 C C . VAL B 1 233 ? -20.422 15.094 11.508 1 98.69 233 VAL B C 1
ATOM 5100 O O . VAL B 1 233 ? -20.359 13.977 12.016 1 98.69 233 VAL B O 1
ATOM 5103 N N . PHE B 1 234 ? -19.422 15.617 10.82 1 98.62 234 PHE B N 1
ATOM 5104 C CA . PHE B 1 234 ? -18.141 14.93 10.688 1 98.62 234 PHE B CA 1
ATOM 5105 C C . PHE B 1 234 ? -17.203 15.305 11.828 1 98.62 234 PHE B C 1
ATOM 5107 O O . PHE B 1 234 ? -17.031 16.484 12.141 1 98.62 234 PHE B O 1
ATOM 5114 N N . SER B 1 235 ? -16.625 14.273 12.398 1 98 235 SER B N 1
ATOM 5115 C CA . SER B 1 235 ? -15.5 14.531 13.281 1 98 235 SER B CA 1
ATOM 5116 C C . SER B 1 235 ? -14.328 15.133 12.516 1 98 235 SER B C 1
ATOM 5118 O O . SER B 1 235 ? -14.336 15.156 11.281 1 98 235 SER B O 1
ATOM 5120 N N . ALA B 1 236 ? -13.32 15.594 13.289 1 98.06 236 ALA B N 1
ATOM 5121 C CA . ALA B 1 236 ? -12.109 16.125 12.672 1 98.06 236 ALA B CA 1
ATOM 5122 C C . ALA B 1 236 ? -11.461 15.078 11.766 1 98.06 236 ALA B C 1
ATOM 5124 O O . ALA B 1 236 ? -11.133 15.359 10.609 1 98.06 236 ALA B O 1
ATOM 5125 N N . ARG B 1 237 ? -11.297 13.875 12.227 1 96.44 237 ARG B N 1
ATOM 5126 C CA . ARG B 1 237 ? -10.633 12.812 11.484 1 96.44 237 ARG B CA 1
ATOM 5127 C C . ARG B 1 237 ? -11.406 12.461 10.219 1 96.44 237 ARG B C 1
ATOM 5129 O O . ARG B 1 237 ? -10.812 12.281 9.148 1 96.44 237 ARG B O 1
ATOM 5136 N N . ALA B 1 238 ? -12.719 12.375 10.359 1 97.88 238 ALA B N 1
ATOM 5137 C CA . ALA B 1 238 ? -13.562 12.016 9.227 1 97.88 238 ALA B CA 1
ATOM 5138 C C . ALA B 1 238 ? -13.484 13.07 8.125 1 97.88 238 ALA B C 1
ATOM 5140 O O . ALA B 1 238 ? -13.297 12.742 6.953 1 97.88 238 ALA B O 1
ATOM 5141 N N . PHE B 1 239 ? -13.641 14.312 8.516 1 98.44 239 PHE B N 1
ATOM 5142 C CA . PHE B 1 239 ? -13.656 15.383 7.516 1 98.44 239 PHE B CA 1
ATOM 5143 C C . PHE B 1 239 ? -12.297 15.516 6.844 1 98.44 239 PHE B C 1
ATOM 5145 O O . PHE B 1 239 ? -12.211 15.703 5.629 1 98.44 239 PHE B O 1
ATOM 5152 N N . LEU B 1 240 ? -11.25 15.398 7.629 1 98.25 240 LEU B N 1
ATOM 5153 C CA . LEU B 1 240 ? -9.906 15.484 7.082 1 98.25 240 LEU B CA 1
ATOM 5154 C C . LEU B 1 240 ? -9.633 14.336 6.117 1 98.25 240 LEU B C 1
ATOM 5156 O O . LEU B 1 240 ? -8.93 14.508 5.117 1 98.25 240 LEU B O 1
ATOM 5160 N N . SER B 1 241 ? -10.18 13.188 6.457 1 97.06 241 SER B N 1
ATOM 5161 C CA . SER B 1 241 ? -10.039 12.055 5.551 1 97.06 241 SER B CA 1
ATOM 5162 C C . SER B 1 241 ? -10.695 12.336 4.203 1 97.06 241 SER B C 1
ATOM 5164 O O . SER B 1 241 ? -10.156 11.977 3.154 1 97.06 241 SER B O 1
ATOM 5166 N N . LEU B 1 242 ? -11.828 12.961 4.199 1 96.38 242 LEU B N 1
ATOM 5167 C CA . LEU B 1 242 ? -12.508 13.336 2.967 1 96.38 242 LEU B CA 1
ATOM 5168 C C . LEU B 1 242 ? -11.703 14.375 2.199 1 96.38 242 LEU B C 1
ATOM 5170 O O . LEU B 1 242 ? -11.539 14.266 0.982 1 96.38 242 LEU B O 1
ATOM 5174 N N . LEU B 1 243 ? -11.258 15.328 2.975 1 97.06 243 LEU B N 1
ATOM 5175 C CA . LEU B 1 243 ? -10.445 16.375 2.365 1 97.06 243 LEU B CA 1
ATOM 5176 C C . LEU B 1 243 ? -9.227 15.773 1.672 1 97.06 243 LEU B C 1
ATOM 5178 O O . LEU B 1 243 ? -8.875 16.172 0.562 1 97.06 243 LEU B O 1
ATOM 5182 N N . GLY B 1 244 ? -8.617 14.836 2.354 1 97.12 244 GLY B N 1
ATOM 5183 C CA . GLY B 1 244 ? -7.453 14.172 1.785 1 97.12 244 GLY B CA 1
ATOM 5184 C C . GLY B 1 244 ? -7.789 13.32 0.576 1 97.12 244 GLY B C 1
ATOM 5185 O O . GLY B 1 244 ? -7.023 13.281 -0.393 1 97.12 244 GLY B O 1
ATOM 5186 N N . ALA B 1 245 ? -8.898 12.641 0.622 1 96 245 ALA B N 1
ATOM 5187 C CA . ALA B 1 245 ? -9.312 11.758 -0.466 1 96 245 ALA B CA 1
ATOM 5188 C C . ALA B 1 245 ? -9.578 12.547 -1.742 1 96 245 ALA B C 1
ATOM 5190 O O . ALA B 1 245 ? -9.461 12.016 -2.848 1 96 245 ALA B O 1
ATOM 5191 N N . PHE B 1 246 ? -9.906 13.773 -1.644 1 97 246 PHE B N 1
ATOM 5192 C CA . PHE B 1 246 ? -10.219 14.602 -2.801 1 97 246 PHE B CA 1
ATOM 5193 C C . PHE B 1 246 ? -9.195 15.719 -2.959 1 97 246 PHE B C 1
ATOM 5195 O O . PHE B 1 246 ? -9.547 16.828 -3.359 1 97 246 PHE B O 1
ATOM 5202 N N . SER B 1 247 ? -7.965 15.352 -2.635 1 97.62 247 SER B N 1
ATOM 5203 C CA . SER B 1 247 ? -6.871 16.312 -2.699 1 97.62 247 SER B CA 1
ATOM 5204 C C . SER B 1 247 ? -6.598 16.75 -4.137 1 97.62 247 SER B C 1
ATOM 5206 O O . SER B 1 247 ? -5.934 17.766 -4.371 1 97.62 247 SER B O 1
ATOM 5208 N N . ASN B 1 248 ? -7.086 15.984 -5.129 1 96.56 248 ASN B N 1
ATOM 5209 C CA . ASN B 1 248 ? -6.91 16.359 -6.523 1 96.56 248 ASN B CA 1
ATOM 5210 C C . ASN B 1 248 ? -7.508 17.734 -6.812 1 96.56 248 ASN B C 1
ATOM 5212 O O . ASN B 1 248 ? -7.109 18.406 -7.77 1 96.56 248 ASN B O 1
ATOM 5216 N N . LEU B 1 249 ? -8.398 18.188 -5.996 1 97 249 LEU B N 1
ATOM 5217 C CA . LEU B 1 249 ? -9.086 19.469 -6.121 1 97 249 LEU B CA 1
ATOM 5218 C C . LEU B 1 249 ? -8.102 20.625 -6.023 1 97 249 LEU B C 1
ATOM 5220 O O . LEU B 1 249 ? -8.297 21.672 -6.648 1 97 249 LEU B O 1
ATOM 5224 N N . TYR B 1 250 ? -7.055 20.438 -5.258 1 97.94 250 TYR B N 1
ATOM 5225 C CA . TYR B 1 250 ? -6.129 21.547 -5.023 1 97.94 250 TYR B CA 1
ATOM 5226 C C . TYR B 1 250 ? -4.691 21.109 -5.289 1 97.94 250 TYR B C 1
ATOM 5228 O O . TYR B 1 250 ? -3.748 21.734 -4.797 1 97.94 250 TYR B O 1
ATOM 5236 N N . ASN B 1 251 ? -4.523 20.031 -5.926 1 98 251 ASN B N 1
ATOM 5237 C CA . ASN B 1 251 ? -3.248 19.547 -6.441 1 98 251 ASN B CA 1
ATOM 5238 C C . ASN B 1 251 ? -2.977 20.078 -7.848 1 98 251 ASN B C 1
ATOM 5240 O O . ASN B 1 251 ? -3.611 19.641 -8.812 1 98 251 ASN B O 1
ATOM 5244 N N . ALA B 1 252 ? -2 20.938 -7.977 1 98 252 ALA B N 1
ATOM 5245 C CA . ALA B 1 252 ? -1.749 21.609 -9.242 1 98 252 ALA B CA 1
ATOM 5246 C C . ALA B 1 252 ? -1.385 20.609 -10.336 1 98 252 ALA B C 1
ATOM 5248 O O . ALA B 1 252 ? -1.739 20.797 -11.5 1 98 252 ALA B O 1
ATOM 5249 N N . GLN B 1 253 ? -0.657 19.562 -9.93 1 95.19 253 GLN B N 1
ATOM 5250 C CA . GLN B 1 253 ? -0.283 18.562 -10.922 1 95.19 253 GLN B CA 1
ATOM 5251 C C . GLN B 1 253 ? -1.509 17.812 -11.43 1 95.19 253 GLN B C 1
ATOM 5253 O O . GLN B 1 253 ? -1.623 17.547 -12.625 1 95.19 253 GLN B O 1
ATOM 5258 N N . SER B 1 254 ? -2.393 17.516 -10.547 1 95.19 254 SER B N 1
ATOM 5259 C CA . SER B 1 254 ? -3.625 16.844 -10.953 1 95.19 254 SER B CA 1
ATOM 5260 C C . SER B 1 254 ? -4.422 17.703 -11.93 1 95.19 254 SER B C 1
ATOM 5262 O O . SER B 1 254 ? -5.02 17.188 -12.875 1 95.19 254 SER B O 1
ATOM 5264 N N . ILE B 1 255 ? -4.457 18.938 -11.688 1 95.75 255 ILE B N 1
ATOM 5265 C CA . ILE B 1 255 ? -5.176 19.875 -12.555 1 95.75 255 ILE B CA 1
ATOM 5266 C C . ILE B 1 255 ? -4.531 19.875 -13.945 1 95.75 255 ILE B C 1
ATOM 5268 O O . ILE B 1 255 ? -5.227 19.781 -14.961 1 95.75 255 ILE B O 1
ATOM 5272 N N . LEU B 1 256 ? -3.227 20 -13.961 1 93.12 256 LEU B N 1
ATOM 5273 C CA . LEU B 1 256 ? -2.514 20 -15.234 1 93.12 256 LEU B CA 1
ATOM 5274 C C . LEU B 1 256 ? -2.738 18.688 -15.984 1 93.12 256 LEU B C 1
ATOM 5276 O O . LEU B 1 256 ? -2.797 18.672 -17.219 1 93.12 256 LEU B O 1
ATOM 5280 N N . ASP B 1 257 ? -2.867 17.625 -15.242 1 87.5 257 ASP B N 1
ATOM 5281 C CA . ASP B 1 257 ? -3.053 16.312 -15.844 1 87.5 257 ASP B CA 1
ATOM 5282 C C . ASP B 1 257 ? -4.52 16.078 -16.203 1 87.5 257 ASP B C 1
ATOM 5284 O O . ASP B 1 257 ? -4.879 15 -16.688 1 87.5 257 ASP B O 1
ATOM 5288 N N . LYS B 1 258 ? -5.363 17.062 -15.93 1 87.19 258 LYS B N 1
ATOM 5289 C CA . LYS B 1 258 ? -6.805 16.953 -16.156 1 87.19 258 LYS B CA 1
ATOM 5290 C C . LYS B 1 258 ? -7.395 15.781 -15.367 1 87.19 258 LYS B C 1
ATOM 5292 O O . LYS B 1 258 ? -8.227 15.039 -15.883 1 87.19 258 LYS B O 1
ATOM 5297 N N . GLN B 1 259 ? -6.82 15.562 -14.203 1 87.62 259 GLN B N 1
ATOM 5298 C CA . GLN B 1 259 ? -7.277 14.547 -13.258 1 87.62 259 GLN B CA 1
ATOM 5299 C C . GLN B 1 259 ? -7.672 15.18 -11.93 1 87.62 259 GLN B C 1
ATOM 5301 O O . GLN B 1 259 ? -7.219 14.742 -10.867 1 87.62 259 GLN B O 1
ATOM 5306 N N . SER B 1 260 ? -8.492 16.125 -12.086 1 93.81 260 SER B N 1
ATOM 5307 C CA . SER B 1 260 ? -8.891 16.906 -10.914 1 93.81 260 SER B CA 1
ATOM 5308 C C . SER B 1 260 ? -10.367 17.297 -10.992 1 93.81 260 SER B C 1
ATOM 5310 O O . SER B 1 260 ? -10.953 17.328 -12.078 1 93.81 260 SER B O 1
ATOM 5312 N N . LEU B 1 261 ? -10.938 17.547 -9.852 1 93.19 261 LEU B N 1
ATOM 5313 C CA . LEU B 1 261 ? -12.281 18.109 -9.773 1 93.19 261 LEU B CA 1
ATOM 5314 C C . LEU B 1 261 ? -12.273 19.594 -10.164 1 93.19 261 LEU B C 1
ATOM 5316 O O . LEU B 1 261 ? -13.328 20.188 -10.359 1 93.19 261 LEU B O 1
ATOM 5320 N N . ALA B 1 262 ? -11.094 20.141 -10.281 1 95.62 262 ALA B N 1
ATOM 5321 C CA . ALA B 1 262 ? -10.938 21.562 -10.602 1 95.62 262 ALA B CA 1
ATOM 5322 C C . ALA B 1 262 ? -10.148 21.75 -11.898 1 95.62 262 ALA B C 1
ATOM 5324 O O . ALA B 1 262 ? -9.516 20.797 -12.391 1 95.62 262 ALA B O 1
ATOM 5325 N N . THR B 1 263 ? -10.32 22.875 -12.453 1 95.38 263 THR B N 1
ATOM 5326 C CA . THR B 1 263 ? -9.5 23.359 -13.555 1 95.38 263 THR B CA 1
ATOM 5327 C C . THR B 1 263 ? -8.789 24.656 -13.172 1 95.38 263 THR B C 1
ATOM 5329 O O . THR B 1 263 ? -8.969 25.156 -12.062 1 95.38 263 THR B O 1
ATOM 5332 N N . LYS B 1 264 ? -7.953 25.188 -14.102 1 94.56 264 LYS B N 1
ATOM 5333 C CA . LYS B 1 264 ? -7.273 26.469 -13.852 1 94.56 264 LYS B CA 1
ATOM 5334 C C . LYS B 1 264 ? -8.273 27.594 -13.625 1 94.56 264 LYS B C 1
ATOM 5336 O O . LYS B 1 264 ? -8.031 28.484 -12.82 1 94.56 264 LYS B O 1
ATOM 5341 N N . GLU B 1 265 ? -9.375 27.453 -14.25 1 96 265 GLU B N 1
ATOM 5342 C CA . GLU B 1 265 ? -10.391 28.5 -14.195 1 96 265 GLU B CA 1
ATOM 5343 C C . GLU B 1 265 ? -11.172 28.438 -12.883 1 96 265 GLU B C 1
ATOM 5345 O O . GLU B 1 265 ? -11.883 29.375 -12.531 1 96 265 GLU B O 1
ATOM 5350 N N . THR B 1 266 ? -11.016 27.328 -12.188 1 96.94 266 THR B N 1
ATOM 5351 C CA . THR B 1 266 ? -11.719 27.172 -10.922 1 96.94 266 THR B CA 1
ATOM 5352 C C . THR B 1 266 ? -11.102 28.062 -9.852 1 96.94 266 THR B C 1
ATOM 5354 O O . THR B 1 266 ? -11.773 28.438 -8.883 1 96.94 266 THR B O 1
ATOM 5357 N N . LEU B 1 267 ? -9.859 28.375 -10.062 1 96.62 267 LEU B N 1
ATOM 5358 C CA . LEU B 1 267 ? -9.188 29.266 -9.117 1 96.62 267 LEU B CA 1
ATOM 5359 C C . LEU B 1 267 ? -9.883 30.625 -9.055 1 96.62 267 LEU B C 1
ATOM 5361 O O . LEU B 1 267 ? -10.195 31.219 -10.086 1 96.62 267 LEU B O 1
ATOM 5365 N N . GLY B 1 268 ? -10.18 30.984 -7.844 1 97.12 268 GLY B N 1
ATOM 5366 C CA . GLY B 1 268 ? -10.828 32.281 -7.656 1 97.12 268 GLY B CA 1
ATOM 5367 C C . GLY B 1 268 ? -12.344 32.156 -7.641 1 97.12 268 GLY B C 1
ATOM 5368 O O . GLY B 1 268 ? -13.031 33.188 -7.469 1 97.12 268 GLY B O 1
ATOM 5369 N N . THR B 1 269 ? -12.859 31.016 -7.734 1 98.12 269 THR B N 1
ATOM 5370 C CA . THR B 1 269 ? -14.305 30.859 -7.742 1 98.12 269 THR B CA 1
ATOM 5371 C C . THR B 1 269 ? -14.789 30.219 -6.449 1 98.12 269 THR B C 1
ATOM 5373 O O . THR B 1 269 ? -14.008 29.578 -5.738 1 98.12 269 THR B O 1
ATOM 5376 N N . ALA B 1 270 ? -16.078 30.469 -6.133 1 98.44 270 ALA B N 1
ATOM 5377 C CA . ALA B 1 270 ? -16.703 29.859 -4.957 1 98.44 270 ALA B CA 1
ATOM 5378 C C . ALA B 1 270 ? -16.969 28.375 -5.188 1 98.44 270 ALA B C 1
ATOM 5380 O O . ALA B 1 270 ? -17.656 28 -6.145 1 98.44 270 ALA B O 1
ATOM 5381 N N . ILE B 1 271 ? -16.422 27.547 -4.266 1 98.25 271 ILE B N 1
ATOM 5382 C CA . ILE B 1 271 ? -16.625 26.109 -4.445 1 98.25 271 ILE B CA 1
ATOM 5383 C C . ILE B 1 271 ? -17.203 25.516 -3.164 1 98.25 271 ILE B C 1
ATOM 5385 O O . ILE B 1 271 ? -17.516 24.312 -3.117 1 98.25 271 ILE B O 1
ATOM 5389 N N . ALA B 1 272 ? -17.328 26.266 -2.121 1 98.5 272 ALA B N 1
ATOM 5390 C CA . ALA B 1 272 ? -17.75 25.781 -0.813 1 98.5 272 ALA B CA 1
ATOM 5391 C C . ALA B 1 272 ? -18.562 26.844 -0.064 1 98.5 272 ALA B C 1
ATOM 5393 O O . ALA B 1 272 ? -18.703 27.969 -0.54 1 98.5 272 ALA B O 1
ATOM 5394 N N . SER B 1 273 ? -19.172 26.422 1.056 1 98.12 273 SER B N 1
ATOM 5395 C CA . SER B 1 273 ? -19.812 27.359 1.975 1 98.12 273 SER B CA 1
ATOM 5396 C C . SER B 1 273 ? -18.859 28.469 2.379 1 98.12 273 SER B C 1
ATOM 5398 O O . SER B 1 273 ? -17.672 28.219 2.602 1 98.12 273 SER B O 1
ATOM 5400 N N . GLU B 1 274 ? -19.422 29.641 2.576 1 97.62 274 GLU B N 1
ATOM 5401 C CA . GLU B 1 274 ? -18.609 30.781 2.973 1 97.62 274 GLU B CA 1
ATOM 5402 C C . GLU B 1 274 ? -18.016 30.594 4.371 1 97.62 274 GLU B C 1
ATOM 5404 O O . GLU B 1 274 ? -17.078 31.297 4.758 1 97.62 274 GLU B O 1
ATOM 5409 N N . LEU B 1 275 ? -18.484 29.672 5.086 1 97.88 275 LEU B N 1
ATOM 5410 C CA . LEU B 1 275 ? -18.016 29.391 6.434 1 97.88 275 LEU B CA 1
ATOM 5411 C C . LEU B 1 275 ? -16.672 28.656 6.395 1 97.88 275 LEU B C 1
ATOM 5413 O O . LEU B 1 275 ? -15.938 28.641 7.387 1 97.88 275 LEU B O 1
ATOM 5417 N N . LEU B 1 276 ? -16.328 28.062 5.309 1 98.56 276 LEU B N 1
ATOM 5418 C CA . LEU B 1 276 ? -15.211 27.125 5.277 1 98.56 276 LEU B CA 1
ATOM 5419 C C . LEU B 1 276 ? -13.922 27.812 4.855 1 98.56 276 LEU B C 1
ATOM 5421 O O . LEU B 1 276 ? -13.875 28.453 3.803 1 98.56 276 LEU B O 1
ATOM 5425 N N . CYS B 1 277 ? -12.945 27.656 5.645 1 98.69 277 CYS B N 1
ATOM 5426 C CA . CYS B 1 277 ? -11.555 27.938 5.293 1 98.69 277 CYS B CA 1
ATOM 5427 C C . CYS B 1 277 ? -10.695 26.688 5.465 1 98.69 277 CYS B C 1
ATOM 5429 O O . CYS B 1 277 ? -10.867 25.938 6.43 1 98.69 277 CYS B O 1
ATOM 5431 N N . VAL B 1 278 ? -9.875 26.391 4.512 1 98.69 278 VAL B N 1
ATOM 5432 C CA . VAL B 1 278 ? -8.93 25.281 4.57 1 98.69 278 VAL B CA 1
ATOM 5433 C C . VAL B 1 278 ? -7.527 25.797 4.227 1 98.69 278 VAL B C 1
ATOM 5435 O O . VAL B 1 278 ? -7.332 26.438 3.197 1 98.69 278 VAL B O 1
ATOM 5438 N N . SER B 1 279 ? -6.605 25.547 5.051 1 98.5 279 SER B N 1
ATOM 5439 C CA . SER B 1 279 ? -5.195 25.797 4.762 1 98.5 279 SER B CA 1
ATOM 5440 C C . SER B 1 279 ? -4.352 24.547 4.984 1 98.5 279 SER B C 1
ATOM 5442 O O . SER B 1 279 ? -4.785 23.609 5.66 1 98.5 279 SER B O 1
ATOM 5444 N N . ASP B 1 280 ? -3.293 24.469 4.344 1 98.25 280 ASP B N 1
ATOM 5445 C CA . ASP B 1 280 ? -2.248 23.516 4.664 1 98.25 280 ASP B CA 1
ATOM 5446 C C . ASP B 1 280 ? -1.041 24.188 5.301 1 98.25 280 ASP B C 1
ATOM 5448 O O . ASP B 1 280 ? -0.481 25.125 4.73 1 98.25 280 ASP B O 1
ATOM 5452 N N . ASP B 1 281 ? -0.741 23.734 6.457 1 97.06 281 ASP B N 1
ATOM 5453 C CA . ASP B 1 281 ? 0.308 24.391 7.223 1 97.06 281 ASP B CA 1
ATOM 5454 C C . ASP B 1 281 ? 1.294 23.391 7.801 1 97.06 281 ASP B C 1
ATOM 5456 O O . ASP B 1 281 ? 1.131 22.938 8.938 1 97.06 281 ASP B O 1
ATOM 5460 N N . ALA B 1 282 ? 2.395 23.234 7.098 1 95 282 ALA B N 1
ATOM 5461 C CA . ALA B 1 282 ? 3.391 22.234 7.48 1 95 282 ALA B CA 1
ATOM 5462 C C . ALA B 1 282 ? 3.986 22.547 8.852 1 95 282 ALA B C 1
ATOM 5464 O O . ALA B 1 282 ? 4.348 21.641 9.602 1 95 282 ALA B O 1
ATOM 5465 N N . LEU B 1 283 ? 4.074 23.781 9.211 1 94.19 283 LEU B N 1
ATOM 5466 C CA . LEU B 1 283 ? 4.809 24.203 10.398 1 94.19 283 LEU B CA 1
ATOM 5467 C C . LEU B 1 283 ? 3.854 24.516 11.539 1 94.19 283 LEU B C 1
ATOM 5469 O O . LEU B 1 283 ? 4.25 25.141 12.531 1 94.19 283 LEU B O 1
ATOM 5473 N N . HIS B 1 284 ? 2.592 24.125 11.359 1 94.94 284 HIS B N 1
ATOM 5474 C CA . HIS B 1 284 ? 1.645 24.312 12.453 1 94.94 284 HIS B CA 1
ATOM 5475 C C . HIS B 1 284 ? 2.178 23.719 13.75 1 94.94 284 HIS B C 1
ATOM 5477 O O . HIS B 1 284 ? 2.76 22.625 13.75 1 94.94 284 HIS B O 1
ATOM 5483 N N . PRO B 1 285 ? 1.97 24.406 14.844 1 91.81 285 PRO B N 1
ATOM 5484 C CA . PRO B 1 285 ? 2.502 23.906 16.109 1 91.81 285 PRO B CA 1
ATOM 5485 C C . PRO B 1 285 ? 1.937 22.547 16.5 1 91.81 285 PRO B C 1
ATOM 5487 O O . PRO B 1 285 ? 2.58 21.781 17.234 1 91.81 285 PRO B O 1
ATOM 5490 N N . GLY B 1 286 ? 0.799 22.266 16 1 92 286 GLY B N 1
ATOM 5491 C CA . GLY B 1 286 ? 0.186 20.984 16.297 1 92 286 GLY B CA 1
ATOM 5492 C C . GLY B 1 286 ? 0.738 19.844 15.453 1 92 286 GLY B C 1
ATOM 5493 O O . GLY B 1 286 ? 0.469 18.672 15.719 1 92 286 GLY B O 1
ATOM 5494 N N . ASN B 1 287 ? 1.502 20.156 14.453 1 94.31 287 ASN B N 1
ATOM 5495 C CA . ASN B 1 287 ? 2.094 19.141 13.578 1 94.31 287 ASN B CA 1
ATOM 5496 C C . ASN B 1 287 ? 3.387 18.578 14.164 1 94.31 287 ASN B C 1
ATOM 5498 O O . ASN B 1 287 ? 4.438 19.219 14.078 1 94.31 287 ASN B O 1
ATOM 5502 N N . ILE B 1 288 ? 3.34 17.422 14.688 1 91.69 288 ILE B N 1
ATOM 5503 C CA . ILE B 1 288 ? 4.465 16.797 15.367 1 91.69 288 ILE B CA 1
ATOM 5504 C C . ILE B 1 288 ? 5.574 16.5 14.367 1 91.69 288 ILE B C 1
ATOM 5506 O O . ILE B 1 288 ? 6.758 16.594 14.695 1 91.69 288 ILE B O 1
ATOM 5510 N N . SER B 1 289 ? 5.191 16.125 13.164 1 87.06 289 SER B N 1
ATOM 5511 C CA . SER B 1 289 ? 6.168 15.75 12.148 1 87.06 289 SER B CA 1
ATOM 5512 C C . SER B 1 289 ? 6.324 16.859 11.102 1 87.06 289 SER B C 1
ATOM 5514 O O . SER B 1 289 ? 6.281 16.578 9.898 1 87.06 289 SER B O 1
ATOM 5516 N N . ALA B 1 290 ? 6.523 18.047 11.57 1 91 290 ALA B N 1
ATOM 5517 C CA . ALA B 1 290 ? 6.617 19.203 10.672 1 91 290 ALA B CA 1
ATOM 5518 C C . ALA B 1 290 ? 7.855 19.094 9.781 1 91 290 ALA B C 1
ATOM 5520 O O . ALA B 1 290 ? 8.953 18.797 10.266 1 91 290 ALA B O 1
ATOM 5521 N N . GLU B 1 291 ? 7.668 19.266 8.555 1 93.25 291 GLU B N 1
ATOM 5522 C CA . GLU B 1 291 ? 8.75 19.328 7.582 1 93.25 291 GLU B CA 1
ATOM 5523 C C . GLU B 1 291 ? 9.031 20.766 7.148 1 93.25 291 GLU B C 1
ATOM 5525 O O . GLU B 1 291 ? 8.109 21.531 6.902 1 93.25 291 GLU B O 1
ATOM 5530 N N . ARG B 1 292 ? 10.328 21.094 7.016 1 96 292 ARG B N 1
ATOM 5531 C CA . ARG B 1 292 ? 10.68 22.5 6.758 1 96 292 ARG B CA 1
ATOM 5532 C C . ARG B 1 292 ? 10.953 22.719 5.273 1 96 292 ARG B C 1
ATOM 5534 O O . ARG B 1 292 ? 11.047 23.859 4.824 1 96 292 ARG B O 1
ATOM 5541 N N . PHE B 1 293 ? 11.195 21.672 4.539 1 97.31 293 PHE B N 1
ATOM 5542 C CA . PHE B 1 293 ? 11.375 21.75 3.096 1 97.31 293 PHE B CA 1
ATOM 5543 C C . PHE B 1 293 ? 10.812 20.516 2.408 1 97.31 293 PHE B C 1
ATOM 5545 O O . PHE B 1 293 ? 10.656 19.469 3.035 1 97.31 293 PHE B O 1
ATOM 5552 N N . ASP B 1 294 ? 10.43 20.672 1.199 1 97.25 294 ASP B N 1
ATOM 5553 C CA . ASP B 1 294 ? 9.836 19.547 0.471 1 97.25 294 ASP B CA 1
ATOM 5554 C C . ASP B 1 294 ? 10.898 18.766 -0.292 1 97.25 294 ASP B C 1
ATOM 5556 O O . ASP B 1 294 ? 12.094 18.906 -0.032 1 97.25 294 ASP B O 1
ATOM 5560 N N . GLY B 1 295 ? 10.523 17.891 -1.201 1 97.25 295 GLY B N 1
ATOM 5561 C CA . GLY B 1 295 ? 11.438 17.016 -1.91 1 97.25 295 GLY B CA 1
ATOM 5562 C C . GLY B 1 295 ? 12.359 17.766 -2.861 1 97.25 295 GLY B C 1
ATOM 5563 O O . GLY B 1 295 ? 13.367 17.203 -3.312 1 97.25 295 GLY B O 1
ATOM 5564 N N . GLU B 1 296 ? 12.047 19.062 -3.162 1 97.06 296 GLU B N 1
ATOM 5565 C CA . GLU B 1 296 ? 12.852 19.859 -4.078 1 97.06 296 GLU B CA 1
ATOM 5566 C C . GLU B 1 296 ? 13.648 20.922 -3.33 1 97.06 296 GLU B C 1
ATOM 5568 O O . GLU B 1 296 ? 14.25 21.812 -3.947 1 97.06 296 GLU B O 1
ATOM 5573 N N . GLY B 1 297 ? 13.617 20.812 -1.994 1 97.56 297 GLY B N 1
ATOM 5574 C CA . GLY B 1 297 ? 14.344 21.766 -1.175 1 97.56 297 GLY B CA 1
ATOM 5575 C C . GLY B 1 297 ? 13.594 23.062 -0.96 1 97.56 297 GLY B C 1
ATOM 5576 O O . GLY B 1 297 ? 14.125 24.016 -0.368 1 97.56 297 GLY B O 1
ATOM 5577 N N . THR B 1 298 ? 12.414 23.094 -1.434 1 98.19 298 THR B N 1
ATOM 5578 C CA . THR B 1 298 ? 11.602 24.297 -1.258 1 98.19 298 THR B CA 1
ATOM 5579 C C . THR B 1 298 ? 11.102 24.406 0.18 1 98.19 298 THR B C 1
ATOM 5581 O O . THR B 1 298 ? 10.57 23.438 0.729 1 98.19 298 THR B O 1
ATOM 5584 N N . PRO B 1 299 ? 11.32 25.641 0.77 1 97.62 299 PRO B N 1
ATOM 5585 C CA . PRO B 1 299 ? 10.766 25.797 2.117 1 97.62 299 PRO B CA 1
ATOM 5586 C C . PRO B 1 299 ? 9.258 25.578 2.164 1 97.62 299 PRO B C 1
ATOM 5588 O O . PRO B 1 299 ? 8.539 26.031 1.268 1 97.62 299 PRO B O 1
ATOM 5591 N N . THR B 1 300 ? 8.875 24.812 3.189 1 97.19 300 THR B N 1
ATOM 5592 C CA . THR B 1 300 ? 7.438 24.641 3.377 1 97.19 300 THR B CA 1
ATOM 5593 C C . THR B 1 300 ? 6.797 25.922 3.883 1 97.19 300 THR B C 1
ATOM 5595 O O . THR B 1 300 ? 7.484 26.797 4.43 1 97.19 300 THR B O 1
ATOM 5598 N N . ARG B 1 301 ? 5.543 26.062 3.639 1 96.44 301 ARG B N 1
ATOM 5599 C CA . ARG B 1 301 ? 4.824 27.266 4.051 1 96.44 301 ARG B CA 1
ATOM 5600 C C . ARG B 1 301 ? 3.33 27 4.184 1 96.44 301 ARG B C 1
ATOM 5602 O O . ARG B 1 301 ? 2.844 25.953 3.756 1 96.44 301 ARG B O 1
ATOM 5609 N N . ARG B 1 302 ? 2.703 27.922 4.883 1 97.38 302 ARG B N 1
ATOM 5610 C CA . ARG B 1 302 ? 1.246 27.859 4.934 1 97.38 302 ARG B CA 1
ATOM 5611 C C . ARG B 1 302 ? 0.635 28.312 3.607 1 97.38 302 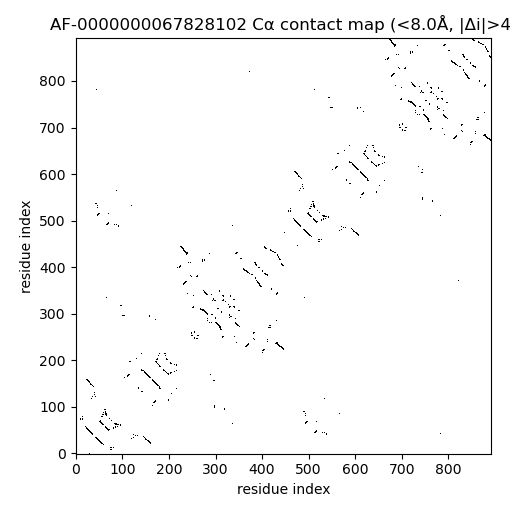ARG B C 1
ATOM 5613 O O . ARG B 1 302 ? 1.077 29.297 3.012 1 97.38 302 ARG B O 1
ATOM 5620 N N . VAL B 1 303 ? -0.242 27.516 3.074 1 98.25 303 VAL B N 1
ATOM 5621 C CA . VAL B 1 303 ? -0.975 27.828 1.854 1 98.25 303 VAL B CA 1
ATOM 5622 C C . VAL B 1 303 ? -2.475 27.859 2.143 1 98.25 303 VAL B C 1
ATOM 5624 O O . VAL B 1 303 ? -3.023 26.906 2.693 1 98.25 303 VAL B O 1
ATOM 5627 N N . ASP B 1 304 ? -3.094 29 1.798 1 98.19 304 ASP B N 1
ATOM 5628 C CA . ASP B 1 304 ? -4.551 29.062 1.872 1 98.19 304 ASP B CA 1
ATOM 5629 C C . ASP B 1 304 ? -5.191 28.438 0.637 1 98.19 304 ASP B C 1
ATOM 5631 O O . ASP B 1 304 ? -5.105 28.984 -0.462 1 98.19 304 ASP B O 1
ATOM 5635 N N . ILE B 1 305 ? -5.836 27.312 0.849 1 98.56 305 ILE B N 1
ATOM 5636 C CA . ILE B 1 305 ? -6.434 26.562 -0.253 1 98.56 305 ILE B CA 1
ATOM 5637 C C . ILE B 1 305 ? -7.844 27.094 -0.529 1 98.56 305 ILE B C 1
ATOM 5639 O O . ILE B 1 305 ? -8.156 27.484 -1.658 1 98.56 305 ILE B O 1
ATOM 5643 N N . ILE B 1 306 ? -8.672 27.094 0.479 1 98.81 306 ILE B N 1
ATOM 5644 C CA . ILE B 1 306 ? -10.023 27.656 0.421 1 98.81 306 ILE B CA 1
ATOM 5645 C C . ILE B 1 306 ? -10.156 28.781 1.438 1 98.81 306 ILE B C 1
ATOM 5647 O O . ILE B 1 306 ? -9.852 28.594 2.619 1 98.81 306 ILE B O 1
ATOM 5651 N N . LYS B 1 307 ? -10.516 29.922 1.009 1 98.5 307 LYS B N 1
ATOM 5652 C CA . LYS B 1 307 ? -10.797 31.078 1.873 1 98.5 307 LYS B CA 1
ATOM 5653 C C . LYS B 1 307 ? -12.242 31.531 1.727 1 98.5 307 LYS B C 1
ATOM 5655 O O . LYS B 1 307 ? -12.641 32 0.663 1 98.5 307 LYS B O 1
ATOM 5660 N N . ASN B 1 308 ? -12.977 31.375 2.811 1 98.38 308 ASN B N 1
ATOM 5661 C CA . ASN B 1 308 ? -14.383 31.75 2.83 1 98.38 308 ASN B CA 1
ATOM 5662 C C . ASN B 1 308 ? -15.133 31.188 1.628 1 98.38 308 ASN B C 1
ATOM 5664 O O . ASN B 1 308 ? -15.844 31.922 0.934 1 98.38 308 ASN B O 1
ATOM 5668 N N . GLY B 1 309 ? -14.852 29.953 1.36 1 98.5 309 GLY B N 1
ATOM 5669 C CA . GLY B 1 309 ? -15.586 29.203 0.359 1 98.5 309 GLY B CA 1
ATOM 5670 C C . GLY B 1 309 ? -14.992 29.312 -1.031 1 98.5 309 GLY B C 1
ATOM 5671 O O . GLY B 1 309 ? -15.445 28.656 -1.965 1 98.5 309 GLY B O 1
ATOM 5672 N N . VAL B 1 310 ? -14 30.125 -1.215 1 98.69 310 VAL B N 1
ATOM 5673 C CA . VAL B 1 310 ? -13.406 30.359 -2.527 1 98.69 310 VAL B CA 1
ATOM 5674 C C . VAL B 1 310 ? -12.086 29.609 -2.637 1 98.69 310 VAL B C 1
ATOM 5676 O O . VAL B 1 310 ? -11.273 29.625 -1.71 1 98.69 310 VAL B O 1
ATOM 5679 N N . LEU B 1 311 ? -11.938 28.875 -3.732 1 98.56 311 LEU B N 1
ATOM 5680 C CA . LEU B 1 311 ? -10.641 28.266 -3.994 1 98.56 311 LEU B CA 1
ATOM 5681 C C . LEU B 1 311 ? -9.594 29.328 -4.316 1 98.56 311 LEU B C 1
ATOM 5683 O O . LEU B 1 311 ? -9.602 29.906 -5.406 1 98.56 311 LEU B O 1
ATOM 5687 N N . THR B 1 312 ? -8.656 29.516 -3.406 1 97.69 312 THR B N 1
ATOM 5688 C CA . THR B 1 312 ? -7.746 30.656 -3.557 1 97.69 312 THR B CA 1
ATOM 5689 C C . THR B 1 312 ? -6.324 30.172 -3.832 1 97.69 312 THR B C 1
ATOM 5691 O O . THR B 1 312 ? -5.488 30.938 -4.32 1 97.69 312 THR B O 1
ATOM 5694 N N . GLY B 1 313 ? -6.047 28.938 -3.453 1 97.31 313 GLY B N 1
ATOM 5695 C CA . GLY B 1 313 ? -4.68 28.453 -3.619 1 97.31 313 GLY B CA 1
ATOM 5696 C C . GLY B 1 313 ? -4.594 27 -4.012 1 97.31 313 GLY B C 1
ATOM 5697 O O . GLY B 1 313 ? -5.523 26.234 -3.768 1 97.31 313 GLY B O 1
ATOM 5698 N N . LEU B 1 314 ? -3.461 26.656 -4.629 1 98.31 314 LEU B N 1
ATOM 5699 C CA . LEU B 1 314 ? -3.107 25.297 -4.992 1 98.31 314 LEU B CA 1
ATOM 5700 C C . LEU B 1 314 ? -1.753 24.906 -4.406 1 98.31 314 LEU B C 1
ATOM 5702 O O . LEU B 1 314 ? -0.938 25.781 -4.09 1 98.31 314 LEU B O 1
ATOM 5706 N N . LEU B 1 315 ? -1.572 23.656 -4.215 1 98.62 315 LEU B N 1
ATOM 5707 C CA . LEU B 1 315 ? -0.248 23.156 -3.873 1 98.62 315 LEU B CA 1
ATOM 5708 C C . LEU B 1 315 ? 0.603 22.969 -5.125 1 98.62 315 LEU B C 1
ATOM 5710 O O . LEU B 1 315 ? 0.147 22.375 -6.109 1 98.62 315 LEU B O 1
ATOM 5714 N N . HIS B 1 316 ? 1.826 23.469 -4.992 1 98.31 316 HIS B N 1
ATOM 5715 C CA . HIS B 1 316 ? 2.658 23.5 -6.188 1 98.31 316 HIS B CA 1
ATOM 5716 C C . HIS B 1 316 ? 4.023 22.875 -5.926 1 98.31 316 HIS B C 1
ATOM 5718 O O . HIS B 1 316 ? 4.586 23.047 -4.84 1 98.31 316 HIS B O 1
ATOM 5724 N N . SER B 1 317 ? 4.504 22.234 -6.922 1 97.56 317 SER B N 1
ATOM 5725 C CA . SER B 1 317 ? 5.934 22 -7.09 1 97.56 317 SER B CA 1
ATOM 5726 C C . SER B 1 317 ? 6.602 23.156 -7.832 1 97.56 317 SER B C 1
ATOM 5728 O O . SER B 1 317 ? 5.934 24.125 -8.227 1 97.56 317 SER B O 1
ATOM 5730 N N . ALA B 1 318 ? 7.895 23.094 -7.973 1 96.38 318 ALA B N 1
ATOM 5731 C CA . ALA B 1 318 ? 8.57 24.094 -8.805 1 96.38 318 ALA B CA 1
ATOM 5732 C C . ALA B 1 318 ? 8.039 24.062 -10.234 1 96.38 318 ALA B C 1
ATOM 5734 O O . ALA B 1 318 ? 7.789 25.125 -10.828 1 96.38 318 ALA B O 1
ATOM 5735 N N . GLY B 1 319 ? 7.816 22.891 -10.781 1 94.56 319 GLY B N 1
ATOM 5736 C CA . GLY B 1 319 ? 7.348 22.734 -12.148 1 94.56 319 GLY B CA 1
ATOM 5737 C C . GLY B 1 319 ? 5.938 23.234 -12.359 1 94.56 319 GLY B C 1
ATOM 5738 O O . GLY B 1 319 ? 5.668 23.953 -13.328 1 94.56 319 GLY B O 1
ATOM 5739 N N . THR B 1 320 ? 5.055 22.844 -11.469 1 96.5 320 THR B N 1
ATOM 5740 C CA . THR B 1 320 ? 3.674 23.297 -11.625 1 96.5 320 THR B CA 1
ATOM 5741 C C . THR B 1 320 ? 3.561 24.797 -11.367 1 96.5 320 THR B C 1
ATOM 5743 O O . THR B 1 320 ? 2.746 25.484 -11.992 1 96.5 320 THR B O 1
ATOM 5746 N N . ALA B 1 321 ? 4.332 25.312 -10.445 1 97.44 321 ALA B N 1
ATOM 5747 C CA . ALA B 1 321 ? 4.328 26.75 -10.18 1 97.44 321 ALA B CA 1
ATOM 5748 C C . ALA B 1 321 ? 4.691 27.531 -11.438 1 97.44 321 ALA B C 1
ATOM 5750 O O . ALA B 1 321 ? 4.035 28.531 -11.766 1 97.44 321 ALA B O 1
ATOM 5751 N N . LYS B 1 322 ? 5.691 27.109 -12.125 1 95.5 322 LYS B N 1
ATOM 5752 C CA . LYS B 1 322 ? 6.102 27.75 -13.367 1 95.5 322 LYS B CA 1
ATOM 5753 C C . LYS B 1 322 ? 4.965 27.75 -14.383 1 95.5 322 LYS B C 1
ATOM 5755 O O . LYS B 1 322 ? 4.699 28.781 -15.023 1 95.5 322 LYS B O 1
ATOM 5760 N N . ARG B 1 323 ? 4.32 26.656 -14.492 1 95.06 323 ARG B N 1
ATOM 5761 C CA . ARG B 1 323 ? 3.279 26.5 -15.5 1 95.06 323 ARG B CA 1
ATOM 5762 C C . ARG B 1 323 ? 2.037 27.312 -15.133 1 95.06 323 ARG B C 1
ATOM 5764 O O . ARG B 1 323 ? 1.218 27.625 -16 1 95.06 323 ARG B O 1
ATOM 5771 N N . PHE B 1 324 ? 1.856 27.578 -13.875 1 96.69 324 PHE B N 1
ATOM 5772 C CA . PHE B 1 324 ? 0.743 28.391 -13.406 1 96.69 324 PHE B CA 1
ATOM 5773 C C . PHE B 1 324 ? 1.178 29.844 -13.211 1 96.69 324 PHE B C 1
ATOM 5775 O O . PHE B 1 324 ? 0.4 30.672 -12.727 1 96.69 324 PHE B O 1
ATOM 5782 N N . ASP B 1 325 ? 2.381 30.156 -13.508 1 95.69 325 ASP B N 1
ATOM 5783 C CA . ASP B 1 325 ? 2.953 31.484 -13.344 1 95.69 325 ASP B CA 1
ATOM 5784 C C . ASP B 1 325 ? 2.826 31.969 -11.898 1 95.69 325 ASP B C 1
ATOM 5786 O O . ASP B 1 325 ? 2.295 33.031 -11.641 1 95.69 325 ASP B O 1
ATOM 5790 N N . THR B 1 326 ? 3.258 31.078 -10.953 1 96.75 326 THR B N 1
ATOM 5791 C CA . THR B 1 326 ? 3.254 31.359 -9.516 1 96.75 326 THR B CA 1
ATOM 5792 C C . THR B 1 326 ? 4.512 30.812 -8.859 1 96.75 326 THR B C 1
ATOM 5794 O O . THR B 1 326 ? 5.492 30.5 -9.531 1 96.75 326 THR B O 1
ATOM 5797 N N . GLN B 1 327 ? 4.566 30.828 -7.566 1 96.81 327 GLN B N 1
ATOM 5798 C CA . GLN B 1 327 ? 5.723 30.344 -6.82 1 96.81 327 GLN B CA 1
ATOM 5799 C C . GLN B 1 327 ? 5.461 28.953 -6.246 1 96.81 327 GLN B C 1
ATOM 5801 O O . GLN B 1 327 ? 4.316 28.594 -5.961 1 96.81 327 GLN B O 1
ATOM 5806 N N . PRO B 1 328 ? 6.551 28.172 -6.152 1 97.94 328 PRO B N 1
ATOM 5807 C CA . PRO B 1 328 ? 6.363 26.891 -5.484 1 97.94 328 PRO B CA 1
ATOM 5808 C C . PRO B 1 328 ? 5.898 27.047 -4.035 1 97.94 328 PRO B C 1
ATOM 5810 O O . PRO B 1 328 ? 6.094 28.094 -3.428 1 97.94 328 PRO B O 1
ATOM 5813 N N . THR B 1 329 ? 5.277 26 -3.498 1 98.31 329 THR B N 1
ATOM 5814 C CA . THR B 1 329 ? 4.645 26.172 -2.193 1 98.31 329 THR B CA 1
ATOM 5815 C C . THR B 1 329 ? 5.293 25.25 -1.159 1 98.31 329 THR B C 1
ATOM 5817 O O . THR B 1 329 ? 4.871 25.219 -0 1 98.31 329 THR B O 1
ATOM 5820 N N . GLY B 1 330 ? 6.312 24.453 -1.507 1 98.06 330 GLY B N 1
ATOM 5821 C CA . GLY B 1 330 ? 6.973 23.562 -0.571 1 98.06 330 GLY B CA 1
ATOM 5822 C C . GLY B 1 330 ? 6.211 22.266 -0.344 1 98.06 330 GLY B C 1
ATOM 5823 O O . GLY B 1 330 ? 6.199 21.734 0.769 1 98.06 330 GLY B O 1
ATOM 5824 N N . HIS B 1 331 ? 5.621 21.672 -1.392 1 98.25 331 HIS B N 1
ATOM 5825 C CA . HIS B 1 331 ? 4.746 20.516 -1.23 1 98.25 331 HIS B CA 1
ATOM 5826 C C . HIS B 1 331 ? 5.164 19.391 -2.152 1 98.25 331 HIS B C 1
ATOM 5828 O O . HIS B 1 331 ? 4.504 18.344 -2.203 1 98.25 331 HIS B O 1
ATOM 5834 N N . ALA B 1 332 ? 6.273 19.5 -2.822 1 97.75 332 ALA B N 1
ATOM 5835 C CA . ALA B 1 332 ? 6.645 18.578 -3.896 1 97.75 332 ALA B CA 1
ATOM 5836 C C . ALA B 1 332 ? 7.348 17.344 -3.344 1 97.75 332 ALA B C 1
ATOM 5838 O O . ALA B 1 332 ? 8.117 17.438 -2.387 1 97.75 332 ALA B O 1
ATOM 5839 N N . ASN B 1 333 ? 7.047 16.281 -3.938 1 94.88 333 ASN B N 1
ATOM 5840 C CA . ASN B 1 333 ? 7.957 15.148 -3.781 1 94.88 333 ASN B CA 1
ATOM 5841 C C . ASN B 1 333 ? 9.094 15.203 -4.793 1 94.88 333 ASN B C 1
ATOM 5843 O O . ASN B 1 333 ? 9.211 16.172 -5.555 1 94.88 333 ASN B O 1
ATOM 5847 N N . ILE B 1 334 ? 10.031 14.242 -4.656 1 92 334 ILE B N 1
ATOM 5848 C CA . ILE B 1 334 ? 11.109 14.148 -5.637 1 92 334 ILE B CA 1
ATOM 5849 C C . ILE B 1 334 ? 10.992 12.828 -6.398 1 92 334 ILE B C 1
ATOM 5851 O O . ILE B 1 334 ? 10.555 11.82 -5.844 1 92 334 ILE B O 1
ATOM 5855 N N . GLY B 1 335 ? 11.352 12.812 -7.625 1 85.44 335 GLY B N 1
ATOM 5856 C CA . GLY B 1 335 ? 11.328 11.625 -8.461 1 85.44 335 GLY B CA 1
ATOM 5857 C C . GLY B 1 335 ? 11.133 11.93 -9.93 1 85.44 335 GLY B C 1
ATOM 5858 O O . GLY B 1 335 ? 11.305 13.078 -10.359 1 85.44 335 GLY B O 1
ATOM 5859 N N . SER B 1 336 ? 10.914 10.836 -10.648 1 78.44 336 SER B N 1
ATOM 5860 C CA . SER B 1 336 ? 10.672 11.008 -12.078 1 78.44 336 SER B CA 1
ATOM 5861 C C . SER B 1 336 ? 9.328 11.672 -12.344 1 78.44 336 SER B C 1
ATOM 5863 O O . SER B 1 336 ? 9.211 12.508 -13.242 1 78.44 336 SER B O 1
ATOM 5865 N N . LYS B 1 337 ? 8.414 11.281 -11.531 1 80 337 LYS B N 1
ATOM 5866 C CA . LYS B 1 337 ? 7.113 11.945 -11.555 1 80 337 LYS B CA 1
ATOM 5867 C C . LYS B 1 337 ? 6.914 12.812 -10.32 1 80 337 LYS B C 1
ATOM 5869 O O . LYS B 1 337 ? 6.695 12.305 -9.219 1 80 337 LYS B O 1
ATOM 5874 N N . ILE B 1 338 ? 7.023 14.125 -10.578 1 88.44 338 ILE B N 1
ATOM 5875 C CA . ILE B 1 338 ? 6.891 15.047 -9.453 1 88.44 338 ILE B CA 1
ATOM 5876 C C . ILE B 1 338 ? 5.418 15.367 -9.227 1 88.44 338 ILE B C 1
ATOM 5878 O O . ILE B 1 338 ? 4.715 15.781 -10.148 1 88.44 338 ILE B O 1
ATOM 5882 N N . THR B 1 339 ? 4.988 15.047 -8.039 1 91.75 339 THR B N 1
ATOM 5883 C CA . THR B 1 339 ? 3.658 15.469 -7.609 1 91.75 339 THR B CA 1
ATOM 5884 C C . THR B 1 339 ? 3.736 16.234 -6.293 1 91.75 339 THR B C 1
ATOM 5886 O O . THR B 1 339 ? 4.824 16.625 -5.852 1 91.75 339 THR B O 1
ATOM 5889 N N . VAL B 1 340 ? 2.514 16.672 -5.875 1 96.75 340 VAL B N 1
ATOM 5890 C CA . VAL B 1 340 ? 2.459 17.469 -4.645 1 96.75 340 VAL B CA 1
ATOM 5891 C C . VAL B 1 340 ? 1.471 16.828 -3.668 1 96.75 340 VAL B C 1
ATOM 5893 O O . VAL B 1 340 ? 0.578 16.078 -4.078 1 96.75 340 VAL B O 1
ATOM 5896 N N . GLY B 1 341 ? 1.71 17.062 -2.389 1 96.56 341 GLY B N 1
ATOM 5897 C CA . GLY B 1 341 ? 0.818 16.578 -1.346 1 96.56 341 GLY B CA 1
ATOM 5898 C C . GLY B 1 341 ? 0.76 17.5 -0.139 1 96.56 341 GLY B C 1
ATOM 5899 O O . GLY B 1 341 ? 1.723 18.219 0.15 1 96.56 341 GLY B O 1
ATOM 5900 N N . ALA B 1 342 ? -0.361 17.359 0.583 1 97.44 342 ALA B N 1
ATOM 5901 C CA . ALA B 1 342 ? -0.562 18.203 1.766 1 97.44 342 ALA B CA 1
ATOM 5902 C C . ALA B 1 342 ? 0.282 17.703 2.936 1 97.44 342 ALA B C 1
ATOM 5904 O O . ALA B 1 342 ? 0.697 16.547 2.963 1 97.44 342 ALA B O 1
ATOM 5905 N N . HIS B 1 343 ? 0.531 18.688 3.846 1 96.75 343 HIS B N 1
ATOM 5906 C CA . HIS B 1 343 ? 1.297 18.375 5.047 1 96.75 343 HIS B CA 1
ATOM 5907 C C . HIS B 1 343 ? 0.384 18.219 6.258 1 96.75 343 HIS B C 1
ATOM 5909 O O . HIS B 1 343 ? 0.472 17.234 6.984 1 96.75 343 HIS B O 1
ATOM 5915 N N . PHE B 1 344 ? -0.367 19.172 6.473 1 97.69 344 PHE B N 1
ATOM 5916 C CA . PHE B 1 344 ? -1.148 19.328 7.691 1 97.69 344 PHE B CA 1
ATOM 5917 C C . PHE B 1 344 ? -2.312 20.281 7.473 1 97.69 344 PHE B C 1
ATOM 5919 O O . PHE B 1 344 ? -2.133 21.5 7.488 1 97.69 344 PHE B O 1
ATOM 5926 N N . TYR B 1 345 ? -3.521 19.719 7.395 1 98.25 345 TYR B N 1
ATOM 5927 C CA . TYR B 1 345 ? -4.691 20.531 7.074 1 98.25 345 TYR B CA 1
ATOM 5928 C C . TYR B 1 345 ? -5.125 21.359 8.281 1 98.25 345 TYR B C 1
ATOM 5930 O O . TYR B 1 345 ? -5.043 20.891 9.422 1 98.25 345 TYR B O 1
ATOM 5938 N N . HIS B 1 346 ? -5.547 22.578 8.031 1 98.19 346 HIS B N 1
ATOM 5939 C CA . HIS B 1 346 ? -6.188 23.438 9.016 1 98.19 346 HIS B CA 1
ATOM 5940 C C . HIS B 1 346 ? -7.547 23.922 8.523 1 98.19 346 HIS B C 1
ATOM 5942 O O . HIS B 1 346 ? -7.625 24.75 7.605 1 98.19 346 HIS B O 1
ATOM 5948 N N . VAL B 1 347 ? -8.562 23.375 9.109 1 98.62 347 VAL B N 1
ATOM 5949 C CA . VAL B 1 347 ? -9.93 23.734 8.766 1 98.62 347 VAL B CA 1
ATOM 5950 C C . VAL B 1 347 ? -10.5 24.672 9.828 1 98.62 347 VAL B C 1
ATOM 5952 O O . VAL B 1 347 ? -10.445 24.375 11.023 1 98.62 347 VAL B O 1
ATOM 5955 N N . TYR B 1 348 ? -10.961 25.828 9.438 1 97.81 348 TYR B N 1
ATOM 5956 C CA . TYR B 1 348 ? -11.484 26.812 10.359 1 97.81 348 TYR B CA 1
ATOM 5957 C C . TYR B 1 348 ? -12.477 27.734 9.672 1 97.81 348 TYR B C 1
ATOM 5959 O O . TYR B 1 348 ? -12.734 27.594 8.469 1 97.81 348 TYR B O 1
ATOM 5967 N N . SER B 1 349 ? -13.125 28.5 10.461 1 97.69 349 SER B N 1
ATOM 5968 C CA . SER B 1 349 ? -14.047 29.5 9.93 1 97.69 349 SER B CA 1
ATOM 5969 C C . SER B 1 349 ? -13.633 30.906 10.352 1 97.69 349 SER B C 1
ATOM 5971 O O . SER B 1 349 ? -13.203 31.125 11.492 1 97.69 349 SER B O 1
ATOM 5973 N N . GLU B 1 350 ? -13.727 31.812 9.43 1 95.94 350 GLU B N 1
ATOM 5974 C CA . GLU B 1 350 ? -13.477 33.219 9.742 1 95.94 350 GLU B CA 1
ATOM 5975 C C . GLU B 1 350 ? -14.781 34 9.859 1 95.94 350 GLU B C 1
ATOM 5977 O O . GLU B 1 350 ? -14.781 35.156 10.234 1 95.94 350 GLU B O 1
ATOM 5982 N N . LYS B 1 351 ? -15.82 33.312 9.547 1 93.88 351 LYS B N 1
ATOM 5983 C CA . LYS B 1 351 ? -17.141 33.938 9.617 1 93.88 351 LYS B CA 1
ATOM 5984 C C . LYS B 1 351 ? -17.984 33.344 10.719 1 93.88 351 LYS B C 1
ATOM 5986 O O . LYS B 1 351 ? -17.812 32.156 11.062 1 93.88 351 LYS B O 1
ATOM 5991 N N . THR B 1 352 ? -18.812 34.219 11.219 1 89.06 352 THR B N 1
ATOM 5992 C CA . THR B 1 352 ? -19.797 33.719 12.188 1 89.06 352 THR B CA 1
ATOM 5993 C C . THR B 1 352 ? -21.016 33.125 11.484 1 89.06 352 THR B C 1
ATOM 5995 O O . THR B 1 352 ? -21.594 33.781 10.617 1 89.06 352 THR B O 1
ATOM 5998 N N . ALA B 1 353 ? -21.266 31.938 11.883 1 87.06 353 ALA B N 1
ATOM 5999 C CA . ALA B 1 353 ? -22.438 31.312 11.281 1 87.06 353 ALA B CA 1
ATOM 6000 C C . ALA B 1 353 ? -23.719 32 11.727 1 87.06 353 ALA B C 1
ATOM 6002 O O . ALA B 1 353 ? -23.781 32.562 12.828 1 87.06 353 ALA B O 1
ATOM 6003 N N . GLU B 1 354 ? -24.719 31.953 10.859 1 86.38 354 GLU B N 1
ATOM 6004 C CA . GLU B 1 354 ? -26.016 32.531 11.203 1 86.38 354 GLU B CA 1
ATOM 6005 C C . GLU B 1 354 ? -26.719 31.719 12.289 1 86.38 354 GLU B C 1
ATOM 6007 O O . GLU B 1 354 ? -27.391 32.281 13.156 1 86.38 354 GLU B O 1
ATOM 6012 N N . LYS B 1 355 ? -26.594 30.5 12.188 1 90.5 355 LYS B N 1
ATOM 6013 C CA . LYS B 1 355 ? -27.172 29.547 13.141 1 90.5 355 LYS B CA 1
ATOM 6014 C C . LYS B 1 355 ? -26.078 28.672 13.75 1 90.5 355 LYS B C 1
ATOM 6016 O O . LYS B 1 355 ? -25.125 28.297 13.07 1 90.5 355 LYS B O 1
ATOM 6021 N N . SER B 1 356 ? -26.234 28.531 15.039 1 92.38 356 SER B N 1
ATOM 6022 C CA . SER B 1 356 ? -25.344 27.594 15.719 1 92.38 356 SER B CA 1
ATOM 6023 C C . SER B 1 356 ? -26.047 26.266 16.016 1 92.38 356 SER B C 1
ATOM 6025 O O . SER B 1 356 ? -27.25 26.25 16.281 1 92.38 356 SER B O 1
ATOM 6027 N N . TYR B 1 357 ? -25.297 25.25 15.859 1 93.69 357 TYR B N 1
ATOM 6028 C CA . TYR B 1 357 ? -25.797 23.922 16.141 1 93.69 357 TYR B CA 1
ATOM 6029 C C . TYR B 1 357 ? -25.016 23.25 17.266 1 93.69 357 TYR B C 1
ATOM 6031 O O . TYR B 1 357 ? -23.891 23.672 17.562 1 93.69 357 TYR B O 1
ATOM 6039 N N . SER B 1 358 ? -25.688 22.359 17.938 1 95 358 SER B N 1
ATOM 6040 C CA . SER B 1 358 ? -25.062 21.562 18.984 1 95 358 SER B CA 1
ATOM 6041 C C . SER B 1 358 ? -25.609 20.141 19 1 95 358 SER B C 1
ATOM 6043 O O . SER B 1 358 ? -26.812 19.938 18.812 1 95 358 SER B O 1
ATOM 6045 N N . LEU B 1 359 ? -24.703 19.25 19.281 1 95.56 359 LEU B N 1
ATOM 6046 C CA . LEU B 1 359 ? -25.141 17.859 19.359 1 95.56 359 LEU B CA 1
ATOM 6047 C C . LEU B 1 359 ? -26.078 17.656 20.547 1 95.56 359 LEU B C 1
ATOM 6049 O O . LEU B 1 359 ? -26.938 16.781 20.516 1 95.56 359 LEU B O 1
ATOM 6053 N N . ASP B 1 360 ? -25.969 18.516 21.547 1 95.19 360 ASP B N 1
ATOM 6054 C CA . ASP B 1 360 ? -26.781 18.406 22.75 1 95.19 360 ASP B CA 1
ATOM 6055 C C . ASP B 1 360 ? -28.25 18.719 22.453 1 95.19 360 ASP B C 1
ATOM 6057 O O . ASP B 1 360 ? -29.141 18.234 23.141 1 95.19 360 ASP B O 1
ATOM 6061 N N . GLN B 1 361 ? -28.469 19.438 21.422 1 95.06 361 GLN B N 1
ATOM 6062 C CA . GLN B 1 361 ? -29.812 19.875 21.109 1 95.06 361 GLN B CA 1
ATOM 6063 C C . GLN B 1 361 ? -30.328 19.25 19.812 1 95.06 361 GLN B C 1
ATOM 6065 O O . GLN B 1 361 ? -31.516 19.266 19.531 1 95.06 361 GLN B O 1
ATOM 6070 N N . ALA B 1 362 ? -29.406 18.688 19.109 1 94.88 362 ALA B N 1
ATOM 6071 C CA . ALA B 1 362 ? -29.734 18.188 17.781 1 94.88 362 ALA B CA 1
ATOM 6072 C C . ALA B 1 362 ? -30.656 16.984 17.859 1 94.88 362 ALA B C 1
ATOM 6074 O O . ALA B 1 362 ? -30.609 16.219 18.812 1 94.88 362 ALA B O 1
ATOM 6075 N N . GLU B 1 363 ? -31.578 16.938 16.844 1 96.12 363 GLU B N 1
ATOM 6076 C CA . GLU B 1 363 ? -32.469 15.781 16.688 1 96.12 363 GLU B CA 1
ATOM 6077 C C . GLU B 1 363 ? -32.25 15.094 15.344 1 96.12 363 GLU B C 1
ATOM 6079 O O . GLU B 1 363 ? -32.25 15.75 14.297 1 96.12 363 GLU B O 1
ATOM 6084 N N . ASN B 1 364 ? -32.031 13.852 15.445 1 96.75 364 ASN B N 1
ATOM 6085 C CA . ASN B 1 364 ? -31.906 13.023 14.25 1 96.75 364 ASN B CA 1
ATOM 6086 C C . ASN B 1 364 ? -30.703 13.43 13.406 1 96.75 364 ASN B C 1
ATOM 6088 O O . ASN B 1 364 ? -30.828 13.656 12.203 1 96.75 364 ASN B O 1
ATOM 6092 N N . VAL B 1 365 ? -29.609 13.57 14.094 1 98.12 365 VAL B N 1
ATOM 6093 C CA . VAL B 1 365 ? -28.344 13.922 13.438 1 98.12 365 VAL B CA 1
ATOM 6094 C C . VAL B 1 365 ? -27.391 12.742 13.492 1 98.12 365 VAL B C 1
ATOM 6096 O O . VAL B 1 365 ? -27.328 12.016 14.484 1 98.12 365 VAL B O 1
ATOM 6099 N N . VAL B 1 366 ? -26.703 12.516 12.414 1 98.5 366 VAL B N 1
ATOM 6100 C CA . VAL B 1 366 ? -25.703 11.445 12.383 1 98.5 366 VAL B CA 1
ATOM 6101 C C . VAL B 1 366 ? -24.328 12.016 12.648 1 98.5 366 VAL B C 1
ATOM 6103 O O . VAL B 1 366 ? -23.859 12.914 11.938 1 98.5 366 VAL B O 1
ATOM 6106 N N . TYR B 1 367 ? -23.688 11.578 13.711 1 98.38 367 TYR B N 1
ATOM 6107 C CA . TYR B 1 367 ? -22.312 11.938 14.031 1 98.38 367 TYR B CA 1
ATOM 6108 C C . TYR B 1 367 ? -21.344 10.875 13.539 1 98.38 367 TYR B C 1
ATOM 6110 O O . TYR B 1 367 ? -21.344 9.742 14.031 1 98.38 367 TYR B O 1
ATOM 6118 N N . ILE B 1 368 ? -20.5 11.227 12.547 1 98.19 368 ILE B N 1
ATOM 6119 C CA . ILE B 1 368 ? -19.531 10.297 11.969 1 98.19 368 ILE B CA 1
ATOM 6120 C C . ILE B 1 368 ? -18.156 10.516 12.602 1 98.19 368 ILE B C 1
ATOM 6122 O O . ILE B 1 368 ? -17.562 11.586 12.453 1 98.19 368 ILE B O 1
ATOM 6126 N N . ASP B 1 369 ? -17.734 9.5 13.203 1 96.75 369 ASP B N 1
ATOM 6127 C CA . ASP B 1 369 ? -16.438 9.547 13.867 1 96.75 369 ASP B CA 1
ATOM 6128 C C . ASP B 1 369 ? -15.312 9.234 12.883 1 96.75 369 ASP B C 1
ATOM 6130 O O . ASP B 1 369 ? -14.273 9.898 12.883 1 96.75 369 ASP B O 1
ATOM 6134 N N . LYS B 1 370 ? -15.523 8.172 12.07 1 95.06 370 LYS B N 1
ATOM 6135 C CA . LYS B 1 370 ? -14.484 7.691 11.172 1 95.06 370 LYS B CA 1
ATOM 6136 C C . LYS B 1 370 ? -15.094 7.145 9.883 1 95.06 370 LYS B C 1
ATOM 6138 O O . LYS B 1 370 ? -16.109 6.461 9.906 1 95.06 370 LYS B O 1
ATOM 6143 N N . LEU B 1 371 ? -14.398 7.52 8.828 1 94.56 371 LEU B N 1
ATOM 6144 C CA . LEU B 1 371 ? -14.75 6.961 7.527 1 94.56 371 LEU B CA 1
ATOM 6145 C C . LEU B 1 371 ? -13.852 5.785 7.176 1 94.56 371 LEU B C 1
ATOM 6147 O O . LEU B 1 371 ? -12.664 5.781 7.52 1 94.56 371 LEU B O 1
ATOM 6151 N N . GLN B 1 372 ? -14.453 4.879 6.527 1 87.81 372 GLN B N 1
ATOM 6152 C CA . GLN B 1 372 ? -13.695 3.691 6.152 1 87.81 372 GLN B CA 1
ATOM 6153 C C . GLN B 1 372 ? -13.703 3.486 4.641 1 87.81 372 GLN B C 1
ATOM 6155 O O . GLN B 1 372 ? -14.508 4.098 3.932 1 87.81 372 GLN B O 1
ATOM 6160 N N . ALA B 1 373 ? -12.789 2.713 4.125 1 81.31 373 ALA B N 1
ATOM 6161 C CA . ALA B 1 373 ? -12.727 2.225 2.75 1 81.31 373 ALA B CA 1
ATOM 6162 C C . ALA B 1 373 ? -12.594 3.381 1.763 1 81.31 373 ALA B C 1
ATOM 6164 O O . ALA B 1 373 ? -13.188 3.354 0.683 1 81.31 373 ALA B O 1
ATOM 6165 N N . LEU B 1 374 ? -11.789 4.32 2.102 1 84.06 374 LEU B N 1
ATOM 6166 C CA . LEU B 1 374 ? -11.641 5.5 1.258 1 84.06 374 LEU B CA 1
ATOM 6167 C C . LEU B 1 374 ? -11.102 5.125 -0.118 1 84.06 374 LEU B C 1
ATOM 6169 O O . LEU B 1 374 ? -11.562 5.645 -1.135 1 84.06 374 LEU B O 1
ATOM 6173 N N . HIS B 1 375 ? -10.195 4.203 -0.187 1 74.12 375 HIS B N 1
ATOM 6174 C CA . HIS B 1 375 ? -9.57 3.834 -1.453 1 74.12 375 HIS B CA 1
ATOM 6175 C C . HIS B 1 375 ? -10.578 3.191 -2.398 1 74.12 375 HIS B C 1
ATOM 6177 O O . HIS B 1 375 ? -10.492 3.363 -3.615 1 74.12 375 HIS B O 1
ATOM 6183 N N . ALA B 1 376 ? -11.578 2.562 -1.883 1 67.62 376 ALA B N 1
ATOM 6184 C CA . ALA B 1 376 ? -12.531 1.817 -2.699 1 67.62 376 ALA B CA 1
ATOM 6185 C C . ALA B 1 376 ? -13.828 2.605 -2.887 1 67.62 376 ALA B C 1
ATOM 6187 O O . ALA B 1 376 ? -14.523 2.436 -3.889 1 67.62 376 ALA B O 1
ATOM 6188 N N . GLY B 1 377 ? -14.078 3.441 -2.043 1 77.06 377 GLY B N 1
ATOM 6189 C CA . GLY B 1 377 ? -15.398 4.051 -2.035 1 77.06 377 GLY B CA 1
ATOM 6190 C C . GLY B 1 377 ? -15.398 5.48 -2.543 1 77.06 377 GLY B C 1
ATOM 6191 O O . GLY B 1 377 ? -16.422 6.168 -2.484 1 77.06 377 GLY B O 1
ATOM 6192 N N . VAL B 1 378 ? -14.242 5.918 -3.002 1 84.75 378 VAL B N 1
ATOM 6193 C CA . VAL B 1 378 ? -14.125 7.297 -3.463 1 84.75 378 VAL B CA 1
ATOM 6194 C C . VAL B 1 378 ? -13.836 7.32 -4.961 1 84.75 378 VAL B C 1
ATOM 6196 O O . VAL B 1 378 ? -12.992 6.566 -5.449 1 84.75 378 VAL B O 1
ATOM 6199 N N . ASN B 1 379 ? -14.641 8.031 -5.652 1 82 379 ASN B N 1
ATOM 6200 C CA . ASN B 1 379 ? -14.328 8.391 -7.027 1 82 379 ASN B CA 1
ATOM 6201 C C . ASN B 1 379 ? -13.805 9.828 -7.125 1 82 379 ASN B C 1
ATOM 6203 O O . ASN B 1 379 ? -14.594 10.766 -7.277 1 82 379 ASN B O 1
ATOM 6207 N N . SER B 1 380 ? -12.539 9.93 -7.078 1 85.5 380 SER B N 1
ATOM 6208 C CA . SER B 1 380 ? -11.914 11.234 -6.906 1 85.5 380 SER B CA 1
ATOM 6209 C C . SER B 1 380 ? -12.141 12.117 -8.125 1 85.5 380 SER B C 1
ATOM 6211 O O . SER B 1 380 ? -12.203 13.344 -8.008 1 85.5 380 SER B O 1
ATOM 6213 N N . LEU B 1 381 ? -12.258 11.57 -9.266 1 82.75 381 LEU B N 1
ATOM 6214 C CA . LEU B 1 381 ? -12.414 12.359 -10.484 1 82.75 381 LEU B CA 1
ATOM 6215 C C . LEU B 1 381 ? -13.852 12.852 -10.625 1 82.75 381 LEU B C 1
ATOM 6217 O O . LEU B 1 381 ? -14.094 13.93 -11.172 1 82.75 381 LEU B O 1
ATOM 6221 N N . GLN B 1 382 ? -14.742 12.031 -10.078 1 80.94 382 GLN B N 1
ATOM 6222 C CA . GLN B 1 382 ? -16.156 12.398 -10.195 1 80.94 382 GLN B CA 1
ATOM 6223 C C . GLN B 1 382 ? -16.625 13.172 -8.969 1 80.94 382 GLN B C 1
ATOM 6225 O O . GLN B 1 382 ? -17.641 13.859 -9.023 1 80.94 382 GLN B O 1
ATOM 6230 N N . GLY B 1 383 ? -15.969 13.031 -7.93 1 89.25 383 GLY B N 1
ATOM 6231 C CA . GLY B 1 383 ? -16.297 13.742 -6.707 1 89.25 383 GLY B CA 1
ATOM 6232 C C . GLY B 1 383 ? -17.234 12.961 -5.801 1 89.25 383 GLY B C 1
ATOM 6233 O O . GLY B 1 383 ? -17.484 13.367 -4.66 1 89.25 383 GLY B O 1
ATOM 6234 N N . SER B 1 384 ? -17.688 11.789 -6.277 1 89.19 384 SER B N 1
ATOM 6235 C CA . SER B 1 384 ? -18.656 11.023 -5.512 1 89.19 384 SER B CA 1
ATOM 6236 C C . SER B 1 384 ? -17.969 10.078 -4.531 1 89.19 384 SER B C 1
ATOM 6238 O O . SER B 1 384 ? -16.812 9.703 -4.727 1 89.19 384 SER B O 1
ATOM 6240 N N . PHE B 1 385 ? -18.672 9.727 -3.436 1 90.06 385 PHE B N 1
ATOM 6241 C CA . PHE B 1 385 ? -18.156 8.758 -2.471 1 90.06 385 PHE B CA 1
ATOM 6242 C C . PHE B 1 385 ? -19.312 7.984 -1.832 1 90.06 385 PHE B C 1
ATOM 6244 O O . PHE B 1 385 ? -20.453 8.445 -1.821 1 90.06 385 PHE B O 1
ATOM 6251 N N . SER B 1 386 ? -19.094 6.789 -1.46 1 87.12 386 SER B N 1
ATOM 6252 C CA . SER B 1 386 ? -19.906 5.91 -0.625 1 87.12 386 SER B CA 1
ATOM 6253 C C . SER B 1 386 ? -19.031 5.141 0.368 1 87.12 386 SER B C 1
ATOM 6255 O O . SER B 1 386 ? -18.297 4.234 -0.019 1 87.12 386 SER B O 1
ATOM 6257 N N . LEU B 1 387 ? -19.156 5.5 1.624 1 91.25 387 LEU B N 1
ATOM 6258 C CA . LEU B 1 387 ? -18.172 5.035 2.598 1 91.25 387 LEU B CA 1
ATOM 6259 C C . LEU B 1 387 ? -18.859 4.484 3.842 1 91.25 387 LEU B C 1
ATOM 6261 O O . LEU B 1 387 ? -19.719 5.148 4.43 1 91.25 387 LEU B O 1
ATOM 6265 N N . PRO B 1 388 ? -18.516 3.281 4.203 1 89.44 388 PRO B N 1
ATOM 6266 C CA . PRO B 1 388 ? -18.891 2.873 5.559 1 89.44 388 PRO B CA 1
ATOM 6267 C C . PRO B 1 388 ? -18.312 3.795 6.633 1 89.44 388 PRO B C 1
ATOM 6269 O O . PRO B 1 388 ? -17.297 4.453 6.41 1 89.44 388 PRO B O 1
ATOM 6272 N N . PHE B 1 389 ? -19.062 3.857 7.75 1 93.5 389 PHE B N 1
ATOM 6273 C CA . PHE B 1 389 ? -18.562 4.742 8.797 1 93.5 389 PHE B CA 1
ATOM 6274 C C . PHE B 1 389 ? -18.922 4.203 10.18 1 93.5 389 PHE B C 1
ATOM 6276 O O . PHE B 1 389 ? -19.828 3.391 10.32 1 93.5 389 PHE B O 1
ATOM 6283 N N . ASP B 1 390 ? -18.062 4.562 11.141 1 94.38 390 ASP B N 1
ATOM 6284 C CA . ASP B 1 390 ? -18.422 4.445 12.555 1 94.38 390 ASP B CA 1
ATOM 6285 C C . ASP B 1 390 ? -19.031 5.742 13.078 1 94.38 390 ASP B C 1
ATOM 6287 O O . ASP B 1 390 ? -18.469 6.82 12.891 1 94.38 390 ASP B O 1
ATOM 6291 N N . GLY B 1 391 ? -20.172 5.613 13.617 1 97 391 GLY B N 1
ATOM 6292 C CA . GLY B 1 391 ? -20.797 6.828 14.094 1 97 391 GLY B CA 1
ATOM 6293 C C . GLY B 1 391 ? -22.047 6.566 14.922 1 97 391 GLY B C 1
ATOM 6294 O O . GLY B 1 391 ? -22.266 5.445 15.391 1 97 391 GLY B O 1
ATOM 6295 N N . TRP B 1 392 ? -22.797 7.609 15.258 1 97.81 392 TRP B N 1
ATOM 6296 C CA . TRP B 1 392 ? -23.969 7.574 16.125 1 97.81 392 TRP B CA 1
ATOM 6297 C C . TRP B 1 392 ? -25.125 8.367 15.531 1 97.81 392 TRP B C 1
ATOM 6299 O O . TRP B 1 392 ? -24.906 9.344 14.812 1 97.81 392 TRP B O 1
ATOM 6309 N N . LEU B 1 393 ? -26.281 7.906 15.797 1 98 393 LEU B N 1
ATOM 6310 C CA . LEU B 1 393 ? -27.453 8.766 15.695 1 98 393 LEU B CA 1
ATOM 6311 C C . LEU B 1 393 ? -27.656 9.57 16.969 1 98 393 LEU B C 1
ATOM 6313 O O . LEU B 1 393 ? -27.719 9 18.062 1 98 393 LEU B O 1
ATOM 6317 N N . VAL B 1 394 ? -27.703 10.891 16.844 1 97.69 394 VAL B N 1
ATOM 6318 C CA . VAL B 1 394 ? -27.75 11.758 18.016 1 97.69 394 VAL B CA 1
ATOM 6319 C C . VAL B 1 394 ? -29.125 12.406 18.125 1 97.69 394 VAL B C 1
ATOM 6321 O O . VAL B 1 394 ? -29.625 12.977 17.172 1 97.69 394 VAL B O 1
ATOM 6324 N N . ASN B 1 395 ? -29.75 12.211 19.25 1 96.88 395 ASN B N 1
ATOM 6325 C CA . ASN B 1 395 ? -31 12.867 19.609 1 96.88 395 ASN B CA 1
ATOM 6326 C C . ASN B 1 395 ? -30.906 13.547 20.969 1 96.88 395 ASN B C 1
ATOM 6328 O O . ASN B 1 395 ? -30.906 12.883 22.016 1 96.88 395 ASN B O 1
ATOM 6332 N N . LYS B 1 396 ? -30.875 14.836 20.984 1 95.25 396 LYS B N 1
ATOM 6333 C CA . LYS B 1 396 ? -30.844 15.648 22.203 1 95.25 396 LYS B CA 1
ATOM 6334 C C . LYS B 1 396 ? -29.734 15.195 23.141 1 95.25 396 LYS B C 1
ATOM 6336 O O . LYS B 1 396 ? -29.984 14.938 24.328 1 95.25 396 LYS B O 1
ATOM 6341 N N . GLY B 1 397 ? -28.609 15.062 22.516 1 93.38 397 GLY B N 1
ATOM 6342 C CA . GLY B 1 397 ? -27.422 14.758 23.312 1 93.38 397 GLY B CA 1
ATOM 6343 C C . GLY B 1 397 ? -27.203 13.266 23.5 1 93.38 397 GLY B C 1
ATOM 6344 O O . GLY B 1 397 ? -26.125 12.836 23.891 1 93.38 397 GLY B O 1
ATOM 6345 N N . GLU B 1 398 ? -28.234 12.516 23.281 1 94.69 398 GLU B N 1
ATOM 6346 C CA . GLU B 1 398 ? -28.125 11.062 23.422 1 94.69 398 GLU B CA 1
ATOM 6347 C C . GLU B 1 398 ? -27.562 10.438 22.141 1 94.69 398 GLU B C 1
ATOM 6349 O O . GLU B 1 398 ? -28.109 10.633 21.062 1 94.69 398 GLU B O 1
ATOM 6354 N N . LYS B 1 399 ? -26.484 9.672 22.344 1 95.38 399 LYS B N 1
ATOM 6355 C CA . LYS B 1 399 ? -25.828 9.031 21.219 1 95.38 399 LYS B CA 1
ATOM 6356 C C . LYS B 1 399 ? -26.172 7.547 21.141 1 95.38 399 LYS B C 1
ATOM 6358 O O . LYS B 1 399 ? -25.953 6.797 22.094 1 95.38 399 LYS B O 1
ATOM 6363 N N . GLN B 1 400 ? -26.766 7.25 20.062 1 96.06 400 GLN B N 1
ATOM 6364 C CA . GLN B 1 400 ? -27.047 5.848 19.766 1 96.06 400 GLN B CA 1
ATOM 6365 C C . GLN B 1 400 ? -26.141 5.344 18.641 1 96.06 400 GLN B C 1
ATOM 6367 O O . GLN B 1 400 ? -26.234 5.812 17.5 1 96.06 400 GLN B O 1
ATOM 6372 N N . SER B 1 401 ? -25.281 4.332 19.031 1 96.81 401 SER B N 1
ATOM 6373 C CA . SER B 1 401 ? -24.344 3.803 18.047 1 96.81 401 SER B CA 1
ATOM 6374 C C . SER B 1 401 ? -25.094 3.166 16.875 1 96.81 401 SER B C 1
ATOM 6376 O O . SER B 1 401 ? -26.141 2.531 17.078 1 96.81 401 SER B O 1
ATOM 6378 N N . ILE B 1 402 ? -24.531 3.438 15.719 1 96 402 ILE B N 1
ATOM 6379 C CA . ILE B 1 402 ? -25.109 2.861 14.508 1 96 402 ILE B CA 1
ATOM 6380 C C . ILE B 1 402 ? -24.438 1.521 14.203 1 96 402 ILE B C 1
ATOM 6382 O O . ILE B 1 402 ? -23.219 1.426 14.164 1 96 402 ILE B O 1
ATOM 6386 N N . ASP B 1 403 ? -25.219 0.535 13.992 1 91.69 403 ASP B N 1
ATOM 6387 C CA . ASP B 1 403 ? -24.719 -0.812 13.742 1 91.69 403 ASP B CA 1
ATOM 6388 C C . ASP B 1 403 ? -23.859 -0.853 12.477 1 91.69 403 ASP B C 1
ATOM 6390 O O . ASP B 1 403 ? -22.656 -1.062 12.547 1 91.69 403 ASP B O 1
ATOM 6394 N N . ALA B 1 404 ? -24.406 -0.637 11.375 1 87.56 404 ALA B N 1
ATOM 6395 C CA . ALA B 1 404 ? -23.734 -0.577 10.086 1 87.56 404 ALA B CA 1
ATOM 6396 C C . ALA B 1 404 ? -24.469 0.343 9.117 1 87.56 404 ALA B C 1
ATOM 6398 O O . ALA B 1 404 ? -25.703 0.275 9 1 87.56 404 ALA B O 1
ATOM 6399 N N . ALA B 1 405 ? -23.672 1.229 8.516 1 90.88 405 ALA B N 1
ATOM 6400 C CA . ALA B 1 405 ? -24.266 2.131 7.535 1 90.88 405 ALA B CA 1
ATOM 6401 C C . ALA B 1 405 ? -23.188 2.734 6.629 1 90.88 405 ALA B C 1
ATOM 6403 O O . ALA B 1 405 ? -22 2.617 6.91 1 90.88 405 ALA B O 1
ATOM 6404 N N . THR B 1 406 ? -23.578 3.279 5.531 1 90.75 406 THR B N 1
ATOM 6405 C CA . THR B 1 406 ? -22.703 3.994 4.609 1 90.75 406 THR B CA 1
ATOM 6406 C C . THR B 1 406 ? -23.203 5.422 4.387 1 90.75 406 THR B C 1
ATOM 6408 O O . THR B 1 406 ? -24.406 5.676 4.41 1 90.75 406 THR B O 1
ATOM 6411 N N . VAL B 1 407 ? -22.312 6.25 4.254 1 95 407 VAL B N 1
ATOM 6412 C CA . VAL B 1 407 ? -22.625 7.617 3.861 1 95 407 VAL B CA 1
ATOM 6413 C C . VAL B 1 407 ? -22.203 7.848 2.412 1 95 407 VAL B C 1
ATOM 6415 O O . VAL B 1 407 ? -21.125 7.43 1.997 1 95 407 VAL B O 1
ATOM 6418 N N . ALA B 1 408 ? -23.078 8.43 1.675 1 92 408 ALA B N 1
ATOM 6419 C CA . ALA B 1 408 ? -22.797 8.688 0.265 1 92 408 ALA B CA 1
ATOM 6420 C C . ALA B 1 408 ? -23.078 10.141 -0.096 1 92 408 ALA B C 1
ATOM 6422 O O . ALA B 1 408 ? -23.953 10.773 0.499 1 92 408 ALA B O 1
ATOM 6423 N N . GLY B 1 409 ? -22.297 10.656 -1.037 1 92.25 409 GLY B N 1
ATOM 6424 C CA . GLY B 1 409 ? -22.516 12.016 -1.504 1 92.25 409 GLY B CA 1
ATOM 6425 C C . GLY B 1 409 ? -21.484 12.461 -2.529 1 92.25 409 GLY B C 1
ATOM 6426 O O . GLY B 1 409 ? -20.766 11.633 -3.098 1 92.25 409 GLY B O 1
ATOM 6427 N N . ASP B 1 410 ? -21.594 13.695 -2.883 1 94.69 410 ASP B N 1
ATOM 6428 C CA . ASP B 1 410 ? -20.656 14.406 -3.738 1 94.69 410 ASP B CA 1
ATOM 6429 C C . ASP B 1 410 ? -19.828 15.406 -2.932 1 94.69 410 ASP B C 1
ATOM 6431 O O . ASP B 1 410 ? -20.375 16.234 -2.201 1 94.69 410 ASP B O 1
ATOM 6435 N N . PHE B 1 411 ? -18.562 15.32 -3.123 1 96.75 411 PHE B N 1
ATOM 6436 C CA . PHE B 1 411 ? -17.672 16.078 -2.254 1 96.75 411 PHE B CA 1
ATOM 6437 C C . PHE B 1 411 ? -17.906 17.578 -2.422 1 96.75 411 PHE B C 1
ATOM 6439 O O . PHE B 1 411 ? -17.953 18.312 -1.438 1 96.75 411 PHE B O 1
ATOM 6446 N N . LEU B 1 412 ? -18.031 18.078 -3.629 1 96.69 412 LEU B N 1
ATOM 6447 C CA . LEU B 1 412 ? -18.266 19.5 -3.846 1 96.69 412 LEU B CA 1
ATOM 6448 C C . LEU B 1 412 ? -19.594 19.938 -3.246 1 96.69 412 LEU B C 1
ATOM 6450 O O . LEU B 1 412 ? -19.703 21.047 -2.713 1 96.69 412 LEU B O 1
ATOM 6454 N N . GLU B 1 413 ? -20.562 19.094 -3.352 1 97.06 413 GLU B N 1
ATOM 6455 C CA . GLU B 1 413 ? -21.844 19.391 -2.719 1 97.06 413 GLU B CA 1
ATOM 6456 C C . GLU B 1 413 ? -21.703 19.422 -1.198 1 97.06 413 GLU B C 1
ATOM 6458 O O . GLU B 1 413 ? -22.328 20.25 -0.536 1 97.06 413 GLU B O 1
ATOM 6463 N N . VAL B 1 414 ? -20.891 18.484 -0.683 1 98.19 414 VAL B N 1
ATOM 6464 C CA . VAL B 1 414 ? -20.641 18.484 0.752 1 98.19 414 VAL B CA 1
ATOM 6465 C C . VAL B 1 414 ? -20.062 19.828 1.177 1 98.19 414 VAL B C 1
ATOM 6467 O O . VAL B 1 414 ? -20.516 20.438 2.154 1 98.19 414 VAL B O 1
ATOM 6470 N N . LEU B 1 415 ? -19.078 20.344 0.441 1 98.5 415 LEU B N 1
ATOM 6471 C CA . LEU B 1 415 ? -18.438 21.609 0.771 1 98.5 415 LEU B CA 1
ATOM 6472 C C . LEU B 1 415 ? -19.438 22.766 0.738 1 98.5 415 LEU B C 1
ATOM 6474 O O . LEU B 1 415 ? -19.391 23.656 1.579 1 98.5 415 LEU B O 1
ATOM 6478 N N . LYS B 1 416 ? -20.359 22.688 -0.141 1 97.94 416 LYS B N 1
ATOM 6479 C CA . LYS B 1 416 ? -21.328 23.766 -0.328 1 97.94 416 LYS B CA 1
ATOM 6480 C C . LYS B 1 416 ? -22.422 23.719 0.733 1 97.94 416 LYS B C 1
ATOM 6482 O O . LYS B 1 416 ? -23.016 24.734 1.073 1 97.94 416 LYS B O 1
ATOM 6487 N N . THR B 1 417 ? -22.672 22.547 1.228 1 97.81 417 THR B N 1
ATOM 6488 C CA . THR B 1 417 ? -23.812 22.375 2.111 1 97.81 417 THR B CA 1
ATOM 6489 C C . THR B 1 417 ? -23.375 22.344 3.572 1 97.81 417 THR B C 1
ATOM 6491 O O . THR B 1 417 ? -24.125 21.922 4.445 1 97.81 417 THR B O 1
ATOM 6494 N N . ILE B 1 418 ? -22.172 22.734 3.789 1 98.25 418 ILE B N 1
ATOM 6495 C CA . ILE B 1 418 ? -21.734 22.969 5.164 1 98.25 418 ILE B CA 1
ATOM 6496 C C . ILE B 1 418 ? -22.531 24.109 5.781 1 98.25 418 ILE B C 1
ATOM 6498 O O . ILE B 1 418 ? -22.578 25.219 5.238 1 98.25 418 ILE B O 1
ATOM 6502 N N . VAL B 1 419 ? -23.156 23.812 6.934 1 97.19 419 VAL B N 1
ATOM 6503 C CA . VAL B 1 419 ? -24.047 24.812 7.504 1 97.19 419 VAL B CA 1
ATOM 6504 C C . VAL B 1 419 ? -23.469 25.344 8.812 1 97.19 419 VAL B C 1
ATOM 6506 O O . VAL B 1 419 ? -23.906 26.375 9.32 1 97.19 419 VAL B O 1
ATOM 6509 N N . TYR B 1 420 ? -22.469 24.641 9.375 1 97.62 420 TYR B N 1
ATOM 6510 C CA . TYR B 1 420 ? -21.906 25.078 10.648 1 97.62 420 TYR B CA 1
ATOM 6511 C C . TYR B 1 420 ? -20.547 24.422 10.898 1 97.62 420 TYR B C 1
ATOM 6513 O O . TYR B 1 420 ? -20.375 23.25 10.617 1 97.62 420 TYR B O 1
ATOM 6521 N N . LEU B 1 421 ? -19.547 25.188 11.32 1 98 421 LEU B N 1
ATOM 6522 C CA . LEU B 1 421 ? -18.297 24.734 11.898 1 98 421 LEU B CA 1
ATOM 6523 C C . LEU B 1 421 ? -18.203 25.109 13.375 1 98 421 LEU B C 1
ATOM 6525 O O . LEU B 1 421 ? -18.328 26.281 13.734 1 98 421 LEU B O 1
ATOM 6529 N N . GLU B 1 422 ? -18.031 24.125 14.164 1 96.5 422 GLU B N 1
ATOM 6530 C CA . GLU B 1 422 ? -17.969 24.422 15.586 1 96.5 422 GLU B CA 1
ATOM 6531 C C . GLU B 1 422 ? -16.703 25.219 15.922 1 96.5 422 GLU B C 1
ATOM 6533 O O . GLU B 1 422 ? -15.695 25.125 15.219 1 96.5 422 GLU B O 1
ATOM 6538 N N . PRO B 1 423 ? -16.781 25.922 17 1 93.75 423 PRO B N 1
ATOM 6539 C CA . PRO B 1 423 ? -15.664 26.828 17.328 1 93.75 423 PRO B CA 1
ATOM 6540 C C . PRO B 1 423 ? -14.422 26.062 17.812 1 93.75 423 PRO B C 1
ATOM 6542 O O . PRO B 1 423 ? -13.297 26.484 17.516 1 93.75 423 PRO B O 1
ATOM 6545 N N . GLU B 1 424 ? -14.625 25.094 18.531 1 94.62 424 GLU B N 1
ATOM 6546 C CA . GLU B 1 424 ? -13.484 24.344 19.047 1 94.62 424 GLU B CA 1
ATOM 6547 C C . GLU B 1 424 ? -12.984 23.328 18.031 1 94.62 424 GLU B C 1
ATOM 6549 O O . GLU B 1 424 ? -13.766 22.547 17.5 1 94.62 424 GLU B O 1
ATOM 6554 N N . ALA B 1 425 ? -11.648 23.359 17.797 1 96.69 425 ALA B N 1
ATOM 6555 C CA . ALA B 1 425 ? -11.047 22.422 16.844 1 96.69 425 ALA B CA 1
ATOM 6556 C C . ALA B 1 425 ? -10.242 21.344 17.562 1 96.69 425 ALA B C 1
ATOM 6558 O O . ALA B 1 425 ? -9.773 21.562 18.688 1 96.69 425 ALA B O 1
ATOM 6559 N N . GLU B 1 426 ? -10.203 20.25 17 1 96.19 426 GLU B N 1
ATOM 6560 C CA . GLU B 1 426 ? -9.391 19.156 17.5 1 96.19 426 GLU B CA 1
ATOM 6561 C C . GLU B 1 426 ? -8.094 19.016 16.703 1 96.19 426 GLU B C 1
ATOM 6563 O O . GLU B 1 426 ? -8.094 19.156 15.477 1 96.19 426 GLU B O 1
ATOM 6568 N N . VAL B 1 427 ? -6.977 18.812 17.484 1 95.31 427 VAL B N 1
ATOM 6569 C CA . VAL B 1 427 ? -5.695 18.547 16.828 1 95.31 427 VAL B CA 1
ATOM 6570 C C . VAL B 1 427 ? -5.543 17.062 16.578 1 95.31 427 VAL B C 1
ATOM 6572 O O . VAL B 1 427 ? -5.645 16.25 17.5 1 95.31 427 VAL B O 1
ATOM 6575 N N . THR B 1 428 ? -5.418 16.688 15.32 1 94.5 428 THR B N 1
ATOM 6576 C CA . THR B 1 428 ? -5.172 15.312 14.914 1 94.5 428 THR B CA 1
ATOM 6577 C C . THR B 1 428 ? -3.809 15.18 14.242 1 94.5 428 THR B C 1
ATOM 6579 O O . THR B 1 428 ? -3.174 16.188 13.914 1 94.5 428 THR B O 1
ATOM 6582 N N . PRO B 1 429 ? -3.375 13.953 14.031 1 91.06 429 PRO B N 1
ATOM 6583 C CA . PRO B 1 429 ? -2.1 13.781 13.328 1 91.06 429 PRO B CA 1
ATOM 6584 C C . PRO B 1 429 ? -2.115 14.367 11.922 1 91.06 429 PRO B C 1
ATOM 6586 O O . PRO B 1 429 ? -1.07 14.766 11.398 1 91.06 429 PRO B O 1
ATOM 6589 N N . GLY B 1 430 ? -3.262 14.445 11.336 1 93.12 430 GLY B N 1
ATOM 6590 C CA . GLY B 1 430 ? -3.338 14.875 9.953 1 93.12 430 GLY B CA 1
ATOM 6591 C C . GLY B 1 430 ? -3.754 16.328 9.797 1 93.12 430 GLY B C 1
ATOM 6592 O O . GLY B 1 430 ? -3.797 16.844 8.688 1 93.12 430 GLY B O 1
ATOM 6593 N N . GLY B 1 431 ? -4.082 16.969 10.93 1 97.38 431 GLY B N 1
ATOM 6594 C CA . GLY B 1 431 ? -4.527 18.344 10.836 1 97.38 431 GLY B CA 1
ATOM 6595 C C . GLY B 1 431 ? -5.379 18.781 12.016 1 97.38 431 GLY B C 1
ATOM 6596 O O . GLY B 1 431 ? -5.465 18.078 13.023 1 97.38 431 GLY B O 1
ATOM 6597 N N . VAL B 1 432 ? -5.836 20.016 11.898 1 98 432 VAL B N 1
ATOM 6598 C CA . VAL B 1 432 ? -6.734 20.625 12.875 1 98 432 VAL B CA 1
ATOM 6599 C C . VAL B 1 432 ? -8.094 20.891 12.227 1 98 432 VAL B C 1
ATOM 6601 O O . VAL B 1 432 ? -8.172 21.453 11.133 1 98 432 VAL B O 1
ATOM 6604 N N . CYS B 1 433 ? -9.07 20.438 12.844 1 98.62 433 CYS B N 1
ATOM 6605 C CA . CYS B 1 433 ? -10.398 20.547 12.266 1 98.62 433 CYS B CA 1
ATOM 6606 C C . CYS B 1 433 ? -11.469 20.531 13.352 1 98.62 433 CYS B C 1
ATOM 6608 O O . CYS B 1 433 ? -11.367 19.781 14.328 1 98.62 433 CYS B O 1
ATOM 6610 N N . PRO B 1 434 ? -12.477 21.453 13.289 1 98.06 434 PRO B N 1
ATOM 6611 C CA . PRO B 1 434 ? -13.641 21.344 14.164 1 98.06 434 PRO B CA 1
ATOM 6612 C C . PRO B 1 434 ? -14.648 20.297 13.68 1 98.06 434 PRO B C 1
ATOM 6614 O O . PRO B 1 434 ? -14.414 19.625 12.672 1 98.06 434 PRO B O 1
ATOM 6617 N N . LEU B 1 435 ? -15.68 20.141 14.477 1 98.19 435 LEU B N 1
ATOM 6618 C CA . LEU B 1 435 ? -16.812 19.391 13.945 1 98.19 435 LEU B CA 1
ATOM 6619 C C . LEU B 1 435 ? -17.453 20.125 12.773 1 98.19 435 LEU B C 1
ATOM 6621 O O . LEU B 1 435 ? -17.609 21.359 12.812 1 98.19 435 LEU B O 1
ATOM 6625 N N . VAL B 1 436 ? -17.75 19.438 11.766 1 98.62 436 VAL B N 1
ATOM 6626 C CA . VAL B 1 436 ? -18.297 20.031 10.555 1 98.62 436 VAL B CA 1
ATOM 6627 C C . VAL B 1 436 ? -19.719 19.531 10.328 1 98.62 436 VAL B C 1
ATOM 6629 O O . VAL B 1 436 ? -19.938 18.328 10.156 1 98.62 436 VAL B O 1
ATOM 6632 N N . TRP B 1 437 ? -20.672 20.453 10.305 1 98.56 437 TRP B N 1
ATOM 6633 C CA . TRP B 1 437 ? -22.078 20.125 10.102 1 98.56 437 TRP B CA 1
ATOM 6634 C C . TRP B 1 437 ? -22.469 20.25 8.633 1 98.56 437 TRP B C 1
ATOM 6636 O O . TRP B 1 437 ? -22.297 21.312 8.039 1 98.56 437 TRP B O 1
ATOM 6646 N N . VAL B 1 438 ? -22.953 19.203 8.047 1 98.38 438 VAL B N 1
ATOM 6647 C CA . VAL B 1 438 ? -23.344 19.172 6.641 1 98.38 438 VAL B CA 1
ATOM 6648 C C . VAL B 1 438 ? -24.797 18.719 6.52 1 98.38 438 VAL B C 1
ATOM 6650 O O . VAL B 1 438 ? -25.172 17.688 7.086 1 98.38 438 VAL B O 1
ATOM 6653 N N . GLU B 1 439 ? -25.594 19.375 5.695 1 96.44 439 GLU B N 1
ATOM 6654 C CA . GLU B 1 439 ? -27.016 19.047 5.551 1 96.44 439 GLU B CA 1
ATOM 6655 C C . GLU B 1 439 ? -27.25 18.156 4.332 1 96.44 439 GLU B C 1
ATOM 6657 O O . GLU B 1 439 ? -26.609 18.344 3.291 1 96.44 439 GLU B O 1
ATOM 6662 N N . GLY B 1 440 ? -28.094 17.141 4.57 1 95.5 440 GLY B N 1
ATOM 6663 C CA . GLY B 1 440 ? -28.734 16.469 3.445 1 95.5 440 GLY B CA 1
ATOM 6664 C C . GLY B 1 440 ? -27.875 15.375 2.836 1 95.5 440 GLY B C 1
ATOM 6665 O O . GLY B 1 440 ? -27.891 15.172 1.621 1 95.5 440 GLY B O 1
ATOM 6666 N N . LEU B 1 441 ? -27.062 14.664 3.637 1 96.62 441 LEU B N 1
ATOM 6667 C CA . LEU B 1 441 ? -26.281 13.547 3.088 1 96.62 441 LEU B CA 1
ATOM 6668 C C . LEU B 1 441 ? -27.094 12.25 3.158 1 96.62 441 LEU B C 1
ATOM 6670 O O . LEU B 1 441 ? -27.891 12.062 4.074 1 96.62 441 LEU B O 1
ATOM 6674 N N . ALA B 1 442 ? -26.828 11.438 2.223 1 95.25 442 ALA B N 1
ATOM 6675 C CA . ALA B 1 442 ? -27.531 10.156 2.152 1 95.25 442 ALA B CA 1
ATOM 6676 C C . ALA B 1 442 ? -26.875 9.117 3.045 1 95.25 442 ALA B C 1
ATOM 6678 O O . ALA B 1 442 ? -25.656 8.906 2.967 1 95.25 442 ALA B O 1
ATOM 6679 N N . ILE B 1 443 ? -27.688 8.555 3.895 1 95.62 443 ILE B N 1
ATOM 6680 C CA . ILE B 1 443 ? -27.266 7.438 4.73 1 95.62 443 ILE B CA 1
ATOM 6681 C C . ILE B 1 443 ? -28.016 6.172 4.328 1 95.62 443 ILE B C 1
ATOM 6683 O O . ILE B 1 443 ? -29.25 6.18 4.223 1 95.62 443 ILE B O 1
ATOM 6687 N N . THR B 1 444 ? -27.234 5.184 4.031 1 89.38 444 THR B N 1
ATOM 6688 C CA . THR B 1 444 ? -27.844 3.887 3.76 1 89.38 444 THR B CA 1
ATOM 6689 C C . THR B 1 444 ? -27.641 2.938 4.938 1 89.38 444 THR B C 1
ATOM 6691 O O . THR B 1 444 ? -26.516 2.576 5.266 1 89.38 444 THR B O 1
ATOM 6694 N N . GLY B 1 445 ? -28.703 2.645 5.625 1 87.25 445 GLY B N 1
ATOM 6695 C CA . GLY B 1 445 ? -28.703 1.695 6.727 1 87.25 445 GLY B CA 1
ATOM 6696 C C . GLY B 1 445 ? -29.625 0.505 6.48 1 87.25 445 GLY B C 1
ATOM 6697 O O . GLY B 1 445 ? -29.703 0.001 5.359 1 87.25 445 GLY B O 1
ATOM 6698 N N . GLU B 1 446 ? -30.156 -0.198 7.477 1 81.31 446 GLU B N 1
ATOM 6699 C CA . GLU B 1 446 ? -31.094 -1.325 7.406 1 81.31 446 GLU B CA 1
ATOM 6700 C C . GLU B 1 446 ? -32.5 -0.901 7.793 1 81.31 446 GLU B C 1
ATOM 6702 O O . GLU B 1 446 ? -32.688 -0.003 8.617 1 81.31 446 GLU B O 1
#

Organism: Synechocystis sp. (strain ATCC 27184 / PCC 6803 / Kazusa) (NCBI:txid1111708)

Radius of gyration: 28.17 Å; Cα contacts (8 Å, |Δi|>4): 2390; chains: 2; bounding box: 68×69×68 Å

Solvent-accessible surface area (backbone atoms only — not comparable to full-atom values): 44204 Å² total; per-residue (Å²): 131,86,58,59,66,56,43,50,49,28,44,52,51,34,27,58,76,70,68,50,72,41,40,38,39,33,36,42,34,40,38,38,42,37,36,26,51,53,96,74,35,53,63,34,41,41,37,34,41,42,45,41,37,39,34,36,20,36,44,98,87,50,20,46,5,24,19,34,35,25,48,74,49,57,67,38,38,30,49,39,52,52,51,5,46,60,40,10,79,52,27,38,84,69,84,54,72,66,81,32,92,40,29,67,57,87,72,85,76,79,41,66,56,64,58,82,78,75,57,68,68,56,51,46,54,50,48,34,50,52,53,49,51,51,42,68,68,37,86,42,33,73,42,48,84,47,43,36,39,34,39,37,37,42,37,40,37,29,37,36,63,88,64,29,75,45,63,39,32,38,23,33,18,38,39,37,45,27,42,34,29,54,49,89,97,51,76,72,37,66,29,58,40,73,44,73,22,52,32,73,88,66,39,57,58,67,59,39,47,51,48,23,52,53,50,35,60,50,44,68,60,49,40,69,37,71,59,44,71,29,40,35,33,28,28,36,64,23,46,50,50,52,52,58,64,43,40,35,53,40,22,42,52,27,30,76,67,70,53,24,70,36,51,83,78,43,56,73,33,76,56,33,18,57,48,41,25,34,28,32,29,22,74,39,88,74,40,71,81,50,49,66,47,27,46,54,33,20,50,39,45,76,42,57,31,25,53,53,10,19,30,69,38,64,41,13,25,50,57,44,8,57,76,67,74,52,67,55,40,25,26,17,48,66,63,62,72,64,43,52,56,86,68,21,39,38,44,48,60,92,51,82,62,92,54,88,82,50,64,58,69,30,68,68,26,35,39,34,53,37,69,38,44,60,86,58,25,46,39,53,64,77,33,36,35,49,26,43,46,47,36,24,43,24,45,54,53,41,70,35,12,42,63,57,40,30,42,34,51,40,49,58,56,48,40,45,34,42,64,38,69,48,88,68,60,44,82,43,93,62,26,34,19,24,43,38,32,30,59,67,39,39,34,48,39,91,132,87,57,59,67,57,43,51,49,29,44,51,53,35,28,59,75,71,69,50,73,41,39,38,39,32,35,42,35,40,40,38,41,37,36,26,52,53,97,76,35,53,63,33,42,42,37,35,41,42,46,41,36,39,35,37,22,36,45,97,86,50,19,46,6,24,19,35,34,25,49,74,49,57,67,38,40,30,48,39,52,50,52,5,47,59,39,9,79,54,26,38,84,69,84,56,70,67,81,33,93,41,29,68,57,88,72,84,76,77,41,67,54,64,57,80,79,74,57,67,68,56,53,48,54,50,48,33,49,52,53,49,51,50,41,69,70,37,86,42,34,75,42,49,85,48,44,36,40,34,41,37,38,40,36,39,38,27,37,35,64,87,65,29,73,47,61,39,33,38,23,34,17,38,38,36,45,26,41,33,29,53,50,89,96,52,76,70,37,66,28,60,36,73,45,74,23,53,33,71,88,68,39,57,57,66,59,40,47,51,49,24,51,53,50,35,60,50,46,65,59,48,40,69,38,70,58,45,71,30,40,35,33,28,28,36,64,25,46,50,49,52,52,59,63,43,40,35,52,40,22,41,50,29,31,76,66,69,54,24,69,35,52,84,77,44,56,72,33,76,58,33,19,55,48,41,25,34,30,32,29,23,74,39,87,74,39,72,81,49,49,68,46,28,44,54,34,21,51,37,46,74,42,57,30,26,55,54,10,19,31,69,37,61,41,14,25,49,58,46,9,57,76,66,73,53,69,52,41,25,25,16,48,66,65,65,74,64,43,50,56,87,68,20,40,38,43,47,59,92,52,81,63,94,53,88,82,48,63,58,69,29,69,68,26,36,39,33,53,37,70,37,47,60,87,57,27,45,39,52,64,78,32,36,37,49,26,42,45,47,35,24,44,23,46,53,53,43,70,35,13,43,62,57,40,31,44,34,49,42,52,56,57,49,40,46,34,41,64,38,69,49,87,68,61,44,83,44,94,61,26,33,19,24,44,38,32,30,60,67,38,40,34,47,38,93

pLDDT: mean 94.27, std 4.57, range [66.94, 98.81]

Secondary structure (DSSP, 8-state):
---HHHHHHHHHHHHHHHT--EEEEEEEEEEEEEEEEETTEEEEEEEEEEEEEEEEEE-TTS-EEEEEES--SHHHHHHHHHHHHHHHTT---SS-----TTTTS---S-SEE-PPPPPHHHHHHHHHHHHHHHHHH-TTEEEEEEEEEEEEEEEEEEEETTS-EEEEEEEEEEEEEEEEE--TTS--EEEEEEEEESSSTT--HHHHHHHHHHHHHHTSSEE---SEEEEEEE-HHHHHHHHHHTGGGGBHHHHHTT-SS--GGGTTSB-S-TT-EEEEETT-TT-TT--SB-TTSPBP-EEEEEETTEE---B--HHHHHHTTS---S-B--SSS--B--S-EEEE-SS--SS---TTT-EEEEEEEEE--HHHHEETTTTEEEEEEEEEEEETTEEEEESS-EEEEEHHHHHHTEEEEEEEEEEETTEEEEEEEEEEEEEE--/---HHHHHHHHHHHHHHHT--EEEEEEEEEEEEEEEEETTEEEEEEEEEEEEEEEEEE-TTS-EEEEEES--SHHHHHHHHHHHHHHHTT---SS-----TTTTS---S-SEE-PPPPPHHHHHHHHHHHHHHHHHH-TTEEEEEEEEEEEEEEEEEEEETTS-EEEEEEEEEEEEEEEEE--TTS--EEEEEEEEESSSTT--HHHHHHHHHHHHHHTSSEE---SEEEEEEE-HHHHHHHHHHTGGGGBHHHHHTT-SS--GGGTTSB-S-TT-EEEEETT-TT-TT--SB-TTSPBP-EEEEEETTEE---B--HHHHHHTTS---S-B--SSS--B--S-EEEE-SS--SS---TTT-EEEEEEEEE--HHHHEETTTTEEEEEEEEEEEETTEEEEESS-EEEEEHHHHHHTEEEEEEEEEEETTEEEEEEEEEEEEEE--

Sequence (892 aa):
MLDIQAIADHAHQGAAALGIKQYDIYGSSVDDAGVEVDSGEPKQVEASNRASVIVRVWNEKGLVGVTSTTDLDQAGISLALETAAEASAFGITDNIPDFSPEAQVPIGGAENDVAEPAPMGDLITTLVKAEQDLLASHPAITGVPYNGLSEQTTERFYLNSAGAKRYECRSYASIYLYSRAEQEGKKPRSAGEMKISRDLASLDIDGCLQTVKEKTLSHLDYRPIPTGKYTVVFSARAFLSLLGAFSNLYNAQSILDKQSLATKETLGTAIASELLCVSDDALHPGNISAERFDGEGTPTRRVDIIKNGVLTGLLHSAGTAKRFDTQPTGHANIGSKITVGAHFYHVYSEKTAEKSYSLDQAENVVYIDKLQALHAGVNSLQGSFSLPFDGWLVNKGEKQSIDAATVAGDFLEVLKTIVYLEPEAEVTPGGVCPLVWVEGLAITGEMLDIQAIADHAHQGAAALGIKQYDIYGSSVDDAGVEVDSGEPKQVEASNRASVIVRVWNEKGLVGVTSTTDLDQAGISLALETAAEASAFGITDNIPDFSPEAQVPIGGAENDVAEPAPMGDLITTLVKAEQDLLASHPAITGVPYNGLSEQTTERFYLNSAGAKRYECRSYASIYLYSRAEQEGKKPRSAGEMKISRDLASLDIDGCLQTVKEKTLSHLDYRPIPTGKYTVVFSARAFLSLLGAFSNLYNAQSILDKQSLATKETLGTAIASELLCVSDDALHPGNISAERFDGEGTPTRRVDIIKNGVLTGLLHSAGTAKRFDTQPTGHANIGSKITVGAHFYHVYSEKTAEKSYSLDQAENVVYIDKLQALHAGVNSLQGSFSLPFDGWLVNKGEKQSIDAATVAGDFLEVLKTIVYLEPEAEVTPGGVCPLVWVEGLAITGE

InterPro domains:
  IPR002510 Metalloprotease TldD/E, N-terminal domain [PF01523] (23-87)
  IPR035068 Metalloprotease TldD/PmbA, N-terminal [G3DSA:3.30.2290.10] (1-221)
  IPR036059 Metalloprotease TldD/PmbA superfamily [SSF111283] (2-446)
  IPR045569 Metalloprotease TldD/E, C-terminal domain [PF19289] (227-445)
  IPR045570 Metalloprotease TldD/E, central domain [PF19290] (122-220)
  IPR047657 Metalloprotease PmbA [PTHR43421] (1-446)

Nearest PDB structures (foldseek):
  1vl4-assembly1_B  TM=8.807E-01  e=4.922E-39  Thermotoga maritima MSB8
  6j6a-assembly1_B  TM=8.457E-01  e=3.815E-36  Thermococcus kodakarensis KOD1
  1vpb-assembly1_A-2  TM=8.671E-01  e=2.617E-32  Bacteroides thetaiotaomicron VPI-5482
  5njc-assembly1_A  TM=7.980E-01  e=2.071E-31  Escherichia coli str. K-12 substr. MG1655
  5njb-assembly2_C  TM=7.909E-01  e=2.424E-30  Escherichia coli K-12

Foldseek 3Di:
DDPVVQLVVLLVVLCVVVVFQKKKKKKKWKWKWKFDDWQLHTPDTDIDIFMKMKMWTQDPLRFIFIDMDRDRHSVGSSVRHVRRRVRSVVGDPPLRDDFAPCLAPDFDDDQEDADDADDPVVQSVVQSVLQVCLCVVDVQFPTWPDKMKMKMKMKIWMDISVGRIGIHIAMKMKIKTKTWGDDPPDDIDIDMDMWMARHPVPTPSVVRSVVRNVLRVQQRQADWDAWFWAWEKEAPAAVLLLCQLQLLQQWLVCQVVLQHPDHLVQAFPFLFALFKWKKFALVPPLARRRDQAEQSSHGAGIDTQAHSRGGHHHADDSSSCVVSVHHHHRAWHDDSDITGHGRAMEIGGPDDAPDDDDLQADAFYKYFHHWPDSVPFDDNSQQKGKTKTWTFGGHNNDTHTHDTKIWIDGRSLQRHQFRDFDHDWDRDNRYIGGITIGGTITMHID/DDPVVQLVVLLVVLCVVVVFQKKKKKKKWKWKWKFDDWPLHTPDTDIDIFMKMKMWTQDPLRFIFIDMDRDRHSVGSSVRHVRRHVRSVVGDDPLRDDFAPCLAPDFDDDQEAADDADDPVVQSVVQSVLQVCLCVVDVQFPTWPDKMKMKMKMKIWMDISVGRIGIHIAMKMKIKTKTWGDDPPDDIDIDMDMWMARHPVPTPSVVRSVVRNVLRVQQRQADWDAWFWAWEKEAPAAVLLLCQLQLLQQWLVSQVVLNHPDHLVQAFPFLFALFKWKKFALVPPLARNRDQAEQSSHGAGIDTQAHSRGGHHHADDSSSCVVSVHHHHRAWHDDSDITGHGRAMEIGGPDDAPDDDDLQADAFYKYFHHWPDSVPFDDNSQQKGKTKTWTFGGHNNDTHTHDTKIWIDGRSLQRHQFRDFDHDWDRDNRYIGGITIGGTITMGID